Protein 8JD7 (pdb70)

B-factor: mean 16.56, std 8.35, range [5.45, 59.34]

Foldseek 3Di:
DFAADEQPPFQLVQALVQLCLQFDDDDPDPLFDFAPDKDKDQPDDDQPDAAAPVDDCVQWFRMKIWRDDDLFQTKIFTATQLRWTQFIQFNLGTWQWRQHDQQCHSFAQTKWKKWAQVVQADPDALVQFDPPDGCFQRGFIFTSQFAGDDPLRRDTPGFHWFHWHQDVVQQKIKTKGQTYRHGPLHLDDGQWIWIWMWGRGHPSKTKIKIKIFGQDATKTFKMFQIKHFTQCQSFVWKWFAAPVQDIDTFDFADDVPGQGDKDFLLRTLFKMKTFNHDPDLQTKIKIKGQARDQCCVVQVVFPFPTKMKGWHHYDDPPDSSSTIIITIMTRTIQGNQKMKMKMMMMGTGGNNSNSVVNSSCNVVIDMDTTADDPVSWHKYWHACVSLVVQWVGIFIATSYSHRPWAWKFWKAQPVVRDIAIESDLQVVWDKDQDDQRHDPPDPCRVVRPRTIGTDSTNRRMDTGHTPHTFDQDFPDDPVFGKDFRVVTGNHCSRYPDDDVRPPGGITTDD/DFAADELPPFQLVQAQVQLCLQPDDFDDPDAAFDQPFKDKDQPDDDQPDAAAPVDDVVQWFRMKMWGHDDLFQTKIFTATQLRWGQWIQGNLGTWQWRHRDQQCHSFAQIKWKKWFQPVQADPDALVQFPDPDGCFQRGFIFTSAFAGDDVQRRDTPGFHWFHWHQDSRQQKIKTKGQTYRHGPLHLDDGQWIWIKIWTRRDPNKTKIKIKIFGQDATKTFKMFQIKHFTQCQSFVWKWFAAPPQDIDTADFADDVPGQGDKDFLLRTLFKMKGFSHDPDQQTKIKIKGQANDQPCVVQVVFPFDTKMKGWHHYDDPPPSSSTIIITIITRTIQGNQKMKMWMMMMGTGGNNSNSVVNSVCNVSIDMDITADDPVSWHKHWHACVSLVVQWVGIFIAISYSHRQWAWKFWKAFPVVRDIAIESDLQVVWDKDQDDQRHDPPDPCRVVRPPTIGTPSVNRRMDTGHIPHTFHQDFPDDPPWGKDASVVTGNHCVRYPDDDVRPPGGITTDD

Nearest PDB structures (foldseek):
  8jd7-assembly1_B  TM=1.002E+00  e=0.000E+00  Wenyingzhuangia aestuarii
  9k1g-assembly2_B  TM=8.304E-01  e=1.008E-32  Spartobacteria bacterium
  1ns4-assembly1_B  TM=4.471E-01  e=8.633E-05  Lactococcus lactis
  3vd3-assembly1_D  TM=4.644E-01  e=2.177E-04  Escherichia coli
  1mmu-assembly1_A  TM=4.278E-01  e=4.417E-04  Lactococcus lactis

Structure (mmCIF, N/CA/C/O backbone):
data_8JD7
#
_entry.id   8JD7
#
_cell.length_a   71.176
_cell.length_b   70.496
_cell.length_c   103.003
_cell.angle_alpha   90.00
_cell.angle_beta   107.53
_cell.angle_gamma   90.00
#
_symmetry.space_group_name_H-M   'P 1 21 1'
#
loop_
_entity.id
_entity.type
_entity.pdbx_description
1 polymer endo-1,3-fucanase
2 water water
#
loop_
_atom_site.group_PDB
_atom_site.id
_atom_site.type_symbol
_atom_site.label_atom_id
_atom_site.label_alt_id
_atom_site.label_comp_id
_atom_site.label_asym_id
_atom_site.label_entity_id
_atom_site.label_seq_id
_atom_site.pdbx_PDB_ins_code
_atom_site.Cartn_x
_atom_site.Cartn_y
_atom_site.Cartn_z
_atom_site.occupancy
_atom_site.B_iso_or_equiv
_atom_site.auth_seq_id
_atom_site.auth_comp_id
_atom_site.auth_asym_id
_atom_site.auth_atom_id
_atom_site.pdbx_PDB_model_num
ATOM 1 N N . ASN A 1 14 ? 5.948 -26.972 30.014 1.00 32.26 12 ASN A N 1
ATOM 2 C CA . ASN A 1 14 ? 6.715 -25.919 30.657 1.00 29.80 12 ASN A CA 1
ATOM 3 C C . ASN A 1 14 ? 7.935 -25.502 29.825 1.00 22.63 12 ASN A C 1
ATOM 4 O O . ASN A 1 14 ? 8.626 -24.554 30.188 1.00 23.83 12 ASN A O 1
ATOM 9 N N . ILE A 1 15 ? 8.191 -26.179 28.703 1.00 20.11 13 ILE A N 1
ATOM 10 C CA . ILE A 1 15 ? 9.044 -25.628 27.648 1.00 16.90 13 ILE A CA 1
ATOM 11 C C . ILE A 1 15 ? 8.117 -25.065 26.576 1.00 16.20 13 ILE A C 1
ATOM 12 O O . ILE A 1 15 ? 7.631 -25.793 25.702 1.00 17.38 13 ILE A O 1
ATOM 17 N N . GLU A 1 16 ? 7.869 -23.762 26.640 1.00 15.89 14 GLU A N 1
ATOM 18 C CA . GLU A 1 16 ? 6.979 -23.121 25.690 1.00 11.18 14 GLU A CA 1
ATOM 19 C C . GLU A 1 16 ? 7.639 -23.008 24.314 1.00 13.49 14 GLU A C 1
ATOM 20 O O . GLU A 1 16 ? 8.870 -22.964 24.174 1.00 12.34 14 GLU A O 1
ATOM 26 N N . ASN A 1 17 ? 6.794 -22.924 23.294 1.00 13.06 15 ASN A N 1
ATOM 27 C CA . ASN A 1 17 ? 7.246 -22.606 21.949 1.00 10.73 15 ASN A CA 1
ATOM 28 C C . ASN A 1 17 ? 7.565 -21.124 21.854 1.00 14.13 15 ASN A C 1
ATOM 29 O O . ASN A 1 17 ? 6.860 -20.289 22.430 1.00 15.06 15 ASN A O 1
ATOM 34 N N . LEU A 1 18 ? 8.642 -20.799 21.141 1.00 10.28 16 LEU A N 1
ATOM 35 C CA . LEU A 1 18 ? 8.933 -19.421 20.765 1.00 12.53 16 LEU A CA 1
ATOM 36 C C . LEU A 1 18 ? 8.861 -19.339 19.246 1.00 11.12 16 LEU A C 1
ATOM 37 O O . LEU A 1 18 ? 9.672 -19.956 18.549 1.00 11.77 16 LEU A O 1
ATOM 42 N N . SER A 1 19 ? 7.881 -18.599 18.731 1.00 11.47 17 SER A N 1
ATOM 43 C CA . SER A 1 19 ? 7.786 -18.399 17.292 1.00 12.74 17 SER A CA 1
ATOM 44 C C . SER A 1 19 ? 8.920 -17.503 16.822 1.00 12.40 17 SER A C 1
ATOM 45 O O . SER A 1 19 ? 9.180 -16.458 17.419 1.00 14.82 17 SER A O 1
ATOM 48 N N . ILE A 1 20 ? 9.567 -17.881 15.716 1.00 12.60 18 ILE A N 1
ATOM 49 C CA . ILE A 1 20 ? 10.702 -17.072 15.273 1.00 13.57 18 ILE A CA 1
ATOM 50 C C . ILE A 1 20 ? 10.252 -15.703 14.792 1.00 13.88 18 ILE A C 1
ATOM 51 O O . ILE A 1 20 ? 11.068 -14.775 14.735 1.00 15.94 18 ILE A O 1
ATOM 56 N N . HIS A 1 21 ? 8.970 -15.537 14.467 1.00 16.11 19 HIS A N 1
ATOM 57 C CA . HIS A 1 21 ? 8.463 -14.238 14.055 1.00 16.75 19 HIS A CA 1
ATOM 58 C C . HIS A 1 21 ? 7.645 -13.550 15.141 1.00 14.41 19 HIS A C 1
ATOM 59 O O . HIS A 1 21 ? 6.865 -12.638 14.840 1.00 14.78 19 HIS A O 1
ATOM 66 N N . GLN A 1 22 ? 7.833 -13.946 16.402 1.00 13.24 20 GLN A N 1
ATOM 67 C CA . GLN A 1 22 ? 7.451 -13.090 17.524 1.00 12.47 20 GLN A CA 1
ATOM 68 C C . GLN A 1 22 ? 8.434 -11.930 17.546 1.00 12.89 20 GLN A C 1
ATOM 69 O O . GLN A 1 22 ? 9.593 -12.090 17.923 1.00 11.60 20 GLN A O 1
ATOM 75 N N . SER A 1 23 ? 7.997 -10.767 17.101 1.00 10.06 21 SER A N 1
ATOM 76 C CA . SER A 1 23 ? 8.916 -9.644 17.028 1.00 10.53 21 SER A CA 1
ATOM 77 C C . SER A 1 23 ? 9.261 -9.173 18.434 1.00 10.72 21 SER A C 1
ATOM 78 O O . SER A 1 23 ? 8.388 -9.125 19.298 1.00 10.64 21 SER A O 1
ATOM 81 N N . PRO A 1 24 ? 10.514 -8.789 18.687 1.00 10.55 22 PRO A N 1
ATOM 82 C CA . PRO A 1 24 ? 10.825 -8.171 19.986 1.00 10.27 22 PRO A CA 1
ATOM 83 C C . PRO A 1 24 ? 9.941 -6.970 20.289 1.00 11.88 22 PRO A C 1
ATOM 84 O O . PRO A 1 24 ? 9.654 -6.685 21.464 1.00 11.14 22 PRO A O 1
ATOM 88 N N . THR A 1 25 ? 9.468 -6.265 19.257 1.00 11.33 23 THR A N 1
ATOM 89 C CA . THR A 1 25 ? 8.630 -5.093 19.495 1.00 12.47 23 THR A CA 1
ATOM 90 C C . THR A 1 25 ? 7.292 -5.448 20.132 1.00 11.68 23 THR A C 1
ATOM 91 O O . THR A 1 25 ? 6.616 -4.554 20.662 1.00 14.63 23 THR A O 1
ATOM 95 N N . GLU A 1 26 ? 6.890 -6.724 20.093 1.00 9.94 24 GLU A N 1
ATOM 96 C CA . GLU A 1 26 ? 5.612 -7.121 20.680 1.00 11.51 24 GLU A CA 1
ATOM 97 C C . GLU A 1 26 ? 5.658 -7.125 22.203 1.00 14.70 24 GLU A C 1
ATOM 98 O O . GLU A 1 26 ? 4.605 -7.209 22.839 1.00 13.18 24 GLU A O 1
ATOM 104 N N . ALA A 1 27 ? 6.854 -7.020 22.790 1.00 10.28 25 ALA A N 1
ATOM 105 C CA . ALA A 1 27 ? 7.037 -6.918 24.240 1.00 11.19 25 ALA A CA 1
ATOM 106 C C . ALA A 1 27 ? 6.449 -8.125 24.969 1.00 11.57 25 ALA A C 1
ATOM 107 O O . ALA A 1 27 ? 5.859 -7.993 26.042 1.00 11.95 25 ALA A O 1
ATOM 109 N N . LEU A 1 28 ? 6.648 -9.319 24.398 1.00 12.90 26 LEU A N 1
ATOM 110 C CA . LEU A 1 28 ? 6.138 -10.566 24.960 1.00 12.62 26 LEU A CA 1
ATOM 111 C C . LEU A 1 28 ? 7.229 -11.498 25.483 1.00 12.70 26 LEU A C 1
ATOM 112 O O . LEU A 1 28 ? 6.913 -12.620 25.901 1.00 14.83 26 LEU A O 1
ATOM 117 N N . ASP A 1 29 ? 8.497 -11.074 25.498 1.00 11.85 27 ASP A N 1
ATOM 118 C CA . ASP A 1 29 ? 9.595 -12.006 25.778 1.00 12.05 27 ASP A CA 1
ATOM 119 C C . ASP A 1 29 ? 9.860 -12.135 27.281 1.00 11.88 27 ASP A C 1
ATOM 120 O O . ASP A 1 29 ? 10.961 -11.899 27.763 1.00 11.72 27 ASP A O 1
ATOM 125 N N . SER A 1 30 ? 8.840 -12.590 28.013 1.00 15.05 28 SER A N 1
ATOM 126 C CA . SER A 1 30 ? 8.908 -12.524 29.470 1.00 16.87 28 SER A CA 1
ATOM 127 C C . SER A 1 30 ? 10.071 -13.348 30.025 1.00 19.67 28 SER A C 1
ATOM 128 O O . SER A 1 30 ? 10.795 -12.889 30.922 1.00 20.39 28 SER A O 1
ATOM 131 N N . THR A 1 31 ? 10.306 -14.543 29.478 1.00 14.86 29 THR A N 1
ATOM 132 C CA . THR A 1 31 ? 11.316 -15.396 30.099 1.00 13.35 29 THR A CA 1
ATOM 133 C C . THR A 1 31 ? 12.744 -14.968 29.780 1.00 12.36 29 THR A C 1
ATOM 134 O O . THR A 1 31 ? 13.682 -15.528 30.362 1.00 14.20 29 THR A O 1
ATOM 138 N N . PHE A 1 32 ? 12.939 -13.981 28.899 1.00 11.54 30 PHE A N 1
ATOM 139 C CA . PHE A 1 32 ? 14.280 -13.513 28.581 1.00 8.39 30 PHE A CA 1
ATOM 140 C C . PHE A 1 32 ? 14.824 -12.526 29.590 1.00 10.55 30 PHE A C 1
ATOM 141 O O . PHE A 1 32 ? 15.913 -11.992 29.369 1.00 9.15 30 PHE A O 1
ATOM 149 N N . PHE A 1 33 ? 14.116 -12.269 30.695 1.00 11.27 31 PHE A N 1
ATOM 150 C CA . PHE A 1 33 ? 14.561 -11.269 31.659 1.00 11.12 31 PHE A CA 1
ATOM 151 C C . PHE A 1 33 ? 14.564 -11.802 33.083 1.00 11.53 31 PHE A C 1
ATOM 152 O O . PHE A 1 33 ? 14.672 -11.019 34.033 1.00 12.76 31 PHE A O 1
ATOM 160 N N . HIS A 1 34 ? 14.494 -13.127 33.242 1.00 12.06 32 HIS A N 1
ATOM 161 C CA . HIS A 1 34 ? 14.530 -13.722 34.573 1.00 13.07 32 HIS A CA 1
ATOM 162 C C . HIS A 1 34 ? 15.828 -13.406 35.313 1.00 16.05 32 HIS A C 1
ATOM 163 O O . HIS A 1 34 ? 15.853 -13.443 36.552 1.00 15.69 32 HIS A O 1
ATOM 170 N N . HIS A 1 35 ? 16.905 -13.098 34.590 1.00 12.67 33 HIS A N 1
ATOM 171 C CA . HIS A 1 35 ? 18.194 -12.842 35.219 1.00 11.74 33 HIS A CA 1
ATOM 172 C C . HIS A 1 35 ? 18.369 -11.398 35.678 1.00 14.27 33 HIS A C 1
ATOM 173 O O . HIS A 1 35 ? 19.396 -11.085 36.294 1.00 12.46 33 HIS A O 1
ATOM 180 N N . VAL A 1 36 ? 17.408 -10.521 35.422 1.00 11.58 34 VAL A N 1
ATOM 181 C CA . VAL A 1 36 ? 17.549 -9.131 35.859 1.00 11.37 34 VAL A CA 1
ATOM 182 C C . VAL A 1 36 ? 17.182 -9.037 37.339 1.00 9.92 34 VAL A C 1
ATOM 183 O O . VAL A 1 36 ? 16.073 -9.450 37.719 1.00 12.11 34 VAL A O 1
ATOM 187 N N . PRO A 1 37 ? 18.058 -8.495 38.195 1.00 12.53 35 PRO A N 1
ATOM 188 C CA . PRO A 1 37 ? 17.748 -8.426 39.631 1.00 12.85 35 PRO A CA 1
ATOM 189 C C . PRO A 1 37 ? 16.452 -7.680 39.879 1.00 13.55 35 PRO A C 1
ATOM 190 O O . PRO A 1 37 ? 16.153 -6.685 39.214 1.00 12.07 35 PRO A O 1
ATOM 194 N N . LEU A 1 38 ? 15.681 -8.166 40.850 1.00 12.56 36 LEU A N 1
ATOM 195 C CA . LEU A 1 38 ? 14.401 -7.564 41.213 1.00 10.90 36 LEU A CA 1
ATOM 196 C C . LEU A 1 38 ? 14.519 -7.007 42.625 1.00 13.89 36 LEU A C 1
ATOM 197 O O . LEU A 1 38 ? 14.854 -7.743 43.559 1.00 15.38 36 LEU A O 1
ATOM 202 N N . LYS A 1 39 ? 14.268 -5.711 42.778 1.00 12.89 37 LYS A N 1
ATOM 203 C CA . LYS A 1 39 ? 14.402 -5.045 44.065 1.00 11.84 37 LYS A CA 1
ATOM 204 C C . LYS A 1 39 ? 13.042 -4.955 44.761 1.00 11.86 37 LYS A C 1
ATOM 205 O O . LYS A 1 39 ? 12.078 -4.448 44.187 1.00 11.84 37 LYS A O 1
ATOM 211 N N . ASP A 1 40 ? 12.988 -5.405 46.016 1.00 11.03 38 ASP A N 1
ATOM 212 C CA . ASP A 1 40 ? 11.806 -5.299 46.863 1.00 16.38 38 ASP A CA 1
ATOM 213 C C . ASP A 1 40 ? 12.015 -4.135 47.830 1.00 15.28 38 ASP A C 1
ATOM 214 O O . ASP A 1 40 ? 13.022 -4.090 48.542 1.00 16.39 38 ASP A O 1
ATOM 219 N N . TYR A 1 41 ? 11.091 -3.177 47.826 1.00 12.98 39 TYR A N 1
ATOM 220 C CA . TYR A 1 41 ? 11.204 -1.988 48.667 1.00 13.25 39 TYR A CA 1
ATOM 221 C C . TYR A 1 41 ? 10.412 -2.090 49.961 1.00 16.58 39 TYR A C 1
ATOM 222 O O . TYR A 1 41 ? 10.423 -1.136 50.748 1.00 16.15 39 TYR A O 1
ATOM 231 N N . GLY A 1 42 ? 9.729 -3.208 50.197 1.00 21.27 40 GLY A N 1
ATOM 232 C CA . GLY A 1 42 ? 8.823 -3.281 51.337 1.00 18.28 40 GLY A CA 1
ATOM 233 C C . GLY A 1 42 ? 7.833 -2.136 51.301 1.00 23.96 40 GLY A C 1
ATOM 234 O O . GLY A 1 42 ? 7.166 -1.892 50.290 1.00 22.98 40 GLY A O 1
ATOM 235 N N . ASN A 1 43 ? 7.756 -1.388 52.399 1.00 24.10 41 ASN A N 1
ATOM 236 C CA . ASN A 1 43 ? 6.880 -0.227 52.485 1.00 25.96 41 ASN A CA 1
ATOM 237 C C . ASN A 1 43 ? 7.638 1.100 52.410 1.00 25.03 41 ASN A C 1
ATOM 238 O O . ASN A 1 43 ? 7.147 2.128 52.883 1.00 23.34 41 ASN A O 1
ATOM 243 N N . LEU A 1 44 ? 8.823 1.100 51.792 1.00 19.98 42 LEU A N 1
ATOM 244 C CA . LEU A 1 44 ? 9.581 2.341 51.656 1.00 17.57 42 LEU A CA 1
ATOM 245 C C . LEU A 1 44 ? 8.939 3.299 50.660 1.00 19.25 42 LEU A C 1
ATOM 246 O O . LEU A 1 44 ? 9.010 4.520 50.843 1.00 19.33 42 LEU A O 1
ATOM 251 N N . ILE A 1 45 ? 8.346 2.774 49.593 1.00 17.44 43 ILE A N 1
ATOM 252 C CA . ILE A 1 45 ? 7.846 3.574 48.484 1.00 21.10 43 ILE A CA 1
ATOM 253 C C . ILE A 1 45 ? 6.365 3.287 48.284 1.00 19.55 43 ILE A C 1
ATOM 254 O O . ILE A 1 45 ? 5.932 2.132 48.356 1.00 23.12 43 ILE A O 1
ATOM 259 N N . THR A 1 46 ? 5.596 4.343 48.025 1.00 19.63 44 THR A N 1
ATOM 260 C CA . THR A 1 46 ? 4.195 4.201 47.651 1.00 17.00 44 THR A CA 1
ATOM 261 C C . THR A 1 46 ? 4.102 3.906 46.158 1.00 17.44 44 THR A C 1
ATOM 262 O O . THR A 1 46 ? 4.504 4.747 45.348 1.00 16.44 44 THR A O 1
ATOM 266 N N . PRO A 1 47 ? 3.580 2.752 45.751 1.00 17.81 45 PRO A N 1
ATOM 267 C CA . PRO A 1 47 ? 3.587 2.406 44.325 1.00 16.72 45 PRO A CA 1
ATOM 268 C C . PRO A 1 47 ? 2.707 3.337 43.508 1.00 15.43 45 PRO A C 1
ATOM 269 O O . PRO A 1 47 ? 1.836 4.035 44.026 1.00 17.64 45 PRO A O 1
ATOM 273 N N . SER A 1 48 ? 2.946 3.330 42.198 1.00 15.33 46 SER A N 1
ATOM 274 C CA . SER A 1 48 ? 2.114 4.090 41.274 1.00 15.03 46 SER A CA 1
ATOM 275 C C . SER A 1 48 ? 0.709 3.506 41.176 1.00 16.53 46 SER A C 1
ATOM 276 O O . SER A 1 48 ? 0.534 2.295 41.034 1.00 20.72 46 SER A O 1
ATOM 279 N N . ASN A 1 49 ? -0.289 4.382 41.217 1.00 19.43 47 ASN A N 1
ATOM 280 C CA . ASN A 1 49 ? -1.664 3.992 40.950 1.00 22.96 47 ASN A CA 1
ATOM 281 C C . ASN A 1 49 ? -2.128 4.370 39.550 1.00 22.55 47 ASN A C 1
ATOM 282 O O . ASN A 1 49 ? -3.296 4.153 39.225 1.00 22.33 47 ASN A O 1
ATOM 287 N N . ASN A 1 50 ? -1.249 4.925 38.709 1.00 18.92 48 ASN A N 1
ATOM 288 C CA . ASN A 1 50 ? -1.661 5.304 37.359 1.00 16.19 48 ASN A CA 1
ATOM 289 C C . ASN A 1 50 ? -0.408 5.387 36.482 1.00 15.66 48 ASN A C 1
ATOM 290 O O . ASN A 1 50 ? 0.293 6.404 36.496 1.00 16.40 48 ASN A O 1
ATOM 295 N N . THR A 1 51 ? -0.161 4.325 35.720 1.00 13.17 49 THR A N 1
ATOM 296 C CA . THR A 1 51 ? 0.960 4.227 34.795 1.00 14.89 49 THR A CA 1
ATOM 297 C C . THR A 1 51 ? 0.432 3.716 33.468 1.00 15.00 49 THR A C 1
ATOM 298 O O . THR A 1 51 ? -0.282 2.712 33.432 1.00 18.49 49 THR A O 1
ATOM 302 N N . THR A 1 52 ? 0.782 4.391 32.381 1.00 14.70 50 THR A N 1
ATOM 303 C CA . THR A 1 52 ? 0.434 3.894 31.062 1.00 13.92 50 THR A CA 1
ATOM 304 C C . THR A 1 52 ? 1.688 3.450 30.323 1.00 15.80 50 THR A C 1
ATOM 305 O O . THR A 1 52 ? 2.789 3.969 30.547 1.00 12.23 50 THR A O 1
ATOM 309 N N . PHE A 1 53 ? 1.506 2.479 29.438 1.00 13.16 51 PHE A N 1
ATOM 310 C CA . PHE A 1 53 ? 2.573 1.990 28.579 1.00 12.63 51 PHE A CA 1
ATOM 311 C C . PHE A 1 53 ? 2.010 1.717 27.194 1.00 14.62 51 PHE A C 1
ATOM 312 O O . PHE A 1 53 ? 0.940 1.116 27.068 1.00 13.51 51 PHE A O 1
ATOM 320 N N . THR A 1 54 ? 2.735 2.128 26.156 1.00 12.88 52 THR A N 1
ATOM 321 C CA . THR A 1 54 ? 2.289 1.789 24.814 1.00 12.76 52 THR A CA 1
ATOM 322 C C . THR A 1 54 ? 3.469 1.714 23.861 1.00 13.72 52 THR A C 1
ATOM 323 O O . THR A 1 54 ? 4.503 2.357 24.065 1.00 12.26 52 THR A O 1
ATOM 327 N N . THR A 1 55 ? 3.301 0.899 22.822 1.00 12.91 53 THR A N 1
ATOM 328 C CA . THR A 1 55 ? 4.176 0.905 21.661 1.00 12.31 53 THR A CA 1
ATOM 329 C C . THR A 1 55 ? 3.512 1.545 20.450 1.00 11.25 53 THR A C 1
ATOM 330 O O . THR A 1 55 ? 4.132 1.607 19.387 1.00 15.03 53 THR A O 1
ATOM 334 N N . ASN A 1 56 ? 2.278 2.033 20.585 1.00 12.68 54 ASN A N 1
ATOM 335 C CA . ASN A 1 56 ? 1.698 2.874 19.544 1.00 14.48 54 ASN A CA 1
ATOM 336 C C . ASN A 1 56 ? 2.526 4.143 19.380 1.00 15.79 54 ASN A C 1
ATOM 337 O O . ASN A 1 56 ? 2.980 4.741 20.361 1.00 11.94 54 ASN A O 1
ATOM 342 N N . TYR A 1 57 ? 2.712 4.568 18.130 1.00 14.02 55 TYR A N 1
ATOM 343 C CA . TYR A 1 57 ? 3.483 5.779 17.875 1.00 12.35 55 TYR A CA 1
ATOM 344 C C . TYR A 1 57 ? 2.812 6.997 18.502 1.00 13.65 55 TYR A C 1
ATOM 345 O O . TYR A 1 57 ? 1.725 7.412 18.079 1.00 17.87 55 TYR A O 1
ATOM 354 N N . GLU A 1 58 ? 3.464 7.575 19.511 1.00 12.70 56 GLU A N 1
ATOM 355 C CA . GLU A 1 58 ? 2.946 8.732 20.237 1.00 12.44 56 GLU A CA 1
ATOM 356 C C . GLU A 1 58 ? 4.120 9.679 20.419 1.00 13.27 56 GLU A C 1
ATOM 357 O O . GLU A 1 58 ? 4.823 9.627 21.435 1.00 11.55 56 GLU A O 1
ATOM 363 N N . PRO A 1 59 ? 4.389 10.534 19.432 1.00 14.56 57 PRO A N 1
ATOM 364 C CA . PRO A 1 59 ? 5.601 11.364 19.480 1.00 14.12 57 PRO A CA 1
ATOM 365 C C . PRO A 1 59 ? 5.524 12.450 20.542 1.00 13.52 57 PRO A C 1
ATOM 366 O O . PRO A 1 59 ? 4.447 12.908 20.943 1.00 13.42 57 PRO A O 1
ATOM 370 N N . SER A 1 60 ? 6.719 12.882 20.965 1.00 13.88 58 SER A N 1
ATOM 371 C CA . SER A 1 60 ? 6.868 13.771 22.118 1.00 14.64 58 SER A CA 1
ATOM 372 C C . SER A 1 60 ? 6.306 15.167 21.877 1.00 16.85 58 SER A C 1
ATOM 373 O O . SER A 1 60 ? 5.858 15.813 22.830 1.00 18.90 58 SER A O 1
ATOM 376 N N . GLY A 1 61 ? 6.361 15.672 20.648 1.00 15.47 59 GLY A N 1
ATOM 377 C CA . GLY A 1 61 ? 6.097 17.086 20.428 1.00 18.35 59 GLY A CA 1
ATOM 378 C C . GLY A 1 61 ? 7.240 18.008 20.800 1.00 22.16 59 GLY A C 1
ATOM 379 O O . GLY A 1 61 ? 7.106 19.231 20.671 1.00 18.65 59 GLY A O 1
ATOM 380 N N . SER A 1 62 ? 8.359 17.464 21.259 1.00 13.42 60 SER A N 1
ATOM 381 C CA . SER A 1 62 ? 9.510 18.277 21.617 1.00 12.89 60 SER A CA 1
ATOM 382 C C . SER A 1 62 ? 10.217 18.798 20.370 1.00 13.17 60 SER A C 1
ATOM 383 O O . SER A 1 62 ? 9.991 18.333 19.246 1.00 14.51 60 SER A O 1
ATOM 386 N N . SER A 1 63 ? 11.116 19.761 20.584 1.00 11.59 61 SER A N 1
ATOM 387 C CA . SER A 1 63 ? 11.920 20.319 19.504 1.00 11.46 61 SER A CA 1
ATOM 388 C C . SER A 1 63 ? 13.244 19.566 19.418 1.00 12.23 61 SER A C 1
ATOM 389 O O . SER A 1 63 ? 13.902 19.345 20.439 1.00 13.11 61 SER A O 1
ATOM 392 N N . TRP A 1 64 ? 13.630 19.185 18.202 1.00 10.61 62 TRP A N 1
ATOM 393 C CA . TRP A 1 64 ? 14.817 18.368 17.948 1.00 11.39 62 TRP A CA 1
ATOM 394 C C . TRP A 1 64 ? 15.654 19.021 16.854 1.00 12.12 62 TRP A C 1
ATOM 395 O O . TRP A 1 64 ? 15.245 20.011 16.240 1.00 14.06 62 TRP A O 1
ATOM 406 N N . GLY A 1 65 ? 16.824 18.441 16.592 1.00 12.52 63 GLY A N 1
ATOM 407 C CA . GLY A 1 65 ? 17.637 18.838 15.457 1.00 14.48 63 GLY A CA 1
ATOM 408 C C . GLY A 1 65 ? 16.860 18.813 14.153 1.00 13.21 63 GLY A C 1
ATOM 409 O O . GLY A 1 65 ? 15.956 17.990 13.967 1.00 13.35 63 GLY A O 1
ATOM 410 N N . GLU A 1 66 ? 17.225 19.704 13.229 1.00 15.13 64 GLU A N 1
ATOM 411 C CA . GLU A 1 66 ? 16.320 20.036 12.132 1.00 23.06 64 GLU A CA 1
ATOM 412 C C . GLU A 1 66 ? 16.047 18.853 11.206 1.00 18.49 64 GLU A C 1
ATOM 413 O O . GLU A 1 66 ? 14.951 18.761 10.638 1.00 20.01 64 GLU A O 1
ATOM 419 N N . VAL A 1 67 ? 17.004 17.934 11.043 1.00 15.58 65 VAL A N 1
ATOM 420 C CA . VAL A 1 67 ? 16.806 16.841 10.094 1.00 15.79 65 VAL A CA 1
ATOM 421 C C . VAL A 1 67 ? 16.065 15.658 10.705 1.00 15.82 65 VAL A C 1
ATOM 422 O O . VAL A 1 67 ? 15.681 14.731 9.970 1.00 17.72 65 VAL A O 1
ATOM 426 N N . LEU A 1 68 ? 15.798 15.681 12.008 1.00 13.11 66 LEU A N 1
ATOM 427 C CA . LEU A 1 68 ? 15.308 14.501 12.703 1.00 11.62 66 LEU A CA 1
ATOM 428 C C . LEU A 1 68 ? 13.809 14.278 12.538 1.00 12.63 66 LEU A C 1
ATOM 429 O O . LEU A 1 68 ? 13.007 15.218 12.446 1.00 13.13 66 LEU A O 1
ATOM 434 N N . ASP A 1 69 ? 13.434 13.003 12.554 1.00 12.73 67 ASP A N 1
ATOM 435 C CA . ASP A 1 69 ? 12.044 12.576 12.488 1.00 13.58 67 ASP A CA 1
ATOM 436 C C . ASP A 1 69 ? 11.860 11.515 13.563 1.00 14.36 67 ASP A C 1
ATOM 437 O O . ASP A 1 69 ? 12.516 10.472 13.520 1.00 11.23 67 ASP A O 1
ATOM 442 N N . GLU A 1 70 ? 10.982 11.791 14.533 1.00 11.51 68 GLU A N 1
ATOM 443 C CA . GLU A 1 70 ? 10.809 10.909 15.681 1.00 12.34 68 GLU A CA 1
ATOM 444 C C . GLU A 1 70 ? 10.341 9.516 15.276 1.00 13.92 68 GLU A C 1
ATOM 445 O O . GLU A 1 70 ? 10.605 8.547 15.997 1.00 12.96 68 GLU A O 1
ATOM 451 N N . GLN A 1 71 ? 9.697 9.383 14.118 1.00 13.15 69 GLN A N 1
ATOM 452 C CA . GLN A 1 71 ? 9.308 8.055 13.663 1.00 14.71 69 GLN A CA 1
ATOM 453 C C . GLN A 1 71 ? 10.513 7.142 13.452 1.00 12.00 69 GLN A C 1
ATOM 454 O O . GLN A 1 71 ? 10.367 5.914 13.515 1.00 16.09 69 GLN A O 1
ATOM 460 N N . ASN A 1 72 ? 11.705 7.702 13.241 1.00 10.79 70 ASN A N 1
ATOM 461 C CA . ASN A 1 72 ? 12.885 6.875 13.028 1.00 11.17 70 ASN A CA 1
ATOM 462 C C . ASN A 1 72 ? 13.453 6.300 14.316 1.00 12.63 70 ASN A C 1
ATOM 463 O O . ASN A 1 72 ? 14.230 5.339 14.259 1.00 15.27 70 ASN A O 1
ATOM 468 N N . VAL A 1 73 ? 13.057 6.825 15.471 1.00 11.09 71 VAL A N 1
ATOM 469 C CA . VAL A 1 73 ? 13.673 6.422 16.726 1.00 9.95 71 VAL A CA 1
ATOM 470 C C . VAL A 1 73 ? 12.677 5.849 17.725 1.00 9.46 71 VAL A C 1
ATOM 471 O O . VAL A 1 73 ? 13.090 5.081 18.602 1.00 11.04 71 VAL A O 1
ATOM 475 N N . TYR A 1 74 ? 11.385 6.160 17.628 1.00 11.05 72 TYR A N 1
ATOM 476 C CA . TYR A 1 74 ? 10.462 5.821 18.702 1.00 11.75 72 TYR A CA 1
ATOM 477 C C . TYR A 1 74 ? 10.275 4.309 18.823 1.00 10.33 72 TYR A C 1
ATOM 478 O O . TYR A 1 74 ? 10.087 3.599 17.829 1.00 10.67 72 TYR A O 1
ATOM 487 N N . LEU A 1 75 ? 10.305 3.825 20.066 1.00 10.71 73 LEU A N 1
ATOM 488 C CA . LEU A 1 75 ? 9.967 2.442 20.377 1.00 8.76 73 LEU A CA 1
ATOM 489 C C . LEU A 1 75 ? 8.793 2.328 21.338 1.00 10.81 73 LEU A C 1
ATOM 490 O O . LEU A 1 75 ? 7.844 1.574 21.058 1.00 11.81 73 LEU A O 1
ATOM 495 N N . ALA A 1 76 ? 8.813 3.047 22.463 1.00 10.22 74 ALA A N 1
ATOM 496 C CA . ALA A 1 76 ? 7.745 2.904 23.448 1.00 10.26 74 ALA A CA 1
ATOM 497 C C . ALA A 1 76 ? 7.667 4.145 24.330 1.00 9.64 74 ALA A C 1
ATOM 498 O O . ALA A 1 76 ? 8.603 4.947 24.400 1.00 11.01 74 ALA A O 1
ATOM 500 N N . ARG A 1 77 ? 6.529 4.279 25.008 1.00 9.32 75 ARG A N 1
ATOM 501 C CA . ARG A 1 77 ? 6.239 5.394 25.905 1.00 9.26 75 ARG A CA 1
ATOM 502 C C . ARG A 1 77 ? 5.735 4.835 27.227 1.00 10.35 75 ARG A C 1
ATOM 503 O O . ARG A 1 77 ? 4.752 4.084 27.249 1.00 11.56 75 ARG A O 1
ATOM 511 N N . LEU A 1 78 ? 6.410 5.197 28.318 1.00 8.78 76 LEU A N 1
ATOM 512 C CA . LEU A 1 78 ? 6.013 4.839 29.677 1.00 9.11 76 LEU A CA 1
ATOM 513 C C . LEU A 1 78 ? 5.725 6.128 30.426 1.00 10.95 76 LEU A C 1
ATOM 514 O O . LEU A 1 78 ? 6.594 7.002 30.503 1.00 10.40 76 LEU A O 1
ATOM 519 N N . LYS A 1 79 ? 4.509 6.265 30.963 1.00 10.73 77 LYS A N 1
ATOM 520 C CA . LYS A 1 79 ? 4.102 7.522 31.590 1.00 9.28 77 LYS A CA 1
ATOM 521 C C . LYS A 1 79 ? 3.578 7.289 33.000 1.00 11.27 77 LYS A C 1
ATOM 522 O O . LYS A 1 79 ? 2.695 6.451 33.219 1.00 10.78 77 LYS A O 1
ATOM 528 N N . HIS A 1 80 ? 4.142 8.034 33.947 1.00 10.12 78 HIS A N 1
ATOM 529 C CA . HIS A 1 80 ? 3.687 8.078 35.334 1.00 11.16 78 HIS A CA 1
ATOM 530 C C . HIS A 1 80 ? 2.718 9.248 35.465 1.00 10.95 78 HIS A C 1
ATOM 531 O O . HIS A 1 80 ? 3.139 10.405 35.435 1.00 10.87 78 HIS A O 1
ATOM 538 N N . ILE A 1 81 ? 1.423 8.963 35.583 1.00 11.39 79 ILE A N 1
ATOM 539 C CA . ILE A 1 81 ? 0.402 10.011 35.550 1.00 12.73 79 ILE A CA 1
ATOM 540 C C . ILE A 1 81 ? 0.048 10.370 36.985 1.00 12.11 79 ILE A C 1
ATOM 541 O O . ILE A 1 81 ? -0.616 9.602 37.688 1.00 14.03 79 ILE A O 1
ATOM 546 N N . SER A 1 82 ? 0.501 11.541 37.420 1.00 11.98 80 SER A N 1
ATOM 547 C CA . SER A 1 82 ? 0.358 11.931 38.810 1.00 11.04 80 SER A CA 1
ATOM 548 C C . SER A 1 82 ? 0.003 13.403 38.886 1.00 13.32 80 SER A C 1
ATOM 549 O O . SER A 1 82 ? -0.701 13.920 38.013 1.00 13.97 80 SER A O 1
ATOM 552 N N . ASN A 1 83 ? 0.490 14.080 39.921 1.00 12.45 81 ASN A N 1
ATOM 553 C CA . ASN A 1 83 ? 0.293 15.511 40.059 1.00 9.80 81 ASN A CA 1
ATOM 554 C C . ASN A 1 83 ? 1.218 16.273 39.098 1.00 11.71 81 ASN A C 1
ATOM 555 O O . ASN A 1 83 ? 2.030 15.692 38.373 1.00 11.77 81 ASN A O 1
ATOM 560 N N . SER A 1 84 ? 1.089 17.605 39.096 1.00 9.92 82 SER A N 1
ATOM 561 C CA . SER A 1 84 ? 1.832 18.431 38.144 1.00 12.56 82 SER A CA 1
ATOM 562 C C . SER A 1 84 ? 3.343 18.342 38.350 1.00 15.21 82 SER A C 1
ATOM 563 O O . SER A 1 84 ? 4.106 18.413 37.373 1.00 14.10 82 SER A O 1
ATOM 566 N N . ASN A 1 85 ? 3.793 18.193 39.596 1.00 9.96 83 ASN A N 1
ATOM 567 C CA . ASN A 1 85 ? 5.228 18.157 39.886 1.00 11.69 83 ASN A CA 1
ATOM 568 C C . ASN A 1 85 ? 5.870 16.811 39.553 1.00 10.74 83 ASN A C 1
ATOM 569 O O . ASN A 1 85 ? 7.031 16.766 39.130 1.00 10.05 83 ASN A O 1
ATOM 574 N N . ASN A 1 86 ? 5.169 15.701 39.782 1.00 9.63 84 ASN A N 1
ATOM 575 C CA . ASN A 1 86 ? 5.819 14.395 39.772 1.00 9.18 84 ASN A CA 1
ATOM 576 C C . ASN A 1 86 ? 5.401 13.518 38.601 1.00 9.45 84 ASN A C 1
ATOM 577 O O . ASN A 1 86 ? 5.912 12.395 38.464 1.00 10.40 84 ASN A O 1
ATOM 582 N N . THR A 1 87 ? 4.473 13.984 37.767 1.00 11.46 85 THR A N 1
ATOM 583 C CA . THR A 1 87 ? 4.242 13.344 36.479 1.00 10.09 85 THR A CA 1
ATOM 584 C C . THR A 1 87 ? 5.530 13.309 35.665 1.00 10.18 85 THR A C 1
ATOM 585 O O . THR A 1 87 ? 6.300 14.274 35.642 1.00 9.31 85 THR A O 1
ATOM 589 N N . TRP A 1 88 ? 5.792 12.166 35.031 1.00 11.55 86 TRP A N 1
ATOM 590 C CA . TRP A 1 88 ? 6.890 12.085 34.081 1.00 9.52 86 TRP A CA 1
ATOM 591 C C . TRP A 1 88 ? 6.509 11.193 32.908 1.00 8.49 86 TRP A C 1
ATOM 592 O O . TRP A 1 88 ? 5.617 10.347 32.991 1.00 8.71 86 TRP A O 1
ATOM 603 N N . ASP A 1 89 ? 7.192 11.412 31.791 1.00 9.60 87 ASP A N 1
ATOM 604 C CA . ASP A 1 89 ? 6.769 10.880 30.502 1.00 8.44 87 ASP A CA 1
ATOM 605 C C . ASP A 1 89 ? 8.016 10.440 29.747 1.00 9.49 87 ASP A C 1
ATOM 606 O O . ASP A 1 89 ? 8.804 11.274 29.290 1.00 10.16 87 ASP A O 1
ATOM 611 N N . LEU A 1 90 ? 8.218 9.124 29.675 1.00 8.96 88 LEU A N 1
ATOM 612 C CA . LEU A 1 90 ? 9.488 8.518 29.283 1.00 8.73 88 LEU A CA 1
ATOM 613 C C . LEU A 1 90 ? 9.337 7.856 27.923 1.00 11.10 88 LEU A C 1
ATOM 614 O O . LEU A 1 90 ? 8.445 7.025 27.743 1.00 9.92 88 LEU A O 1
ATOM 619 N N . ARG A 1 91 ? 10.190 8.215 26.963 1.00 7.02 89 ARG A N 1
ATOM 620 C CA . ARG A 1 91 ? 10.124 7.594 25.645 1.00 6.89 89 ARG A CA 1
ATOM 621 C C . ARG A 1 91 ? 11.422 6.854 25.349 1.00 9.92 89 ARG A C 1
ATOM 622 O O . ARG A 1 91 ? 12.507 7.442 25.382 1.00 9.35 89 ARG A O 1
ATOM 630 N N . ILE A 1 92 ? 11.299 5.568 25.073 1.00 8.18 90 ILE A N 1
ATOM 631 C CA . ILE A 1 92 ? 12.422 4.691 24.767 1.00 10.62 90 ILE A CA 1
ATOM 632 C C . ILE A 1 92 ? 12.570 4.602 23.257 1.00 10.40 90 ILE A C 1
ATOM 633 O O . ILE A 1 92 ? 11.568 4.535 22.529 1.00 9.90 90 ILE A O 1
ATOM 638 N N . GLY A 1 93 ? 13.820 4.647 22.778 1.00 7.62 91 GLY A N 1
ATOM 639 C CA . GLY A 1 93 ? 14.113 4.546 21.364 1.00 8.52 91 GLY A CA 1
ATOM 640 C C . GLY A 1 93 ? 14.471 3.127 20.940 1.00 8.76 91 GLY A C 1
ATOM 641 O O . GLY A 1 93 ? 14.552 2.205 21.747 1.00 9.59 91 GLY A O 1
ATOM 642 N N . LYS A 1 94 ? 14.696 2.974 19.628 1.00 8.45 92 LYS A N 1
ATOM 643 C CA . LYS A 1 94 ? 14.930 1.651 19.056 1.00 9.25 92 LYS A CA 1
ATOM 644 C C . LYS A 1 94 ? 16.197 0.997 19.576 1.00 8.99 92 LYS A C 1
ATOM 645 O O . LYS A 1 94 ? 16.323 -0.227 19.484 1.00 9.36 92 LYS A O 1
ATOM 651 N N . GLY A 1 95 ? 17.137 1.776 20.101 1.00 7.32 93 GLY A N 1
ATOM 652 C CA . GLY A 1 95 ? 18.313 1.208 20.724 1.00 8.92 93 GLY A CA 1
ATOM 653 C C . GLY A 1 95 ? 18.136 0.896 22.193 1.00 9.02 93 GLY A C 1
ATOM 654 O O . GLY A 1 95 ? 19.105 0.510 22.858 1.00 9.66 93 GLY A O 1
ATOM 655 N N . GLY A 1 96 ? 16.916 1.026 22.714 1.00 7.49 94 GLY A N 1
ATOM 656 C CA . GLY A 1 96 ? 16.692 0.860 24.136 1.00 6.31 94 GLY A CA 1
ATOM 657 C C . GLY A 1 96 ? 17.077 2.056 24.976 1.00 9.56 94 GLY A C 1
ATOM 658 O O . GLY A 1 96 ? 17.069 1.951 26.207 1.00 10.10 94 GLY A O 1
ATOM 659 N N . GLN A 1 97 ? 17.413 3.183 24.355 1.00 7.89 95 GLN A N 1
ATOM 660 C CA . GLN A 1 97 ? 17.879 4.374 25.055 1.00 9.14 95 GLN A CA 1
ATOM 661 C C . GLN A 1 97 ? 16.699 5.259 25.439 1.00 8.81 95 GLN A C 1
ATOM 662 O O . GLN A 1 97 ? 15.615 5.130 24.881 1.00 8.52 95 GLN A O 1
ATOM 668 N N . ILE A 1 98 ? 16.915 6.154 26.406 1.00 8.49 96 ILE A N 1
ATOM 669 C CA . ILE A 1 98 ? 15.951 7.222 26.667 1.00 7.53 96 ILE A CA 1
ATOM 670 C C . ILE A 1 98 ? 16.272 8.358 25.710 1.00 6.95 96 ILE A C 1
ATOM 671 O O . ILE A 1 98 ? 17.289 9.032 25.878 1.00 8.68 96 ILE A O 1
ATOM 676 N N . TYR A 1 99 ? 15.414 8.577 24.715 1.00 7.95 97 TYR A N 1
ATOM 677 C CA . TYR A 1 99 ? 15.628 9.673 23.778 1.00 8.32 97 TYR A CA 1
ATOM 678 C C . TYR A 1 99 ? 14.740 10.879 24.069 1.00 9.24 97 TYR A C 1
ATOM 679 O O . TYR A 1 99 ? 14.999 11.963 23.529 1.00 9.98 97 TYR A O 1
ATOM 688 N N . SER A 1 100 ? 13.716 10.729 24.916 1.00 7.38 98 SER A N 1
ATOM 689 C CA . SER A 1 100 ? 12.861 11.839 25.329 1.00 8.13 98 SER A CA 1
ATOM 690 C C . SER A 1 100 ? 12.368 11.554 26.738 1.00 8.99 98 SER A C 1
ATOM 691 O O . SER A 1 100 ? 12.002 10.422 27.054 1.00 9.46 98 SER A O 1
ATOM 694 N N . PHE A 1 101 ? 12.380 12.580 27.589 1.00 7.69 99 PHE A N 1
ATOM 695 C CA . PHE A 1 101 ? 12.051 12.383 28.998 1.00 9.52 99 PHE A CA 1
ATOM 696 C C . PHE A 1 101 ? 11.501 13.718 29.492 1.00 9.84 99 PHE A C 1
ATOM 697 O O . PHE A 1 101 ? 12.262 14.659 29.727 1.00 8.99 99 PHE A O 1
ATOM 705 N N . ILE A 1 102 ? 10.178 13.797 29.601 1.00 9.69 100 ILE A N 1
ATOM 706 C CA . ILE A 1 102 ? 9.478 15.057 29.857 1.00 8.38 100 ILE A CA 1
ATOM 707 C C . ILE A 1 102 ? 9.019 15.059 31.306 1.00 8.70 100 ILE A C 1
ATOM 708 O O . ILE A 1 102 ? 8.288 14.156 31.735 1.00 11.36 100 ILE A O 1
ATOM 713 N N . GLY A 1 103 ? 9.453 16.063 32.056 1.00 9.39 101 GLY A N 1
ATOM 714 C CA . GLY A 1 103 ? 9.088 16.223 33.445 1.00 10.06 101 GLY A CA 1
ATOM 715 C C . GLY A 1 103 ? 8.503 17.604 33.676 1.00 10.21 101 GLY A C 1
ATOM 716 O O . GLY A 1 103 ? 8.045 18.264 32.737 1.00 10.78 101 GLY A O 1
ATOM 717 N N . PRO A 1 104 ? 8.482 18.063 34.929 1.00 9.34 102 PRO A N 1
ATOM 718 C CA . PRO A 1 104 ? 7.862 19.371 35.214 1.00 10.05 102 PRO A CA 1
ATOM 719 C C . PRO A 1 104 ? 8.601 20.523 34.571 1.00 12.30 102 PRO A C 1
ATOM 720 O O . PRO A 1 104 ? 8.025 21.611 34.415 1.00 13.69 102 PRO A O 1
ATOM 724 N N . TYR A 1 105 ? 9.856 20.305 34.189 1.00 11.26 103 TYR A N 1
ATOM 725 C CA . TYR A 1 105 ? 10.709 21.247 33.477 1.00 10.96 103 TYR A CA 1
ATOM 726 C C . TYR A 1 105 ? 10.536 21.162 31.963 1.00 9.85 103 TYR A C 1
ATOM 727 O O . TYR A 1 105 ? 11.208 21.897 31.236 1.00 12.59 103 TYR A O 1
ATOM 736 N N . GLY A 1 106 ? 9.663 20.279 31.470 1.00 11.18 104 GLY A N 1
ATOM 737 C CA . GLY A 1 106 ? 9.491 20.138 30.036 1.00 10.45 104 GLY A CA 1
ATOM 738 C C . GLY A 1 106 ? 10.387 19.047 29.493 1.00 10.72 104 GLY A C 1
ATOM 739 O O . GLY A 1 106 ? 10.672 18.095 30.210 1.00 11.65 104 GLY A O 1
ATOM 740 N N . GLU A 1 107 ? 10.877 19.185 28.262 1.00 11.12 105 GLU A N 1
ATOM 741 C CA . GLU A 1 107 ? 11.749 18.160 27.696 1.00 9.35 105 GLU A CA 1
ATOM 742 C C . GLU A 1 107 ? 13.142 18.237 28.305 1.00 10.60 105 GLU A C 1
ATOM 743 O O . GLU A 1 107 ? 13.801 19.284 28.246 1.00 11.34 105 GLU A O 1
ATOM 749 N N . GLY A 1 108 ? 13.606 17.110 28.854 1.00 8.88 106 GLY A N 1
ATOM 750 C CA . GLY A 1 108 ? 14.902 17.087 29.507 1.00 9.17 106 GLY A CA 1
ATOM 751 C C . GLY A 1 108 ? 16.032 16.472 28.703 1.00 7.82 106 GLY A C 1
ATOM 752 O O . GLY A 1 108 ? 17.186 16.554 29.119 1.00 9.32 106 GLY A O 1
ATOM 753 N N . VAL A 1 109 ? 15.728 15.842 27.572 1.00 10.27 107 VAL A N 1
ATOM 754 C CA . VAL A 1 109 ? 16.771 15.248 26.731 1.00 8.74 107 VAL A CA 1
ATOM 755 C C . VAL A 1 109 ? 17.179 16.295 25.698 1.00 9.64 107 VAL A C 1
ATOM 756 O O . VAL A 1 109 ? 16.311 16.986 25.150 1.00 8.45 107 VAL A O 1
ATOM 760 N N . PRO A 1 110 ? 18.473 16.479 25.448 1.00 9.11 108 PRO A N 1
ATOM 761 C CA . PRO A 1 110 ? 18.935 17.494 24.486 1.00 9.17 108 PRO A CA 1
ATOM 762 C C . PRO A 1 110 ? 18.380 17.258 23.094 1.00 8.61 108 PRO A C 1
ATOM 763 O O . PRO A 1 110 ? 17.934 16.147 22.764 1.00 11.16 108 PRO A O 1
ATOM 767 N N . PRO A 1 111 ? 18.439 18.273 22.226 1.00 10.06 109 PRO A N 1
ATOM 768 C CA . PRO A 1 111 ? 17.767 18.169 20.919 1.00 10.95 109 PRO A CA 1
ATOM 769 C C . PRO A 1 111 ? 18.450 17.270 19.898 1.00 9.48 109 PRO A C 1
ATOM 770 O O . PRO A 1 111 ? 17.817 16.973 18.872 1.00 11.06 109 PRO A O 1
ATOM 774 N N . SER A 1 112 ? 19.691 16.829 20.130 1.00 10.42 110 SER A N 1
ATOM 775 C CA . SER A 1 112 ? 20.514 16.180 19.103 1.00 9.74 110 SER A CA 1
ATOM 776 C C . SER A 1 112 ? 20.672 17.102 17.890 1.00 11.42 110 SER A C 1
ATOM 777 O O . SER A 1 112 ? 20.176 16.842 16.791 1.00 11.87 110 SER A O 1
ATOM 780 N N . SER A 1 113 ? 21.422 18.181 18.130 1.00 10.88 111 SER A N 1
ATOM 781 C CA . SER A 1 113 ? 21.548 19.273 17.167 1.00 12.72 111 SER A CA 1
ATOM 782 C C . SER A 1 113 ? 22.474 18.953 15.998 1.00 14.27 111 SER A C 1
ATOM 783 O O . SER A 1 113 ? 22.373 19.613 14.954 1.00 14.91 111 SER A O 1
ATOM 786 N N . LYS A 1 114 ? 23.377 17.983 16.147 1.00 14.21 112 LYS A N 1
ATOM 787 C CA . LYS A 1 114 ? 24.338 17.625 15.105 1.00 13.71 112 LYS A CA 1
ATOM 788 C C . LYS A 1 114 ? 23.722 16.604 14.159 1.00 14.52 112 LYS A C 1
ATOM 789 O O . LYS A 1 114 ? 23.228 15.564 14.603 1.00 13.39 112 LYS A O 1
ATOM 795 N N . SER A 1 115 ? 23.771 16.884 12.853 1.00 14.54 113 SER A N 1
ATOM 796 C CA . SER A 1 115 ? 23.112 15.981 11.910 1.00 12.85 113 SER A CA 1
ATOM 797 C C . SER A 1 115 ? 23.699 14.571 11.947 1.00 13.07 113 SER A C 1
ATOM 798 O O . SER A 1 115 ? 22.997 13.606 11.619 1.00 15.77 113 SER A O 1
ATOM 801 N N . HIS A 1 116 ? 24.966 14.418 12.334 1.00 12.59 114 HIS A N 1
ATOM 802 C CA . HIS A 1 116 ? 25.589 13.099 12.335 1.00 12.61 114 HIS A CA 1
ATOM 803 C C . HIS A 1 116 ? 25.420 12.350 13.650 1.00 10.63 114 HIS A C 1
ATOM 804 O O . HIS A 1 116 ? 25.862 11.205 13.744 1.00 11.54 114 HIS A O 1
ATOM 811 N N . SER A 1 117 ? 24.792 12.959 14.654 1.00 11.51 115 SER A N 1
ATOM 812 C CA . SER A 1 117 ? 24.550 12.335 15.962 1.00 11.89 115 SER A CA 1
ATOM 813 C C . SER A 1 117 ? 23.049 12.402 16.258 1.00 10.25 115 SER A C 1
ATOM 814 O O . SER A 1 117 ? 22.565 13.368 16.859 1.00 11.23 115 SER A O 1
ATOM 817 N N . GLN A 1 118 ? 22.312 11.358 15.864 1.00 10.00 116 GLN A N 1
ATOM 818 C CA . GLN A 1 118 ? 20.846 11.372 15.863 1.00 10.96 116 GLN A CA 1
ATOM 819 C C . GLN A 1 118 ? 20.327 10.493 16.994 1.00 7.89 116 GLN A C 1
ATOM 820 O O . GLN A 1 118 ? 20.114 9.293 16.819 1.00 9.24 116 GLN A O 1
ATOM 826 N N . TRP A 1 119 ? 20.115 11.117 18.158 1.00 7.44 117 TRP A N 1
ATOM 827 C CA . TRP A 1 119 ? 19.664 10.422 19.359 1.00 8.01 117 TRP A CA 1
ATOM 828 C C . TRP A 1 119 ? 20.562 9.238 19.697 1.00 8.94 117 TRP A C 1
ATOM 829 O O . TRP A 1 119 ? 20.082 8.181 20.117 1.00 8.88 117 TRP A O 1
ATOM 840 N N . ASN A 1 120 ? 21.883 9.407 19.516 1.00 8.45 118 ASN A N 1
ATOM 841 C CA . ASN A 1 120 ? 22.826 8.332 19.833 1.00 8.07 118 ASN A CA 1
ATOM 842 C C . ASN A 1 120 ? 23.925 8.718 20.816 1.00 11.14 118 ASN A C 1
ATOM 843 O O . ASN A 1 120 ? 24.735 7.851 21.190 1.00 10.34 118 ASN A O 1
ATOM 848 N N . ASP A 1 121 ? 23.992 9.976 21.245 1.00 9.36 119 ASP A N 1
ATOM 849 C CA . ASP A 1 121 ? 25.078 10.423 22.102 1.00 9.78 119 ASP A CA 1
ATOM 850 C C . ASP A 1 121 ? 24.459 11.108 23.315 1.00 9.55 119 ASP A C 1
ATOM 851 O O . ASP A 1 121 ? 24.403 10.521 24.400 1.00 9.71 119 ASP A O 1
ATOM 856 N N . GLU A 1 122 ? 23.949 12.325 23.132 1.00 9.45 120 GLU A N 1
ATOM 857 C CA . GLU A 1 122 ? 23.200 13.023 24.176 1.00 11.31 120 GLU A CA 1
ATOM 858 C C . GLU A 1 122 ? 21.828 12.398 24.405 1.00 9.67 120 GLU A C 1
ATOM 859 O O . GLU A 1 122 ? 20.793 13.045 24.207 1.00 8.24 120 GLU A O 1
ATOM 865 N N . VAL A 1 123 ? 21.820 11.131 24.821 1.00 7.31 121 VAL A N 1
ATOM 866 C CA . VAL A 1 123 ? 20.628 10.405 25.241 1.00 8.29 121 VAL A CA 1
ATOM 867 C C . VAL A 1 123 ? 21.071 9.530 26.407 1.00 9.15 121 VAL A C 1
ATOM 868 O O . VAL A 1 123 ? 22.261 9.250 26.571 1.00 8.68 121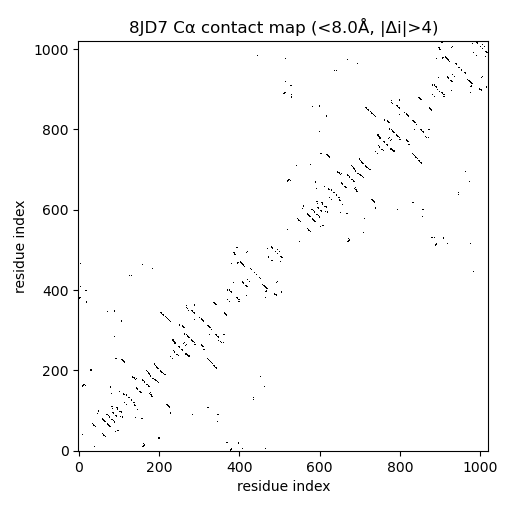 VAL A O 1
ATOM 872 N N . TRP A 1 124 ? 20.117 9.088 27.225 1.00 8.62 122 TRP A N 1
ATOM 873 C CA . TRP A 1 124 ? 20.489 8.223 28.351 1.00 8.00 122 TRP A CA 1
ATOM 874 C C . TRP A 1 124 ? 20.684 6.789 27.874 1.00 8.95 122 TRP A C 1
ATOM 875 O O . TRP A 1 124 ? 19.768 6.185 27.304 1.00 9.70 122 TRP A O 1
ATOM 886 N N . GLN A 1 125 ? 21.864 6.229 28.134 1.00 8.85 123 GLN A N 1
ATOM 887 C CA . GLN A 1 125 ? 22.227 4.941 27.557 1.00 7.36 123 GLN A CA 1
ATOM 888 C C . GLN A 1 125 ? 23.424 4.377 28.308 1.00 9.72 123 GLN A C 1
ATOM 889 O O . GLN A 1 125 ? 24.233 5.146 28.849 1.00 7.81 123 GLN A O 1
ATOM 895 N N . PRO A 1 126 ? 23.580 3.059 28.347 1.00 8.80 124 PRO A N 1
ATOM 896 C CA . PRO A 1 126 ? 24.874 2.493 28.734 1.00 8.06 124 PRO A CA 1
ATOM 897 C C . PRO A 1 126 ? 25.851 2.650 27.581 1.00 9.98 124 PRO A C 1
ATOM 898 O O . PRO A 1 126 ? 25.462 2.631 26.412 1.00 8.69 124 PRO A O 1
ATOM 902 N N . VAL A 1 127 ? 27.133 2.812 27.925 1.00 9.01 125 VAL A N 1
ATOM 903 C CA . VAL A 1 127 ? 28.237 2.821 26.966 1.00 9.01 125 VAL A CA 1
ATOM 904 C C . VAL A 1 127 ? 29.391 2.056 27.592 1.00 9.89 125 VAL A C 1
ATOM 905 O O . VAL A 1 127 ? 29.589 2.106 28.811 1.00 10.23 125 VAL A O 1
ATOM 909 N N . SER A 1 128 ? 30.142 1.326 26.766 1.00 8.74 126 SER A N 1
ATOM 910 C CA . SER A 1 128 ? 31.303 0.605 27.271 1.00 8.95 126 SER A CA 1
ATOM 911 C C . SER A 1 128 ? 32.488 0.750 26.328 1.00 10.17 126 SER A C 1
ATOM 912 O O . SER A 1 128 ? 32.332 0.867 25.109 1.00 8.92 126 SER A O 1
ATOM 915 N N . VAL A 1 129 ? 33.683 0.748 26.926 1.00 10.30 127 VAL A N 1
ATOM 916 C CA . VAL A 1 129 ? 34.946 0.968 26.228 1.00 9.20 127 VAL A CA 1
ATOM 917 C C . VAL A 1 129 ? 35.910 -0.141 26.609 1.00 9.96 127 VAL A C 1
ATOM 918 O O . VAL A 1 129 ? 35.995 -0.526 27.779 1.00 10.87 127 VAL A O 1
ATOM 922 N N . SER A 1 13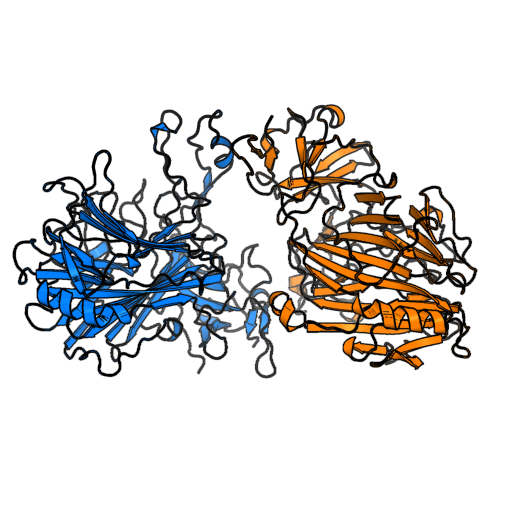0 ? 36.639 -0.647 25.623 1.00 10.85 128 SER A N 1
ATOM 923 C CA . SER A 1 130 ? 37.798 -1.495 25.867 1.00 11.81 128 SER A CA 1
ATOM 924 C C . SER A 1 130 ? 39.026 -0.599 25.799 1.00 14.07 128 SER A C 1
ATOM 925 O O . SER A 1 130 ? 39.441 -0.199 24.709 1.00 14.65 128 SER A O 1
ATOM 928 N N . GLY A 1 131 ? 39.603 -0.292 26.961 1.00 13.19 129 GLY A N 1
ATOM 929 C CA . GLY A 1 131 ? 40.726 0.632 27.001 1.00 14.74 129 GLY A CA 1
ATOM 930 C C . GLY A 1 131 ? 41.941 0.139 26.240 1.00 15.60 129 GLY A C 1
ATOM 931 O O . GLY A 1 131 ? 42.696 0.941 25.687 1.00 20.45 129 GLY A O 1
ATOM 932 N N . SER A 1 132 ? 42.135 -1.178 26.173 1.00 17.01 130 SER A N 1
ATOM 933 C CA . SER A 1 132 ? 43.299 -1.702 25.466 1.00 21.28 130 SER A CA 1
ATOM 934 C C . SER A 1 132 ? 43.200 -1.501 23.957 1.00 25.14 130 SER A C 1
ATOM 935 O O . SER A 1 132 ? 44.231 -1.498 23.277 1.00 24.62 130 SER A O 1
ATOM 938 N N . LEU A 1 133 ? 41.993 -1.296 23.428 1.00 16.93 131 LEU A N 1
ATOM 939 C CA . LEU A 1 133 ? 41.773 -1.182 21.991 1.00 16.06 131 LEU A CA 1
ATOM 940 C C . LEU A 1 133 ? 41.390 0.215 21.531 1.00 18.84 131 LEU A C 1
ATOM 941 O O . LEU A 1 133 ? 41.672 0.575 20.385 1.00 19.37 131 LEU A O 1
ATOM 946 N N . ASN A 1 134 ? 40.753 1.008 22.387 1.00 14.64 132 ASN A N 1
ATOM 947 C CA . ASN A 1 134 ? 40.324 2.346 22.000 1.00 15.01 132 ASN A CA 1
ATOM 948 C C . ASN A 1 134 ? 41.522 3.228 21.645 1.00 15.53 132 ASN A C 1
ATOM 949 O O . ASN A 1 134 ? 42.574 3.152 22.280 1.00 18.45 132 ASN A O 1
ATOM 954 N N . ASN A 1 135 ? 41.344 4.073 20.627 1.00 14.78 133 ASN A N 1
ATOM 955 C CA . ASN A 1 135 ? 42.346 5.050 20.197 1.00 13.83 133 ASN A CA 1
ATOM 956 C C . ASN A 1 135 ? 41.619 6.366 19.953 1.00 12.88 133 ASN A C 1
ATOM 957 O O . ASN A 1 135 ? 40.904 6.498 18.958 1.00 13.81 133 ASN A O 1
ATOM 962 N N . GLY A 1 136 ? 41.811 7.343 20.836 1.00 13.70 134 GLY A N 1
ATOM 963 C CA . GLY A 1 136 ? 41.099 8.601 20.710 1.00 16.03 134 GLY A CA 1
ATOM 964 C C . GLY A 1 136 ? 41.867 9.690 19.982 1.00 17.15 134 GLY A C 1
ATOM 965 O O . GLY A 1 136 ? 41.510 10.866 20.101 1.00 18.55 134 GLY A O 1
ATOM 966 N N . ASP A 1 137 ? 42.900 9.308 19.224 1.00 16.28 135 ASP A N 1
ATOM 967 C CA . ASP A 1 137 ? 43.745 10.267 18.518 1.00 18.99 135 ASP A CA 1
ATOM 968 C C . ASP A 1 137 ? 42.920 11.208 17.656 1.00 16.06 135 ASP A C 1
ATOM 969 O O . ASP A 1 137 ? 42.027 10.780 16.917 1.00 14.65 135 ASP A O 1
ATOM 974 N N . GLN A 1 138 ? 43.221 12.502 17.759 1.00 17.75 136 GLN A N 1
ATOM 975 C CA . GLN A 1 138 ? 42.647 13.457 16.827 1.00 18.94 136 GLN A CA 1
ATOM 976 C C . GLN A 1 138 ? 43.360 13.384 15.481 1.00 16.14 136 GLN A C 1
ATOM 977 O O . GLN A 1 138 ? 44.426 12.780 15.337 1.00 19.61 136 GLN A O 1
ATOM 983 N N . ASN A 1 139 ? 42.765 14.055 14.493 1.00 18.45 137 ASN A N 1
ATOM 984 C CA . ASN A 1 139 ? 43.203 13.955 13.106 1.00 17.61 137 ASN A CA 1
ATOM 985 C C . ASN A 1 139 ? 44.577 14.563 12.863 1.00 20.44 137 ASN A C 1
ATOM 986 O O . ASN A 1 139 ? 45.232 14.193 11.881 1.00 19.25 137 ASN A O 1
ATOM 991 N N . ASP A 1 140 ? 45.049 15.460 13.729 1.00 21.79 138 ASP A N 1
ATOM 992 C CA . ASP A 1 140 ? 46.392 15.997 13.527 1.00 24.92 138 ASP A CA 1
ATOM 993 C C . ASP A 1 140 ? 47.491 15.053 14.013 1.00 25.51 138 ASP A C 1
ATOM 994 O O . ASP A 1 140 ? 48.675 15.385 13.887 1.00 24.95 138 ASP A O 1
ATOM 999 N N . GLU A 1 141 ? 47.136 13.878 14.525 1.00 19.40 139 GLU A N 1
ATOM 1000 C CA . GLU A 1 141 ? 48.090 12.805 14.766 1.00 16.75 139 GLU A CA 1
ATOM 1001 C C . GLU A 1 141 ? 48.301 11.934 13.538 1.00 19.42 139 GLU A C 1
ATOM 1002 O O . GLU A 1 141 ? 49.143 11.032 13.568 1.00 21.88 139 GLU A O 1
ATOM 1008 N N . LEU A 1 142 ? 47.559 12.180 12.466 1.00 20.29 140 LEU A N 1
ATOM 1009 C CA . LEU A 1 142 ? 47.453 11.273 11.336 1.00 20.50 140 LEU A CA 1
ATOM 1010 C C . LEU A 1 142 ? 48.172 11.857 10.129 1.00 22.04 140 LEU A C 1
ATOM 1011 O O . LEU A 1 142 ? 48.561 13.028 10.118 1.00 21.17 140 LEU A O 1
ATOM 1016 N N . LYS A 1 143 ? 48.342 11.027 9.104 1.00 22.31 141 LYS A N 1
ATOM 1017 C CA . LYS A 1 143 ? 48.936 11.532 7.879 1.00 26.50 141 LYS A CA 1
ATOM 1018 C C . LYS A 1 143 ? 47.965 12.478 7.181 1.00 24.91 141 LYS A C 1
ATOM 1019 O O . LYS A 1 143 ? 46.767 12.516 7.475 1.00 24.56 141 LYS A O 1
ATOM 1025 N N . GLU A 1 144 ? 48.508 13.271 6.262 1.00 30.04 142 GLU A N 1
ATOM 1026 C CA . GLU A 1 144 ? 47.722 14.293 5.586 1.00 28.00 142 GLU A CA 1
ATOM 1027 C C . GLU A 1 144 ? 46.593 13.647 4.793 1.00 26.04 142 GLU A C 1
ATOM 1028 O O . GLU A 1 144 ? 46.805 12.664 4.079 1.00 29.92 142 GLU A O 1
ATOM 1034 N N . GLY A 1 145 ? 45.387 14.201 4.926 1.00 23.63 143 GLY A N 1
ATOM 1035 C CA . GLY A 1 145 ? 44.236 13.690 4.222 1.00 22.71 143 GLY A CA 1
ATOM 1036 C C . GLY A 1 145 ? 43.524 12.545 4.905 1.00 27.83 143 GLY A C 1
ATOM 1037 O O . GLY A 1 145 ? 42.436 12.158 4.458 1.00 31.04 143 GLY A O 1
ATOM 1038 N N . ALA A 1 146 ? 44.086 11.997 5.975 1.00 23.45 144 ALA A N 1
ATOM 1039 C CA . ALA A 1 146 ? 43.461 10.877 6.660 1.00 21.30 144 ALA A CA 1
ATOM 1040 C C . ALA A 1 146 ? 42.528 11.372 7.758 1.00 20.63 144 ALA A C 1
ATOM 1041 O O . ALA A 1 146 ? 42.581 12.529 8.177 1.00 22.29 144 ALA A O 1
ATOM 1043 N N . THR A 1 147 ? 41.643 10.478 8.210 1.00 17.59 145 THR A N 1
ATOM 1044 C CA . THR A 1 147 ? 40.745 10.772 9.321 1.00 19.99 145 THR A CA 1
ATOM 1045 C C . THR A 1 147 ? 40.807 9.640 10.339 1.00 15.77 145 THR A C 1
ATOM 1046 O O . THR A 1 147 ? 41.319 8.550 10.058 1.00 15.25 145 THR A O 1
ATOM 1050 N N . ASN A 1 148 ? 40.310 9.925 11.547 1.00 14.33 146 ASN A N 1
ATOM 1051 C CA . ASN A 1 148 ? 40.337 8.961 12.638 1.00 13.02 146 ASN A CA 1
ATOM 1052 C C . ASN A 1 148 ? 39.110 8.055 12.668 1.00 13.67 146 ASN A C 1
ATOM 1053 O O . ASN A 1 148 ? 38.850 7.429 13.701 1.00 13.52 146 ASN A O 1
ATOM 1058 N N . ALA A 1 149 ? 38.360 7.971 11.567 1.00 15.51 147 ALA A N 1
ATOM 1059 C CA . ALA A 1 149 ? 37.152 7.147 11.543 1.00 14.69 147 ALA A CA 1
ATOM 1060 C C . ALA A 1 149 ? 37.468 5.709 11.931 1.00 12.40 147 ALA A C 1
ATOM 1061 O O . ALA A 1 149 ? 38.419 5.106 11.419 1.00 14.64 147 ALA A O 1
ATOM 1063 N N . GLY A 1 150 ? 36.682 5.172 12.865 1.00 11.78 148 GLY A N 1
ATOM 1064 C CA . GLY A 1 150 ? 36.801 3.785 13.247 1.00 13.15 148 GLY A CA 1
ATOM 1065 C C . GLY A 1 150 ? 37.848 3.481 14.293 1.00 11.74 148 GLY A C 1
ATOM 1066 O O . GLY A 1 150 ? 37.901 2.341 14.767 1.00 14.10 148 GLY A O 1
ATOM 1067 N N . LEU A 1 151 ? 38.691 4.452 14.667 1.00 13.02 149 LEU A N 1
ATOM 1068 C CA . LEU A 1 151 ? 39.780 4.168 15.604 1.00 11.41 149 LEU A CA 1
ATOM 1069 C C . LEU A 1 151 ? 39.284 3.998 17.037 1.00 9.10 149 LEU A C 1
ATOM 1070 O O . LEU A 1 151 ? 39.889 3.253 17.819 1.00 13.93 149 LEU A O 1
ATOM 1075 N N . LYS A 1 152 ? 38.202 4.684 17.398 1.00 11.72 150 LYS A N 1
ATOM 1076 C CA . LYS A 1 152 ? 37.666 4.636 18.750 1.00 9.71 150 LYS A CA 1
ATOM 1077 C C . LYS A 1 152 ? 36.850 3.369 18.963 1.00 12.22 150 LYS A C 1
ATOM 1078 O O . LYS A 1 152 ? 36.214 2.861 18.042 1.00 14.16 150 LYS A O 1
ATOM 1084 N N . TYR A 1 153 ? 36.857 2.878 20.202 1.00 10.69 151 TYR A N 1
ATOM 1085 C CA . TYR A 1 153 ? 36.078 1.717 20.634 1.00 11.41 151 TYR A CA 1
ATOM 1086 C C . TYR A 1 153 ? 35.093 2.180 21.711 1.00 10.04 151 TYR A C 1
ATOM 1087 O O . TYR A 1 153 ? 35.402 2.150 22.902 1.00 11.37 151 TYR A O 1
ATOM 1096 N N . PHE A 1 154 ? 33.901 2.608 21.292 1.00 9.96 152 PHE A N 1
ATOM 1097 C CA . PHE A 1 154 ? 32.809 2.936 22.207 1.00 10.37 152 PHE A CA 1
ATOM 1098 C C . PHE A 1 154 ? 31.590 2.171 21.720 1.00 9.75 152 PHE A C 1
ATOM 1099 O O . PHE A 1 154 ? 31.095 2.435 20.620 1.00 11.14 152 PHE A O 1
ATOM 1107 N N . ILE A 1 155 ? 31.106 1.225 22.523 1.00 9.90 153 ILE A N 1
ATOM 1108 C CA . ILE A 1 155 ? 29.901 0.484 22.175 1.00 7.36 153 ILE A CA 1
ATOM 1109 C C . ILE A 1 155 ? 28.736 1.227 22.819 1.00 7.56 153 ILE A C 1
ATOM 1110 O O . ILE A 1 155 ? 28.532 1.164 24.032 1.00 8.29 153 ILE A O 1
ATOM 1115 N N . HIS A 1 156 ? 27.982 1.946 21.997 1.00 8.45 154 HIS A N 1
ATOM 1116 C CA . HIS A 1 156 ? 26.852 2.723 22.486 1.00 7.05 154 HIS A CA 1
ATOM 1117 C C . HIS A 1 156 ? 25.609 1.867 22.635 1.00 9.36 154 HIS A C 1
ATOM 1118 O O . HIS A 1 156 ? 25.242 1.110 21.730 1.00 10.74 154 HIS A O 1
ATOM 1125 N N . GLY A 1 157 ? 24.934 2.022 23.769 1.00 8.47 155 GLY A N 1
ATOM 1126 C CA . GLY A 1 157 ? 23.606 1.450 23.889 1.00 9.67 155 GLY A CA 1
ATOM 1127 C C . GLY A 1 157 ? 22.654 1.969 22.828 1.00 8.11 155 GLY A C 1
ATOM 1128 O O . GLY A 1 157 ? 21.868 1.209 22.265 1.00 8.97 155 GLY A O 1
ATOM 1129 N N . ALA A 1 158 ? 22.735 3.262 22.513 1.00 9.62 156 ALA A N 1
ATOM 1130 C CA . ALA A 1 158 ? 21.742 3.858 21.619 1.00 7.45 156 ALA A CA 1
ATOM 1131 C C . ALA A 1 158 ? 21.972 3.444 20.170 1.00 10.17 156 ALA A C 1
ATOM 1132 O O . ALA A 1 158 ? 21.050 2.960 19.503 1.00 11.30 156 ALA A O 1
ATOM 1134 N N . GLY A 1 159 ? 23.184 3.633 19.664 1.00 11.14 157 GLY A N 1
ATOM 1135 C CA . GLY A 1 159 ? 23.486 3.319 18.282 1.00 10.30 157 GLY A CA 1
ATOM 1136 C C . GLY A 1 159 ? 24.633 4.165 17.751 1.00 10.41 157 GLY A C 1
ATOM 1137 O O . GLY A 1 159 ? 25.364 4.810 18.499 1.00 9.77 157 GLY A O 1
ATOM 1138 N N . THR A 1 160 ? 24.777 4.141 16.429 1.00 9.03 158 THR A N 1
ATOM 1139 C CA . THR A 1 160 ? 25.965 4.677 15.778 1.00 7.41 158 THR A CA 1
ATOM 1140 C C . THR A 1 160 ? 25.854 6.152 15.409 1.00 9.99 158 THR A C 1
ATOM 1141 O O . THR A 1 160 ? 24.772 6.721 15.291 1.00 11.67 158 THR A O 1
ATOM 1145 N N . TYR A 1 161 ? 27.020 6.767 15.220 1.00 9.50 159 TYR A N 1
ATOM 1146 C CA . TYR A 1 161 ? 27.099 7.997 14.449 1.00 9.14 159 TYR A CA 1
ATOM 1147 C C . TYR A 1 161 ? 26.842 7.667 12.977 1.00 10.83 159 TYR A C 1
ATOM 1148 O O . TYR A 1 161 ? 26.766 6.500 12.584 1.00 11.56 159 TYR A O 1
ATOM 1157 N N . LEU A 1 162 ? 26.692 8.698 12.153 1.00 11.35 160 LEU A N 1
ATOM 1158 C CA . LEU A 1 162 ? 26.468 8.445 10.738 1.00 10.43 160 LEU A CA 1
ATOM 1159 C C . LEU A 1 162 ? 27.786 8.232 9.998 1.00 15.48 160 LEU A C 1
ATOM 1160 O O . LEU A 1 162 ? 28.879 8.426 10.535 1.00 12.89 160 LEU A O 1
ATOM 1165 N N . THR A 1 163 ? 27.661 7.800 8.744 1.00 16.19 161 THR A N 1
ATOM 1166 C CA . THR A 1 163 ? 28.798 7.646 7.844 1.00 17.28 161 THR A CA 1
ATOM 1167 C C . THR A 1 163 ? 28.241 7.672 6.428 1.00 22.03 161 THR A C 1
ATOM 1168 O O . THR A 1 163 ? 27.026 7.683 6.229 1.00 18.67 161 THR A O 1
ATOM 1172 N N . GLU A 1 164 ? 29.145 7.692 5.447 1.00 27.95 162 GLU A N 1
ATOM 1173 C CA . GLU A 1 164 ? 28.729 7.792 4.051 1.00 27.88 162 GLU A CA 1
ATOM 1174 C C . GLU A 1 164 ? 27.749 6.683 3.697 1.00 25.63 162 GLU A C 1
ATOM 1175 O O . GLU A 1 164 ? 28.007 5.503 3.953 1.00 29.39 162 GLU A O 1
ATOM 1181 N N . GLY A 1 165 ? 26.609 7.071 3.123 1.00 26.15 163 GLY A N 1
ATOM 1182 C CA . GLY A 1 165 ? 25.586 6.122 2.735 1.00 28.99 163 GLY A CA 1
ATOM 1183 C C . GLY A 1 165 ? 24.629 5.724 3.834 1.00 24.78 163 GLY A C 1
ATOM 1184 O O . GLY A 1 165 ? 23.686 4.969 3.569 1.00 25.15 163 GLY A O 1
ATOM 1185 N N . LEU A 1 166 ? 24.835 6.209 5.057 1.00 23.85 164 LEU A N 1
ATOM 1186 C CA . LEU A 1 166 ? 23.969 5.907 6.190 1.00 16.55 164 LEU A CA 1
ATOM 1187 C C . LEU A 1 166 ? 23.278 7.203 6.597 1.00 20.14 164 LEU A C 1
ATOM 1188 O O . LEU A 1 166 ? 23.915 8.114 7.146 1.00 19.55 164 LEU A O 1
ATOM 1193 N N . ASP A 1 167 ? 21.978 7.281 6.322 1.00 17.32 165 ASP A N 1
ATOM 1194 C CA . ASP A 1 167 ? 21.226 8.523 6.446 1.00 20.94 165 ASP A CA 1
ATOM 1195 C C . ASP A 1 167 ? 20.658 8.733 7.842 1.00 20.45 165 ASP A C 1
ATOM 1196 O O . ASP A 1 167 ? 20.497 9.884 8.272 1.00 16.14 165 ASP A O 1
ATOM 1201 N N . THR A 1 168 ? 20.322 7.651 8.532 1.00 15.39 166 THR A N 1
ATOM 1202 C CA . THR A 1 168 ? 19.895 7.622 9.922 1.00 13.56 166 THR A CA 1
ATOM 1203 C C . THR A 1 168 ? 20.669 6.502 10.601 1.00 14.21 166 THR A C 1
ATOM 1204 O O . THR A 1 168 ? 21.201 5.616 9.924 1.00 14.76 166 THR A O 1
ATOM 1208 N N . PRO A 1 169 ? 20.758 6.511 11.934 1.00 11.55 167 PRO A N 1
ATOM 1209 C CA . PRO A 1 169 ? 21.667 5.583 12.616 1.00 11.09 167 PRO A CA 1
ATOM 1210 C C . PRO A 1 169 ? 21.275 4.121 12.491 1.00 12.51 167 PRO A C 1
ATOM 1211 O O . PRO A 1 169 ? 20.112 3.748 12.302 1.00 12.95 167 PRO A O 1
ATOM 1215 N N . PHE A 1 170 ? 22.295 3.284 12.632 1.00 11.33 168 PHE A N 1
ATOM 1216 C CA . PHE A 1 170 ? 22.127 1.899 13.059 1.00 11.02 168 PHE A CA 1
ATOM 1217 C C . PHE A 1 170 ? 21.901 1.957 14.568 1.00 10.58 168 PHE A C 1
ATOM 1218 O O . PHE A 1 170 ? 22.849 2.102 15.350 1.00 10.54 168 PHE A O 1
ATOM 1226 N N . TYR A 1 171 ? 20.635 1.945 14.979 1.00 9.19 169 TYR A N 1
ATOM 1227 C CA . TYR A 1 171 ? 20.327 1.856 16.400 1.00 9.94 169 TYR A CA 1
ATOM 1228 C C . TYR A 1 171 ? 20.555 0.419 16.840 1.00 10.25 169 TYR A C 1
ATOM 1229 O O . TYR A 1 171 ? 20.258 -0.522 16.101 1.00 11.07 169 TYR A O 1
ATOM 1238 N N . SER A 1 172 ? 21.099 0.258 18.034 1.00 8.80 170 SER A N 1
ATOM 1239 C CA . SER A 1 172 ? 21.452 -1.053 18.571 1.00 8.76 170 SER A CA 1
ATOM 1240 C C . SER A 1 172 ? 20.254 -1.989 18.462 1.00 9.07 170 SER A C 1
ATOM 1241 O O . SER A 1 172 ? 19.232 -1.738 19.095 1.00 10.17 170 SER A O 1
ATOM 1244 N N . PRO A 1 173 ? 20.323 -3.048 17.657 1.00 10.95 171 PRO A N 1
ATOM 1245 C CA . PRO A 1 173 ? 19.101 -3.810 17.345 1.00 7.09 171 PRO A CA 1
ATOM 1246 C C . PRO A 1 173 ? 18.429 -4.367 18.589 1.00 7.42 171 PRO A C 1
ATOM 1247 O O . PRO A 1 173 ? 19.063 -5.011 19.439 1.00 8.47 171 PRO A O 1
ATOM 1251 N N . LEU A 1 174 ? 17.119 -4.130 18.672 1.00 7.98 172 LEU A N 1
ATOM 1252 C CA . LEU A 1 174 ? 16.305 -4.683 19.749 1.00 6.12 172 LEU A CA 1
ATOM 1253 C C . LEU A 1 174 ? 16.148 -6.181 19.540 1.00 10.09 172 LEU A C 1
ATOM 1254 O O . LEU A 1 174 ? 15.630 -6.617 18.511 1.00 10.76 172 LEU A O 1
ATOM 1259 N N . MET A 1 175 ? 16.588 -6.973 20.515 1.00 8.42 173 MET A N 1
ATOM 1260 C CA . MET A 1 175 ? 16.670 -8.407 20.315 1.00 9.09 173 MET A CA 1
ATOM 1261 C C . MET A 1 175 ? 15.594 -9.136 21.099 1.00 10.43 173 MET A C 1
ATOM 1262 O O . MET A 1 175 ? 15.321 -10.308 20.814 1.00 10.18 173 MET A O 1
ATOM 1267 N N . ALA A 1 176 ? 14.969 -8.467 22.064 1.00 10.12 174 ALA A N 1
ATOM 1268 C CA . ALA A 1 176 ? 13.919 -9.036 22.902 1.00 9.17 174 ALA A CA 1
ATOM 1269 C C . ALA A 1 176 ? 13.379 -7.903 23.750 1.00 9.79 174 ALA A C 1
ATOM 1270 O O . ALA A 1 176 ? 14.098 -6.945 24.025 1.00 10.57 174 ALA A O 1
ATOM 1272 N N . SER A 1 177 ? 12.112 -7.992 24.136 1.00 9.77 175 SER A N 1
ATOM 1273 C CA . SER A 1 177 ? 11.578 -6.997 25.053 1.00 7.42 175 SER A CA 1
ATOM 1274 C C . SER A 1 177 ? 10.332 -7.564 25.715 1.00 12.42 175 SER A C 1
ATOM 1275 O O . SER A 1 177 ? 9.721 -8.514 25.224 1.00 11.71 175 SER A O 1
ATOM 1278 N N . TYR A 1 178 ? 9.961 -6.955 26.838 1.00 10.32 176 TYR A N 1
ATOM 1279 C CA . TYR A 1 178 ? 8.850 -7.455 27.634 1.00 11.68 176 TYR A CA 1
ATOM 1280 C C . TYR A 1 178 ? 8.292 -6.310 28.461 1.00 12.35 176 TYR A C 1
ATOM 1281 O O . TYR A 1 178 ? 9.054 -5.630 29.156 1.00 10.05 176 TYR A O 1
ATOM 1290 N N . TYR A 1 179 ? 6.979 -6.090 28.386 1.00 9.40 177 TYR A N 1
ATOM 1291 C CA . TYR A 1 179 ? 6.302 -5.205 29.323 1.00 10.35 177 TYR A CA 1
ATOM 1292 C C . TYR A 1 179 ? 5.495 -6.050 30.294 1.00 11.19 177 TYR A C 1
ATOM 1293 O O . TYR A 1 179 ? 4.637 -6.833 29.871 1.00 12.49 177 TYR A O 1
ATOM 1302 N N . ASN A 1 180 ? 5.772 -5.884 31.589 1.00 12.70 178 ASN A N 1
ATOM 1303 C CA . ASN A 1 180 ? 5.030 -6.571 32.637 1.00 15.04 178 ASN A CA 1
ATOM 1304 C C . ASN A 1 180 ? 4.012 -5.595 33.197 1.00 13.74 178 ASN A C 1
ATOM 1305 O O . ASN A 1 180 ? 4.390 -4.673 33.935 1.00 12.89 178 ASN A O 1
ATOM 1310 N N . PRO A 1 181 ? 2.724 -5.736 32.876 1.00 11.27 179 PRO A N 1
ATOM 1311 C CA . PRO A 1 181 ? 1.746 -4.724 33.307 1.00 12.28 179 PRO A CA 1
ATOM 1312 C C . PRO A 1 181 ? 1.457 -4.766 34.794 1.00 14.04 179 PRO A C 1
ATOM 1313 O O . PRO A 1 181 ? 1.047 -3.747 35.358 1.00 17.83 179 PRO A O 1
ATOM 1317 N N . THR A 1 182 ? 1.652 -5.909 35.445 1.00 16.93 180 THR A N 1
ATOM 1318 C CA . THR A 1 182 ? 1.499 -5.963 36.894 1.00 16.14 180 THR A CA 1
ATOM 1319 C C . THR A 1 182 ? 2.634 -5.215 37.579 1.00 16.21 180 THR A C 1
ATOM 1320 O O . THR A 1 182 ? 2.409 -4.450 38.527 1.00 19.27 180 THR A O 1
ATOM 1324 N N . GLU A 1 183 ? 3.855 -5.380 37.068 1.00 14.30 181 GLU A N 1
ATOM 1325 C CA . GLU A 1 183 ? 5.026 -4.765 37.678 1.00 12.08 181 GLU A CA 1
ATOM 1326 C C . GLU A 1 183 ? 5.227 -3.311 37.259 1.00 13.47 181 GLU A C 1
ATOM 1327 O O . GLU A 1 183 ? 5.941 -2.572 37.952 1.00 15.22 181 GLU A O 1
ATOM 1333 N N . LYS A 1 184 ? 4.615 -2.884 36.157 1.00 13.32 182 LYS A N 1
ATOM 1334 C CA . LYS A 1 184 ? 4.831 -1.542 35.604 1.00 11.71 182 LYS A CA 1
ATOM 1335 C C . LYS A 1 184 ? 6.287 -1.375 35.179 1.00 12.15 182 LYS A C 1
ATOM 1336 O O . LYS A 1 184 ? 6.911 -0.347 35.443 1.00 10.73 182 LYS A O 1
ATOM 1342 N N . ALA A 1 185 ? 6.839 -2.406 34.529 1.00 12.16 183 ALA A N 1
ATOM 1343 C CA . ALA A 1 185 ? 8.236 -2.409 34.122 1.00 9.46 183 ALA A CA 1
ATOM 1344 C C . ALA A 1 185 ? 8.362 -2.851 32.672 1.00 10.16 183 ALA A C 1
ATOM 1345 O O . ALA A 1 185 ? 7.750 -3.846 32.255 1.00 9.28 183 ALA A O 1
ATOM 1347 N N . TYR A 1 186 ? 9.190 -2.123 31.927 1.00 9.16 184 TYR A N 1
ATOM 1348 C CA . TYR A 1 186 ? 9.513 -2.402 30.533 1.00 10.24 184 TYR A CA 1
ATOM 1349 C C . TYR A 1 186 ? 10.969 -2.844 30.455 1.00 8.45 184 TYR A C 1
ATOM 1350 O O . TYR A 1 186 ? 11.862 -2.123 30.907 1.00 10.15 184 TYR A O 1
ATOM 1359 N N . TYR A 1 187 ? 11.203 -4.008 29.862 1.00 9.06 185 TYR A N 1
ATOM 1360 C CA . TYR A 1 187 ? 12.529 -4.599 29.734 1.00 8.75 185 TYR A CA 1
ATOM 1361 C C . TYR A 1 187 ? 12.921 -4.615 28.264 1.00 9.80 185 TYR A C 1
ATOM 1362 O O . TYR A 1 187 ? 12.121 -5.027 27.416 1.00 9.89 185 TYR A O 1
ATOM 1371 N N . VAL A 1 188 ? 14.155 -4.211 27.957 1.00 7.46 186 VAL A N 1
ATOM 1372 C CA . VAL A 1 188 ? 14.655 -4.291 26.589 1.00 8.06 186 VAL A CA 1
ATOM 1373 C C . VAL A 1 188 ? 16.033 -4.939 26.599 1.00 8.87 186 VAL A C 1
ATOM 1374 O O . VAL A 1 188 ? 16.827 -4.720 27.521 1.00 10.69 186 VAL A O 1
ATOM 1378 N N . THR A 1 189 ? 16.305 -5.769 25.592 1.00 8.32 187 THR A N 1
ATOM 1379 C CA . THR A 1 189 ? 17.658 -6.227 25.302 1.00 8.97 187 THR A CA 1
ATOM 1380 C C . THR A 1 189 ? 18.022 -5.772 23.898 1.00 8.63 187 THR A C 1
ATOM 1381 O O . THR A 1 189 ? 17.278 -6.027 22.953 1.00 9.68 187 THR A O 1
ATOM 1385 N N . ASN A 1 190 ? 19.161 -5.090 23.771 1.00 7.91 188 ASN A N 1
ATOM 1386 C CA . ASN A 1 190 ? 19.649 -4.617 22.484 1.00 7.95 188 ASN A CA 1
ATOM 1387 C C . ASN A 1 190 ? 21.094 -5.058 22.299 1.00 8.75 188 ASN A C 1
ATOM 1388 O O . ASN A 1 190 ? 21.851 -5.158 23.263 1.00 9.55 188 ASN A O 1
ATOM 1393 N N . TRP A 1 191 ? 21.469 -5.323 21.046 1.00 8.27 189 TRP A N 1
ATOM 1394 C CA . TRP A 1 191 ? 22.859 -5.594 20.695 1.00 9.84 189 TRP A CA 1
ATOM 1395 C C . TRP A 1 191 ? 23.579 -4.267 20.485 1.00 9.98 189 TRP A C 1
ATOM 1396 O O . TRP A 1 191 ? 23.324 -3.572 19.499 1.00 8.35 189 TRP A O 1
ATOM 1407 N N . GLY A 1 192 ? 24.480 -3.921 21.407 1.00 9.19 190 GLY A N 1
ATOM 1408 C CA . GLY A 1 192 ? 25.125 -2.619 21.354 1.00 9.38 190 GLY A CA 1
ATOM 1409 C C . GLY A 1 192 ? 25.976 -2.461 20.110 1.00 11.16 190 GLY A C 1
ATOM 1410 O O . GLY A 1 192 ? 26.497 -3.432 19.556 1.00 11.60 190 GLY A O 1
ATOM 1411 N N . ALA A 1 193 ? 26.110 -1.215 19.659 1.00 10.86 191 ALA A N 1
ATOM 1412 C CA . ALA A 1 193 ? 26.758 -0.914 18.387 1.00 8.28 191 ALA A CA 1
ATOM 1413 C C . ALA A 1 193 ? 28.038 -0.139 18.629 1.00 8.38 191 ALA A C 1
ATOM 1414 O O . ALA A 1 193 ? 28.021 0.869 19.340 1.00 10.30 191 ALA A O 1
ATOM 1416 N N . GLN A 1 194 ? 29.139 -0.602 18.038 1.00 11.06 192 GLN A N 1
ATOM 1417 C CA . GLN A 1 194 ? 30.301 0.264 17.884 1.00 9.08 192 GLN A CA 1
ATOM 1418 C C . GLN A 1 194 ? 29.861 1.551 17.192 1.00 8.73 192 GLN A C 1
ATOM 1419 O O . GLN A 1 194 ? 29.355 1.522 16.063 1.00 10.11 192 GLN A O 1
ATOM 1425 N N . ALA A 1 195 ? 30.057 2.692 17.861 1.00 8.82 193 ALA A N 1
ATOM 1426 C CA . ALA A 1 195 ? 29.442 3.924 17.389 1.00 8.97 193 ALA A CA 1
ATOM 1427 C C . ALA A 1 195 ? 30.225 4.581 16.264 1.00 9.27 193 ALA A C 1
ATOM 1428 O O . ALA A 1 195 ? 29.644 5.324 15.465 1.00 9.96 193 ALA A O 1
ATOM 1430 N N . HIS A 1 196 ? 31.523 4.330 16.185 1.00 10.46 194 HIS A N 1
ATOM 1431 C CA . HIS A 1 196 ? 32.397 5.054 15.271 1.00 10.15 194 HIS A CA 1
ATOM 1432 C C . HIS A 1 196 ? 32.621 4.224 14.010 1.00 10.43 194 HIS A C 1
ATOM 1433 O O . HIS A 1 196 ? 33.357 3.232 14.023 1.00 10.68 194 HIS A O 1
ATOM 1440 N N . LEU A 1 197 ? 31.990 4.631 12.942 1.00 9.69 195 LEU A N 1
ATOM 1441 C CA . LEU A 1 197 ? 31.876 3.861 11.714 1.00 9.45 195 LEU A CA 1
ATOM 1442 C C . LEU A 1 197 ? 32.890 4.327 10.674 1.00 13.31 195 LEU A C 1
ATOM 1443 O O . LEU A 1 197 ? 33.326 5.484 10.689 1.00 13.87 195 LEU A O 1
ATOM 1448 N N . PRO A 1 198 ? 33.316 3.420 9.784 1.00 12.41 196 PRO A N 1
ATOM 1449 C CA . PRO A 1 198 ? 33.084 1.966 9.846 1.00 11.52 196 PRO A CA 1
ATOM 1450 C C . PRO A 1 198 ? 34.026 1.392 10.901 1.00 11.60 196 PRO A C 1
ATOM 1451 O O . PRO A 1 198 ? 35.212 1.757 10.979 1.00 13.32 196 PRO A O 1
ATOM 1455 N N . SER A 1 199 ? 33.520 0.539 11.784 1.00 10.85 197 SER A N 1
ATOM 1456 C CA . SER A 1 199 ? 34.309 0.138 12.934 1.00 13.89 197 SER A CA 1
ATOM 1457 C C . SER A 1 199 ? 35.323 -0.932 12.575 1.00 12.36 197 SER A C 1
ATOM 1458 O O . SER A 1 199 ? 35.042 -1.846 11.786 1.00 12.89 197 SER A O 1
ATOM 1461 N N . LEU A 1 200 ? 36.508 -0.802 13.176 1.00 11.47 198 LEU A N 1
ATOM 1462 C CA . LEU A 1 200 ? 37.537 -1.833 13.193 1.00 11.50 198 LEU A CA 1
ATOM 1463 C C . LEU A 1 200 ? 37.131 -3.051 14.005 1.00 12.57 198 LEU A C 1
ATOM 1464 O O . LEU A 1 200 ? 37.802 -4.083 13.909 1.00 12.15 198 LEU A O 1
ATOM 1469 N N . PHE A 1 201 ? 36.056 -2.957 14.788 1.00 12.07 199 PHE A N 1
ATOM 1470 C CA . PHE A 1 201 ? 35.773 -3.902 15.857 1.00 10.23 199 PHE A CA 1
ATOM 1471 C C . PHE A 1 201 ? 34.372 -4.467 15.719 1.00 10.12 199 PHE A C 1
ATOM 1472 O O . PHE A 1 201 ? 33.459 -3.810 15.207 1.00 10.02 199 PHE A O 1
ATOM 1480 N N . LYS A 1 202 ? 34.217 -5.686 16.210 1.00 10.24 200 LYS A N 1
ATOM 1481 C CA . LYS A 1 202 ? 32.917 -6.271 16.457 1.00 10.80 200 LYS A CA 1
ATOM 1482 C C . LYS A 1 202 ? 32.343 -5.733 17.766 1.00 10.31 200 LYS A C 1
ATOM 1483 O O . LYS A 1 202 ? 33.067 -5.244 18.641 1.00 10.36 200 LYS A O 1
ATOM 1489 N N . SER A 1 203 ? 31.026 -5.843 17.907 1.00 8.78 201 SER A N 1
ATOM 1490 C CA . SER A 1 203 ? 30.393 -5.719 19.216 1.00 10.45 201 SER A CA 1
ATOM 1491 C C . SER A 1 203 ? 30.037 -7.097 19.749 1.00 10.03 201 SER A C 1
ATOM 1492 O O . SER A 1 203 ? 29.336 -7.871 19.077 1.00 10.23 201 SER A O 1
ATOM 1495 N N . GLY A 1 204 ? 30.484 -7.387 20.966 1.00 11.17 202 GLY A N 1
ATOM 1496 C CA . GLY A 1 204 ? 30.057 -8.604 21.645 1.00 9.25 202 GLY A CA 1
ATOM 1497 C C . GLY A 1 204 ? 29.353 -8.289 22.947 1.00 8.99 202 GLY A C 1
ATOM 1498 O O . GLY A 1 204 ? 29.559 -8.949 23.969 1.00 9.35 202 GLY A O 1
ATOM 1499 N N . VAL A 1 205 ? 28.502 -7.268 22.911 1.00 8.45 203 VAL A N 1
ATOM 1500 C CA . VAL A 1 205 ? 27.817 -6.767 24.094 1.00 7.06 203 VAL A CA 1
ATOM 1501 C C . VAL A 1 205 ? 26.316 -6.738 23.850 1.00 8.62 203 VAL A C 1
ATOM 1502 O O . VAL A 1 205 ? 25.846 -6.129 22.880 1.00 7.51 203 VAL A O 1
ATOM 1506 N N . LEU A 1 206 ? 25.568 -7.398 24.730 1.00 9.46 204 LEU A N 1
ATOM 1507 C CA . LEU A 1 206 ? 24.128 -7.184 24.833 1.00 7.37 204 LEU A CA 1
ATOM 1508 C C . LEU A 1 206 ? 23.851 -6.273 26.015 1.00 8.53 204 LEU A C 1
ATOM 1509 O O . LEU A 1 206 ? 24.336 -6.516 27.123 1.00 10.44 204 LEU A O 1
ATOM 1514 N N . TYR A 1 207 ? 23.081 -5.226 25.779 1.00 6.82 205 TYR A N 1
ATOM 1515 C CA . TYR A 1 207 ? 22.643 -4.334 26.841 1.00 8.37 205 TYR A CA 1
ATOM 1516 C C . TYR A 1 207 ? 21.200 -4.668 27.186 1.00 8.79 205 TYR A C 1
ATOM 1517 O O . TYR A 1 207 ? 20.306 -4.545 26.338 1.00 10.30 205 TYR A O 1
ATOM 1526 N N . THR A 1 208 ? 20.965 -5.065 28.429 1.00 7.49 206 THR A N 1
ATOM 1527 C CA . THR A 1 208 ? 19.609 -5.291 28.912 1.00 8.80 206 THR A CA 1
ATOM 1528 C C . THR A 1 208 ? 19.282 -4.203 29.918 1.00 8.62 206 THR A C 1
ATOM 1529 O O . THR A 1 208 ? 20.027 -4.002 30.875 1.00 9.51 206 THR A O 1
ATOM 1533 N N . THR A 1 209 ? 18.176 -3.503 29.697 1.00 8.40 207 THR A N 1
ATOM 1534 C CA . THR A 1 209 ? 17.801 -2.387 30.552 1.00 8.06 207 THR A CA 1
ATOM 1535 C C . THR A 1 209 ? 16.354 -2.544 30.992 1.00 9.71 207 THR A C 1
ATOM 1536 O O . THR A 1 209 ? 15.474 -2.803 30.164 1.00 8.36 207 THR A O 1
ATOM 1540 N N . LYS A 1 210 ? 16.120 -2.384 32.292 1.00 8.77 208 LYS A N 1
ATOM 1541 C CA . LYS A 1 210 ? 14.797 -2.439 32.900 1.00 7.97 208 LYS A CA 1
ATOM 1542 C C . LYS A 1 210 ? 14.383 -1.040 33.346 1.00 7.62 208 LYS A C 1
ATOM 1543 O O . LYS A 1 210 ? 15.116 -0.387 34.098 1.00 7.46 208 LYS A O 1
ATOM 1549 N N . TYR A 1 211 ? 13.221 -0.592 32.875 1.00 7.68 209 TYR A N 1
ATOM 1550 C CA . TYR A 1 211 ? 12.621 0.710 33.181 1.00 7.81 209 TYR A CA 1
ATOM 1551 C C . TYR A 1 211 ? 11.344 0.469 33.981 1.00 9.33 209 TYR A C 1
ATOM 1552 O O . TYR A 1 211 ? 10.367 -0.049 33.436 1.00 9.74 209 TYR A O 1
ATOM 1561 N N . LYS A 1 212 ? 11.330 0.842 35.265 1.00 8.71 210 LYS A N 1
ATOM 1562 C CA . LYS A 1 212 ? 10.198 0.477 36.121 1.00 8.96 210 LYS A CA 1
ATOM 1563 C C . LYS A 1 212 ? 9.643 1.695 36.851 1.00 8.89 210 LYS A C 1
ATOM 1564 O O . LYS A 1 212 ? 10.389 2.423 37.513 1.00 9.03 210 LYS A O 1
ATOM 1570 N N . ASP A 1 213 ? 8.332 1.907 36.752 1.00 9.17 211 ASP A N 1
ATOM 1571 C CA . ASP A 1 213 ? 7.680 2.962 37.530 1.00 10.37 211 ASP A CA 1
ATOM 1572 C C . ASP A 1 213 ? 7.410 2.423 38.927 1.00 10.76 211 ASP A C 1
ATOM 1573 O O . ASP A 1 213 ? 6.460 1.662 39.135 1.00 11.85 211 ASP A O 1
ATOM 1578 N N . ILE A 1 214 ? 8.226 2.841 39.898 1.00 8.59 212 ILE A N 1
ATOM 1579 C CA . ILE A 1 214 ? 8.099 2.357 41.271 1.00 7.40 212 ILE A CA 1
ATOM 1580 C C . ILE A 1 214 ? 7.291 3.292 42.151 1.00 10.85 212 ILE A C 1
ATOM 1581 O O . ILE A 1 214 ? 7.049 2.965 43.323 1.00 14.48 212 ILE A O 1
ATOM 1586 N N . GLY A 1 215 ? 6.841 4.422 41.626 1.00 9.19 213 GLY A N 1
ATOM 1587 C CA . GLY A 1 215 ? 5.993 5.342 42.356 1.00 10.71 213 GLY A CA 1
ATOM 1588 C C . GLY A 1 215 ? 6.731 6.607 42.781 1.00 8.93 213 GLY A C 1
ATOM 1589 O O . GLY A 1 215 ? 7.950 6.731 42.669 1.00 11.72 213 GLY A O 1
ATOM 1590 N N . GLU A 1 216 ? 5.941 7.568 43.273 1.00 10.33 214 GLU A N 1
ATOM 1591 C CA . GLU A 1 216 ? 6.428 8.803 43.902 1.00 13.26 214 GLU A CA 1
ATOM 1592 C C . GLU A 1 216 ? 7.225 9.703 42.959 1.00 11.50 214 GLU A C 1
ATOM 1593 O O . GLU A 1 216 ? 7.935 10.599 43.422 1.00 13.26 214 GLU A O 1
ATOM 1599 N N . GLY A 1 217 ? 7.107 9.523 41.645 1.00 9.93 215 GLY A N 1
ATOM 1600 C CA . GLY A 1 217 ? 7.926 10.285 40.725 1.00 9.51 215 GLY A CA 1
ATOM 1601 C C . GLY A 1 217 ? 9.288 9.684 40.460 1.00 9.85 215 GLY A C 1
ATOM 1602 O O . GLY A 1 217 ? 10.098 10.313 39.766 1.00 10.34 215 GLY A O 1
ATOM 1603 N N . ILE A 1 218 ? 9.568 8.499 41.004 1.00 8.35 216 ILE A N 1
ATOM 1604 C CA . ILE A 1 218 ? 10.852 7.823 40.849 1.00 9.46 216 ILE A CA 1
ATOM 1605 C C . ILE A 1 218 ? 10.747 6.794 39.733 1.00 9.09 216 ILE A C 1
ATOM 1606 O O . ILE A 1 218 ? 9.791 6.007 39.690 1.00 10.01 216 ILE A O 1
ATOM 1611 N N . LEU A 1 219 ? 11.741 6.791 38.848 1.00 8.69 217 LEU A N 1
ATOM 1612 C CA . LEU A 1 219 ? 11.923 5.779 37.813 1.00 9.06 217 LEU A CA 1
ATOM 1613 C C . LEU A 1 219 ? 13.139 4.945 38.185 1.00 7.26 217 LEU A C 1
ATOM 1614 O O . LEU A 1 219 ? 14.234 5.486 38.363 1.00 9.04 217 LEU A O 1
ATOM 1619 N N . GLU A 1 220 ? 12.944 3.637 38.307 1.00 7.69 218 GLU A N 1
ATOM 1620 C CA . GLU A 1 220 ? 14.015 2.695 38.623 1.00 7.96 218 GLU A CA 1
ATOM 1621 C C . GLU A 1 220 ? 14.562 2.113 37.322 1.00 8.37 218 GLU A C 1
ATOM 1622 O O . GLU A 1 220 ? 13.813 1.495 36.558 1.00 8.30 218 GLU A O 1
ATOM 1628 N N . VAL A 1 221 ? 15.857 2.299 37.072 1.00 8.38 219 VAL A N 1
ATOM 1629 C CA . VAL A 1 221 ? 16.477 1.811 35.841 1.00 8.31 219 VAL A CA 1
ATOM 1630 C C . VAL A 1 221 ? 17.639 0.893 36.193 1.00 10.35 219 VAL A C 1
ATOM 1631 O O . VAL A 1 221 ? 18.606 1.313 36.849 1.00 9.75 219 VAL A O 1
ATOM 1635 N N . THR A 1 222 ? 17.577 -0.336 35.707 1.00 9.00 220 THR A N 1
ATOM 1636 C CA . THR A 1 222 ? 18.656 -1.292 35.917 1.00 8.55 220 THR A CA 1
ATOM 1637 C C . THR A 1 222 ? 19.366 -1.507 34.594 1.00 8.06 220 THR A C 1
ATOM 1638 O O . THR A 1 222 ? 18.756 -1.991 33.631 1.00 9.24 220 THR A O 1
ATOM 1642 N N . TYR A 1 223 ? 20.641 -1.138 34.547 1.00 7.08 221 TYR A N 1
ATOM 1643 C CA . TYR A 1 223 ? 21.482 -1.312 33.368 1.00 7.44 221 TYR A CA 1
ATOM 1644 C C . TYR A 1 223 ? 22.275 -2.602 33.515 1.00 9.05 221 TYR A C 1
ATOM 1645 O O . TYR A 1 223 ? 23.040 -2.761 34.472 1.00 10.62 221 TYR A O 1
ATOM 1654 N N . VAL A 1 224 ? 22.089 -3.522 32.577 1.00 7.78 222 VAL A N 1
ATOM 1655 C CA . VAL A 1 224 ? 22.831 -4.778 32.557 1.00 8.23 222 VAL A CA 1
ATOM 1656 C C . VAL A 1 224 ? 23.729 -4.785 31.325 1.00 9.12 222 VAL A C 1
ATOM 1657 O O . VAL A 1 224 ? 23.285 -4.439 30.220 1.00 10.20 222 VAL A O 1
ATOM 1661 N N . ILE A 1 225 ? 24.993 -5.158 31.517 1.00 8.14 223 ILE A N 1
ATOM 1662 C CA . ILE A 1 225 ? 25.965 -5.245 30.433 1.00 8.16 223 ILE A CA 1
ATOM 1663 C C . ILE A 1 225 ? 26.429 -6.691 30.348 1.00 8.53 223 ILE A C 1
ATOM 1664 O O . ILE A 1 225 ? 27.138 -7.179 31.240 1.00 10.44 223 ILE A O 1
ATOM 1669 N N . GLU A 1 226 ? 26.035 -7.378 29.274 1.00 10.19 224 GLU A N 1
ATOM 1670 C CA . GLU A 1 226 ? 26.325 -8.795 29.083 1.00 9.73 224 GLU A CA 1
ATOM 1671 C C . GLU A 1 226 ? 27.411 -8.960 28.018 1.00 9.80 224 GLU A C 1
ATOM 1672 O O . GLU A 1 226 ? 27.192 -8.663 26.839 1.00 9.07 224 GLU A O 1
ATOM 1678 N N . ASN A 1 227 ? 28.585 -9.434 28.422 1.00 9.66 225 ASN A N 1
ATOM 1679 C CA . ASN A 1 227 ? 29.724 -9.537 27.513 1.00 9.21 225 ASN A CA 1
ATOM 1680 C C . ASN A 1 227 ? 29.791 -10.973 26.990 1.00 12.04 225 ASN A C 1
ATOM 1681 O O . ASN A 1 227 ? 30.300 -11.873 27.666 1.00 13.82 225 ASN A O 1
ATOM 1686 N N . PHE A 1 228 ? 29.293 -11.185 25.777 1.00 11.12 226 PHE A N 1
ATOM 1687 C CA . PHE A 1 228 ? 29.395 -12.480 25.120 1.00 10.85 226 PHE A CA 1
ATOM 1688 C C . PHE A 1 228 ? 30.508 -12.513 24.084 1.00 11.90 226 PHE A C 1
ATOM 1689 O O . PHE A 1 228 ? 30.637 -13.508 23.359 1.00 13.50 226 PHE A O 1
ATOM 1697 N N . GLY A 1 229 ? 31.329 -11.465 24.026 1.00 12.37 227 GLY A N 1
ATOM 1698 C CA . GLY A 1 229 ? 32.397 -11.343 23.060 1.00 12.14 227 GLY A CA 1
ATOM 1699 C C . GLY A 1 229 ? 33.722 -11.788 23.635 1.00 12.15 227 GLY A C 1
ATOM 1700 O O . GLY A 1 229 ? 33.785 -12.513 24.633 1.00 14.71 227 GLY A O 1
ATOM 1701 N N . THR A 1 230 ? 34.805 -11.325 23.012 1.00 12.45 228 THR A N 1
ATOM 1702 C CA . THR A 1 230 ? 36.139 -11.750 23.422 1.00 13.45 228 THR A CA 1
ATOM 1703 C C . THR A 1 230 ? 37.018 -10.610 23.924 1.00 14.08 228 THR A C 1
ATOM 1704 O O . THR A 1 230 ? 38.199 -10.837 24.195 1.00 14.52 228 THR A O 1
ATOM 1708 N N . ASP A 1 231 ? 36.483 -9.405 24.067 1.00 9.94 229 ASP A N 1
ATOM 1709 C CA . ASP A 1 231 ? 37.237 -8.273 24.582 1.00 10.52 229 ASP A CA 1
ATOM 1710 C C . ASP A 1 231 ? 36.926 -8.090 26.060 1.00 13.36 229 ASP A C 1
ATOM 1711 O O . ASP A 1 231 ? 35.958 -8.641 26.578 1.00 13.39 229 ASP A O 1
ATOM 1716 N N . THR A 1 232 ? 37.758 -7.318 26.742 1.00 11.70 230 THR A N 1
ATOM 1717 C CA . THR A 1 232 ? 37.476 -6.910 28.112 1.00 12.12 230 THR A CA 1
ATOM 1718 C C . THR A 1 232 ? 37.082 -5.442 28.115 1.00 12.45 230 THR A C 1
ATOM 1719 O O . THR A 1 232 ? 37.824 -4.596 27.600 1.00 12.95 230 THR A O 1
ATOM 1723 N N . LEU A 1 233 ? 35.912 -5.149 28.671 1.00 11.00 231 LEU A N 1
ATOM 1724 C CA . LEU A 1 233 ? 35.463 -3.780 28.847 1.00 10.53 231 LEU A CA 1
ATOM 1725 C C . LEU A 1 233 ? 35.969 -3.308 30.198 1.00 13.52 231 LEU A C 1
ATOM 1726 O O . LEU A 1 233 ? 35.833 -4.014 31.197 1.00 15.35 231 LEU A O 1
ATOM 1731 N N . ASP A 1 234 ? 36.573 -2.132 30.234 1.00 10.53 232 ASP A N 1
ATOM 1732 C CA . ASP A 1 234 ? 37.075 -1.675 31.519 1.00 12.71 232 ASP A CA 1
ATOM 1733 C C . ASP A 1 234 ? 36.742 -0.218 31.781 1.00 11.18 232 ASP A C 1
ATOM 1734 O O . ASP A 1 234 ? 37.287 0.367 32.724 1.00 13.59 232 ASP A O 1
ATOM 1739 N N . HIS A 1 235 ? 35.824 0.364 31.016 1.00 10.81 233 HIS A N 1
ATOM 1740 C CA . HIS A 1 235 ? 35.333 1.714 31.264 1.00 11.16 233 HIS A CA 1
ATOM 1741 C C . HIS A 1 235 ? 33.849 1.675 30.945 1.00 10.14 233 HIS A C 1
ATOM 1742 O O . HIS A 1 235 ? 33.482 1.447 29.790 1.00 10.32 233 HIS A O 1
ATOM 1749 N N . LEU A 1 236 ? 33.002 1.853 31.958 1.00 9.25 234 LEU A N 1
ATOM 1750 C CA . LEU A 1 236 ? 31.559 1.751 31.783 1.00 7.71 234 LEU A CA 1
ATOM 1751 C C . LEU A 1 236 ? 30.907 3.086 32.107 1.00 9.34 234 LEU A C 1
ATOM 1752 O O . LEU A 1 236 ? 31.045 3.592 33.227 1.00 11.65 234 LEU A O 1
ATOM 1757 N N . ASN A 1 237 ? 30.180 3.638 31.141 1.00 9.48 235 ASN A N 1
ATOM 1758 C CA . ASN A 1 237 ? 29.251 4.729 31.417 1.00 8.07 235 ASN A CA 1
ATOM 1759 C C . ASN A 1 237 ? 27.903 4.091 31.728 1.00 8.92 235 ASN A C 1
ATOM 1760 O O . ASN A 1 237 ? 27.281 3.486 30.853 1.00 8.86 235 ASN A O 1
ATOM 1765 N N . ILE A 1 238 ? 27.453 4.227 32.969 1.00 7.90 236 ILE A N 1
ATOM 1766 C CA . ILE A 1 238 ? 26.294 3.457 33.417 1.00 9.11 236 ILE A CA 1
ATOM 1767 C C . ILE A 1 238 ? 25.446 4.321 34.351 1.00 10.38 236 ILE A C 1
ATOM 1768 O O . ILE A 1 238 ? 25.354 4.061 35.560 1.00 10.92 236 ILE A O 1
ATOM 1773 N N . PRO A 1 239 ? 24.773 5.353 33.818 1.00 10.13 237 PRO A N 1
ATOM 1774 C CA . PRO A 1 239 ? 24.641 5.707 32.401 1.00 8.19 237 PRO A CA 1
ATOM 1775 C C . PRO A 1 239 ? 25.572 6.781 31.871 1.00 8.56 237 PRO A C 1
ATOM 1776 O O . PRO A 1 239 ? 26.226 7.508 32.611 1.00 9.51 237 PRO A O 1
ATOM 1780 N N . TRP A 1 240 ? 25.595 6.899 30.546 1.00 7.50 238 TRP A N 1
ATOM 1781 C CA . TRP A 1 240 ? 25.938 8.149 29.881 1.00 8.47 238 TRP A CA 1
ATOM 1782 C C . TRP A 1 240 ? 24.637 8.889 29.587 1.00 9.87 238 TRP A C 1
ATOM 1783 O O . TRP A 1 240 ? 23.616 8.269 29.280 1.00 9.27 238 TRP A O 1
ATOM 1794 N N . GLY A 1 241 ? 24.667 10.209 29.694 1.00 9.79 239 GLY A N 1
ATOM 1795 C CA . GLY A 1 241 ? 23.513 10.974 29.264 1.00 7.89 239 GLY A CA 1
ATOM 1796 C C . GLY A 1 241 ? 23.640 12.442 29.578 1.00 9.40 239 GLY A C 1
ATOM 1797 O O . GLY A 1 241 ? 24.649 13.064 29.236 1.00 9.88 239 GLY A O 1
ATOM 1798 N N . GLY A 1 242 ? 22.631 13.009 30.232 1.00 8.79 240 GLY A N 1
ATOM 1799 C CA . GLY A 1 242 ? 22.636 14.415 30.570 1.00 7.74 240 GLY A CA 1
ATOM 1800 C C . GLY A 1 242 ? 21.340 15.068 30.154 1.00 9.37 240 GLY A C 1
ATOM 1801 O O . GLY A 1 242 ? 20.384 14.406 29.736 1.00 9.99 240 GLY A O 1
ATOM 1802 N N . VAL A 1 243 ? 21.303 16.397 30.261 1.00 7.86 241 VAL A N 1
ATOM 1803 C CA . VAL A 1 243 ? 20.039 17.118 30.188 1.00 7.21 241 VAL A CA 1
ATOM 1804 C C . VAL A 1 243 ? 20.115 18.243 29.162 1.00 9.52 241 VAL A C 1
ATOM 1805 O O . VAL A 1 243 ? 21.188 18.741 28.808 1.00 9.75 241 VAL A O 1
ATOM 1809 N N . ARG A 1 244 ? 18.936 18.652 28.697 1.00 9.72 242 ARG A N 1
ATOM 1810 C CA . ARG A 1 244 ? 18.797 19.829 27.843 1.00 7.78 242 ARG A CA 1
ATOM 1811 C C . ARG A 1 244 ? 19.058 21.081 28.681 1.00 9.14 242 ARG A C 1
ATOM 1812 O O . ARG A 1 244 ? 18.261 21.415 29.563 1.00 10.72 242 ARG A O 1
ATOM 1820 N N . SER A 1 245 ? 20.168 21.775 28.402 1.00 9.73 243 SER A N 1
ATOM 1821 C CA . SER A 1 245 ? 20.617 22.856 29.277 1.00 9.99 243 SER A CA 1
ATOM 1822 C C . SER A 1 245 ? 19.582 23.964 29.395 1.00 9.47 243 SER A C 1
ATOM 1823 O O . SER A 1 245 ? 19.425 24.562 30.466 1.00 10.43 243 SER A O 1
ATOM 1826 N N . SER A 1 246 ? 18.874 24.259 28.312 1.00 11.35 244 SER A N 1
ATOM 1827 C CA . SER A 1 246 ? 17.887 25.336 28.355 1.00 11.39 244 SER A CA 1
ATOM 1828 C C . SER A 1 246 ? 16.635 24.977 29.162 1.00 11.82 244 SER A C 1
ATOM 1829 O O . SER A 1 246 ? 15.905 25.885 29.585 1.00 14.24 244 SER A O 1
ATOM 1832 N N . SER A 1 247 ? 16.346 23.688 29.366 1.00 9.26 245 SER A N 1
ATOM 1833 C CA . SER A 1 247 ? 15.290 23.292 30.293 1.00 10.57 245 SER A CA 1
ATOM 1834 C C . SER A 1 247 ? 15.778 23.190 31.727 1.00 12.72 245 SER A C 1
ATOM 1835 O O . SER A 1 247 ? 14.998 23.421 32.662 1.00 12.57 245 SER A O 1
ATOM 1838 N N . LEU A 1 248 ? 17.054 22.831 31.920 1.00 11.14 246 LEU A N 1
ATOM 1839 C CA . LEU A 1 248 ? 17.603 22.503 33.234 1.00 10.87 246 LEU A CA 1
ATOM 1840 C C . LEU A 1 248 ? 18.991 23.147 33.341 1.00 11.21 246 LEU A C 1
ATOM 1841 O O . LEU A 1 248 ? 20.020 22.472 33.259 1.00 11.46 246 LEU A O 1
ATOM 1846 N N . ARG A 1 249 ? 19.001 24.465 33.522 1.00 9.32 247 ARG A N 1
ATOM 1847 C CA . ARG A 1 249 ? 20.225 25.258 33.518 1.00 11.42 247 ARG A CA 1
ATOM 1848 C C . ARG A 1 249 ? 20.981 25.178 34.838 1.00 10.72 247 ARG A C 1
ATOM 1849 O O . ARG A 1 249 ? 22.198 25.412 34.859 1.00 13.51 247 ARG A O 1
ATOM 1857 N N . GLY A 1 250 ? 20.293 24.865 35.933 1.00 11.66 248 GLY A N 1
ATOM 1858 C CA . GLY A 1 250 ? 20.924 24.807 37.241 1.00 10.40 248 GLY A CA 1
ATOM 1859 C C . GLY A 1 250 ? 21.418 23.400 37.542 1.00 9.38 248 GLY A C 1
ATOM 1860 O O . GLY A 1 250 ? 20.736 22.415 37.256 1.00 9.82 248 GLY A O 1
ATOM 1861 N N . LYS A 1 251 ? 22.621 23.323 38.121 1.00 8.22 249 LYS A N 1
ATOM 1862 C CA . LYS A 1 251 ? 23.337 22.063 38.331 1.00 9.18 249 LYS A CA 1
ATOM 1863 C C . LYS A 1 251 ? 23.708 21.952 39.802 1.00 9.56 249 LYS A C 1
ATOM 1864 O O . LYS A 1 251 ? 24.312 22.877 40.361 1.00 10.03 249 LYS A O 1
ATOM 1870 N N . PHE A 1 252 ? 23.347 20.828 40.428 1.00 8.85 250 PHE A N 1
ATOM 1871 C CA . PHE A 1 252 ? 23.601 20.620 41.850 1.00 9.91 250 PHE A CA 1
ATOM 1872 C C . PHE A 1 252 ? 24.212 19.248 42.073 1.00 10.77 250 PHE A C 1
ATOM 1873 O O . PHE A 1 252 ? 23.808 18.273 41.429 1.00 10.04 250 PHE A O 1
ATOM 1881 N N . VAL A 1 253 ? 25.137 19.162 43.039 1.00 9.37 251 VAL A N 1
ATOM 1882 C CA . VAL A 1 253 ? 25.626 17.872 43.516 1.00 10.06 251 VAL A CA 1
ATOM 1883 C C . VAL A 1 253 ? 25.246 17.716 44.981 1.00 11.96 251 VAL A C 1
ATOM 1884 O O . VAL A 1 253 ? 25.199 18.684 45.745 1.00 12.32 251 VAL A O 1
ATOM 1888 N N . SER A 1 254 ? 24.948 16.482 45.362 1.00 8.72 252 SER A N 1
ATOM 1889 C CA . SER A 1 254 ? 24.685 16.182 46.758 1.00 10.06 252 SER A CA 1
ATOM 1890 C C . SER A 1 254 ? 26.001 15.978 47.491 1.00 12.42 252 SER A C 1
ATOM 1891 O O . SER A 1 254 ? 27.042 15.686 46.892 1.00 10.07 252 SER A O 1
ATOM 1894 N N . ARG A 1 255 ? 25.946 16.123 48.807 1.00 13.19 253 ARG A N 1
ATOM 1895 C CA . ARG A 1 255 ? 27.093 15.895 49.667 1.00 12.08 253 ARG A CA 1
ATOM 1896 C C . ARG A 1 255 ? 26.699 14.909 50.751 1.00 11.97 253 ARG A C 1
ATOM 1897 O O . ARG A 1 255 ? 25.510 14.733 51.034 1.00 11.92 253 ARG A O 1
ATOM 1905 N N . PRO A 1 256 ? 27.668 14.214 51.344 1.00 14.02 254 PRO A N 1
ATOM 1906 C CA . PRO A 1 256 ? 27.358 13.320 52.465 1.00 11.54 254 PRO A CA 1
ATOM 1907 C C . PRO A 1 256 ? 26.554 14.037 53.539 1.00 14.49 254 PRO A C 1
ATOM 1908 O O . PRO A 1 256 ? 26.882 15.153 53.946 1.00 15.07 254 PRO A O 1
ATOM 1912 N N . GLY A 1 257 ? 25.472 13.397 53.973 1.00 14.56 255 GLY A N 1
ATOM 1913 C CA . GLY A 1 257 ? 24.542 14.018 54.888 1.00 15.10 255 GLY A CA 1
ATOM 1914 C C . GLY A 1 257 ? 23.282 14.532 54.233 1.00 15.26 255 GLY A C 1
ATOM 1915 O O . GLY A 1 257 ? 22.317 14.840 54.941 1.00 18.38 255 GLY A O 1
ATOM 1916 N N . GLY A 1 258 ? 23.261 14.633 52.907 1.00 12.48 256 GLY A N 1
ATOM 1917 C CA . GLY A 1 258 ? 22.031 14.885 52.184 1.00 12.44 256 GLY A CA 1
ATOM 1918 C C . GLY A 1 258 ? 21.764 16.313 51.765 1.00 12.40 256 GLY A C 1
ATOM 1919 O O . GLY A 1 258 ? 20.684 16.572 51.227 1.00 12.52 256 GLY A O 1
ATOM 1920 N N . ASP A 1 259 ? 22.685 17.252 52.013 1.00 11.05 257 ASP A N 1
ATOM 1921 C CA . ASP A 1 259 ? 22.537 18.588 51.444 1.00 12.91 257 ASP A CA 1
ATOM 1922 C C . ASP A 1 259 ? 22.987 18.596 49.987 1.00 13.78 257 ASP A C 1
ATOM 1923 O O . ASP A 1 259 ? 23.609 17.651 49.492 1.00 12.59 257 ASP A O 1
ATOM 1928 N N . ILE A 1 260 ? 22.672 19.692 49.299 1.00 12.27 258 ILE A N 1
ATOM 1929 C CA . ILE A 1 260 ? 23.090 19.889 47.916 1.00 11.70 258 ILE A CA 1
ATOM 1930 C C . ILE A 1 260 ? 23.810 21.227 47.781 1.00 13.99 258 ILE A C 1
ATOM 1931 O O . ILE A 1 260 ? 23.625 22.151 48.581 1.00 13.88 258 ILE A O 1
ATOM 1936 N N . GLU A 1 261 ? 24.651 21.303 46.748 1.00 10.83 259 GLU A N 1
ATOM 1937 C CA . GLU A 1 261 ? 25.551 22.413 46.470 1.00 12.82 259 GLU A CA 1
ATOM 1938 C C . GLU A 1 261 ? 25.486 22.705 44.975 1.00 13.01 259 GLU A C 1
ATOM 1939 O O . GLU A 1 261 ? 25.473 21.770 44.169 1.00 12.32 259 GLU A O 1
ATOM 1945 N N . ILE A 1 262 ? 25.474 23.983 44.598 1.00 12.63 260 ILE A N 1
ATOM 1946 C CA . ILE A 1 262 ? 25.567 24.331 43.180 1.00 11.15 260 ILE A CA 1
ATOM 1947 C C . ILE A 1 262 ? 26.934 23.932 42.630 1.00 12.11 260 ILE A C 1
ATOM 1948 O O . ILE A 1 262 ? 27.971 24.164 43.266 1.00 14.21 260 ILE A O 1
ATOM 1953 N N . ILE A 1 263 ? 26.945 23.326 41.436 1.00 11.26 261 ILE A N 1
ATOM 1954 C CA . ILE A 1 263 ? 28.187 23.048 40.717 1.00 10.76 261 ILE A CA 1
ATOM 1955 C C . ILE A 1 263 ? 28.174 23.836 39.410 1.00 10.92 261 ILE A C 1
ATOM 1956 O O . ILE A 1 263 ? 27.123 24.244 38.908 1.00 11.99 261 ILE A O 1
ATOM 1961 N N . TYR A 1 264 ? 29.378 24.085 38.879 1.00 10.79 262 TYR A N 1
ATOM 1962 C CA . TYR A 1 264 ? 29.564 25.079 37.830 1.00 13.54 262 TYR A CA 1
ATOM 1963 C C . TYR A 1 264 ? 30.264 24.546 36.591 1.00 14.16 262 TYR A C 1
ATOM 1964 O O . TYR A 1 264 ? 30.433 25.300 35.623 1.00 10.68 262 TYR A O 1
ATOM 1973 N N . GLY A 1 265 ? 30.658 23.273 36.585 1.00 12.03 263 GLY A N 1
ATOM 1974 C CA . GLY A 1 265 ? 31.419 22.698 35.495 1.00 11.26 263 GLY A CA 1
ATOM 1975 C C . GLY A 1 265 ? 30.838 22.948 34.118 1.00 11.97 263 GLY A C 1
ATOM 1976 O O . GLY A 1 265 ? 29.645 22.719 33.877 1.00 10.56 263 GLY A O 1
ATOM 1977 N N . GLN A 1 266 ? 31.676 23.447 33.215 1.00 10.67 264 GLN A N 1
ATOM 1978 C CA . GLN A 1 266 ? 31.307 23.736 31.837 1.00 10.63 264 GLN A CA 1
ATOM 1979 C C . GLN A 1 266 ? 32.505 23.415 30.963 1.00 12.18 264 GLN A C 1
ATOM 1980 O O . GLN A 1 266 ? 33.621 23.817 31.298 1.00 13.43 264 GLN A O 1
ATOM 1986 N N . THR A 1 267 ? 32.292 22.687 29.864 1.00 10.63 265 THR A N 1
ATOM 1987 C CA . THR A 1 267 ? 33.411 22.322 28.997 1.00 11.60 265 THR A CA 1
ATOM 1988 C C . THR A 1 267 ? 33.910 23.534 28.228 1.00 12.45 265 THR A C 1
ATOM 1989 O O . THR A 1 267 ? 33.137 24.410 27.842 1.00 13.14 265 THR A O 1
ATOM 1993 N N . GLY A 1 268 ? 35.218 23.577 28.018 1.00 12.36 266 GLY A N 1
ATOM 1994 C CA . GLY A 1 268 ? 35.828 24.665 27.279 1.00 12.12 266 GLY A CA 1
ATOM 1995 C C . GLY A 1 268 ? 37.323 24.484 27.332 1.00 11.47 266 GLY A C 1
ATOM 1996 O O . GLY A 1 268 ? 37.808 23.423 27.720 1.00 12.48 266 GLY A O 1
ATOM 1997 N N . THR A 1 269 ? 38.058 25.530 26.954 1.00 11.06 267 THR A N 1
ATOM 1998 C CA . THR A 1 269 ? 39.510 25.460 27.082 1.00 11.30 267 THR A CA 1
ATOM 1999 C C . THR A 1 269 ? 39.894 25.080 28.508 1.00 8.88 267 THR A C 1
ATOM 2000 O O . THR A 1 269 ? 39.443 25.707 29.470 1.00 12.02 267 THR A O 1
ATOM 2004 N N . ASP A 1 270 ? 40.729 24.046 28.637 1.00 10.23 268 ASP A N 1
ATOM 2005 C CA . ASP A 1 270 ? 41.289 23.653 29.932 1.00 10.81 268 ASP A CA 1
ATOM 2006 C C . ASP A 1 270 ? 40.210 23.366 30.973 1.00 12.80 268 ASP A C 1
ATOM 2007 O O . ASP A 1 270 ? 40.371 23.692 32.150 1.00 13.89 268 ASP A O 1
ATOM 2012 N N . ASN A 1 271 ? 39.092 22.775 30.549 1.00 10.02 269 ASN A N 1
ATOM 2013 C CA . ASN A 1 271 ? 37.995 22.527 31.481 1.00 11.13 269 ASN A CA 1
ATOM 2014 C C . ASN A 1 271 ? 37.120 21.414 30.927 1.00 11.12 269 ASN A C 1
ATOM 2015 O O . ASN A 1 271 ? 36.506 21.574 29.867 1.00 13.11 269 ASN A O 1
ATOM 2020 N N . ALA A 1 272 ? 37.050 20.301 31.647 1.00 10.45 270 ALA A N 1
ATOM 2021 C CA . ALA A 1 272 ? 36.166 19.204 31.283 1.00 12.45 270 ALA A CA 1
ATOM 2022 C C . ALA A 1 272 ? 34.962 19.112 32.208 1.00 13.26 270 ALA A C 1
ATOM 2023 O O . ALA A 1 272 ? 34.182 18.155 32.100 1.00 10.84 270 ALA A O 1
ATOM 2025 N N . GLY A 1 273 ? 34.784 20.094 33.097 1.00 10.66 271 GLY A N 1
ATOM 2026 C CA . GLY A 1 273 ? 33.673 20.105 34.033 1.00 10.90 271 GLY A CA 1
ATOM 2027 C C . GLY A 1 273 ? 34.011 19.448 35.357 1.00 9.79 271 GLY A C 1
ATOM 2028 O O . GLY A 1 273 ? 35.174 19.230 35.723 1.00 12.95 271 GLY A O 1
ATOM 2029 N N . ASP A 1 274 ? 32.943 19.126 36.090 1.00 11.38 272 ASP A N 1
ATOM 2030 C CA . ASP A 1 274 ? 33.063 18.526 37.411 1.00 9.81 272 ASP A CA 1
ATOM 2031 C C . ASP A 1 274 ? 33.335 17.033 37.282 1.00 9.49 272 ASP A C 1
ATOM 2032 O O . ASP A 1 274 ? 32.793 16.364 36.404 1.00 10.85 272 ASP A O 1
ATOM 2037 N N . LEU A 1 275 ? 34.160 16.511 38.180 1.00 9.99 273 LEU A N 1
ATOM 2038 C CA . LEU A 1 275 ? 34.462 15.083 38.205 1.00 8.86 273 LEU A CA 1
ATOM 2039 C C . LEU A 1 275 ? 34.781 14.709 39.640 1.00 12.04 273 LEU A C 1
ATOM 2040 O O . LEU A 1 275 ? 35.766 15.208 40.190 1.00 13.79 273 LEU A O 1
ATOM 2045 N N . GLU A 1 276 ? 33.963 13.848 40.256 1.00 11.20 274 GLU A N 1
ATOM 2046 C CA . GLU A 1 276 ? 34.278 13.398 41.609 1.00 12.45 274 GLU A CA 1
ATOM 2047 C C . GLU A 1 276 ? 33.852 11.957 41.837 1.00 10.97 274 GLU A C 1
ATOM 2048 O O . GLU A 1 276 ? 32.848 11.484 41.290 1.00 10.39 274 GLU A O 1
ATOM 2054 N N . ASP A 1 277 ? 34.625 11.276 42.687 1.00 10.91 275 ASP A N 1
ATOM 2055 C CA . ASP A 1 277 ? 34.234 9.951 43.154 1.00 11.07 275 ASP A CA 1
ATOM 2056 C C . ASP A 1 277 ? 32.882 10.014 43.867 1.00 11.25 275 ASP A C 1
ATOM 2057 O O . ASP A 1 277 ? 32.564 10.979 44.574 1.00 10.27 275 ASP A O 1
ATOM 2062 N N . ILE A 1 278 ? 32.082 8.956 43.702 1.00 9.59 276 ILE A N 1
ATOM 2063 C CA . ILE A 1 278 ? 30.713 9.043 44.193 1.00 10.78 276 ILE A CA 1
ATOM 2064 C C . ILE A 1 278 ? 30.649 9.061 45.712 1.00 11.59 276 ILE A C 1
ATOM 2065 O O . ILE A 1 278 ? 29.650 9.523 46.273 1.00 11.37 276 ILE A O 1
ATOM 2070 N N . ASP A 1 279 ? 31.687 8.592 46.402 1.00 9.22 277 ASP A N 1
ATOM 2071 C CA . ASP A 1 279 ? 31.645 8.649 47.860 1.00 9.85 277 ASP A CA 1
ATOM 2072 C C . ASP A 1 279 ? 31.974 10.041 48.397 1.00 12.72 277 ASP A C 1
ATOM 2073 O O . ASP A 1 279 ? 31.918 10.261 49.616 1.00 17.02 277 ASP A O 1
ATOM 2078 N N . ALA A 1 280 ? 32.285 10.989 47.521 1.00 10.50 278 ALA A N 1
ATOM 2079 C CA . ALA A 1 280 ? 32.367 12.391 47.894 1.00 11.83 278 ALA A CA 1
ATOM 2080 C C . ALA A 1 280 ? 31.023 13.088 47.788 1.00 13.50 278 ALA A C 1
ATOM 2081 O O . ALA A 1 280 ? 30.925 14.269 48.141 1.00 12.76 278 ALA A O 1
ATOM 2083 N N . THR A 1 281 ? 29.995 12.378 47.318 1.00 11.63 279 THR A N 1
ATOM 2084 C CA . THR A 1 281 ? 28.656 12.914 47.142 1.00 10.60 279 THR A CA 1
ATOM 2085 C C . THR A 1 281 ? 27.698 12.303 48.164 1.00 10.30 279 THR A C 1
ATOM 2086 O O . THR A 1 281 ? 28.059 11.444 48.969 1.00 12.15 279 THR A O 1
ATOM 2090 N N . GLY A 1 282 ? 26.449 12.758 48.108 1.00 8.84 280 GLY A N 1
ATOM 2091 C CA . GLY A 1 282 ? 25.349 12.138 48.811 1.00 10.97 280 GLY A CA 1
ATOM 2092 C C . GLY A 1 282 ? 24.643 11.064 48.020 1.00 10.69 280 GLY A C 1
ATOM 2093 O O . GLY A 1 282 ? 23.579 10.592 48.442 1.00 12.18 280 GLY A O 1
ATOM 2094 N N . GLY A 1 283 ? 25.181 10.680 46.862 1.00 8.46 281 GLY A N 1
ATOM 2095 C CA . GLY A 1 283 ? 24.582 9.625 46.069 1.00 9.05 281 GLY A CA 1
ATOM 2096 C C . GLY A 1 283 ? 23.839 10.088 44.835 1.00 8.42 281 GLY A C 1
ATOM 2097 O O . GLY A 1 283 ? 23.315 9.234 44.107 1.00 10.00 281 GLY A O 1
ATOM 2098 N N . TYR A 1 284 ? 23.777 11.396 44.568 1.00 8.21 282 TYR A N 1
ATOM 2099 C CA . TYR A 1 284 ? 22.975 11.880 43.450 1.00 9.16 282 TYR A CA 1
ATOM 2100 C C . TYR A 1 284 ? 23.420 13.270 43.017 1.00 8.84 282 TYR A C 1
ATOM 2101 O O . TYR A 1 284 ? 24.149 13.974 43.731 1.00 8.99 282 TYR A O 1
ATOM 2110 N N . VAL A 1 285 ? 22.979 13.641 41.811 1.00 9.40 283 VAL A N 1
ATOM 2111 C CA . VAL A 1 285 ? 22.991 15.017 41.324 1.00 8.11 283 VAL A CA 1
ATOM 2112 C C . VAL A 1 285 ? 21.553 15.428 41.033 1.00 10.62 283 VAL A C 1
ATOM 2113 O O . VAL A 1 285 ? 20.667 14.586 40.845 1.00 9.57 283 VAL A O 1
ATOM 2117 N N . ILE A 1 286 ? 21.320 16.740 41.020 1.00 9.48 284 ILE A N 1
ATOM 2118 C CA . ILE A 1 286 ? 20.033 17.306 40.617 1.00 9.27 284 ILE A CA 1
ATOM 2119 C C . ILE A 1 286 ? 20.283 18.382 39.577 1.00 9.70 284 ILE A C 1
ATOM 2120 O O . ILE A 1 286 ? 21.119 19.278 39.787 1.00 9.13 284 ILE A O 1
ATOM 2125 N N . TYR A 1 287 ? 19.554 18.300 38.466 1.00 7.72 285 TYR A N 1
ATOM 2126 C CA . TYR A 1 287 ? 19.475 19.384 37.497 1.00 9.32 285 TYR A CA 1
ATOM 2127 C C . TYR A 1 287 ? 18.122 20.067 37.666 1.00 10.53 285 TYR A C 1
ATOM 2128 O O . TYR A 1 287 ? 17.097 19.395 37.790 1.00 11.18 285 TYR A O 1
ATOM 2137 N N . ALA A 1 288 ? 18.120 21.399 37.723 1.00 8.56 286 ALA A N 1
ATOM 2138 C CA . ALA A 1 288 ? 16.889 22.145 37.952 1.00 10.44 286 ALA A CA 1
ATOM 2139 C C . ALA A 1 288 ? 16.788 23.270 36.936 1.00 8.89 286 ALA A C 1
ATOM 2140 O O . ALA A 1 288 ? 17.771 23.652 36.300 1.00 12.59 286 ALA A O 1
ATOM 2142 N N . GLN A 1 289 ? 15.581 23.811 36.788 1.00 9.14 287 GLN A N 1
ATOM 2143 C CA . GLN A 1 289 ? 15.376 24.860 35.797 1.00 11.43 287 GLN A CA 1
ATOM 2144 C C . GLN A 1 289 ? 16.302 26.040 36.064 1.00 12.13 287 GLN A C 1
ATOM 2145 O O . GLN A 1 289 ? 16.812 26.671 35.132 1.00 16.95 287 GLN A O 1
ATOM 2151 N N . ASP A 1 290 ? 16.514 26.357 37.335 1.00 11.12 288 ASP A N 1
ATOM 2152 C CA . ASP A 1 290 ? 17.499 27.352 37.736 1.00 16.10 288 ASP A CA 1
ATOM 2153 C C . ASP A 1 290 ? 17.992 26.985 39.126 1.00 17.01 288 ASP A C 1
ATOM 2154 O O . ASP A 1 290 ? 17.569 25.979 39.703 1.00 14.44 288 ASP A O 1
ATOM 2159 N N . THR A 1 291 ? 18.899 27.804 39.659 1.00 15.04 289 THR A N 1
ATOM 2160 C CA . THR A 1 291 ? 19.456 27.584 40.989 1.00 16.01 289 THR A CA 1
ATOM 2161 C C . THR A 1 291 ? 18.844 28.488 42.048 1.00 16.60 289 THR A C 1
ATOM 2162 O O . THR A 1 291 ? 19.358 28.538 43.167 1.00 20.29 289 THR A O 1
ATOM 2166 N N . LEU A 1 292 ? 17.748 29.179 41.734 1.00 14.89 290 LEU A N 1
ATOM 2167 C CA . LEU A 1 292 ? 17.247 30.243 42.599 1.00 19.96 290 LEU A CA 1
ATOM 2168 C C . LEU A 1 292 ? 16.167 29.798 43.576 1.00 21.35 290 LEU A C 1
ATOM 2169 O O . LEU A 1 292 ? 15.883 30.529 44.530 1.00 26.58 290 LEU A O 1
ATOM 2174 N N . SER A 1 293 ? 15.556 28.638 43.373 1.00 13.31 291 SER A N 1
ATOM 2175 C CA . SER A 1 293 ? 14.393 28.266 44.164 1.00 17.52 291 SER A CA 1
ATOM 2176 C C . SER A 1 293 ? 14.347 26.766 44.398 1.00 15.76 291 SER A C 1
ATOM 2177 O O . SER A 1 293 ? 14.530 25.983 43.468 1.00 12.50 291 SER A O 1
ATOM 2180 N N . ALA A 1 294 ? 14.058 26.377 45.641 1.00 16.14 292 ALA A N 1
ATOM 2181 C CA . ALA A 1 294 ? 13.776 24.983 45.955 1.00 13.13 292 ALA A CA 1
ATOM 2182 C C . ALA A 1 294 ? 12.519 24.465 45.266 1.00 12.03 292 ALA A C 1
ATOM 2183 O O . ALA A 1 294 ? 12.297 23.246 45.255 1.00 13.51 292 ALA A O 1
ATOM 2185 N N . SER A 1 295 ? 11.678 25.350 44.716 1.00 12.47 293 SER A N 1
ATOM 2186 C CA . SER A 1 295 ? 10.500 24.921 43.979 1.00 11.87 293 SER A CA 1
ATOM 2187 C C . SER A 1 295 ? 10.766 24.757 42.492 1.00 12.75 293 SER A C 1
ATOM 2188 O O . SER A 1 295 ? 9.849 24.392 41.757 1.00 13.61 293 SER A O 1
ATOM 2191 N N . SER A 1 296 ? 11.978 25.057 42.038 1.00 12.61 294 SER A N 1
ATOM 2192 C CA . SER A 1 296 ? 12.308 24.939 40.622 1.00 11.92 294 SER A CA 1
ATOM 2193 C C . SER A 1 296 ? 12.100 23.499 40.154 1.00 11.42 294 SER A C 1
ATOM 2194 O O . SER A 1 296 ? 12.503 22.563 40.857 1.00 11.29 294 SER A O 1
ATOM 2197 N N . PRO A 1 297 ? 11.479 23.276 38.992 1.00 9.98 295 PRO A N 1
ATOM 2198 C CA . PRO A 1 297 ? 11.291 21.898 38.525 1.00 12.12 295 PRO A CA 1
ATOM 2199 C C . PRO A 1 297 ? 12.636 21.247 38.236 1.00 11.39 295 PRO A C 1
ATOM 2200 O O . PRO A 1 297 ? 13.569 21.902 37.774 1.00 10.89 295 PRO A O 1
ATOM 2204 N N . ALA A 1 298 ? 12.729 19.944 38.507 1.00 8.78 296 ALA A N 1
ATOM 2205 C CA . ALA A 1 298 ? 14.048 19.317 38.576 1.00 8.71 296 ALA A CA 1
ATOM 2206 C C . ALA A 1 298 ? 14.017 17.851 38.162 1.00 9.34 296 ALA A C 1
ATOM 2207 O O . ALA A 1 298 ? 12.982 17.173 38.217 1.00 10.43 296 ALA A O 1
ATOM 2209 N N . LEU A 1 299 ? 15.200 17.365 37.779 1.00 10.23 297 LEU A N 1
ATOM 2210 C CA . LEU A 1 299 ? 15.473 15.950 37.529 1.00 9.43 297 LEU A CA 1
ATOM 2211 C C . LEU A 1 299 ? 16.636 15.523 38.405 1.00 10.33 297 LEU A C 1
ATOM 2212 O O . LEU A 1 299 ? 17.717 16.118 38.335 1.00 9.93 297 LEU A O 1
ATOM 2217 N N . GLY A 1 300 ? 16.437 14.487 39.210 1.00 9.02 298 GLY A N 1
ATOM 2218 C CA . GLY A 1 300 ? 17.524 13.913 39.991 1.00 9.40 298 GLY A CA 1
ATOM 2219 C C . GLY A 1 300 ? 17.979 12.607 39.367 1.00 7.94 298 GLY A C 1
ATOM 2220 O O . GLY A 1 300 ? 17.166 11.853 38.825 1.00 10.06 298 GLY A O 1
ATOM 2221 N N . ILE A 1 301 ? 19.288 12.355 39.429 1.00 8.51 299 ILE A N 1
ATOM 2222 C CA . ILE A 1 301 ? 19.870 11.091 38.984 1.00 9.84 299 ILE A CA 1
ATOM 2223 C C . ILE A 1 301 ? 20.664 10.516 40.145 1.00 9.21 299 ILE A C 1
ATOM 2224 O O . ILE A 1 301 ? 21.604 11.160 40.641 1.00 9.74 299 ILE A O 1
ATOM 2229 N N . VAL A 1 302 ? 20.294 9.312 40.571 1.00 8.59 300 VAL A N 1
ATOM 2230 C CA . VAL A 1 302 ? 20.784 8.731 41.815 1.00 8.24 300 VAL A CA 1
ATOM 2231 C C . VAL A 1 302 ? 21.646 7.523 41.480 1.00 9.38 300 VAL A C 1
ATOM 2232 O O . VAL A 1 302 ? 21.144 6.524 40.951 1.00 9.55 300 VAL A O 1
ATOM 2236 N N . PHE A 1 303 ? 22.936 7.610 41.816 1.00 7.48 301 PHE A N 1
ATOM 2237 C CA . PHE A 1 303 ? 23.933 6.582 41.531 1.00 8.04 301 PHE A CA 1
ATOM 2238 C C . PHE A 1 303 ? 24.573 6.012 42.793 1.00 9.54 301 PHE A C 1
ATOM 2239 O O . PHE A 1 303 ? 25.464 5.154 42.689 1.00 10.84 301 PHE A O 1
ATOM 2247 N N . GLY A 1 304 ? 24.144 6.445 43.984 1.00 8.04 302 GLY A N 1
ATOM 2248 C CA . GLY A 1 304 ? 24.639 5.858 45.222 1.00 10.21 302 GLY A CA 1
ATOM 2249 C C . GLY A 1 304 ? 25.992 6.430 45.633 1.00 8.93 302 GLY A C 1
ATOM 2250 O O . GLY A 1 304 ? 26.594 7.229 44.932 1.00 10.03 302 GLY A O 1
ATOM 2251 N N . ASP A 1 305 ? 26.490 6.002 46.802 1.00 10.46 303 ASP A N 1
ATOM 2252 C CA . ASP A 1 305 ? 27.714 6.609 47.317 1.00 11.41 303 ASP A CA 1
ATOM 2253 C C . ASP A 1 305 ? 28.740 5.589 47.813 1.00 13.08 303 ASP A C 1
ATOM 2254 O O . ASP A 1 305 ? 29.689 5.977 48.510 1.00 13.56 303 ASP A O 1
ATOM 2259 N N . LYS A 1 306 ? 28.612 4.320 47.424 1.00 10.00 304 LYS A N 1
ATOM 2260 C CA . LYS A 1 306 ? 29.494 3.250 47.893 1.00 13.01 304 LYS A CA 1
ATOM 2261 C C . LYS A 1 306 ? 30.350 2.724 46.750 1.00 11.60 304 LYS A C 1
ATOM 2262 O O . LYS A 1 306 ? 29.824 2.395 45.679 1.00 12.78 304 LYS A O 1
ATOM 2268 N N . ILE A 1 307 ? 31.666 2.621 46.991 1.00 9.26 305 ILE A N 1
ATOM 2269 C CA . ILE A 1 307 ? 32.622 2.027 46.049 1.00 10.93 305 ILE A CA 1
ATOM 2270 C C . ILE A 1 307 ? 33.197 0.788 46.724 1.00 12.57 305 ILE A C 1
ATOM 2271 O O . ILE A 1 307 ? 34.112 0.882 47.556 1.00 11.75 305 ILE A O 1
ATOM 2276 N N . LEU A 1 308 ? 32.679 -0.384 46.353 1.00 11.30 306 LEU A N 1
ATOM 2277 C CA . LEU A 1 308 ? 32.944 -1.624 47.087 1.00 10.98 306 LEU A CA 1
ATOM 2278 C C . LEU A 1 308 ? 34.174 -2.334 46.504 1.00 12.89 306 LEU A C 1
ATOM 2279 O O . LEU A 1 308 ? 34.098 -3.413 45.918 1.00 11.61 306 LEU A O 1
ATOM 2284 N N . THR A 1 309 ? 35.342 -1.705 46.702 1.00 11.77 307 THR A N 1
ATOM 2285 C CA . THR A 1 309 ? 36.563 -2.212 46.079 1.00 11.90 307 THR A CA 1
ATOM 2286 C C . THR A 1 309 ? 36.977 -3.574 46.628 1.00 12.45 307 THR A C 1
ATOM 2287 O O . THR A 1 309 ? 37.511 -4.393 45.873 1.00 15.24 307 THR A O 1
ATOM 2291 N N . GLU A 1 310 ? 36.734 -3.850 47.915 1.00 11.98 308 GLU A N 1
ATOM 2292 C CA . GLU A 1 310 ? 37.122 -5.155 48.455 1.00 10.99 308 GLU A CA 1
ATOM 2293 C C . GLU A 1 310 ? 36.310 -6.270 47.809 1.00 11.30 308 GLU A C 1
ATOM 2294 O O . GLU A 1 310 ? 36.865 -7.292 47.377 1.00 11.72 308 GLU A O 1
ATOM 2300 N N . GLU A 1 311 ? 34.992 -6.076 47.721 1.00 11.76 309 GLU A N 1
ATOM 2301 C CA . GLU A 1 311 ? 34.101 -7.114 47.232 1.00 11.09 309 GLU A CA 1
ATOM 2302 C C . GLU A 1 311 ? 34.321 -7.407 45.758 1.00 11.98 309 GLU A C 1
ATOM 2303 O O . GLU A 1 311 ? 34.076 -8.531 45.310 1.00 12.71 309 GLU A O 1
ATOM 2309 N N . PHE A 1 312 ? 34.764 -6.423 44.990 1.00 11.20 310 PHE A N 1
ATOM 2310 C CA . PHE A 1 312 ? 34.940 -6.596 43.551 1.00 10.72 310 PHE A CA 1
ATOM 2311 C C . PHE A 1 312 ? 36.410 -6.578 43.147 1.00 10.68 310 PHE A C 1
ATOM 2312 O O . PHE A 1 312 ? 36.744 -6.250 42.008 1.00 13.58 310 PHE A O 1
ATOM 2320 N N . SER A 1 313 ? 37.296 -6.973 44.067 1.00 12.55 311 SER A N 1
ATOM 2321 C CA . SER A 1 313 ? 38.727 -6.889 43.789 1.00 16.36 311 SER A CA 1
ATOM 2322 C C . SER A 1 313 ? 39.151 -7.867 42.700 1.00 16.17 311 SER A C 1
ATOM 2323 O O . SER A 1 313 ? 40.139 -7.612 41.997 1.00 17.27 311 SER A O 1
ATOM 2326 N N . ASP A 1 314 ? 38.410 -8.968 42.530 1.00 16.74 312 ASP A N 1
ATOM 2327 C CA . ASP A 1 314 ? 38.697 -9.903 41.449 1.00 17.66 312 ASP A CA 1
ATOM 2328 C C . ASP A 1 314 ? 38.376 -9.307 40.093 1.00 15.91 312 ASP A C 1
ATOM 2329 O O . ASP A 1 314 ? 38.782 -9.866 39.067 1.00 19.50 312 ASP A O 1
ATOM 2334 N N . HIS A 1 315 ? 37.633 -8.204 40.057 1.00 14.86 313 HIS A N 1
ATOM 2335 C CA . HIS A 1 315 ? 37.354 -7.518 38.805 1.00 14.53 313 HIS A CA 1
ATOM 2336 C C . HIS A 1 315 ? 38.055 -6.178 38.710 1.00 16.81 313 HIS A C 1
ATOM 2337 O O . HIS A 1 315 ? 37.751 -5.402 37.800 1.00 12.77 313 HIS A O 1
ATOM 2344 N N . ASP A 1 316 ? 38.994 -5.901 39.617 1.00 13.83 314 ASP A N 1
ATOM 2345 C CA . ASP A 1 316 ? 39.737 -4.646 39.657 1.00 12.59 314 ASP A CA 1
ATOM 2346 C C . ASP A 1 316 ? 38.811 -3.435 39.531 1.00 13.55 314 ASP A C 1
ATOM 2347 O O . ASP A 1 316 ? 38.959 -2.592 38.650 1.00 14.01 314 ASP A O 1
ATOM 2352 N N . LEU A 1 317 ? 37.848 -3.354 40.444 1.00 11.66 315 LEU A N 1
ATOM 2353 C CA . LEU A 1 317 ? 37.076 -2.120 40.600 1.00 12.27 315 LEU A CA 1
ATOM 2354 C C . LEU A 1 317 ? 37.966 -1.091 41.280 1.00 13.07 315 LEU A C 1
ATOM 2355 O O . LEU A 1 317 ? 38.334 -1.266 42.445 1.00 14.67 315 LEU A O 1
ATOM 2360 N N . THR A 1 318 ? 38.332 -0.031 40.559 1.00 12.29 316 THR A N 1
ATOM 2361 C CA . THR A 1 318 ? 39.211 0.984 41.127 1.00 11.44 316 THR A CA 1
ATOM 2362 C C . THR A 1 318 ? 38.469 2.216 41.613 1.00 12.35 316 THR A C 1
ATOM 2363 O O . THR A 1 318 ? 38.927 2.864 42.560 1.00 14.88 316 THR A O 1
ATOM 2367 N N . ARG A 1 319 ? 37.344 2.556 40.991 1.00 11.41 317 ARG A N 1
ATOM 2368 C CA . ARG A 1 319 ? 36.608 3.745 41.390 1.00 12.36 317 ARG A CA 1
ATOM 2369 C C . ARG A 1 319 ? 35.285 3.784 40.638 1.00 10.86 317 ARG A C 1
ATOM 2370 O O . ARG A 1 319 ? 35.109 3.124 39.607 1.00 11.06 317 ARG A O 1
ATOM 2378 N N . ILE A 1 320 ? 34.349 4.554 41.187 1.00 11.37 318 ILE A N 1
ATOM 2379 C CA . ILE A 1 320 ? 33.124 4.950 40.505 1.00 8.38 318 ILE A CA 1
ATOM 2380 C C . ILE A 1 320 ? 33.015 6.446 40.697 1.00 7.67 318 ILE A C 1
ATOM 2381 O O . ILE A 1 320 ? 33.117 6.925 41.828 1.00 8.25 318 ILE A O 1
ATOM 2386 N N . TYR A 1 321 ? 32.831 7.184 39.604 1.00 9.62 319 TYR A N 1
ATOM 2387 C CA . TYR A 1 321 ? 32.789 8.633 39.708 1.00 10.34 319 TYR A CA 1
ATOM 2388 C C . TYR A 1 321 ? 31.727 9.197 38.776 1.00 10.81 319 TYR A C 1
ATOM 2389 O O . TYR A 1 321 ? 31.234 8.516 37.877 1.00 11.01 319 TYR A O 1
ATOM 2398 N N . TYR A 1 322 ? 31.361 10.453 39.015 1.00 10.02 320 TYR A N 1
ATOM 2399 C CA . TYR A 1 322 ? 30.434 11.162 38.145 1.00 10.78 320 TYR A CA 1
ATOM 2400 C C . TYR A 1 322 ? 31.171 12.270 37.402 1.00 9.71 320 TYR A C 1
ATOM 2401 O O . TYR A 1 322 ? 32.195 12.780 37.866 1.00 10.37 320 TYR A O 1
ATOM 2410 N N . ARG A 1 323 ? 30.660 12.607 36.220 1.00 11.42 321 ARG A N 1
ATOM 2411 C CA . ARG A 1 323 ? 31.013 13.827 35.515 1.00 10.83 321 ARG A CA 1
ATOM 2412 C C . ARG A 1 323 ? 29.758 14.652 35.314 1.00 8.04 321 ARG A C 1
ATOM 2413 O O . ARG A 1 323 ? 28.676 14.105 35.093 1.00 10.92 321 ARG A O 1
ATOM 2421 N N . SER A 1 324 ? 29.921 15.972 35.365 1.00 8.26 322 SER A N 1
ATOM 2422 C CA . SER A 1 324 ? 28.873 16.910 34.963 1.00 7.15 322 SER A CA 1
ATOM 2423 C C . SER A 1 324 ? 29.527 18.090 34.259 1.00 8.91 322 SER A C 1
ATOM 2424 O O . SER A 1 324 ? 30.539 18.614 34.738 1.00 10.07 322 SER A O 1
ATOM 2427 N N . ALA A 1 325 ? 28.951 18.519 33.138 1.00 9.88 323 ALA A N 1
ATOM 2428 C CA . ALA A 1 325 ? 29.464 19.711 32.456 1.00 11.86 323 ALA A CA 1
ATOM 2429 C C . ALA A 1 325 ? 28.429 20.242 31.481 1.00 9.27 323 ALA A C 1
ATOM 2430 O O . ALA A 1 325 ? 28.015 19.514 30.567 1.00 10.75 323 ALA A O 1
ATOM 2432 N N . GLN A 1 326 ? 28.042 21.517 31.630 1.00 8.27 324 GLN A N 1
ATOM 2433 C CA . GLN A 1 326 ? 27.397 22.175 30.502 1.00 8.59 324 GLN A CA 1
ATOM 2434 C C . GLN A 1 326 ? 28.371 22.208 29.333 1.00 10.29 324 GLN A C 1
ATOM 2435 O O . GLN A 1 326 ? 29.537 22.574 29.492 1.00 10.99 324 GLN A O 1
ATOM 2441 N N . VAL A 1 327 ? 27.909 21.786 28.161 1.00 9.32 325 VAL A N 1
ATOM 2442 C CA . VAL A 1 327 ? 28.774 21.731 26.986 1.00 8.83 325 VAL A CA 1
ATOM 2443 C C . VAL A 1 327 ? 28.795 23.116 26.347 1.00 12.64 325 VAL A C 1
ATOM 2444 O O . VAL A 1 327 ? 27.821 23.530 25.718 1.00 11.55 325 VAL A O 1
ATOM 2448 N N . GLY A 1 328 ? 29.908 23.838 26.512 1.00 10.86 326 GLY A N 1
ATOM 2449 C CA . GLY A 1 328 ? 30.003 25.172 25.946 1.00 13.27 326 GLY A CA 1
ATOM 2450 C C . GLY A 1 328 ? 29.096 26.176 26.651 1.00 13.47 326 GLY A C 1
ATOM 2451 O O . GLY A 1 328 ? 28.547 25.935 27.724 1.00 12.70 326 GLY A O 1
ATOM 2452 N N . GLY A 1 329 ? 28.933 27.323 25.993 1.00 15.27 327 GLY A N 1
ATOM 2453 C CA . GLY A 1 329 ? 28.217 28.439 26.574 1.00 13.46 327 GLY A CA 1
ATOM 2454 C C . GLY A 1 329 ? 26.705 28.296 26.509 1.00 14.56 327 GLY A C 1
ATOM 2455 O O . GLY A 1 329 ? 26.151 27.347 25.960 1.00 12.55 327 GLY A O 1
ATOM 2456 N N . ASP A 1 330 ? 26.028 29.298 27.076 1.00 12.56 328 ASP A N 1
ATOM 2457 C CA . ASP A 1 330 ? 24.580 29.233 27.235 1.00 13.72 328 ASP A CA 1
ATOM 2458 C C . ASP A 1 330 ? 23.819 29.244 25.918 1.00 14.92 328 ASP A C 1
ATOM 2459 O O . ASP A 1 330 ? 22.646 28.861 25.905 1.00 17.15 328 ASP A O 1
ATOM 2464 N N . THR A 1 331 ? 24.429 29.692 24.819 1.00 14.40 329 THR A N 1
ATOM 2465 C CA . THR A 1 331 ? 23.749 29.688 23.531 1.00 13.62 329 THR A CA 1
ATOM 2466 C C . THR A 1 331 ? 24.226 28.581 22.608 1.00 12.52 329 THR A C 1
ATOM 2467 O O . THR A 1 331 ? 23.910 28.615 21.413 1.00 15.19 329 THR A O 1
ATOM 2471 N N . ASN A 1 332 ? 24.964 27.601 23.117 1.00 13.30 330 ASN A N 1
ATOM 2472 C CA . ASN A 1 332 ? 25.415 26.526 22.253 1.00 12.55 330 ASN A CA 1
ATOM 2473 C C . ASN A 1 332 ? 24.202 25.776 21.715 1.00 12.80 330 ASN A C 1
ATOM 2474 O O . ASN A 1 332 ? 23.389 25.287 22.511 1.00 13.13 330 ASN A O 1
ATOM 2479 N N . PRO A 1 333 ? 24.029 25.672 20.396 1.00 13.05 331 PRO A N 1
ATOM 2480 C CA . PRO A 1 333 ? 22.856 24.952 19.873 1.00 15.44 331 PRO A CA 1
ATOM 2481 C C . PRO A 1 333 ? 22.803 23.502 20.303 1.00 12.05 331 PRO A C 1
ATOM 2482 O O . PRO A 1 333 ? 21.719 22.906 20.261 1.00 13.43 331 PRO A O 1
ATOM 2486 N N . ARG A 1 334 ? 23.935 22.915 20.694 1.00 12.19 332 ARG A N 1
ATOM 2487 C CA . ARG A 1 334 ? 23.922 21.561 21.243 1.00 12.44 332 ARG A CA 1
ATOM 2488 C C . ARG A 1 334 ? 22.961 21.459 22.415 1.00 11.32 332 ARG A C 1
ATOM 2489 O O . ARG A 1 334 ? 22.323 20.417 22.610 1.00 10.45 332 ARG A O 1
ATOM 2497 N N . ASP A 1 335 ? 22.863 22.528 23.216 1.00 11.62 333 ASP A N 1
ATOM 2498 C CA . ASP A 1 335 ? 21.877 22.629 24.305 1.00 10.59 333 ASP A CA 1
ATOM 2499 C C . ASP A 1 335 ? 21.909 21.384 25.191 1.00 10.47 333 ASP A C 1
ATOM 2500 O O . ASP A 1 335 ? 20.889 20.723 25.429 1.00 9.49 333 ASP A O 1
ATOM 2505 N N . TYR A 1 336 ? 23.106 21.075 25.680 1.00 10.95 334 TYR A N 1
ATOM 2506 C CA . TYR A 1 336 ? 23.426 19.806 26.319 1.00 9.49 334 TYR A CA 1
ATOM 2507 C C . TYR A 1 336 ? 24.299 20.066 27.530 1.00 9.61 334 TYR A C 1
ATOM 2508 O O . TYR A 1 336 ? 25.297 20.790 27.434 1.00 10.32 334 TYR A O 1
ATOM 2517 N N . THR A 1 337 ? 23.911 19.480 28.665 1.00 10.07 335 THR A N 1
ATOM 2518 C CA . THR A 1 337 ? 24.767 19.346 29.838 1.00 7.48 335 THR A CA 1
ATOM 2519 C C . THR A 1 337 ? 25.015 17.859 30.025 1.00 7.63 335 THR A C 1
ATOM 2520 O O . THR A 1 337 ? 24.087 17.109 30.341 1.00 10.15 335 THR A O 1
ATOM 2524 N N . LEU A 1 338 ? 26.246 17.429 29.797 1.00 8.47 336 LEU A N 1
ATOM 2525 C CA . LEU A 1 338 ? 26.550 16.011 29.947 1.00 7.34 336 LEU A CA 1
ATOM 2526 C C . LEU A 1 338 ? 26.550 15.608 31.420 1.00 8.78 336 LEU A C 1
ATOM 2527 O O . LEU A 1 338 ? 26.930 16.379 32.308 1.00 10.10 336 LEU A O 1
ATOM 2532 N N . PHE A 1 339 ? 26.088 14.392 31.668 1.00 7.82 337 PHE A N 1
ATOM 2533 C CA . PHE A 1 339 ? 26.206 13.737 32.959 1.00 8.76 337 PHE A CA 1
ATOM 2534 C C . PHE A 1 339 ? 26.540 12.275 32.712 1.00 10.23 337 PHE A C 1
ATOM 2535 O O . PHE A 1 339 ? 26.002 11.663 31.788 1.00 11.65 337 PHE A O 1
ATOM 2543 N N . THR A 1 340 ? 27.400 11.705 33.548 1.00 8.55 338 THR A N 1
ATOM 2544 C CA . THR A 1 340 ? 27.632 10.271 33.460 1.00 10.05 338 THR A CA 1
ATOM 2545 C C . THR A 1 340 ? 28.105 9.743 34.804 1.00 9.12 338 THR A C 1
ATOM 2546 O O . THR A 1 340 ? 28.780 10.439 35.562 1.00 10.35 338 THR A O 1
ATOM 2550 N N . THR A 1 341 ? 27.688 8.519 35.106 1.00 8.00 339 THR A N 1
ATOM 2551 C CA . THR A 1 341 ? 28.269 7.708 36.166 1.00 9.44 339 THR A CA 1
ATOM 2552 C C . THR A 1 341 ? 29.195 6.712 35.492 1.00 9.08 339 THR A C 1
ATOM 2553 O O . THR A 1 341 ? 28.786 6.010 34.560 1.00 9.29 339 THR A O 1
ATOM 2557 N N . ILE A 1 342 ? 30.435 6.652 35.953 1.00 9.34 340 ILE A N 1
ATOM 2558 C CA . ILE A 1 342 ? 31.467 5.832 35.331 1.00 10.41 340 ILE A CA 1
ATOM 2559 C C . ILE A 1 342 ? 31.987 4.816 36.337 1.00 10.08 340 ILE A C 1
ATOM 2560 O O . ILE A 1 342 ? 32.370 5.174 37.456 1.00 9.11 340 ILE A O 1
ATOM 2565 N N . ALA A 1 343 ? 31.979 3.551 35.944 1.00 9.83 341 ALA A N 1
ATOM 2566 C CA . ALA A 1 343 ? 32.556 2.472 36.732 1.00 9.15 341 ALA A CA 1
ATOM 2567 C C . ALA A 1 343 ? 33.847 2.037 36.058 1.00 9.83 341 ALA A C 1
ATOM 2568 O O . ALA A 1 343 ? 33.846 1.674 34.877 1.00 9.79 341 ALA A O 1
ATOM 2570 N N . LYS A 1 344 ? 34.954 2.112 36.794 1.00 11.03 342 LYS A N 1
ATOM 2571 C CA . LYS A 1 344 ? 36.241 1.617 36.314 1.00 8.26 342 LYS A CA 1
ATOM 2572 C C . LYS A 1 344 ? 36.385 0.220 36.901 1.00 10.70 342 LYS A C 1
ATOM 2573 O O . LYS A 1 344 ? 36.769 0.057 38.057 1.00 11.53 342 LYS A O 1
ATOM 2579 N N . ILE A 1 345 ? 36.044 -0.784 36.094 1.00 10.47 343 ILE A N 1
ATOM 2580 C CA . ILE A 1 345 ? 35.944 -2.174 36.531 1.00 10.48 343 ILE A CA 1
ATOM 2581 C C . ILE A 1 345 ? 36.073 -3.016 35.277 1.00 11.82 343 ILE A C 1
ATOM 2582 O O . ILE A 1 345 ? 35.730 -2.569 34.187 1.00 11.35 343 ILE A O 1
ATOM 2587 N N . ASP A 1 346 ? 36.590 -4.236 35.427 1.00 10.39 344 ASP A N 1
ATOM 2588 C CA . ASP A 1 346 ? 36.712 -5.156 34.304 1.00 12.85 344 ASP A CA 1
ATOM 2589 C C . ASP A 1 346 ? 35.425 -5.957 34.130 1.00 10.64 344 ASP A C 1
ATOM 2590 O O . ASP A 1 346 ? 34.958 -6.599 35.075 1.00 13.86 344 ASP A O 1
ATOM 2595 N N . VAL A 1 347 ? 34.856 -5.912 32.927 1.00 10.36 345 VAL A N 1
ATOM 2596 C CA . VAL A 1 347 ? 33.788 -6.820 32.505 1.00 9.54 345 VAL A CA 1
ATOM 2597 C C . VAL A 1 347 ? 34.418 -7.694 31.429 1.00 9.27 345 VAL A C 1
ATOM 2598 O O . VAL A 1 347 ? 34.560 -7.284 30.270 1.00 10.17 345 VAL A O 1
ATOM 2602 N N . LYS A 1 348 ? 34.861 -8.874 31.834 1.00 9.99 346 LYS A N 1
ATOM 2603 C CA . LYS A 1 348 ? 35.612 -9.785 30.983 1.00 9.62 346 LYS A CA 1
ATOM 2604 C C . LYS A 1 348 ? 34.644 -10.589 30.126 1.00 9.55 346 LYS A C 1
ATOM 2605 O O . LYS A 1 348 ? 33.434 -10.579 30.367 1.00 10.52 346 LYS A O 1
ATOM 2611 N N . PRO A 1 349 ? 35.142 -11.278 29.094 1.00 9.44 347 PRO A N 1
ATOM 2612 C CA . PRO A 1 349 ? 34.281 -12.209 28.360 1.00 10.06 347 PRO A CA 1
ATOM 2613 C C . PRO A 1 349 ? 33.550 -13.143 29.309 1.00 10.95 347 PRO A C 1
ATOM 2614 O O . PRO A 1 349 ? 34.143 -13.698 30.241 1.00 12.64 347 PRO A O 1
ATOM 2618 N N . LYS A 1 350 ? 32.249 -13.305 29.066 1.00 12.05 348 LYS A N 1
ATOM 2619 C CA . LYS A 1 350 ? 31.270 -14.118 29.783 1.00 12.57 348 LYS A CA 1
ATOM 2620 C C . LYS A 1 350 ? 30.748 -13.432 31.054 1.00 13.05 348 LYS A C 1
ATOM 2621 O O . LYS A 1 350 ? 29.824 -13.962 31.678 1.00 14.93 348 LYS A O 1
ATOM 2627 N N . ASP A 1 351 ? 31.289 -12.280 31.450 1.00 9.38 349 ASP A N 1
ATOM 2628 C CA . ASP A 1 351 ? 30.783 -11.547 32.607 1.00 9.82 349 ASP A CA 1
ATOM 2629 C C . ASP A 1 351 ? 29.494 -10.820 32.259 1.00 10.40 349 ASP A C 1
ATOM 2630 O O . ASP A 1 351 ? 29.290 -10.391 31.122 1.00 10.93 349 ASP A O 1
ATOM 2635 N N . ILE A 1 352 ? 28.642 -10.658 33.266 1.00 9.86 350 ILE A N 1
ATOM 2636 C CA . ILE A 1 352 ? 27.433 -9.850 33.164 1.00 8.71 350 ILE A CA 1
ATOM 2637 C C . ILE A 1 352 ? 27.405 -8.908 34.358 1.00 9.75 350 ILE A C 1
ATOM 2638 O O . ILE A 1 352 ? 27.274 -9.358 35.501 1.00 9.90 350 ILE A O 1
ATOM 2643 N N . PHE A 1 353 ? 27.496 -7.608 34.096 1.00 9.26 351 PHE A N 1
ATOM 2644 C CA . PHE A 1 353 ? 27.535 -6.602 35.148 1.00 8.28 351 PHE A CA 1
ATOM 2645 C C . PHE A 1 353 ? 26.208 -5.848 35.154 1.00 9.27 351 PHE A C 1
ATOM 2646 O O . PHE A 1 353 ? 25.628 -5.613 34.095 1.00 12.44 351 PHE A O 1
ATOM 2654 N N . TYR A 1 354 ? 25.715 -5.474 36.338 1.00 7.80 352 TYR A N 1
ATOM 2655 C CA . TYR A 1 354 ? 24.541 -4.597 36.403 1.00 7.71 352 TYR A CA 1
ATOM 2656 C C . TYR A 1 354 ? 24.750 -3.442 37.379 1.00 10.54 352 TYR A C 1
ATOM 2657 O O . TYR A 1 354 ? 25.573 -3.493 38.296 1.00 9.05 352 TYR A O 1
ATOM 2666 N N . TYR A 1 355 ? 23.955 -2.391 37.179 1.00 8.95 353 TYR A N 1
ATOM 2667 C CA . TYR A 1 355 ? 23.964 -1.224 38.057 1.00 8.92 353 TYR A CA 1
ATOM 2668 C C . TYR A 1 355 ? 22.558 -0.645 38.032 1.00 8.88 353 TYR A C 1
ATOM 2669 O O . TYR A 1 355 ? 22.057 -0.318 36.955 1.00 8.64 353 TYR A O 1
ATOM 2678 N N . ARG A 1 356 ? 21.924 -0.545 39.207 1.00 8.42 354 ARG A N 1
ATOM 2679 C CA . ARG A 1 356 ? 20.585 0.025 39.351 1.00 9.33 354 ARG A CA 1
ATOM 2680 C C . ARG A 1 356 ? 20.693 1.473 39.814 1.00 10.20 354 ARG A C 1
ATOM 2681 O O . ARG A 1 356 ? 21.288 1.752 40.862 1.00 11.02 354 ARG A O 1
ATOM 2689 N N . ILE A 1 357 ? 20.102 2.388 39.044 1.00 9.62 355 ILE A N 1
ATOM 2690 C CA . ILE A 1 357 ? 20.067 3.799 39.392 1.00 9.29 355 ILE A CA 1
ATOM 2691 C C . ILE A 1 357 ? 18.626 4.302 39.322 1.00 8.07 355 ILE A C 1
ATOM 2692 O O . ILE A 1 357 ? 17.702 3.570 38.963 1.00 10.15 355 ILE A O 1
ATOM 2697 N N . TYR A 1 358 ? 18.442 5.573 39.681 1.00 7.23 356 TYR A N 1
ATOM 2698 C CA . TYR A 1 358 ? 17.104 6.137 39.766 1.00 5.96 356 TYR A CA 1
ATOM 2699 C C . TYR A 1 358 ? 17.084 7.508 39.124 1.00 9.20 356 TYR A C 1
ATOM 2700 O O . TYR A 1 358 ? 18.024 8.295 39.283 1.00 10.72 356 TYR A O 1
ATOM 2709 N N . TYR A 1 359 ? 16.010 7.781 38.396 1.00 8.16 357 TYR A N 1
ATOM 2710 C CA . TYR A 1 359 ? 15.714 9.110 37.881 1.00 9.56 357 TYR A CA 1
ATOM 2711 C C . TYR A 1 359 ? 14.479 9.620 38.608 1.00 8.63 357 TYR A C 1
ATOM 2712 O O . TYR A 1 359 ? 13.495 8.887 38.747 1.00 10.31 357 TYR A O 1
ATOM 2721 N N . ILE A 1 360 ? 14.515 10.864 39.078 1.00 8.64 358 ILE A N 1
ATOM 2722 C CA . ILE A 1 360 ? 13.442 11.380 39.925 1.00 7.31 358 ILE A CA 1
ATOM 2723 C C . ILE A 1 360 ? 12.940 12.708 39.368 1.00 8.52 358 ILE A C 1
ATOM 2724 O O . ILE A 1 360 ? 13.740 13.600 39.059 1.00 9.43 358 ILE A O 1
ATOM 2729 N N . ASN A 1 361 ? 11.618 12.851 39.260 1.00 9.24 359 ASN A N 1
ATOM 2730 C CA . ASN A 1 361 ? 11.007 14.075 38.746 1.00 9.06 359 ASN A CA 1
ATOM 2731 C C . ASN A 1 361 ? 10.170 14.773 39.810 1.00 10.76 359 ASN A C 1
ATOM 2732 O O . ASN A 1 361 ? 9.324 14.140 40.451 1.00 9.65 359 ASN A O 1
ATOM 2737 N N . GLY A 1 362 ? 10.396 16.073 39.970 1.00 9.20 360 GLY A N 1
ATOM 2738 C CA . GLY A 1 362 ? 9.674 16.857 40.958 1.00 8.75 360 GLY A CA 1
ATOM 2739 C C . GLY A 1 362 ? 10.288 18.238 41.094 1.00 9.64 360 GLY A C 1
ATOM 2740 O O . GLY A 1 362 ? 11.117 18.640 40.288 1.00 11.30 360 GLY A O 1
ATOM 2741 N N . THR A 1 363 ? 9.837 18.980 42.108 1.00 10.33 361 THR A N 1
ATOM 2742 C CA . THR A 1 363 ? 10.569 20.195 42.445 1.00 10.67 361 THR A CA 1
ATOM 2743 C C . THR A 1 363 ? 11.933 19.808 42.994 1.00 9.57 361 THR A C 1
ATOM 2744 O O . THR A 1 363 ? 12.154 18.671 43.408 1.00 9.73 361 THR A O 1
ATOM 2748 N N . ARG A 1 364 ? 12.866 20.764 42.986 1.00 9.47 362 ARG A N 1
ATOM 2749 C CA . ARG A 1 364 ? 14.186 20.465 43.534 1.00 10.99 362 ARG A CA 1
ATOM 2750 C C . ARG A 1 364 ? 14.093 19.925 44.959 1.00 11.93 362 ARG A C 1
ATOM 2751 O O . ARG A 1 364 ? 14.784 18.962 45.315 1.00 10.63 362 ARG A O 1
ATOM 2759 N N . GLU A 1 365 ? 13.225 20.523 45.782 1.00 11.28 363 GLU A N 1
ATOM 2760 C CA . GLU A 1 365 ? 13.059 20.058 47.160 1.00 11.57 363 GLU A CA 1
ATOM 2761 C C . GLU A 1 365 ? 12.489 18.647 47.209 1.00 10.70 363 GLU A C 1
ATOM 2762 O O . GLU A 1 365 ? 12.949 17.806 47.995 1.00 11.42 363 GLU A O 1
ATOM 2768 N N . GLU A 1 366 ? 11.488 18.371 46.380 1.00 12.13 364 GLU A N 1
ATOM 2769 C CA . GLU A 1 366 ? 10.924 17.026 46.327 1.00 11.95 364 GLU A CA 1
ATOM 2770 C C . GLU A 1 366 ? 11.966 16.010 45.880 1.00 13.03 364 GLU A C 1
ATOM 2771 O O . GLU A 1 366 ? 12.065 14.911 46.446 1.00 13.99 364 GLU A O 1
ATOM 2777 N N . VAL A 1 367 ? 12.741 16.360 44.848 1.00 11.60 365 VAL A N 1
ATOM 2778 C CA . VAL A 1 367 ? 13.746 15.449 44.316 1.00 9.67 365 VAL A CA 1
ATOM 2779 C C . VAL A 1 367 ? 14.812 15.171 45.363 1.00 12.03 365 VAL A C 1
ATOM 2780 O O . VAL A 1 367 ? 15.233 14.023 45.550 1.00 11.37 365 VAL A O 1
ATOM 2784 N N . GLN A 1 368 ? 15.258 16.215 46.071 1.00 9.39 366 GLN A N 1
ATOM 2785 C CA . GLN A 1 368 ? 16.289 16.025 47.090 1.00 9.56 366 GLN A CA 1
ATOM 2786 C C . GLN A 1 368 ? 15.810 15.084 48.189 1.00 11.95 366 GLN A C 1
ATOM 2787 O O . GLN A 1 368 ? 16.563 14.211 48.639 1.00 10.98 366 GLN A O 1
ATOM 2793 N N . GLU A 1 369 ? 14.555 15.233 48.623 1.00 12.52 367 GLU A N 1
ATOM 2794 C CA . GLU A 1 369 ? 14.040 14.358 49.675 1.00 12.17 367 GLU A CA 1
ATOM 2795 C C . GLU A 1 369 ? 13.914 12.920 49.177 1.00 13.41 367 GLU A C 1
ATOM 2796 O O . GLU A 1 369 ? 14.282 11.970 49.884 1.00 12.81 367 GLU A O 1
ATOM 2802 N N . LYS A 1 370 ? 13.415 12.734 47.954 1.00 12.10 368 LYS A N 1
ATOM 2803 C CA . LYS A 1 370 ? 13.281 11.382 47.423 1.00 12.32 368 LYS A CA 1
ATOM 2804 C C . LYS A 1 370 ? 14.646 10.754 47.166 1.00 10.71 368 LYS A C 1
ATOM 2805 O O . LYS A 1 370 ? 14.828 9.549 47.382 1.00 9.97 368 LYS A O 1
ATOM 2811 N N . ALA A 1 371 ? 15.618 11.555 46.713 1.00 11.31 369 ALA A N 1
ATOM 2812 C CA . ALA A 1 371 ? 16.946 11.012 46.456 1.00 10.11 369 ALA A CA 1
ATOM 2813 C C . ALA A 1 371 ? 17.648 10.642 47.758 1.00 11.94 369 ALA A C 1
ATOM 2814 O O . ALA A 1 371 ? 18.322 9.608 47.835 1.00 9.51 369 ALA A O 1
ATOM 2816 N N . ASN A 1 372 ? 17.489 11.459 48.799 1.00 10.52 370 ASN A N 1
ATOM 2817 C CA . ASN A 1 372 ? 18.043 11.093 50.097 1.00 10.53 370 ASN A CA 1
ATOM 2818 C C . ASN A 1 372 ? 17.459 9.785 50.605 1.00 11.58 370 ASN A C 1
ATOM 2819 O O . ASN A 1 372 ? 18.162 9.007 51.262 1.00 13.15 370 ASN A O 1
ATOM 2824 N N . LYS A 1 373 ? 16.187 9.521 50.304 1.00 10.90 371 LYS A N 1
ATOM 2825 C CA . LYS A 1 373 ? 15.537 8.302 50.766 1.00 12.80 371 LYS A CA 1
ATOM 2826 C C . LYS A 1 373 ? 15.953 7.081 49.952 1.00 13.06 371 LYS A C 1
ATOM 2827 O O . LYS A 1 373 ? 16.169 6.011 50.527 1.00 14.38 371 LYS A O 1
ATOM 2833 N N . ILE A 1 374 ? 16.099 7.220 48.627 1.00 10.74 372 ILE A N 1
ATOM 2834 C CA . ILE A 1 374 ? 16.311 6.060 47.761 1.00 10.33 372 ILE A CA 1
ATOM 2835 C C . ILE A 1 374 ? 17.777 5.718 47.495 1.00 11.23 372 ILE A C 1
ATOM 2836 O O . ILE A 1 374 ? 18.064 4.601 47.040 1.00 11.01 372 ILE A O 1
ATOM 2841 N N . LYS A 1 375 ? 18.716 6.625 47.777 1.00 10.83 373 LYS A N 1
ATOM 2842 C CA . LYS A 1 375 ? 20.091 6.378 47.341 1.00 9.08 373 LYS A CA 1
ATOM 2843 C C . LYS A 1 375 ? 20.694 5.126 47.983 1.00 12.36 373 LYS A C 1
ATOM 2844 O O . LYS A 1 375 ? 21.591 4.504 47.400 1.00 11.52 373 LYS A O 1
ATOM 2850 N N . SER A 1 376 ? 20.198 4.715 49.152 1.00 12.55 374 SER A N 1
ATOM 2851 C CA . SER A 1 376 ? 20.695 3.499 49.788 1.00 11.68 374 SER A CA 1
ATOM 2852 C C . SER A 1 376 ? 20.272 2.234 49.055 1.00 13.67 374 SER A C 1
ATOM 2853 O O . SER A 1 376 ? 20.779 1.147 49.373 1.00 14.64 374 SER A O 1
ATOM 2856 N N . GLU A 1 377 ? 19.352 2.350 48.099 1.00 11.38 375 GLU A N 1
ATOM 2857 C CA . GLU A 1 377 ? 18.784 1.215 47.395 1.00 12.19 375 GLU A CA 1
ATOM 2858 C C . GLU A 1 377 ? 19.487 0.935 46.077 1.00 11.55 375 GLU A C 1
ATOM 2859 O O . GLU A 1 377 ? 19.193 -0.075 45.429 1.00 11.00 375 GLU A O 1
ATOM 2865 N N . VAL A 1 378 ? 20.408 1.812 45.671 1.00 10.19 376 VAL A N 1
ATOM 2866 C CA . VAL A 1 378 ? 21.274 1.517 44.542 1.00 8.58 376 VAL A CA 1
ATOM 2867 C C . VAL A 1 378 ? 22.077 0.248 44.831 1.00 10.94 376 VAL A C 1
ATOM 2868 O O . VAL A 1 378 ? 22.475 -0.021 45.974 1.00 11.96 376 VAL A O 1
ATOM 2872 N N . ALA A 1 379 ? 22.321 -0.537 43.785 1.00 11.04 377 ALA A N 1
ATOM 2873 C CA . ALA A 1 379 ? 23.188 -1.699 43.901 1.00 9.61 377 ALA A CA 1
ATOM 2874 C C . ALA A 1 379 ? 23.846 -1.964 42.555 1.00 9.82 377 ALA A C 1
ATOM 2875 O O . ALA A 1 379 ? 23.368 -1.513 41.510 1.00 9.27 377 ALA A O 1
ATOM 2877 N N . TYR A 1 380 ? 24.946 -2.716 42.593 1.00 10.42 378 TYR A N 1
ATOM 2878 C CA . TYR A 1 380 ? 25.633 -3.148 41.380 1.00 9.91 378 TYR A CA 1
ATOM 2879 C C . TYR A 1 380 ? 26.368 -4.446 41.672 1.00 11.38 378 TYR A C 1
ATOM 2880 O O . TYR A 1 380 ? 26.580 -4.817 42.830 1.00 12.47 378 TYR A O 1
ATOM 2889 N N . GLY A 1 381 ? 26.760 -5.137 40.616 1.00 11.42 379 GLY A N 1
ATOM 2890 C CA . GLY A 1 381 ? 27.423 -6.412 40.801 1.00 11.83 379 GLY A CA 1
ATOM 2891 C C . GLY A 1 381 ? 27.368 -7.243 39.537 1.00 12.60 379 GLY A C 1
ATOM 2892 O O . GLY A 1 381 ? 27.064 -6.749 38.454 1.00 11.51 379 GLY A O 1
ATOM 2893 N N . PHE A 1 382 ? 27.691 -8.520 39.705 1.00 11.90 380 PHE A N 1
ATOM 2894 C CA . PHE A 1 382 ? 27.728 -9.461 38.600 1.00 11.16 380 PHE A CA 1
ATOM 2895 C C . PHE A 1 382 ? 26.607 -10.480 38.735 1.00 12.47 380 PHE A C 1
ATOM 2896 O O . PHE A 1 382 ? 26.204 -10.854 39.843 1.00 15.12 380 PHE A O 1
ATOM 2904 N N . ILE A 1 383 ? 26.099 -10.902 37.585 1.00 10.62 381 ILE A N 1
ATOM 2905 C CA . ILE A 1 383 ? 24.956 -11.802 37.490 1.00 11.31 381 ILE A CA 1
ATOM 2906 C C . ILE A 1 383 ? 25.463 -13.132 36.947 1.00 16.21 381 ILE A C 1
ATOM 2907 O O . ILE A 1 383 ? 26.194 -13.165 35.949 1.00 14.90 381 ILE A O 1
ATOM 2912 N N . THR A 1 384 ? 25.071 -14.224 37.599 1.00 15.67 382 THR A N 1
ATOM 2913 C CA . THR A 1 384 ? 25.460 -15.575 37.190 1.00 16.66 382 THR A CA 1
ATOM 2914 C C . THR A 1 384 ? 24.236 -16.475 37.300 1.00 14.94 382 THR A C 1
ATOM 2915 O O . THR A 1 384 ? 24.046 -17.181 38.299 1.00 14.04 382 THR A O 1
ATOM 2919 N N . PRO A 1 385 ? 23.378 -16.471 36.282 1.00 13.02 383 PRO A N 1
ATOM 2920 C CA . PRO A 1 385 ? 22.150 -17.277 36.344 1.00 12.45 383 PRO A CA 1
ATOM 2921 C C . PRO A 1 385 ? 22.477 -18.761 36.383 1.00 16.91 383 PRO A C 1
ATOM 2922 O O . PRO A 1 385 ? 23.438 -19.212 35.759 1.00 15.77 383 PRO A O 1
ATOM 2926 N N . THR A 1 386 ? 21.663 -19.523 37.118 1.00 15.42 384 THR A N 1
ATOM 2927 C CA . THR A 1 386 ? 21.852 -20.962 37.197 1.00 18.76 384 THR A CA 1
ATOM 2928 C C . THR A 1 386 ? 20.926 -21.672 36.215 1.00 18.83 384 THR A C 1
ATOM 2929 O O . THR A 1 386 ? 19.859 -21.162 35.858 1.00 19.37 384 THR A O 1
ATOM 2933 N N . ILE A 1 387 ? 21.363 -22.855 35.767 1.00 18.77 385 ILE A N 1
ATOM 2934 C CA . ILE A 1 387 ? 20.560 -23.655 34.842 1.00 18.43 385 ILE A CA 1
ATOM 2935 C C . ILE A 1 387 ? 19.212 -23.988 35.461 1.00 22.36 385 ILE A C 1
ATOM 2936 O O . ILE A 1 387 ? 18.168 -23.924 34.797 1.00 21.47 385 ILE A O 1
ATOM 2941 N N . GLU A 1 388 ? 19.209 -24.322 36.753 1.00 25.40 386 GLU A N 1
ATOM 2942 C CA . GLU A 1 388 ? 17.979 -24.735 37.416 1.00 25.81 386 GLU A CA 1
ATOM 2943 C C . GLU A 1 388 ? 16.937 -23.624 37.407 1.00 27.20 386 GLU A C 1
ATOM 2944 O O . GLU A 1 388 ? 15.732 -23.901 37.395 1.00 30.79 386 GLU A O 1
ATOM 2950 N N . ASN A 1 389 ? 17.374 -22.367 37.388 1.00 23.72 387 ASN A N 1
ATOM 2951 C CA . ASN A 1 389 ? 16.478 -21.220 37.408 1.00 19.99 387 ASN A CA 1
ATOM 2952 C C . ASN A 1 389 ? 16.266 -20.608 36.034 1.00 21.75 387 ASN A C 1
ATOM 2953 O O . ASN A 1 389 ? 15.787 -19.471 35.940 1.00 25.62 387 ASN A O 1
ATOM 2958 N N . THR A 1 390 ? 16.618 -21.316 34.970 1.00 17.98 388 THR A N 1
ATOM 2959 C CA . THR A 1 390 ? 16.551 -20.753 33.632 1.00 16.26 388 THR A CA 1
ATOM 2960 C C . THR A 1 390 ? 15.533 -21.514 32.802 1.00 17.19 388 THR A C 1
ATOM 2961 O O . THR A 1 390 ? 15.560 -22.750 32.755 1.00 18.48 388 THR A O 1
ATOM 2965 N N . SER A 1 391 ? 14.636 -20.766 32.163 1.00 14.61 389 SER A N 1
ATOM 2966 C CA . SER A 1 391 ? 13.624 -21.348 31.300 1.00 14.15 389 SER A CA 1
ATOM 2967 C C . SER A 1 391 ? 14.222 -21.781 29.970 1.00 12.34 389 SER A C 1
ATOM 2968 O O . SER A 1 391 ? 15.299 -21.338 29.566 1.00 14.53 389 SER A O 1
ATOM 2971 N N . MET A 1 392 ? 13.487 -22.644 29.275 1.00 13.67 390 MET A N 1
ATOM 2972 C CA . MET A 1 392 ? 13.817 -23.043 27.918 1.00 11.86 390 MET A CA 1
ATOM 2973 C C . MET A 1 392 ? 12.635 -22.766 26.992 1.00 15.70 390 MET A C 1
ATOM 2974 O O . MET A 1 392 ? 11.476 -22.701 27.420 1.00 15.88 390 MET A O 1
ATOM 2979 N N . VAL A 1 393 ? 12.940 -22.588 25.706 1.00 11.15 391 VAL A N 1
ATOM 2980 C CA . VAL A 1 393 ? 11.922 -22.454 24.676 1.00 14.38 391 VAL A CA 1
ATOM 2981 C C . VAL A 1 393 ? 12.248 -23.406 23.539 1.00 11.45 391 VAL A C 1
ATOM 2982 O O . VAL A 1 393 ? 13.405 -23.785 23.331 1.00 11.90 391 VAL A O 1
ATOM 2986 N N . THR A 1 394 ? 11.214 -23.790 22.799 1.00 9.97 392 THR A N 1
ATOM 2987 C CA . THR A 1 394 ? 11.382 -24.608 21.609 1.00 12.36 392 THR A CA 1
ATOM 2988 C C . THR A 1 394 ? 11.311 -23.749 20.353 1.00 9.84 392 THR A C 1
ATOM 2989 O O . THR A 1 394 ? 10.406 -22.922 20.203 1.00 10.29 392 THR A O 1
ATOM 2993 N N . ILE A 1 395 ? 12.277 -23.955 19.464 1.00 10.21 393 ILE A N 1
ATOM 2994 C CA . ILE A 1 395 ? 12.275 -23.415 18.112 1.00 10.54 393 ILE A CA 1
ATOM 2995 C C . ILE A 1 395 ? 11.829 -24.537 17.184 1.00 10.47 393 ILE A C 1
ATOM 2996 O O . ILE A 1 395 ? 12.473 -25.594 17.127 1.00 11.38 393 ILE A O 1
ATOM 3001 N N . LYS A 1 396 ? 10.755 -24.303 16.443 1.00 10.54 394 LYS A N 1
ATOM 3002 C CA . LYS A 1 396 ? 10.164 -25.350 15.615 1.00 12.57 394 LYS A CA 1
ATOM 3003 C C . LYS A 1 396 ? 10.957 -25.532 14.323 1.00 13.94 394 LYS A C 1
ATOM 3004 O O . LYS A 1 396 ? 11.214 -24.566 13.595 1.00 14.39 394 LYS A O 1
ATOM 3010 N N . ASN A 1 397 ? 11.342 -26.780 14.045 1.00 13.67 395 ASN A N 1
ATOM 3011 C CA . ASN A 1 397 ? 12.016 -27.121 12.794 1.00 12.70 395 ASN A CA 1
ATOM 3012 C C . ASN A 1 397 ? 11.225 -26.659 11.572 1.00 13.70 395 ASN A C 1
ATOM 3013 O O . ASN A 1 397 ? 11.809 -26.233 10.565 1.00 11.90 395 ASN A O 1
ATOM 3018 N N . GLU A 1 398 ? 9.889 -26.732 11.643 1.00 12.41 396 GLU A N 1
ATOM 3019 C CA . GLU A 1 398 ? 9.073 -26.357 10.493 1.00 15.16 396 GLU A CA 1
ATOM 3020 C C . GLU A 1 398 ? 9.262 -24.893 10.128 1.00 17.38 396 GLU A C 1
ATOM 3021 O O . GLU A 1 398 ? 9.199 -24.529 8.948 1.00 17.90 396 GLU A O 1
ATOM 3027 N N . GLU A 1 399 ? 9.489 -24.040 11.124 1.00 14.42 397 GLU A N 1
ATOM 3028 C CA . GLU A 1 399 ? 9.691 -22.624 10.868 1.00 13.46 397 GLU A CA 1
ATOM 3029 C C . GLU A 1 399 ? 11.061 -22.345 10.276 1.00 18.36 397 GLU A C 1
ATOM 3030 O O . GLU A 1 399 ? 11.257 -21.277 9.684 1.00 17.63 397 GLU A O 1
ATOM 3036 N N . LEU A 1 400 ? 11.999 -23.286 10.422 1.00 16.52 398 LEU A N 1
ATOM 3037 C CA . LEU A 1 400 ? 13.321 -23.212 9.821 1.00 15.60 398 LEU A CA 1
ATOM 3038 C C . LEU A 1 400 ? 13.393 -23.992 8.510 1.00 16.92 398 LEU A C 1
ATOM 3039 O O . LEU A 1 400 ? 14.472 -24.472 8.141 1.00 17.60 398 LEU A O 1
ATOM 3044 N N . ASP A 1 401 ? 12.253 -24.167 7.835 1.00 17.56 399 ASP A N 1
ATOM 3045 C CA . ASP A 1 401 ? 12.185 -24.882 6.558 1.00 19.28 399 ASP A CA 1
ATOM 3046 C C . ASP A 1 401 ? 12.772 -26.289 6.689 1.00 15.63 399 ASP A C 1
ATOM 3047 O O . ASP A 1 401 ? 13.440 -26.796 5.784 1.00 19.65 399 ASP A O 1
ATOM 3052 N N . ASP A 1 402 ? 12.541 -26.917 7.844 1.00 15.68 400 ASP A N 1
ATOM 3053 C CA . ASP A 1 402 ? 13.018 -28.281 8.120 1.00 17.14 400 ASP A CA 1
ATOM 3054 C C . ASP A 1 402 ? 14.529 -28.409 7.951 1.00 15.68 400 ASP A C 1
ATOM 3055 O O . ASP A 1 402 ? 15.034 -29.420 7.459 1.00 16.48 400 ASP A O 1
ATOM 3060 N N . ALA A 1 403 ? 15.264 -27.391 8.392 1.00 17.99 401 ALA A N 1
ATOM 3061 C CA . ALA A 1 403 ? 16.717 -27.397 8.271 1.00 16.64 401 ALA A CA 1
ATOM 3062 C C . ALA A 1 403 ? 17.408 -28.279 9.300 1.00 17.14 401 ALA A C 1
ATOM 3063 O O . ALA A 1 403 ? 18.624 -28.457 9.209 1.00 15.68 401 ALA A O 1
ATOM 3065 N N . LEU A 1 404 ? 16.676 -28.797 10.277 1.00 15.75 402 LEU A N 1
ATOM 3066 C CA . LEU A 1 404 ? 17.197 -29.675 11.306 1.00 16.19 402 LEU A CA 1
ATOM 3067 C C . LEU A 1 404 ? 16.498 -31.017 11.183 1.00 15.63 402 LEU A C 1
ATOM 3068 O O . LEU A 1 404 ? 15.568 -31.176 10.391 1.00 18.90 402 LEU A O 1
ATOM 3073 N N . ASN A 1 405 ? 16.921 -31.985 11.989 1.00 16.47 403 ASN A N 1
ATOM 3074 C CA . ASN A 1 405 ? 16.197 -33.247 12.054 1.00 17.13 403 ASN A CA 1
ATOM 3075 C C . ASN A 1 405 ? 15.339 -33.362 13.309 1.00 19.90 403 ASN A C 1
ATOM 3076 O O . ASN A 1 405 ? 14.815 -34.441 13.589 1.00 18.64 403 ASN A O 1
ATOM 3081 N N . GLN A 1 406 ? 15.163 -32.260 14.046 1.00 14.45 404 GLN A N 1
ATOM 3082 C CA . GLN A 1 406 ? 14.264 -32.176 15.192 1.00 13.99 404 GLN A CA 1
ATOM 3083 C C . GLN A 1 406 ? 14.014 -30.704 15.479 1.00 12.97 404 GLN A C 1
ATOM 3084 O O . GLN A 1 406 ? 14.771 -29.845 15.031 1.00 12.98 404 GLN A O 1
ATOM 3090 N N . ASP A 1 407 ? 12.950 -30.421 16.234 1.00 14.26 405 ASP A N 1
ATOM 3091 C CA . ASP A 1 407 ? 12.854 -29.139 16.927 1.00 13.84 405 ASP A CA 1
ATOM 3092 C C . ASP A 1 407 ? 14.016 -29.013 17.910 1.00 13.82 405 ASP A C 1
ATOM 3093 O O . ASP A 1 407 ? 14.543 -30.012 18.402 1.00 14.38 405 ASP A O 1
ATOM 3098 N N . ILE A 1 408 ? 14.410 -27.780 18.233 1.00 11.76 406 ILE A N 1
ATOM 3099 C CA . ILE A 1 408 ? 15.486 -27.599 19.198 1.00 11.61 406 ILE A CA 1
ATOM 3100 C C . ILE A 1 408 ? 15.005 -26.732 20.351 1.00 13.21 406 ILE A C 1
ATOM 3101 O O . ILE A 1 408 ? 14.044 -25.972 20.233 1.00 13.93 406 ILE A O 1
ATOM 3106 N N . GLN A 1 409 ? 15.663 -26.901 21.495 1.00 11.23 407 GLN A N 1
ATOM 3107 C CA . GLN A 1 409 ? 15.385 -26.124 22.695 1.00 11.59 407 GLN A CA 1
ATOM 3108 C C . GLN A 1 409 ? 16.588 -25.261 23.038 1.00 11.25 407 GLN A C 1
ATOM 3109 O O . GLN A 1 409 ? 17.733 -25.714 22.950 1.00 12.05 407 GLN A O 1
ATOM 3115 N N . LEU A 1 410 ? 16.317 -24.026 23.454 1.00 9.20 408 LEU A N 1
ATOM 3116 C CA . LEU A 1 410 ? 17.350 -23.075 23.848 1.00 9.75 408 LEU A CA 1
ATOM 3117 C C . LEU A 1 410 ? 17.005 -22.514 25.222 1.00 11.30 408 LEU A C 1
ATOM 3118 O O . LEU A 1 410 ? 15.830 -22.408 25.574 1.00 10.82 408 LEU A O 1
ATOM 3123 N N . PHE A 1 411 ? 18.032 -22.146 25.989 1.00 11.57 409 PHE A N 1
ATOM 3124 C CA . PHE A 1 411 ? 17.838 -21.452 27.263 1.00 10.57 409 PHE A CA 1
ATOM 3125 C C . PHE A 1 411 ? 17.559 -19.973 27.023 1.00 10.74 409 PHE A C 1
ATOM 3126 O O . PHE A 1 411 ? 17.985 -19.404 26.018 1.00 10.56 409 PHE A O 1
ATOM 3134 N N . THR A 1 412 ? 16.827 -19.346 27.951 1.00 11.01 410 THR A N 1
ATOM 3135 C CA . THR A 1 412 ? 16.441 -17.948 27.780 1.00 9.97 410 THR A CA 1
ATOM 3136 C C . THR A 1 412 ? 17.098 -17.026 28.808 1.00 11.10 410 THR A C 1
ATOM 3137 O O . THR A 1 412 ? 16.676 -15.880 28.953 1.00 12.29 410 THR A O 1
ATOM 3141 N N . SER A 1 413 ? 18.127 -17.495 29.511 1.00 12.34 411 SER A N 1
ATOM 3142 C CA . SER A 1 413 ? 18.983 -16.639 30.323 1.00 10.71 411 SER A CA 1
ATOM 3143 C C . SER A 1 413 ? 20.430 -16.907 29.958 1.00 9.83 411 SER A C 1
ATOM 3144 O O . SER A 1 413 ? 20.785 -18.041 29.633 1.00 11.10 411 SER A O 1
ATOM 3147 N N . PRO A 1 414 ? 21.301 -15.885 30.042 1.00 11.52 412 PRO A N 1
ATOM 3148 C CA . PRO A 1 414 ? 22.737 -16.072 29.735 1.00 11.06 412 PRO A CA 1
ATOM 3149 C C . PRO A 1 414 ? 23.510 -16.752 30.859 1.00 13.79 412 PRO A C 1
ATOM 3150 O O . PRO A 1 414 ? 24.337 -16.146 31.550 1.00 12.16 412 PRO A O 1
ATOM 3154 N N . VAL A 1 415 ? 23.238 -18.045 31.046 1.00 10.19 413 VAL A N 1
ATOM 3155 C CA . VAL A 1 415 ? 24.054 -18.846 31.946 1.00 11.14 413 VAL A CA 1
ATOM 3156 C C . VAL A 1 415 ? 25.506 -18.792 31.475 1.00 13.77 413 VAL A C 1
ATOM 3157 O O . VAL A 1 415 ? 25.787 -18.772 30.267 1.00 12.56 413 VAL A O 1
ATOM 3161 N N . LYS A 1 416 ? 26.436 -18.739 32.435 1.00 14.10 414 LYS A N 1
ATOM 3162 C CA . LYS A 1 416 ? 27.844 -18.464 32.140 1.00 17.48 414 LYS A CA 1
ATOM 3163 C C . LYS A 1 416 ? 28.371 -19.387 31.051 1.00 17.34 414 LYS A C 1
ATOM 3164 O O . LYS A 1 416 ? 28.321 -20.613 31.182 1.00 17.06 414 LYS A O 1
ATOM 3170 N N . GLY A 1 417 ? 28.843 -18.784 29.958 1.00 14.55 415 GLY A N 1
ATOM 3171 C CA . GLY A 1 417 ? 29.434 -19.512 28.862 1.00 15.69 415 GLY A CA 1
ATOM 3172 C C . GLY A 1 417 ? 28.482 -19.951 27.764 1.00 14.45 415 GLY A C 1
ATOM 3173 O O . GLY A 1 417 ? 28.956 -20.314 26.679 1.00 15.40 415 GLY A O 1
ATOM 3174 N N . MET A 1 418 ? 27.162 -19.918 27.976 1.00 14.48 416 MET A N 1
ATOM 3175 C CA . MET A 1 418 ? 26.322 -20.300 26.852 1.00 11.92 416 MET A CA 1
ATOM 3176 C C . MET A 1 418 ? 26.278 -19.214 25.787 1.00 11.00 416 MET A C 1
ATOM 3177 O O . MET A 1 418 ? 26.561 -18.043 26.030 1.00 13.44 416 MET A O 1
ATOM 3182 N N . VAL A 1 419 ? 25.944 -19.644 24.580 1.00 12.07 417 VAL A N 1
ATOM 3183 C CA . VAL A 1 419 ? 26.203 -18.875 23.367 1.00 10.53 417 VAL A CA 1
ATOM 3184 C C . VAL A 1 419 ? 24.869 -18.413 22.790 1.00 10.86 417 VAL A C 1
ATOM 3185 O O . VAL A 1 419 ? 24.021 -19.249 22.448 1.00 9.10 417 VAL A O 1
ATOM 3189 N N . PRO A 1 420 ? 24.645 -17.112 22.648 1.00 10.14 418 PRO A N 1
ATOM 3190 C CA . PRO A 1 420 ? 23.371 -16.646 22.089 1.00 10.04 418 PRO A CA 1
ATOM 3191 C C . PRO A 1 420 ? 23.218 -17.009 20.619 1.00 9.98 418 PRO A C 1
ATOM 3192 O O . PRO A 1 420 ? 24.182 -17.021 19.848 1.00 10.65 418 PRO A O 1
ATOM 3196 N N . ILE A 1 421 ? 21.981 -17.322 20.253 1.00 10.26 419 ILE A N 1
ATOM 3197 C CA . ILE A 1 421 ? 21.585 -17.667 18.894 1.00 9.76 419 ILE A CA 1
ATOM 3198 C C . ILE A 1 421 ? 20.618 -16.607 18.399 1.00 8.67 419 ILE A C 1
ATOM 3199 O O . ILE A 1 421 ? 19.611 -16.329 19.056 1.00 9.27 419 ILE A O 1
ATOM 3204 N N . PHE A 1 422 ? 20.903 -16.044 17.227 1.00 10.92 420 PHE A N 1
ATOM 3205 C CA . PHE A 1 422 ? 20.151 -14.920 16.690 1.00 9.46 420 PHE A CA 1
ATOM 3206 C C . PHE A 1 422 ? 19.462 -15.299 15.387 1.00 9.27 420 PHE A C 1
ATOM 3207 O O . PHE A 1 422 ? 19.982 -16.096 14.603 1.00 12.32 420 PHE A O 1
ATOM 3215 N N . LEU A 1 423 ? 18.278 -14.718 15.173 1.00 10.99 421 LEU A N 1
ATOM 3216 C CA . LEU A 1 423 ? 17.591 -14.778 13.890 1.00 11.80 421 LEU A CA 1
ATOM 3217 C C . LEU A 1 423 ? 17.985 -13.566 13.062 1.00 9.31 421 LEU A C 1
ATOM 3218 O O . LEU A 1 423 ? 17.863 -12.432 13.532 1.00 8.80 421 LEU A O 1
ATOM 3223 N N . MET A 1 424 ? 18.453 -13.816 11.837 1.00 10.70 422 MET A N 1
ATOM 3224 C CA . MET A 1 424 ? 18.875 -12.778 10.902 1.00 13.46 422 MET A CA 1
ATOM 3225 C C . MET A 1 424 ? 18.256 -13.015 9.533 1.00 13.11 422 MET A C 1
ATOM 3226 O O . MET A 1 424 ? 17.832 -14.124 9.205 1.00 13.18 422 MET A O 1
ATOM 3231 N N . ARG A 1 425 ? 18.221 -11.948 8.735 1.00 13.62 423 ARG A N 1
ATOM 3232 C CA . ARG A 1 425 ? 17.586 -11.965 7.423 1.00 13.07 423 ARG A CA 1
ATOM 3233 C C . ARG A 1 425 ? 18.471 -11.206 6.451 1.00 14.61 423 ARG A C 1
ATOM 3234 O O . ARG A 1 425 ? 18.876 -10.075 6.731 1.00 14.09 423 ARG A O 1
ATOM 3242 N N . ASN A 1 426 ? 18.769 -11.821 5.313 1.00 11.89 424 ASN A N 1
ATOM 3243 C CA . ASN A 1 426 ? 19.432 -11.112 4.224 1.00 13.56 424 ASN A CA 1
ATOM 3244 C C . ASN A 1 426 ? 18.349 -10.359 3.461 1.00 14.13 424 ASN A C 1
ATOM 3245 O O . ASN A 1 426 ? 17.459 -10.976 2.870 1.00 16.57 424 ASN A O 1
ATOM 3250 N N . THR A 1 427 ? 18.390 -9.022 3.504 1.00 13.20 425 THR A N 1
ATOM 3251 C CA . THR A 1 427 ? 17.299 -8.225 2.955 1.00 16.64 425 THR A CA 1
ATOM 3252 C C . THR A 1 427 ? 17.296 -8.201 1.435 1.00 17.26 425 THR A C 1
ATOM 3253 O O . THR A 1 427 ? 16.289 -7.788 0.843 1.00 17.17 425 THR A O 1
ATOM 3257 N N . THR A 1 428 ? 18.394 -8.605 0.799 1.00 14.92 426 THR A N 1
ATOM 3258 C CA . THR A 1 428 ? 18.447 -8.599 -0.659 1.00 15.65 426 THR A CA 1
ATOM 3259 C C . THR A 1 428 ? 17.948 -9.908 -1.250 1.00 17.97 426 THR A C 1
ATOM 3260 O O . THR A 1 428 ? 17.320 -9.901 -2.313 1.00 17.64 426 THR A O 1
ATOM 3264 N N . THR A 1 429 ? 18.193 -11.033 -0.571 1.00 16.82 427 THR A N 1
ATOM 3265 C CA . THR A 1 429 ? 17.738 -12.331 -1.051 1.00 15.94 427 THR A CA 1
ATOM 3266 C C . THR A 1 429 ? 16.463 -12.817 -0.372 1.00 16.96 427 THR A C 1
ATOM 3267 O O . THR A 1 429 ? 15.809 -13.727 -0.899 1.00 20.34 427 THR A O 1
ATOM 3271 N N . GLY A 1 430 ? 16.093 -12.238 0.771 1.00 18.08 428 GLY A N 1
ATOM 3272 C CA . GLY A 1 430 ? 14.975 -12.704 1.561 1.00 19.89 428 GLY A CA 1
ATOM 3273 C C . GLY A 1 430 ? 15.274 -13.885 2.464 1.00 15.97 428 GLY A C 1
ATOM 3274 O O . GLY A 1 430 ? 14.402 -14.278 3.248 1.00 22.58 428 GLY A O 1
ATOM 3275 N N . LYS A 1 431 ? 16.474 -14.444 2.401 1.00 15.72 429 LYS A N 1
ATOM 3276 C CA . LYS A 1 431 ? 16.781 -15.632 3.184 1.00 13.59 429 LYS A CA 1
ATOM 3277 C C . LYS A 1 431 ? 16.891 -15.296 4.665 1.00 14.11 429 LYS A C 1
ATOM 3278 O O . LYS A 1 431 ? 17.642 -14.393 5.059 1.00 15.25 429 LYS A O 1
ATOM 3284 N N . GLU A 1 432 ? 16.152 -16.039 5.479 1.00 13.85 430 GLU A N 1
ATOM 3285 C CA . GLU A 1 432 ? 16.209 -15.963 6.931 1.00 13.30 430 GLU A CA 1
ATOM 3286 C C . GLU A 1 432 ? 16.954 -17.182 7.459 1.00 13.73 430 GLU A C 1
ATOM 3287 O O . GLU A 1 432 ? 16.856 -18.277 6.898 1.00 15.24 430 GLU A O 1
ATOM 3293 N N . TYR A 1 433 ? 17.691 -16.992 8.549 1.00 12.09 431 TYR A N 1
ATOM 3294 C CA . TYR A 1 433 ? 18.507 -18.079 9.085 1.00 10.34 431 TYR A CA 1
ATOM 3295 C C . TYR A 1 433 ? 18.836 -17.771 10.535 1.00 12.53 431 TYR A C 1
ATOM 3296 O O . TYR A 1 433 ? 18.678 -16.639 10.995 1.00 12.51 431 TYR A O 1
ATOM 3305 N N . ILE A 1 434 ? 19.293 -18.789 11.257 1.00 11.68 432 ILE A N 1
ATOM 3306 C CA . ILE A 1 434 ? 19.700 -18.601 12.646 1.00 11.96 432 ILE A CA 1
ATOM 3307 C C . ILE A 1 434 ? 21.183 -18.906 12.784 1.00 11.50 432 ILE A C 1
ATOM 3308 O O . ILE A 1 434 ? 21.712 -19.799 12.110 1.00 11.15 432 ILE A O 1
ATOM 3313 N N . SER A 1 435 ? 21.864 -18.145 13.647 1.00 10.00 433 SER A N 1
ATOM 3314 C CA . SER A 1 435 ? 23.301 -18.333 13.821 1.00 10.87 433 SER A CA 1
ATOM 3315 C C . SER A 1 435 ? 23.757 -17.670 15.108 1.00 10.44 433 SER A C 1
ATOM 3316 O O . SER A 1 435 ? 23.216 -16.630 15.488 1.00 11.14 433 SER A O 1
ATOM 3319 N N . PRO A 1 436 ? 24.778 -18.213 15.774 1.00 8.49 434 PRO A N 1
ATOM 3320 C CA . PRO A 1 436 ? 25.472 -17.431 16.809 1.00 9.30 434 PRO A CA 1
ATOM 3321 C C . PRO A 1 436 ? 26.366 -16.358 16.226 1.00 10.04 434 PRO A C 1
ATOM 3322 O O . PRO A 1 436 ? 26.842 -15.487 16.964 1.00 11.44 434 PRO A O 1
ATOM 3326 N N . ASP A 1 437 ? 26.637 -16.406 14.930 1.00 9.17 435 ASP A N 1
ATOM 3327 C CA . ASP A 1 437 ? 27.659 -15.552 14.325 1.00 12.52 435 ASP A CA 1
ATOM 3328 C C . ASP A 1 437 ? 26.973 -14.311 13.775 1.00 11.95 435 ASP A C 1
ATOM 3329 O O . ASP A 1 437 ? 26.452 -14.315 12.662 1.00 10.69 435 ASP A O 1
ATOM 3334 N N . LEU A 1 438 ? 26.983 -13.233 14.557 1.00 10.05 436 LEU A N 1
ATOM 3335 C CA . LEU A 1 438 ? 26.382 -11.984 14.113 1.00 9.86 436 LEU A CA 1
ATOM 3336 C C . LEU A 1 438 ? 27.080 -11.391 12.898 1.00 11.11 436 LEU A C 1
ATOM 3337 O O . LEU A 1 438 ? 26.505 -10.513 12.244 1.00 11.78 436 LEU A O 1
ATOM 3342 N N . TYR A 1 439 ? 28.287 -11.851 12.564 1.00 11.18 437 TYR A N 1
ATOM 3343 C CA . TYR A 1 439 ? 29.028 -11.292 11.440 1.00 10.65 437 TYR A CA 1
ATOM 3344 C C . TYR A 1 439 ? 29.114 -12.261 10.272 1.00 12.53 437 TYR A C 1
ATOM 3345 O O . TYR A 1 439 ? 29.894 -12.030 9.339 1.00 11.14 437 TYR A O 1
ATOM 3354 N N . TYR A 1 440 ? 28.310 -13.325 10.291 1.00 10.85 438 TYR A N 1
ATOM 3355 C CA . TYR A 1 440 ? 28.204 -14.196 9.125 1.00 14.22 438 TYR A CA 1
ATOM 3356 C C . TYR A 1 440 ? 27.685 -13.404 7.933 1.00 12.95 438 TYR A C 1
ATOM 3357 O O . TYR A 1 440 ? 26.652 -12.734 8.019 1.00 12.38 438 TYR A O 1
ATOM 3366 N N . ASP A 1 441 ? 28.411 -13.487 6.819 1.00 12.03 439 ASP A N 1
ATOM 3367 C CA . ASP A 1 441 ? 28.028 -12.847 5.565 1.00 13.52 439 ASP A CA 1
ATOM 3368 C C . ASP A 1 441 ? 27.982 -11.329 5.678 1.00 15.35 439 ASP A C 1
ATOM 3369 O O . ASP A 1 441 ? 27.360 -10.669 4.849 1.00 15.18 439 ASP A O 1
ATOM 3374 N N . ILE A 1 442 ? 28.628 -10.750 6.683 1.00 12.65 440 ILE A N 1
ATOM 3375 C CA . ILE A 1 442 ? 28.663 -9.297 6.820 1.00 12.19 440 ILE A CA 1
ATOM 3376 C C . ILE A 1 442 ? 29.811 -8.749 5.978 1.00 11.48 440 ILE A C 1
ATOM 3377 O O . ILE A 1 442 ? 30.933 -9.269 6.031 1.00 13.65 440 ILE A O 1
ATOM 3382 N N . ASP A 1 443 ? 29.519 -7.706 5.196 1.00 13.64 441 ASP A N 1
ATOM 3383 C CA . ASP A 1 443 ? 30.523 -7.028 4.383 1.00 13.46 441 ASP A CA 1
ATOM 3384 C C . ASP A 1 443 ? 31.671 -6.512 5.237 1.00 14.32 441 ASP A C 1
ATOM 3385 O O . ASP A 1 443 ? 31.449 -5.879 6.271 1.00 13.48 441 ASP A O 1
ATOM 3390 N N . THR A 1 444 ? 32.907 -6.778 4.796 1.00 12.35 442 THR A N 1
ATOM 3391 C CA . THR A 1 444 ? 34.107 -6.207 5.386 1.00 13.23 442 THR A CA 1
ATOM 3392 C C . THR A 1 444 ? 34.966 -5.632 4.272 1.00 17.36 442 THR A C 1
ATOM 3393 O O . THR A 1 444 ? 34.842 -6.020 3.106 1.00 20.54 442 THR A O 1
ATOM 3397 N N . PHE A 1 445 ? 35.857 -4.714 4.644 1.00 14.79 443 PHE A N 1
ATOM 3398 C CA . PHE A 1 445 ? 36.691 -4.031 3.672 1.00 18.24 443 PHE A CA 1
ATOM 3399 C C . PHE A 1 445 ? 38.023 -3.688 4.308 1.00 20.90 443 PHE A C 1
ATOM 3400 O O . PHE A 1 445 ? 38.090 -3.460 5.521 1.00 16.12 443 PHE A O 1
ATOM 3408 N N . PRO A 1 446 ? 39.103 -3.675 3.526 1.00 18.61 444 PRO A N 1
ATOM 3409 C CA . PRO A 1 446 ? 40.399 -3.260 4.064 1.00 18.22 444 PRO A CA 1
ATOM 3410 C C . PRO A 1 446 ? 40.315 -1.885 4.708 1.00 17.01 444 PRO A C 1
ATOM 3411 O O . PRO A 1 446 ? 39.653 -0.978 4.201 1.00 18.77 444 PRO A O 1
ATOM 3415 N N . PHE A 1 447 ? 40.984 -1.750 5.846 1.00 17.22 445 PHE A N 1
ATOM 3416 C CA . PHE A 1 447 ? 41.075 -0.476 6.543 1.00 15.61 445 PHE A CA 1
ATOM 3417 C C . PHE A 1 447 ? 42.210 0.363 5.962 1.00 15.95 445 PHE A C 1
ATOM 3418 O O . PHE A 1 447 ? 43.332 -0.122 5.802 1.00 20.98 445 PHE A O 1
ATOM 3426 N N . SER A 1 448 ? 41.914 1.622 5.642 1.00 17.37 446 SER A N 1
ATOM 3427 C CA . SER A 1 448 ? 42.945 2.551 5.188 1.00 19.48 446 SER A CA 1
ATOM 3428 C C . SER A 1 448 ? 43.711 3.068 6.407 1.00 20.89 446 SER A C 1
ATOM 3429 O O . SER A 1 448 ? 43.177 3.862 7.189 1.00 20.90 446 SER A O 1
ATOM 3432 N N . ASN A 1 449 ? 44.959 2.597 6.588 1.00 21.43 447 ASN A N 1
ATOM 3433 C CA . ASN A 1 449 ? 45.814 2.978 7.713 1.00 19.15 447 ASN A CA 1
ATOM 3434 C C . ASN A 1 449 ? 46.049 4.484 7.695 1.00 23.28 447 ASN A C 1
ATOM 3435 O O . ASN A 1 449 ? 46.692 5.004 6.774 1.00 21.33 447 ASN A O 1
ATOM 3440 N N . PRO A 1 450 ? 45.555 5.221 8.693 1.00 19.72 448 PRO A N 1
ATOM 3441 C CA . PRO A 1 450 ? 45.684 6.683 8.671 1.00 18.72 448 PRO A CA 1
ATOM 3442 C C . PRO A 1 450 ? 47.009 7.222 9.196 1.00 20.26 448 PRO A C 1
ATOM 3443 O O . PRO A 1 450 ? 47.177 8.446 9.247 1.00 22.47 448 PRO A O 1
ATOM 3447 N N . TYR A 1 451 ? 47.963 6.372 9.563 1.00 19.38 449 TYR A N 1
ATOM 3448 C CA . TYR A 1 451 ? 49.180 6.818 10.227 1.00 21.39 449 TYR A CA 1
ATOM 3449 C C . TYR A 1 451 ? 50.353 6.883 9.257 1.00 23.51 449 TYR A C 1
ATOM 3450 O O . TYR A 1 451 ? 50.412 6.147 8.269 1.00 27.53 449 TYR A O 1
ATOM 3459 N N . GLU A 1 452 ? 51.276 7.796 9.543 1.00 26.11 450 GLU A N 1
ATOM 3460 C CA . GLU A 1 452 ? 52.565 7.805 8.869 1.00 34.08 450 GLU A CA 1
ATOM 3461 C C . GLU A 1 452 ? 53.376 6.589 9.299 1.00 34.67 450 GLU A C 1
ATOM 3462 O O . GLU A 1 452 ? 53.200 6.058 10.399 1.00 32.69 450 GLU A O 1
ATOM 3468 N N . GLU A 1 453 ? 54.287 6.159 8.423 1.00 38.06 451 GLU A N 1
ATOM 3469 C CA . GLU A 1 453 ? 55.106 4.989 8.727 1.00 36.76 451 GLU A CA 1
ATOM 3470 C C . GLU A 1 453 ? 55.934 5.194 9.992 1.00 36.23 451 GLU A C 1
ATOM 3471 O O . GLU A 1 453 ? 56.145 4.247 10.758 1.00 35.07 451 GLU A O 1
ATOM 3473 N N . ASP A 1 454 ? 56.384 6.421 10.246 1.00 40.10 452 ASP A N 1
ATOM 3474 C CA . ASP A 1 454 ? 57.200 6.709 11.419 1.00 38.36 452 ASP A CA 1
ATOM 3475 C C . ASP A 1 454 ? 56.392 6.814 12.704 1.00 38.47 452 ASP A C 1
ATOM 3476 O O . ASP A 1 454 ? 56.984 7.024 13.770 1.00 43.10 452 ASP A O 1
ATOM 3478 N N . SER A 1 455 ? 55.062 6.675 12.644 1.00 37.61 453 SER A N 1
ATOM 3479 C CA . SER A 1 455 ? 54.301 6.761 13.884 1.00 36.02 453 SER A CA 1
ATOM 3480 C C . SER A 1 455 ? 54.449 5.473 14.696 1.00 32.32 453 SER A C 1
ATOM 3481 O O . SER A 1 455 ? 54.508 4.381 14.125 1.00 33.71 453 SER A O 1
ATOM 3484 N N . PRO A 1 456 ? 54.528 5.579 16.023 1.00 30.55 454 PRO A N 1
ATOM 3485 C CA . PRO A 1 456 ? 54.538 4.364 16.851 1.00 34.89 454 PRO A CA 1
ATOM 3486 C C . PRO A 1 456 ? 53.310 3.503 16.639 1.00 35.00 454 PRO A C 1
ATOM 3487 O O . PRO A 1 456 ? 53.381 2.274 16.765 1.00 36.18 454 PRO A O 1
ATOM 3491 N N . LYS A 1 457 ? 52.183 4.124 16.307 1.00 31.45 455 LYS A N 1
ATOM 3492 C CA . LYS A 1 457 ? 50.909 3.442 16.135 1.00 29.15 455 LYS A CA 1
ATOM 3493 C C . LYS A 1 457 ? 50.750 2.832 14.749 1.00 28.63 455 LYS A C 1
ATOM 3494 O O . LYS A 1 457 ? 49.748 2.157 14.495 1.00 25.57 455 LYS A O 1
ATOM 3500 N N . TYR A 1 458 ? 51.719 3.036 13.854 1.00 27.88 456 TYR A N 1
ATOM 3501 C CA . TYR A 1 458 ? 51.548 2.624 12.463 1.00 27.03 456 TYR A CA 1
ATOM 3502 C C . TYR A 1 458 ? 51.289 1.124 12.340 1.00 27.62 456 TYR A C 1
ATOM 3503 O O . TYR A 1 458 ? 50.388 0.703 11.605 1.00 26.05 456 TYR A O 1
ATOM 3512 N N . GLU A 1 459 ? 52.069 0.299 13.052 1.00 28.20 457 GLU A N 1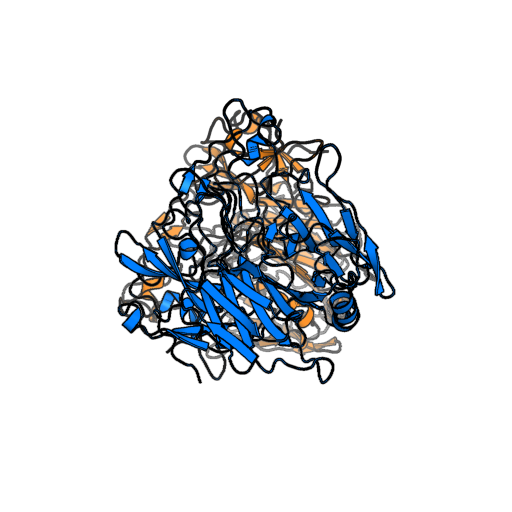
ATOM 3513 C CA . GLU A 1 459 ? 51.960 -1.148 12.874 1.00 26.70 457 GLU A CA 1
ATOM 3514 C C . GLU A 1 459 ? 50.635 -1.687 13.387 1.00 25.76 457 GLU A C 1
ATOM 3515 O O . GLU A 1 459 ? 50.177 -2.738 12.920 1.00 27.35 457 GLU A O 1
ATOM 3521 N N . THR A 1 460 ? 50.021 -0.998 14.353 1.00 22.30 458 THR A N 1
ATOM 3522 C CA . THR A 1 460 ? 48.732 -1.433 14.879 1.00 23.22 458 THR A CA 1
ATOM 3523 C C . THR A 1 460 ? 47.679 -1.528 13.782 1.00 22.07 458 THR A C 1
ATOM 3524 O O . THR A 1 460 ? 46.815 -2.413 13.824 1.00 20.64 458 THR A O 1
ATOM 3528 N N . TYR A 1 461 ? 47.752 -0.655 12.777 1.00 19.25 459 TYR A N 1
ATOM 3529 C CA . TYR A 1 461 ? 46.672 -0.498 11.813 1.00 21.32 459 TYR A CA 1
ATOM 3530 C C . TYR A 1 461 ? 47.030 -1.002 10.419 1.00 21.98 459 TYR A C 1
ATOM 3531 O O . TYR A 1 461 ? 46.305 -0.721 9.461 1.00 20.63 459 TYR A O 1
ATOM 3540 N N . GLN A 1 462 ? 48.106 -1.782 10.298 1.00 21.20 460 GLN A N 1
ATOM 3541 C CA . GLN A 1 462 ? 48.404 -2.495 9.064 1.00 22.96 460 GLN A CA 1
ATOM 3542 C C . GLN A 1 462 ? 47.546 -3.750 8.958 1.00 21.24 460 GLN A C 1
ATOM 3543 O O . GLN A 1 462 ? 47.325 -4.448 9.952 1.00 25.55 460 GLN A O 1
ATOM 3549 N N . ASN A 1 463 ? 47.064 -4.034 7.746 1.00 20.71 461 ASN A N 1
ATOM 3550 C CA . ASN A 1 463 ? 46.348 -5.278 7.452 1.00 24.20 461 ASN A CA 1
ATOM 3551 C C . ASN A 1 463 ? 45.111 -5.456 8.330 1.00 24.85 461 ASN A C 1
ATOM 3552 O O . ASN A 1 463 ? 44.849 -6.544 8.846 1.00 23.06 461 ASN A O 1
ATOM 3557 N N . ARG A 1 464 ? 44.343 -4.384 8.501 1.00 19.69 462 ARG A N 1
ATOM 3558 C CA . ARG A 1 464 ? 43.099 -4.422 9.257 1.00 17.24 462 ARG A CA 1
ATOM 3559 C C . ARG A 1 464 ? 41.904 -4.362 8.310 1.00 17.54 462 ARG A C 1
ATOM 3560 O O . ARG A 1 464 ? 42.026 -3.985 7.138 1.00 17.63 462 ARG A O 1
ATOM 3568 N N . ILE A 1 465 ? 40.736 -4.749 8.830 1.00 16.54 463 ILE A N 1
ATOM 3569 C CA . ILE A 1 465 ? 39.470 -4.624 8.116 1.00 14.80 463 ILE A CA 1
ATOM 3570 C C . ILE A 1 465 ? 38.484 -3.852 8.982 1.00 13.28 463 ILE A C 1
ATOM 3571 O O . ILE A 1 465 ? 38.652 -3.733 10.199 1.00 14.44 463 ILE A O 1
ATOM 3576 N N . THR A 1 466 ? 37.454 -3.311 8.337 1.00 14.06 464 THR A N 1
ATOM 3577 C CA . THR A 1 466 ? 36.294 -2.780 9.045 1.00 13.41 464 THR A CA 1
ATOM 3578 C C . THR A 1 466 ? 35.050 -3.615 8.754 1.00 13.65 464 THR A C 1
ATOM 3579 O O . THR A 1 466 ? 34.955 -4.292 7.728 1.00 14.91 464 THR A O 1
ATOM 3583 N N . TYR A 1 467 ? 34.091 -3.574 9.687 1.00 12.67 465 TYR A N 1
ATOM 3584 C CA . TYR A 1 467 ? 32.850 -4.340 9.597 1.00 12.23 465 TYR A CA 1
ATOM 3585 C C . TYR A 1 467 ? 31.703 -3.417 9.205 1.00 11.66 465 TYR A C 1
ATOM 3586 O O . TYR A 1 467 ? 31.527 -2.349 9.805 1.00 13.20 465 TYR A O 1
ATOM 3595 N N . ARG A 1 468 ? 30.933 -3.808 8.194 1.00 10.71 466 ARG A N 1
ATOM 3596 C CA . ARG A 1 468 ? 29.843 -2.964 7.703 1.00 11.19 466 ARG A CA 1
ATOM 3597 C C . ARG A 1 468 ? 28.475 -3.538 8.063 1.00 11.28 466 ARG A C 1
ATOM 3598 O O . ARG A 1 468 ? 27.541 -3.522 7.258 1.00 12.83 466 ARG A O 1
ATOM 3606 N N . GLN A 1 469 ? 28.316 -3.995 9.309 1.00 11.43 467 GLN A N 1
ATOM 3607 C CA . GLN A 1 469 ? 27.079 -4.671 9.665 1.00 11.51 467 GLN A CA 1
ATOM 3608 C C . GLN A 1 469 ? 25.878 -3.736 9.684 1.00 12.23 467 GLN A C 1
ATOM 3609 O O . GLN A 1 469 ? 24.746 -4.227 9.646 1.00 10.97 467 GLN A O 1
ATOM 3615 N N . TYR A 1 470 ? 26.107 -2.417 9.726 1.00 11.76 468 TYR A N 1
ATOM 3616 C CA . TYR A 1 470 ? 25.074 -1.384 9.781 1.00 11.63 468 TYR A CA 1
ATOM 3617 C C . TYR A 1 470 ? 24.456 -1.076 8.428 1.00 12.22 468 TYR A C 1
ATOM 3618 O O . TYR A 1 470 ? 23.492 -0.300 8.373 1.00 12.47 468 TYR A O 1
ATOM 3627 N N . ASN A 1 471 ? 24.981 -1.638 7.338 1.00 12.18 469 ASN A N 1
ATOM 3628 C CA . ASN A 1 471 ? 24.658 -1.097 6.022 1.00 11.11 469 ASN A CA 1
ATOM 3629 C C . ASN A 1 471 ? 23.352 -1.641 5.441 1.00 16.02 469 ASN A C 1
ATOM 3630 O O . ASN A 1 471 ? 23.016 -1.321 4.295 1.00 16.47 469 ASN A O 1
ATOM 3635 N N . GLY A 1 472 ? 22.599 -2.423 6.204 1.00 13.73 470 GLY A N 1
ATOM 3636 C CA . GLY A 1 472 ? 21.275 -2.832 5.783 1.00 12.12 470 GLY A CA 1
ATOM 3637 C C . GLY A 1 472 ? 21.196 -4.097 4.953 1.00 14.17 470 GLY A C 1
ATOM 3638 O O . GLY A 1 472 ? 20.080 -4.549 4.662 1.00 15.54 470 GLY A O 1
ATOM 3639 N N . LYS A 1 473 ? 22.326 -4.689 4.567 1.00 12.74 471 LYS A N 1
ATOM 3640 C CA . LYS A 1 473 ? 22.257 -5.934 3.804 1.00 12.93 471 LYS A CA 1
ATOM 3641 C C . LYS A 1 473 ? 21.695 -7.059 4.661 1.00 11.87 471 LYS A C 1
ATOM 3642 O O . LYS A 1 473 ? 20.896 -7.875 4.186 1.00 15.67 471 LYS A O 1
ATOM 3648 N N . ILE A 1 474 ? 22.099 -7.101 5.930 1.00 12.78 472 ILE A N 1
ATOM 3649 C CA . ILE A 1 474 ? 21.627 -8.075 6.904 1.00 13.51 472 ILE A CA 1
ATOM 3650 C C . ILE A 1 474 ? 20.796 -7.325 7.927 1.00 12.10 472 ILE A C 1
ATOM 3651 O O . ILE A 1 474 ? 21.230 -6.292 8.448 1.00 15.79 472 ILE A O 1
ATOM 3656 N N . GLU A 1 475 ? 19.601 -7.834 8.205 1.00 11.36 473 GLU A N 1
ATOM 3657 C CA . GLU A 1 475 ? 18.761 -7.294 9.254 1.00 12.36 473 GLU A CA 1
ATOM 3658 C C . GLU A 1 475 ? 18.817 -8.252 10.440 1.00 13.18 473 GLU A C 1
ATOM 3659 O O . GLU A 1 475 ? 18.751 -9.477 10.273 1.00 13.47 473 GLU A O 1
ATOM 3665 N N . TYR A 1 476 ? 18.958 -7.692 11.633 1.00 8.46 474 TYR A N 1
ATOM 3666 C CA . TYR A 1 476 ? 19.040 -8.454 12.873 1.00 9.34 474 TYR A CA 1
ATOM 3667 C C . TYR A 1 476 ? 17.641 -8.508 13.482 1.00 11.03 474 TYR A C 1
ATOM 3668 O O . TYR A 1 476 ? 17.087 -7.477 13.866 1.00 11.57 474 TYR A O 1
ATOM 3677 N N . ILE A 1 477 ? 17.046 -9.701 13.535 1.00 9.87 475 ILE A N 1
ATOM 3678 C CA . ILE A 1 477 ? 15.633 -9.788 13.894 1.00 9.62 475 ILE A CA 1
ATOM 3679 C C . ILE A 1 477 ? 15.443 -9.949 15.397 1.00 9.34 475 ILE A C 1
ATOM 3680 O O . ILE A 1 477 ? 14.744 -9.147 16.026 1.00 11.51 475 ILE A O 1
ATOM 3685 N N . ARG A 1 478 ? 16.022 -10.999 15.977 1.00 10.48 476 ARG A N 1
ATOM 3686 C CA . ARG A 1 478 ? 15.818 -11.215 17.407 1.00 8.93 476 ARG A CA 1
ATOM 3687 C C . ARG A 1 478 ? 16.828 -12.211 17.953 1.00 9.25 476 ARG A C 1
ATOM 3688 O O . ARG A 1 478 ? 17.519 -12.912 17.205 1.00 10.06 476 ARG A O 1
ATOM 3696 N N . LEU A 1 479 ? 16.914 -12.227 19.286 1.00 8.80 477 LEU A N 1
ATOM 3697 C CA . LEU A 1 479 ? 17.589 -13.262 20.059 1.00 9.55 477 LEU A CA 1
ATOM 3698 C C . LEU A 1 479 ? 16.624 -14.418 20.294 1.00 8.51 477 LEU A C 1
ATOM 3699 O O . LEU A 1 479 ? 15.520 -14.210 20.804 1.00 10.62 477 LEU A O 1
ATOM 3704 N N . LEU A 1 480 ? 17.040 -15.632 19.933 1.00 9.50 478 LEU A N 1
ATOM 3705 C CA . LEU A 1 480 ? 16.153 -16.786 20.091 1.00 9.64 478 LEU A CA 1
ATOM 3706 C C . LEU A 1 480 ? 16.398 -17.543 21.385 1.00 10.37 478 LEU A C 1
ATOM 3707 O O . LEU A 1 480 ? 15.532 -18.317 21.807 1.00 11.24 478 LEU A O 1
ATOM 3712 N N . GLY A 1 481 ? 17.539 -17.325 22.026 1.00 10.43 479 GLY A N 1
ATOM 3713 C CA . GLY A 1 481 ? 17.936 -18.054 23.213 1.00 11.50 479 GLY A CA 1
ATOM 3714 C C . GLY A 1 481 ? 19.415 -18.378 23.171 1.00 10.78 479 GLY A C 1
ATOM 3715 O O . GLY A 1 481 ? 20.159 -17.876 22.332 1.00 12.32 479 GLY A O 1
ATOM 3716 N N . TYR A 1 482 ? 19.841 -19.236 24.096 1.00 8.64 480 TYR A N 1
ATOM 3717 C CA . TYR A 1 482 ? 21.244 -19.590 24.283 1.00 11.47 480 TYR A CA 1
ATOM 3718 C C . TYR A 1 482 ? 21.427 -21.098 24.187 1.00 11.14 480 TYR A C 1
ATOM 3719 O O . TYR A 1 482 ? 20.632 -21.864 24.738 1.00 11.07 480 TYR A O 1
ATOM 3728 N N . ALA A 1 483 ? 22.475 -21.527 23.488 1.00 9.78 481 ALA A N 1
ATOM 3729 C CA . ALA A 1 483 ? 22.870 -22.929 23.477 1.00 10.65 481 ALA A CA 1
ATOM 3730 C C . ALA A 1 483 ? 23.992 -23.164 24.477 1.00 11.06 481 ALA A C 1
ATOM 3731 O O . ALA A 1 483 ? 24.931 -22.367 24.579 1.00 13.89 481 ALA A O 1
ATOM 3733 N N . SER A 1 484 ? 23.904 -24.278 25.205 1.00 12.78 482 SER A N 1
ATOM 3734 C CA . SER A 1 484 ? 24.955 -24.616 26.154 1.00 13.71 482 SER A CA 1
ATOM 3735 C C . SER A 1 484 ? 26.287 -24.830 25.446 1.00 14.89 482 SER A C 1
ATOM 3736 O O . SER A 1 484 ? 26.347 -25.381 24.343 1.00 14.11 482 SER A O 1
ATOM 3739 N N . ASN A 1 485 ? 27.357 -24.377 26.090 1.00 16.64 483 ASN A N 1
ATOM 3740 C CA . ASN A 1 485 ? 28.722 -24.609 25.643 1.00 12.23 483 ASN A CA 1
ATOM 3741 C C . ASN A 1 485 ? 29.286 -25.925 26.154 1.00 14.67 483 ASN A C 1
ATOM 3742 O O . ASN A 1 485 ? 30.462 -26.215 25.922 1.00 17.87 483 ASN A O 1
ATOM 3747 N N . GLU A 1 486 ? 28.491 -26.711 26.870 1.00 15.77 484 GLU A N 1
ATOM 3748 C CA . GLU A 1 486 ? 28.981 -27.972 27.401 1.00 18.45 484 GLU A CA 1
ATOM 3749 C C . GLU A 1 486 ? 27.859 -28.994 27.368 1.00 17.54 484 GLU A C 1
ATOM 3750 O O . GLU A 1 486 ? 26.674 -28.652 27.330 1.00 15.68 484 GLU A O 1
ATOM 3756 N N . ASP A 1 487 ? 28.261 -30.261 27.386 1.00 15.94 485 ASP A N 1
ATOM 3757 C CA . ASP A 1 487 ? 27.328 -31.382 27.361 1.00 13.57 485 ASP A CA 1
ATOM 3758 C C . ASP A 1 487 ? 26.624 -31.473 28.706 1.00 15.76 485 ASP A C 1
ATOM 3759 O O . ASP A 1 487 ? 27.237 -31.827 29.715 1.00 18.31 485 ASP A O 1
ATOM 3764 N N . LEU A 1 488 ? 25.329 -31.166 28.721 1.00 14.32 486 LEU A N 1
ATOM 3765 C CA . LEU A 1 488 ? 24.547 -31.147 29.945 1.00 17.01 486 LEU A CA 1
ATOM 3766 C C . LEU A 1 488 ? 23.782 -32.447 30.164 1.00 17.91 486 LEU A C 1
ATOM 3767 O O . LEU A 1 488 ? 22.828 -32.469 30.949 1.00 18.20 486 LEU A O 1
ATOM 3772 N N . SER A 1 489 ? 24.184 -33.529 29.492 1.00 17.51 487 SER A N 1
ATOM 3773 C CA . SER A 1 489 ? 23.479 -34.796 29.628 1.00 17.17 487 SER A CA 1
ATOM 3774 C C . SER A 1 489 ? 23.399 -35.219 31.087 1.00 19.09 487 SER A C 1
ATOM 3775 O O . SER A 1 489 ? 24.378 -35.147 31.831 1.00 23.17 487 SER A O 1
ATOM 3778 N N . ASN A 1 490 ? 22.211 -35.658 31.485 1.00 18.47 488 ASN A N 1
ATOM 3779 C CA . ASN A 1 490 ? 21.943 -36.105 32.842 1.00 19.72 488 ASN A CA 1
ATOM 3780 C C . ASN A 1 490 ? 20.906 -37.226 32.793 1.00 22.07 488 ASN A C 1
ATOM 3781 O O . ASN A 1 490 ? 20.501 -37.679 31.719 1.00 22.08 488 ASN A O 1
ATOM 3786 N N . GLU A 1 491 ? 20.475 -37.681 33.971 1.00 28.51 489 GLU A N 1
ATOM 3787 C CA . GLU A 1 491 ? 19.549 -38.810 34.006 1.00 27.38 489 GLU A CA 1
ATOM 3788 C C . GLU A 1 491 ? 18.183 -38.471 33.424 1.00 32.57 489 GLU A C 1
ATOM 3789 O O . GLU A 1 491 ? 17.419 -39.385 33.100 1.00 36.06 489 GLU A O 1
ATOM 3795 N N . GLU A 1 492 ? 17.866 -37.188 33.271 1.00 25.44 490 GLU A N 1
ATOM 3796 C CA . GLU A 1 492 ? 16.591 -36.767 32.702 1.00 29.65 490 GLU A CA 1
ATOM 3797 C C . GLU A 1 492 ? 16.673 -36.511 31.200 1.00 27.78 490 GLU A C 1
ATOM 3798 O O . GLU A 1 492 ? 15.776 -36.917 30.453 1.00 30.32 490 GLU A O 1
ATOM 3804 N N . THR A 1 493 ? 17.742 -35.860 30.740 1.00 22.49 491 THR A N 1
ATOM 3805 C CA . THR A 1 493 ? 17.816 -35.325 29.384 1.00 21.84 491 THR A CA 1
ATOM 3806 C C . THR A 1 493 ? 19.187 -35.586 28.776 1.00 17.81 491 THR A C 1
ATOM 3807 O O . THR A 1 493 ? 20.202 -35.257 29.392 1.00 17.62 491 THR A O 1
ATOM 3811 N N . GLN A 1 494 ? 19.215 -36.141 27.559 1.00 19.97 492 GLN A N 1
ATOM 3812 C CA . GLN A 1 494 ? 20.444 -36.261 26.778 1.00 18.92 492 GLN A CA 1
ATOM 3813 C C . GLN A 1 494 ? 20.697 -34.980 25.984 1.00 15.20 492 GLN A C 1
ATOM 3814 O O . GLN A 1 494 ? 19.762 -34.381 25.439 1.00 17.00 492 GLN A O 1
ATOM 3820 N N . TYR A 1 495 ? 21.968 -34.589 25.883 1.00 13.87 493 TYR A N 1
ATOM 3821 C CA . TYR A 1 495 ? 22.386 -33.490 25.018 1.00 16.32 493 TYR A CA 1
ATOM 3822 C C . TYR A 1 495 ? 23.283 -34.001 23.898 1.00 16.02 493 TYR A C 1
ATOM 3823 O O . TYR A 1 495 ? 23.972 -35.015 24.040 1.00 15.24 493 TYR A O 1
ATOM 3832 N N . THR A 1 496 ? 23.267 -33.285 22.774 1.00 13.38 494 THR A N 1
ATOM 3833 C CA . THR A 1 496 ? 24.121 -33.599 21.634 1.00 13.87 494 THR A CA 1
ATOM 3834 C C . THR A 1 496 ? 24.609 -32.301 21.003 1.00 13.41 494 THR A C 1
ATOM 3835 O O . THR A 1 496 ? 24.031 -31.236 21.215 1.00 14.77 494 THR A O 1
ATOM 3839 N N . LEU A 1 497 ? 25.670 -32.390 20.205 1.00 13.23 495 LEU A N 1
ATOM 3840 C CA . LEU A 1 497 ? 26.142 -31.199 19.499 1.00 14.14 495 LEU A CA 1
ATOM 3841 C C . LEU A 1 497 ? 25.107 -30.768 18.466 1.00 16.66 495 LEU A C 1
ATOM 3842 O O . LEU A 1 497 ? 24.580 -31.596 17.717 1.00 15.26 495 LEU A O 1
ATOM 3847 N N . LEU A 1 498 ? 24.813 -29.462 18.431 1.00 13.26 496 LEU A N 1
ATOM 3848 C CA . LEU A 1 498 ? 23.887 -28.934 17.434 1.00 14.38 496 LEU A CA 1
ATOM 3849 C C . LEU A 1 498 ? 24.298 -29.321 16.018 1.00 15.33 496 LEU A C 1
ATOM 3850 O O . LEU A 1 498 ? 23.434 -29.520 15.156 1.00 14.18 496 LEU A O 1
ATOM 3855 N N . ASP A 1 499 ? 25.607 -29.442 15.773 1.00 15.39 497 ASP A N 1
ATOM 3856 C CA . ASP A 1 499 ? 26.128 -29.840 14.467 1.00 16.26 497 ASP A CA 1
ATOM 3857 C C . ASP A 1 499 ? 25.498 -31.130 13.962 1.00 13.25 497 ASP A C 1
ATOM 3858 O O . ASP A 1 499 ? 25.292 -31.292 12.755 1.00 15.72 497 ASP A O 1
ATOM 3863 N N . ASN A 1 500 ? 25.236 -32.076 14.867 1.00 15.20 498 ASN A N 1
ATOM 3864 C CA . ASN A 1 500 ? 24.689 -33.380 14.510 1.00 15.79 498 ASN A CA 1
ATOM 3865 C C . ASN A 1 500 ? 23.259 -33.297 14.010 1.00 15.31 498 ASN A C 1
ATOM 3866 O O . ASN A 1 500 ? 22.761 -34.267 13.419 1.00 17.00 498 ASN A O 1
ATOM 3871 N N . LEU A 1 501 ? 22.584 -32.175 14.241 1.00 13.77 499 LEU A N 1
ATOM 3872 C CA . LEU A 1 501 ? 21.179 -32.036 13.906 1.00 14.60 499 LEU A CA 1
ATOM 3873 C C . LEU A 1 501 ? 20.933 -31.279 12.614 1.00 16.40 499 LEU A C 1
ATOM 3874 O O . LEU A 1 501 ? 19.784 -31.205 12.181 1.00 15.20 499 LEU A O 1
ATOM 3879 N N . ILE A 1 502 ? 21.961 -30.699 12.005 1.00 15.08 500 ILE A N 1
ATOM 3880 C CA . ILE A 1 502 ? 21.767 -29.760 10.905 1.00 15.70 500 ILE A CA 1
ATOM 3881 C C . ILE A 1 502 ? 21.665 -30.522 9.590 1.00 16.94 500 ILE A C 1
ATOM 3882 O O . ILE A 1 502 ? 22.579 -31.271 9.223 1.00 19.71 500 ILE A O 1
ATOM 3887 N N . VAL A 1 503 ? 20.558 -30.316 8.880 1.00 18.02 501 VAL A N 1
ATOM 3888 C CA . VAL A 1 503 ? 20.372 -30.842 7.534 1.00 17.24 501 VAL A CA 1
ATOM 3889 C C . VAL A 1 503 ? 20.669 -29.789 6.469 1.00 20.61 501 VAL A C 1
ATOM 3890 O O . VAL A 1 503 ? 21.219 -30.108 5.413 1.00 24.41 501 VAL A O 1
ATOM 3894 N N . ASP A 1 504 ? 20.329 -28.528 6.736 1.00 18.19 502 ASP A N 1
ATOM 3895 C CA . ASP A 1 504 ? 20.499 -27.426 5.785 1.00 17.88 502 ASP A CA 1
ATOM 3896 C C . ASP A 1 504 ? 21.351 -26.352 6.457 1.00 17.72 502 ASP A C 1
ATOM 3897 O O . ASP A 1 504 ? 20.841 -25.538 7.238 1.00 18.44 502 ASP A O 1
ATOM 3902 N N . ASN A 1 505 ? 22.652 -26.341 6.154 1.00 16.47 503 ASN A N 1
ATOM 3903 C CA . ASN A 1 505 ? 23.558 -25.410 6.811 1.00 17.13 503 ASN A CA 1
ATOM 3904 C C . ASN A 1 505 ? 23.466 -23.990 6.258 1.00 14.90 503 ASN A C 1
ATOM 3905 O O . ASN A 1 505 ? 24.262 -23.137 6.669 1.00 17.53 503 ASN A O 1
ATOM 3910 N N . THR A 1 506 ? 22.541 -23.718 5.338 1.00 16.03 504 THR A N 1
ATOM 3911 C CA . THR A 1 506 ? 22.249 -22.342 4.951 1.00 15.91 504 THR A CA 1
ATOM 3912 C C . THR A 1 506 ? 21.185 -21.701 5.829 1.00 15.55 504 THR A C 1
ATOM 3913 O O . THR A 1 506 ? 21.036 -20.474 5.791 1.00 16.58 504 THR A O 1
ATOM 3917 N N . LYS A 1 507 ? 20.447 -22.495 6.611 1.00 15.81 505 LYS A N 1
ATOM 3918 C CA . LYS A 1 507 ? 19.385 -22.000 7.481 1.00 13.75 505 LYS A CA 1
ATOM 3919 C C . LYS A 1 507 ? 19.781 -22.005 8.948 1.00 14.34 505 LYS A C 1
ATOM 3920 O O . LYS A 1 507 ? 19.255 -21.203 9.729 1.00 12.61 505 LYS A O 1
ATOM 3926 N N . VAL A 1 508 ? 20.657 -22.929 9.334 1.00 14.73 506 VAL A N 1
ATOM 3927 C CA . VAL A 1 508 ? 21.248 -23.004 10.661 1.00 13.28 506 VAL A CA 1
ATOM 3928 C C . VAL A 1 508 ? 22.745 -22.958 10.433 1.00 13.19 506 VAL A C 1
ATOM 3929 O O . VAL A 1 508 ? 23.342 -23.939 9.961 1.00 13.49 506 VAL A O 1
ATOM 3933 N N . VAL A 1 509 ? 23.360 -21.826 10.754 1.00 12.39 507 VAL A N 1
ATOM 3934 C CA . VAL A 1 509 ? 24.678 -21.486 10.241 1.00 14.30 507 VAL A CA 1
ATOM 3935 C C . VAL A 1 509 ? 25.680 -21.506 11.385 1.00 14.82 507 VAL A C 1
ATOM 3936 O O . VAL A 1 509 ? 25.636 -20.652 12.279 1.00 13.05 507 VAL A O 1
ATOM 3940 N N . LEU A 1 510 ? 26.594 -22.476 11.352 1.00 15.11 508 LEU A N 1
ATOM 3941 C CA . LEU A 1 510 ? 27.718 -22.553 12.281 1.00 14.58 508 LEU A CA 1
ATOM 3942 C C . LEU A 1 510 ? 29.002 -22.332 11.488 1.00 14.78 508 LEU A C 1
ATOM 3943 O O . LEU A 1 510 ? 29.427 -23.203 10.719 1.00 17.29 508 LEU A O 1
ATOM 3948 N N . THR A 1 511 ? 29.615 -21.165 11.665 1.00 15.38 509 THR A N 1
ATOM 3949 C CA . THR A 1 511 ? 30.880 -20.871 11.015 1.00 15.84 509 THR A CA 1
ATOM 3950 C C . THR A 1 511 ? 32.022 -21.472 11.834 1.00 19.21 509 THR A C 1
ATOM 3951 O O . THR A 1 511 ? 31.811 -22.052 12.907 1.00 16.80 509 THR A O 1
ATOM 3955 N N . THR A 1 512 ? 33.251 -21.328 11.315 1.00 18.75 510 THR A N 1
ATOM 3956 C CA . THR A 1 512 ? 34.396 -22.090 11.812 1.00 19.29 510 THR A CA 1
ATOM 3957 C C . THR A 1 512 ? 34.546 -22.027 13.329 1.00 19.77 510 THR A C 1
ATOM 3958 O O . THR A 1 512 ? 34.783 -23.052 13.975 1.00 19.48 510 THR A O 1
ATOM 3962 N N . GLU A 1 513 ? 34.418 -20.837 13.918 1.00 16.04 511 GLU A N 1
ATOM 3963 C CA . GLU A 1 513 ? 34.664 -20.695 15.349 1.00 19.18 511 GLU A CA 1
ATOM 3964 C C . GLU A 1 513 ? 33.585 -21.328 16.215 1.00 20.94 511 GLU A C 1
ATOM 3965 O O . GLU A 1 513 ? 33.782 -21.436 17.430 1.00 23.38 511 GLU A O 1
ATOM 3971 N N . TYR A 1 514 ? 32.466 -21.755 15.633 1.00 15.95 512 TYR A N 1
ATOM 3972 C CA . TYR A 1 514 ? 31.367 -22.324 16.397 1.00 13.04 512 TYR A CA 1
ATOM 3973 C C . TYR A 1 514 ? 31.134 -23.797 16.091 1.00 15.66 512 TYR A C 1
ATOM 3974 O O . TYR A 1 514 ? 30.167 -24.377 16.601 1.00 14.82 512 TYR A O 1
ATOM 3983 N N . LEU A 1 515 ? 31.976 -24.404 15.257 1.00 15.11 513 LEU A N 1
ATOM 3984 C CA . LEU A 1 515 ? 31.842 -25.814 14.933 1.00 14.80 513 LEU A CA 1
ATOM 3985 C C . LEU A 1 515 ? 32.113 -26.667 16.163 1.00 18.38 513 LEU A C 1
ATOM 3986 O O . LEU A 1 515 ? 33.095 -26.445 16.881 1.00 16.78 513 LEU A O 1
ATOM 3991 N N . ASN A 1 516 ? 31.243 -27.652 16.392 1.00 17.79 514 ASN A N 1
ATOM 3992 C CA . ASN A 1 516 ? 31.434 -28.654 17.441 1.00 17.19 514 ASN A CA 1
ATOM 3993 C C . ASN A 1 516 ? 31.618 -28.016 18.818 1.00 18.36 514 ASN A C 1
ATOM 3994 O O . ASN A 1 516 ? 32.434 -28.464 19.630 1.00 21.41 514 ASN A O 1
ATOM 3999 N N . LYS A 1 517 ? 30.840 -26.964 19.094 1.00 14.80 515 LYS A N 1
ATOM 4000 C CA . LYS A 1 517 ? 30.929 -26.261 20.366 1.00 16.77 515 LYS A CA 1
ATOM 4001 C C . LYS A 1 517 ? 29.617 -26.167 21.130 1.00 14.76 515 LYS A C 1
ATOM 4002 O O . LYS A 1 517 ? 29.652 -26.018 22.357 1.00 14.00 515 LYS A O 1
ATOM 4008 N N . LEU A 1 518 ? 28.476 -26.232 20.448 1.00 15.44 516 LEU A N 1
ATOM 4009 C CA . LEU A 1 518 ? 27.173 -25.885 21.004 1.00 14.19 516 LEU A CA 1
ATOM 4010 C C . LEU A 1 518 ? 26.339 -27.144 21.190 1.00 13.08 516 LEU A C 1
ATOM 4011 O O . LEU A 1 518 ? 26.248 -27.968 20.271 1.00 14.00 516 LEU A O 1
ATOM 4016 N N . TRP A 1 519 ? 25.705 -27.269 22.357 1.00 12.82 517 TRP A N 1
ATOM 4017 C CA . TRP A 1 519 ? 24.948 -28.454 22.745 1.00 11.40 517 TRP A CA 1
ATOM 4018 C C . TRP A 1 519 ? 23.482 -28.109 22.979 1.00 13.04 517 TRP A C 1
ATOM 4019 O O . TRP A 1 519 ? 23.171 -27.088 23.603 1.00 14.70 517 TRP A O 1
ATOM 4030 N N . VAL A 1 520 ? 22.587 -28.987 22.525 1.00 10.57 518 VAL A N 1
ATOM 4031 C CA . VAL A 1 520 ? 21.148 -28.853 22.763 1.00 13.64 518 VAL A CA 1
ATOM 4032 C C . VAL A 1 520 ? 20.569 -30.226 23.079 1.00 10.76 518 VAL A C 1
ATOM 4033 O O . VAL A 1 520 ? 21.184 -31.260 22.781 1.00 14.63 518 VAL A O 1
ATOM 4037 N N . PRO A 1 521 ? 19.387 -30.269 23.691 1.00 11.93 519 PRO A N 1
ATOM 4038 C CA . PRO A 1 521 ? 18.770 -31.574 23.988 1.00 13.41 519 PRO A CA 1
ATOM 4039 C C . PRO A 1 521 ? 18.565 -32.410 22.737 1.00 12.94 519 PRO A C 1
ATOM 4040 O O . PRO A 1 521 ? 18.214 -31.898 21.671 1.00 12.54 519 PRO A O 1
ATOM 4044 N N . LEU A 1 522 ? 18.796 -33.716 22.884 1.00 15.69 520 LEU A N 1
ATOM 4045 C CA . LEU A 1 522 ? 18.627 -34.676 21.802 1.00 13.51 520 LEU A CA 1
ATOM 4046 C C . LEU A 1 522 ? 17.230 -35.273 21.845 1.00 19.80 520 LEU A C 1
ATOM 4047 O O . LEU A 1 522 ? 16.793 -35.758 22.893 1.00 22.25 520 LEU A O 1
ATOM 4052 N N . TYR A 1 523 ? 16.553 -35.268 20.702 1.00 19.75 521 TYR A N 1
ATOM 4053 C CA . TYR A 1 523 ? 15.239 -35.883 20.597 1.00 24.28 521 TYR A CA 1
ATOM 4054 C C . TYR A 1 523 ? 15.406 -37.347 20.216 1.00 25.32 521 TYR A C 1
ATOM 4055 O O . TYR A 1 523 ? 16.133 -37.660 19.275 1.00 27.40 521 TYR A O 1
ATOM 4057 N N . ASN B 1 14 ? 70.568 -9.980 29.468 1.00 29.19 12 ASN B N 1
ATOM 4058 C CA . ASN B 1 14 ? 70.876 -9.811 28.053 1.00 26.14 12 ASN B CA 1
ATOM 4059 C C . ASN B 1 14 ? 70.072 -10.791 27.202 1.00 23.06 12 ASN B C 1
ATOM 4060 O O . ASN B 1 14 ? 69.529 -11.782 27.704 1.00 22.38 12 ASN B O 1
ATOM 4065 N N . ILE B 1 15 ? 69.993 -10.500 25.913 1.00 19.78 13 ILE B N 1
ATOM 4066 C CA . ILE B 1 15 ? 69.333 -11.363 24.945 1.00 16.23 13 ILE B CA 1
ATOM 4067 C C . ILE B 1 15 ? 70.441 -12.126 24.234 1.00 17.94 13 ILE B C 1
ATOM 4068 O O . ILE B 1 15 ? 71.149 -11.571 23.382 1.00 16.90 13 ILE B O 1
ATOM 4073 N N . GLU B 1 16 ? 70.615 -13.394 24.606 1.00 16.23 14 GLU B N 1
ATOM 4074 C CA . GLU B 1 16 ? 71.688 -14.192 24.046 1.00 14.91 14 GLU B CA 1
ATOM 4075 C C . GLU B 1 16 ? 71.337 -14.614 22.627 1.00 15.90 14 GLU B C 1
ATOM 4076 O O . GLU B 1 16 ? 70.168 -14.642 22.229 1.00 13.40 14 GLU B O 1
ATOM 4082 N N . ASN B 1 17 ? 72.366 -14.962 21.866 1.00 12.38 15 ASN B N 1
ATOM 4083 C CA . ASN B 1 17 ? 72.141 -15.547 20.558 1.00 12.96 15 ASN B CA 1
ATOM 4084 C C . ASN B 1 17 ? 71.785 -17.019 20.708 1.00 13.47 15 ASN B C 1
ATOM 4085 O O . ASN B 1 17 ? 72.241 -17.697 21.629 1.00 16.19 15 ASN B O 1
ATOM 4090 N N . LEU B 1 18 ? 70.951 -17.505 19.801 1.00 13.25 16 LEU B N 1
ATOM 4091 C CA . LEU B 1 18 ? 70.674 -18.934 19.667 1.00 10.70 16 LEU B CA 1
ATOM 4092 C C . LEU B 1 18 ? 71.020 -19.319 18.236 1.00 11.17 16 LEU B C 1
ATOM 4093 O O . LEU B 1 18 ? 70.336 -18.901 17.300 1.00 13.31 16 LEU B O 1
ATOM 4098 N N . SER B 1 19 ? 72.097 -20.081 18.067 1.00 9.82 17 SER B N 1
ATOM 4099 C CA . SER B 1 19 ? 72.458 -20.581 16.751 1.00 9.95 17 SER B CA 1
ATOM 4100 C C . SER B 1 19 ? 71.400 -21.557 16.248 1.00 11.31 17 SER B C 1
ATOM 4101 O O . SER B 1 19 ? 70.920 -22.412 16.993 1.00 12.76 17 SER B O 1
ATOM 4104 N N . ILE B 1 20 ? 71.026 -21.436 14.971 1.00 12.31 18 ILE B N 1
ATOM 4105 C CA . ILE B 1 20 ? 70.049 -22.383 14.439 1.00 17.00 18 ILE B CA 1
ATOM 4106 C C . ILE B 1 20 ? 70.651 -23.765 14.262 1.00 17.10 18 ILE B C 1
ATOM 4107 O O . ILE B 1 20 ? 69.900 -24.732 14.073 1.00 18.68 18 ILE B O 1
ATOM 4112 N N . HIS B 1 21 ? 71.985 -23.881 14.331 1.00 14.96 19 HIS B N 1
ATOM 4113 C CA . HIS B 1 21 ? 72.686 -25.158 14.318 1.00 17.84 19 HIS B CA 1
ATOM 4114 C C . HIS B 1 21 ? 73.018 -25.666 15.717 1.00 13.35 19 HIS B C 1
ATOM 4115 O O . HIS B 1 21 ? 73.773 -26.641 15.850 1.00 13.55 19 HIS B O 1
ATOM 4122 N N . GLN B 1 22 ? 72.486 -25.039 16.765 1.00 11.48 20 GLN B N 1
ATOM 4123 C CA . GLN B 1 22 ? 72.569 -25.637 18.096 1.00 11.95 20 GLN B CA 1
ATOM 4124 C C . GLN B 1 22 ? 71.551 -26.769 18.126 1.00 11.67 20 GLN B C 1
ATOM 4125 O O . GLN B 1 22 ? 70.343 -26.530 18.215 1.00 10.90 20 GLN B O 1
ATOM 4131 N N . SER B 1 23 ? 72.023 -28.006 17.995 1.00 12.93 21 SER B N 1
ATOM 4132 C CA . SER B 1 23 ? 71.094 -29.125 17.977 1.00 9.68 21 SER B CA 1
ATOM 4133 C C . SER B 1 23 ? 70.472 -29.303 19.360 1.00 12.24 21 SER B C 1
ATOM 4134 O O . SER B 1 23 ? 71.168 -29.186 20.371 1.00 10.72 21 SER B O 1
ATOM 4137 N N . PRO B 1 24 ? 69.172 -29.602 19.444 1.00 10.75 22 PRO B N 1
ATOM 4138 C CA . PRO B 1 24 ? 68.604 -29.947 20.759 1.00 10.80 22 PRO B CA 1
ATOM 4139 C C . PRO B 1 24 ? 69.330 -31.090 21.428 1.00 12.73 22 PRO B C 1
ATOM 4140 O O . PRO B 1 24 ? 69.351 -31.169 22.663 1.00 14.30 22 PRO B O 1
ATOM 4144 N N . THR B 1 25 ? 69.945 -31.980 20.652 1.00 11.50 23 THR B N 1
ATOM 4145 C CA . THR B 1 25 ? 70.646 -33.104 21.258 1.00 12.57 23 THR B CA 1
ATOM 4146 C C . THR B 1 25 ? 71.858 -32.669 22.072 1.00 12.77 23 THR B C 1
ATOM 4147 O O . THR B 1 25 ? 72.363 -33.468 22.869 1.00 16.15 23 THR B O 1
ATOM 4151 N N . GLU B 1 26 ? 72.343 -31.433 21.895 1.00 10.65 24 GLU B N 1
ATOM 4152 C CA . GLU B 1 26 ? 73.498 -30.975 22.662 1.00 12.22 24 GLU B CA 1
ATOM 4153 C C . GLU B 1 26 ? 73.183 -30.734 24.134 1.00 13.22 24 GLU B C 1
ATOM 4154 O O . GLU B 1 26 ? 74.116 -30.583 24.935 1.00 13.84 24 GLU B O 1
ATOM 4160 N N . ALA B 1 27 ? 71.906 -30.687 24.500 1.00 10.40 25 ALA B N 1
ATOM 4161 C CA . ALA B 1 27 ? 71.478 -30.501 25.895 1.00 10.18 25 ALA B CA 1
ATOM 4162 C C . ALA B 1 27 ? 71.971 -29.173 26.470 1.00 10.94 25 ALA B C 1
ATOM 4163 O O . ALA B 1 27 ? 72.332 -29.081 27.646 1.00 12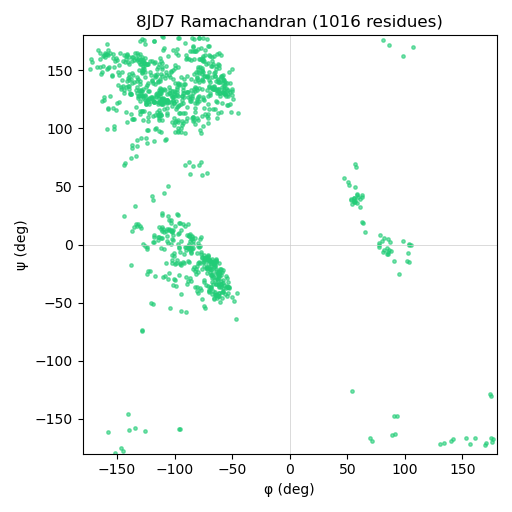.42 25 ALA B O 1
ATOM 4165 N N . LEU B 1 28 ? 71.939 -28.118 25.648 1.00 11.48 26 LEU B N 1
ATOM 4166 C CA . LEU B 1 28 ? 72.442 -26.807 26.045 1.00 13.06 26 LEU B CA 1
ATOM 4167 C C . LEU B 1 28 ? 71.347 -25.745 26.123 1.00 12.64 26 LEU B C 1
ATOM 4168 O O . LEU B 1 28 ? 71.660 -24.568 26.347 1.00 14.21 26 LEU B O 1
ATOM 4173 N N . ASP B 1 29 ? 70.072 -26.114 25.965 1.00 10.94 27 ASP B N 1
ATOM 4174 C CA . ASP B 1 29 ? 69.003 -25.116 25.807 1.00 10.70 27 ASP B CA 1
ATOM 4175 C C . ASP B 1 29 ? 68.520 -24.618 27.173 1.00 12.99 27 ASP B C 1
ATOM 4176 O O . ASP B 1 29 ? 67.365 -24.784 27.562 1.00 13.62 27 ASP B O 1
ATOM 4181 N N . SER B 1 30 ? 69.410 -23.892 27.854 1.00 13.19 28 SER B N 1
ATOM 4182 C CA . SER B 1 30 ? 69.263 -23.611 29.278 1.00 13.48 28 SER B CA 1
ATOM 4183 C C . SER B 1 30 ? 68.136 -22.640 29.616 1.00 16.71 28 SER B C 1
ATOM 4184 O O . SER B 1 30 ? 67.766 -22.552 30.792 1.00 18.53 28 SER B O 1
ATOM 4187 N N . THR B 1 31 ? 67.617 -21.875 28.655 1.00 14.35 29 THR B N 1
ATOM 4188 C CA . THR B 1 31 ? 66.539 -20.937 28.953 1.00 13.98 29 THR B CA 1
ATOM 4189 C C . THR B 1 31 ? 65.191 -21.394 28.427 1.00 12.93 29 THR B C 1
ATOM 4190 O O . THR B 1 31 ? 64.212 -20.657 28.563 1.00 14.06 29 THR B O 1
ATOM 4194 N N . PHE B 1 32 ? 65.107 -22.577 27.831 1.00 10.69 30 PHE B N 1
ATOM 4195 C CA . PHE B 1 32 ? 63.830 -23.065 27.328 1.00 11.61 30 PHE B CA 1
ATOM 4196 C C . PHE B 1 32 ? 63.015 -23.809 28.376 1.00 10.82 30 PHE B C 1
ATOM 4197 O O . PHE B 1 32 ? 61.981 -24.389 28.032 1.00 11.29 30 PHE B O 1
ATOM 4205 N N . PHE B 1 33 ? 63.429 -23.785 29.643 1.00 10.47 31 PHE B N 1
ATOM 4206 C CA . PHE B 1 33 ? 62.755 -24.565 30.675 1.00 11.03 31 PHE B CA 1
ATOM 4207 C C . PHE B 1 33 ? 62.460 -23.732 31.917 1.00 12.29 31 PHE B C 1
ATOM 4208 O O . PHE B 1 33 ? 62.171 -24.289 32.981 1.00 13.57 31 PHE B O 1
ATOM 4216 N N . HIS B 1 34 ? 62.494 -22.400 31.785 1.00 12.50 32 HIS B N 1
ATOM 4217 C CA . HIS B 1 34 ? 62.184 -21.528 32.913 1.00 14.88 32 HIS B CA 1
ATOM 4218 C C . HIS B 1 34 ? 60.762 -21.729 33.425 1.00 13.48 32 HIS B C 1
ATOM 4219 O O . HIS B 1 34 ? 60.483 -21.445 34.596 1.00 16.22 32 HIS B O 1
ATOM 4226 N N . HIS B 1 35 ? 59.850 -22.211 32.579 1.00 12.42 33 HIS B N 1
ATOM 4227 C CA . HIS B 1 35 ? 58.452 -22.354 32.971 1.00 13.97 33 HIS B CA 1
ATOM 4228 C C . HIS B 1 35 ? 58.154 -23.664 33.691 1.00 11.91 33 HIS B C 1
ATOM 4229 O O . HIS B 1 35 ? 57.031 -23.847 34.170 1.00 13.48 33 HIS B O 1
ATOM 4236 N N . VAL B 1 36 ? 59.107 -24.580 33.764 1.00 12.68 34 VAL B N 1
ATOM 4237 C CA . VAL B 1 36 ? 58.874 -25.845 34.464 1.00 11.79 34 VAL B CA 1
ATOM 4238 C C . VAL B 1 36 ? 58.922 -25.589 35.969 1.00 13.47 34 VAL B C 1
ATOM 4239 O O . VAL B 1 36 ? 59.915 -25.026 36.454 1.00 13.70 34 VAL B O 1
ATOM 4243 N N . PRO B 1 37 ? 57.902 -25.990 36.728 1.00 12.74 35 PRO B N 1
ATOM 4244 C CA . PRO B 1 37 ? 57.927 -25.763 38.179 1.00 12.86 35 PRO B CA 1
ATOM 4245 C C . PRO B 1 37 ? 59.161 -26.388 38.813 1.00 11.49 35 PRO B C 1
ATOM 4246 O O . PRO B 1 37 ? 59.503 -27.544 38.549 1.00 12.97 35 PRO B O 1
ATOM 4250 N N . LEU B 1 38 ? 59.856 -25.586 39.627 1.00 11.47 36 LEU B N 1
ATOM 4251 C CA . LEU B 1 38 ? 61.013 -26.037 40.384 1.00 11.87 36 LEU B CA 1
ATOM 4252 C C . LEU B 1 38 ? 60.533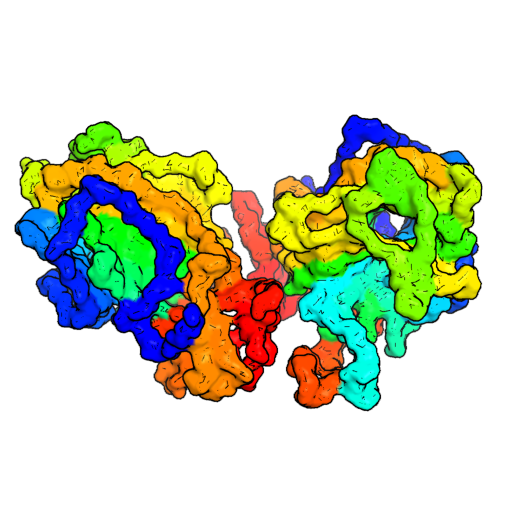 -26.395 41.785 1.00 13.00 36 LEU B C 1
ATOM 4253 O O . LEU B 1 38 ? 60.088 -25.524 42.540 1.00 14.02 36 LEU B O 1
ATOM 4258 N N . LYS B 1 39 ? 60.600 -27.678 42.119 1.00 10.85 37 LYS B N 1
ATOM 4259 C CA . LYS B 1 39 ? 60.120 -28.146 43.411 1.00 10.35 37 LYS B CA 1
ATOM 4260 C C . LYS B 1 39 ? 61.159 -27.879 44.494 1.00 12.49 37 LYS B C 1
ATOM 4261 O O . LYS B 1 39 ? 62.301 -28.347 44.414 1.00 11.73 37 LYS B O 1
ATOM 4267 N N . ASP B 1 40 ? 60.739 -27.128 45.510 1.00 13.17 38 ASP B N 1
ATOM 4268 C CA . ASP B 1 40 ? 61.528 -26.795 46.683 1.00 13.31 38 ASP B CA 1
ATOM 4269 C C . ASP B 1 40 ? 61.053 -27.705 47.813 1.00 13.58 38 ASP B C 1
ATOM 4270 O O . ASP B 1 40 ? 59.848 -27.812 48.044 1.00 14.87 38 ASP B O 1
ATOM 4275 N N . TYR B 1 41 ? 61.974 -28.414 48.465 1.00 13.55 39 TYR B N 1
ATOM 4276 C CA . TYR B 1 41 ? 61.590 -29.410 49.464 1.00 16.39 39 TYR B CA 1
ATOM 4277 C C . TYR B 1 41 ? 61.695 -28.831 50.869 1.00 17.78 39 TYR B C 1
ATOM 4278 O O . TYR B 1 41 ? 62.696 -28.196 51.215 1.00 18.99 39 TYR B O 1
ATOM 4287 N N . GLY B 1 42 ? 60.673 -29.099 51.690 1.00 16.96 40 GLY B N 1
ATOM 4288 C CA . GLY B 1 42 ? 60.677 -28.624 53.083 1.00 18.84 40 GLY B CA 1
ATOM 4289 C C . GLY B 1 42 ? 61.492 -29.526 53.996 1.00 21.11 40 GLY B C 1
ATOM 4290 O O . GLY B 1 42 ? 61.945 -29.037 55.018 1.00 20.46 40 GLY B O 1
ATOM 4291 N N . ASN B 1 43 ? 61.722 -30.772 53.597 1.00 21.11 41 ASN B N 1
ATOM 4292 C CA . ASN B 1 43 ? 62.409 -31.726 54.510 1.00 25.61 41 ASN B CA 1
ATOM 4293 C C . ASN B 1 43 ? 63.445 -32.580 53.776 1.00 30.36 41 ASN B C 1
ATOM 4294 O O . ASN B 1 43 ? 64.339 -33.092 54.440 1.00 34.55 41 ASN B O 1
ATOM 4296 N N . LEU B 1 44 ? 63.367 -32.655 52.463 1.00 28.05 42 LEU B N 1
ATOM 4297 C CA . LEU B 1 44 ? 64.270 -33.565 51.707 1.00 20.82 42 LEU B CA 1
ATOM 4298 C C . LEU B 1 44 ? 65.651 -32.951 51.461 1.00 26.22 42 LEU B C 1
ATOM 4299 O O . LEU B 1 44 ? 65.713 -31.811 51.040 1.00 26.43 42 LEU B O 1
ATOM 4304 N N . ILE B 1 45 ? 66.695 -33.748 51.674 1.00 23.84 43 ILE B N 1
ATOM 4305 C CA . ILE B 1 45 ? 68.068 -33.308 51.447 1.00 23.17 43 ILE B CA 1
ATOM 4306 C C . ILE B 1 45 ? 68.614 -34.080 50.254 1.00 24.22 43 ILE B C 1
ATOM 4307 O O . ILE B 1 45 ? 68.637 -35.319 50.265 1.00 22.44 43 ILE B O 1
ATOM 4312 N N . THR B 1 46 ? 69.045 -33.349 49.220 1.00 22.67 44 THR B N 1
ATOM 4313 C CA . THR B 1 46 ? 69.565 -34.015 48.027 1.00 23.70 44 THR B CA 1
ATOM 4314 C C . THR B 1 46 ? 71.089 -34.035 48.020 1.00 18.26 44 THR B C 1
ATOM 4315 O O . THR B 1 46 ? 71.723 -33.028 48.364 1.00 19.27 44 THR B O 1
ATOM 4319 N N . PRO B 1 47 ? 71.686 -35.158 47.613 1.00 15.43 45 PRO B N 1
ATOM 4320 C CA . PRO B 1 47 ? 73.127 -35.184 47.364 1.00 16.65 45 PRO B CA 1
ATOM 4321 C C . PRO B 1 47 ? 73.493 -34.459 46.081 1.00 21.04 45 PRO B C 1
ATOM 4322 O O . PRO B 1 47 ? 72.655 -34.193 45.218 1.00 20.39 45 PRO B O 1
ATOM 4326 N N . SER B 1 48 ? 74.786 -34.137 45.961 1.00 17.42 46 SER B N 1
ATOM 4327 C CA . SER B 1 48 ? 75.268 -33.367 44.821 1.00 19.43 46 SER B CA 1
ATOM 4328 C C . SER B 1 48 ? 76.470 -34.005 44.125 1.00 18.59 46 SER B C 1
ATOM 4329 O O . SER B 1 48 ? 77.123 -33.340 43.308 1.00 18.41 46 SER B O 1
ATOM 4332 N N . ASN B 1 49 ? 76.774 -35.276 44.406 1.00 15.33 47 ASN B N 1
ATOM 4333 C CA . ASN B 1 49 ? 77.974 -35.918 43.880 1.00 17.22 47 ASN B CA 1
ATOM 4334 C C . ASN B 1 49 ? 77.670 -37.304 43.325 1.00 16.87 47 ASN B C 1
ATOM 4335 O O . ASN B 1 49 ? 78.509 -38.207 43.392 1.00 18.05 47 ASN B O 1
ATOM 4340 N N . ASN B 1 50 ? 76.477 -37.494 42.760 1.00 14.55 48 ASN B N 1
ATOM 4341 C CA . ASN B 1 50 ? 76.002 -38.851 42.520 1.00 13.24 48 ASN B CA 1
ATOM 4342 C C . ASN B 1 50 ? 75.204 -38.985 41.228 1.00 14.36 48 ASN B C 1
ATOM 4343 O O . ASN B 1 50 ? 74.380 -39.897 41.110 1.00 12.17 48 ASN B O 1
ATOM 4348 N N . THR B 1 51 ? 75.417 -38.102 40.254 1.00 11.89 49 THR B N 1
ATOM 4349 C CA . THR B 1 51 ? 74.678 -38.153 38.994 1.00 13.29 49 THR B CA 1
ATOM 4350 C C . THR B 1 51 ? 75.618 -37.998 37.813 1.00 12.39 49 THR B C 1
ATOM 4351 O O . THR B 1 51 ? 76.444 -37.080 37.792 1.00 12.89 49 THR B O 1
ATOM 4355 N N . THR B 1 52 ? 75.467 -38.868 36.818 1.00 13.18 50 THR B N 1
ATOM 4356 C CA . THR B 1 52 ? 76.116 -38.683 35.530 1.00 14.72 50 THR B CA 1
ATOM 4357 C C . THR B 1 52 ? 75.077 -38.469 34.436 1.00 14.36 50 THR B C 1
ATOM 4358 O O . THR B 1 52 ? 73.937 -38.950 34.521 1.00 11.70 50 THR B O 1
ATOM 4362 N N . PHE B 1 53 ? 75.482 -37.719 33.410 1.00 12.32 51 PHE B N 1
ATOM 4363 C CA . PHE B 1 53 ? 74.670 -37.479 32.230 1.00 12.40 51 PHE B CA 1
ATOM 4364 C C . PHE B 1 53 ? 75.537 -37.566 30.984 1.00 12.92 51 PHE B C 1
ATOM 4365 O O . PHE B 1 53 ? 76.674 -37.083 30.980 1.00 13.69 51 PHE B O 1
ATOM 4373 N N . THR B 1 54 ? 74.985 -38.130 29.912 1.00 12.00 52 THR B N 1
ATOM 4374 C CA . THR B 1 54 ? 75.705 -38.104 28.646 1.00 11.47 52 THR B CA 1
ATOM 4375 C C . THR B 1 54 ? 74.726 -38.274 27.494 1.00 13.56 52 THR B C 1
ATOM 4376 O O . THR B 1 54 ? 73.669 -38.901 27.646 1.00 12.57 52 THR B O 1
ATOM 4380 N N . THR B 1 55 ? 75.089 -37.709 26.337 1.00 13.29 53 THR B N 1
ATOM 4381 C CA . THR B 1 55 ? 74.441 -38.053 25.074 1.00 13.34 53 THR B CA 1
ATOM 4382 C C . THR B 1 55 ? 75.294 -38.976 24.209 1.00 14.85 53 THR B C 1
ATOM 4383 O O . THR B 1 55 ? 74.877 -39.326 23.100 1.00 16.63 53 THR B O 1
ATOM 4387 N N . ASN B 1 56 ? 76.475 -39.361 24.683 1.00 14.56 54 ASN B N 1
ATOM 4388 C CA . ASN B 1 56 ? 77.268 -40.399 24.040 1.00 14.00 54 ASN B CA 1
ATOM 4389 C C . ASN B 1 56 ? 76.457 -41.684 23.933 1.00 13.53 54 ASN B C 1
ATOM 4390 O O . ASN B 1 56 ? 75.822 -42.105 24.903 1.00 14.31 54 ASN B O 1
ATOM 4395 N N . TYR B 1 57 ? 76.488 -42.322 22.762 1.00 14.66 55 TYR B N 1
ATOM 4396 C CA . TYR B 1 57 ? 75.744 -43.570 22.594 1.00 14.03 55 TYR B CA 1
ATOM 4397 C C . TYR B 1 57 ? 76.273 -44.657 23.523 1.00 16.43 55 TYR B C 1
ATOM 4398 O O . TYR B 1 57 ? 77.375 -45.181 23.317 1.00 15.65 55 TYR B O 1
ATOM 4407 N N . GLU B 1 58 ? 75.493 -45.004 24.550 1.00 13.61 56 GLU B N 1
ATOM 4408 C CA . GLU B 1 58 ? 75.864 -46.012 25.542 1.00 13.17 56 GLU B CA 1
ATOM 4409 C C . GLU B 1 58 ? 74.675 -46.949 25.713 1.00 12.86 56 GLU B C 1
ATOM 4410 O O . GLU B 1 58 ? 73.797 -46.705 26.552 1.00 13.75 56 GLU B O 1
ATOM 4416 N N . PRO B 1 59 ? 74.603 -48.020 24.929 1.00 13.61 57 PRO B N 1
ATOM 4417 C CA . PRO B 1 59 ? 73.400 -48.862 24.917 1.00 12.48 57 PRO B CA 1
ATOM 4418 C C . PRO B 1 59 ? 73.259 -49.759 26.142 1.00 12.38 57 PRO B C 1
ATOM 4419 O O . PRO B 1 59 ? 74.225 -50.082 26.841 1.00 16.35 57 PRO B O 1
ATOM 4423 N N . SER B 1 60 ? 72.004 -50.173 26.379 1.00 11.97 58 SER B N 1
ATOM 4424 C CA . SER B 1 60 ? 71.643 -50.839 27.629 1.00 12.42 58 SER B CA 1
ATOM 4425 C C . SER B 1 60 ? 72.170 -52.263 27.717 1.00 14.88 58 SER B C 1
ATOM 4426 O O . SER B 1 60 ? 72.459 -52.745 28.820 1.00 16.46 58 SER B O 1
ATOM 4429 N N . GLY B 1 61 ? 72.223 -52.978 26.598 1.00 15.62 59 GLY B N 1
ATOM 4430 C CA . GLY B 1 61 ? 72.486 -54.400 26.636 1.00 14.47 59 GLY B CA 1
ATOM 4431 C C . GLY B 1 61 ? 71.295 -55.261 26.989 1.00 14.06 59 GLY B C 1
ATOM 4432 O O . GLY B 1 61 ? 71.448 -56.481 27.111 1.00 15.66 59 GLY B O 1
ATOM 4433 N N . SER B 1 62 ? 70.120 -54.665 27.161 1.00 12.61 60 SER B N 1
ATOM 4434 C CA . SER B 1 62 ? 68.912 -55.392 27.516 1.00 12.35 60 SER B CA 1
ATOM 4435 C C . SER B 1 62 ? 68.358 -56.123 26.301 1.00 9.81 60 SER B C 1
ATOM 4436 O O . SER B 1 62 ? 68.686 -55.811 25.151 1.00 13.15 60 SER B O 1
ATOM 4439 N N . SER B 1 63 ? 67.527 -57.127 26.564 1.00 9.60 61 SER B N 1
ATOM 4440 C CA . SER B 1 63 ? 66.879 -57.837 25.468 1.00 9.65 61 SER B CA 1
ATOM 4441 C C . SER B 1 63 ? 65.648 -57.065 25.000 1.00 10.90 61 SER B C 1
ATOM 4442 O O . SER B 1 63 ? 64.819 -56.646 25.815 1.00 12.49 61 SER B O 1
ATOM 4445 N N . TRP B 1 64 ? 65.529 -56.894 23.683 1.00 9.55 62 TRP B N 1
ATOM 4446 C CA . TRP B 1 64 ? 64.434 -56.163 23.053 1.00 10.82 62 TRP B CA 1
ATOM 4447 C C . TRP B 1 64 ? 63.749 -57.035 22.005 1.00 11.40 62 TRP B C 1
ATOM 4448 O O . TRP B 1 64 ? 64.228 -58.121 21.652 1.00 12.41 62 TRP B O 1
ATOM 4459 N N . GLY B 1 65 ? 62.639 -56.522 21.472 1.00 13.00 63 GLY B N 1
ATOM 4460 C CA . GLY B 1 65 ? 61.963 -57.154 20.345 1.00 13.58 63 GLY B CA 1
ATOM 4461 C C . GLY B 1 65 ? 62.914 -57.474 19.208 1.00 12.34 63 GLY B C 1
ATOM 4462 O O . GLY B 1 65 ? 63.902 -56.777 19.007 1.00 11.00 63 GLY B O 1
ATOM 4463 N N . GLU B 1 66 ? 62.628 -58.510 18.427 1.00 14.69 64 GLU B N 1
ATOM 4464 C CA . GLU B 1 66 ? 63.695 -59.064 17.602 1.00 18.26 64 GLU B CA 1
ATOM 4465 C C . GLU B 1 66 ? 64.133 -58.146 16.459 1.00 19.82 64 GLU B C 1
ATOM 4466 O O . GLU B 1 66 ? 65.282 -58.258 16.015 1.00 21.58 64 GLU B O 1
ATOM 4472 N N . VAL B 1 67 ? 63.281 -57.220 16.001 1.00 18.61 65 VAL B N 1
ATOM 4473 C CA . VAL B 1 67 ? 63.663 -56.326 14.906 1.00 17.49 65 VAL B CA 1
ATOM 4474 C C . VAL B 1 67 ? 64.316 -55.035 15.381 1.00 14.68 65 VAL B C 1
ATOM 4475 O O . VAL B 1 67 ? 64.790 -54.253 14.548 1.00 16.55 65 VAL B O 1
ATOM 4479 N N . LEU B 1 68 ? 64.392 -54.801 16.689 1.00 13.84 66 LEU B N 1
ATOM 4480 C CA . LEU B 1 68 ? 64.778 -53.489 17.194 1.00 11.82 66 LEU B CA 1
ATOM 4481 C C . LEU B 1 68 ? 66.288 -53.295 17.228 1.00 12.84 66 LEU B C 1
ATOM 4482 O O . LEU B 1 68 ? 67.060 -54.228 17.480 1.00 13.85 66 LEU B O 1
ATOM 4487 N N . ASP B 1 69 ? 66.697 -52.049 17.002 1.00 13.43 67 ASP B N 1
ATOM 4488 C CA . ASP B 1 69 ? 68.089 -51.625 17.091 1.00 15.96 67 ASP B CA 1
ATOM 4489 C C . ASP B 1 69 ? 68.109 -50.406 18.005 1.00 14.39 67 ASP B C 1
ATOM 4490 O O . ASP B 1 69 ? 67.523 -49.365 17.680 1.00 12.71 67 ASP B O 1
ATOM 4495 N N . GLU B 1 70 ? 68.754 -50.548 19.162 1.00 13.70 68 GLU B N 1
ATOM 4496 C CA . GLU B 1 70 ? 68.752 -49.480 20.158 1.00 13.54 68 GLU B CA 1
ATOM 4497 C C . GLU B 1 70 ? 69.357 -48.179 19.631 1.00 14.16 68 GLU B C 1
ATOM 4498 O O . GLU B 1 70 ? 69.063 -47.108 20.175 1.00 14.38 68 GLU B O 1
ATOM 4504 N N . GLN B 1 71 ? 70.179 -48.233 18.577 1.00 13.51 69 GLN B N 1
ATOM 4505 C CA . GLN B 1 71 ? 70.693 -46.998 17.989 1.00 16.06 69 GLN B CA 1
ATOM 4506 C C . GLN B 1 71 ? 69.583 -46.136 17.399 1.00 13.94 69 GLN B C 1
ATOM 4507 O O . GLN B 1 71 ? 69.755 -44.917 17.269 1.00 14.69 69 GLN B O 1
ATOM 4513 N N . ASN B 1 72 ? 68.441 -46.736 17.065 1.00 11.49 70 ASN B N 1
ATOM 4514 C CA . ASN B 1 72 ? 67.341 -45.975 16.490 1.00 10.52 70 ASN B CA 1
ATOM 4515 C C . ASN B 1 72 ? 66.554 -45.191 17.526 1.00 11.72 70 ASN B C 1
ATOM 4516 O O . ASN B 1 72 ? 65.786 -44.293 17.146 1.00 13.04 70 ASN B O 1
ATOM 4521 N N . VAL B 1 73 ? 66.712 -45.504 18.814 1.00 9.20 71 VAL B N 1
ATOM 4522 C CA . VAL B 1 73 ? 65.896 -44.854 19.837 1.00 9.53 71 VAL B CA 1
ATOM 4523 C C . VAL B 1 73 ? 66.720 -44.029 20.826 1.00 8.94 71 VAL B C 1
ATOM 4524 O O . VAL B 1 73 ? 66.210 -43.072 21.411 1.00 8.97 71 VAL B O 1
ATOM 4528 N N . TYR B 1 74 ? 67.987 -44.372 21.039 1.00 11.04 72 TYR B N 1
ATOM 4529 C CA . TYR B 1 74 ? 68.730 -43.751 22.138 1.00 9.25 72 TYR B CA 1
ATOM 4530 C C . TYR B 1 74 ? 68.916 -42.245 21.951 1.00 11.39 72 TYR B C 1
ATOM 4531 O O . TYR B 1 74 ? 69.310 -41.779 20.876 1.00 11.16 72 TYR B O 1
ATOM 4540 N N . LEU B 1 75 ? 68.660 -41.486 23.023 1.00 10.15 73 LEU B N 1
ATOM 4541 C CA . LEU B 1 75 ? 68.950 -40.058 23.068 1.00 9.59 73 LEU B CA 1
ATOM 4542 C C . LEU B 1 75 ? 69.956 -39.694 24.149 1.00 12.26 73 LEU B C 1
ATOM 4543 O O . LEU B 1 75 ? 70.962 -39.023 23.858 1.00 11.91 73 LEU B O 1
ATOM 4548 N N . ALA B 1 76 ? 69.743 -40.128 25.388 1.00 9.76 74 ALA B N 1
ATOM 4549 C CA . ALA B 1 76 ? 70.635 -39.717 26.464 1.00 10.69 74 ALA B CA 1
ATOM 4550 C C . ALA B 1 76 ? 70.491 -40.668 27.639 1.00 12.37 74 ALA B C 1
ATOM 4551 O O . ALA B 1 76 ? 69.531 -41.438 27.731 1.00 9.37 74 ALA B O 1
ATOM 4553 N N . ARG B 1 77 ? 71.481 -40.617 28.525 1.00 9.11 75 ARG B N 1
ATOM 4554 C CA . ARG B 1 77 ? 71.578 -41.509 29.672 1.00 9.63 75 ARG B CA 1
ATOM 4555 C C . ARG B 1 77 ? 71.857 -40.719 30.941 1.00 8.69 75 ARG B C 1
ATOM 4556 O O . ARG B 1 77 ? 72.819 -39.942 31.006 1.00 10.00 75 ARG B O 1
ATOM 4564 N N . LEU B 1 78 ? 71.014 -40.926 31.949 1.00 8.80 76 LEU B N 1
ATOM 4565 C CA . LEU B 1 78 ? 71.134 -40.303 33.261 1.00 9.67 76 LEU B CA 1
ATOM 4566 C C . LEU B 1 78 ? 71.272 -41.421 34.280 1.00 10.15 76 LEU B C 1
ATOM 4567 O O . LEU B 1 78 ? 70.416 -42.311 34.336 1.00 10.36 76 LEU B O 1
ATOM 4572 N N . LYS B 1 79 ? 72.355 -41.404 35.064 1.00 8.39 77 LYS B N 1
ATOM 4573 C CA . LYS B 1 79 ? 72.613 -42.492 36.001 1.00 9.39 77 LYS B CA 1
ATOM 4574 C C . LYS B 1 79 ? 72.847 -41.955 37.403 1.00 10.47 77 LYS B C 1
ATOM 4575 O O . LYS B 1 79 ? 73.598 -40.987 37.591 1.00 11.13 77 LYS B O 1
ATOM 4581 N N . HIS B 1 80 ? 72.204 -42.590 38.382 1.00 8.65 78 HIS B N 1
ATOM 4582 C CA . HIS B 1 80 ? 72.375 -42.259 39.792 1.00 9.69 78 HIS B CA 1
ATOM 4583 C C . HIS B 1 80 ? 73.374 -43.230 40.405 1.00 11.63 78 HIS B C 1
ATOM 4584 O O . HIS B 1 80 ? 73.118 -44.434 40.437 1.00 10.42 78 HIS B O 1
ATOM 4591 N N . ILE B 1 81 ? 74.494 -42.695 40.901 1.00 12.14 79 ILE B N 1
ATOM 4592 C CA . ILE B 1 81 ? 75.605 -43.482 41.431 1.00 12.83 79 ILE B CA 1
ATOM 4593 C C . ILE B 1 81 ? 75.370 -43.734 42.917 1.00 13.15 79 ILE B C 1
ATOM 4594 O O . ILE B 1 81 ? 75.319 -42.788 43.713 1.00 14.59 79 ILE B O 1
ATOM 4599 N N . SER B 1 82 ? 75.243 -45.001 43.305 1.00 9.56 80 SER B N 1
ATOM 4600 C CA . SER B 1 82 ? 74.917 -45.288 44.703 1.00 9.49 80 SER B CA 1
ATOM 4601 C C . SER B 1 82 ? 75.347 -46.710 45.057 1.00 8.82 80 SER B C 1
ATOM 4602 O O . SER B 1 82 ? 76.197 -47.307 44.387 1.00 12.85 80 SER B O 1
ATOM 4605 N N . ASN B 1 83 ? 74.772 -47.229 46.136 1.00 10.77 81 ASN B N 1
ATOM 4606 C CA . ASN B 1 83 ? 74.933 -48.627 46.505 1.00 10.00 81 ASN B CA 1
ATOM 4607 C C . ASN B 1 83 ? 74.144 -49.511 45.541 1.00 11.30 81 ASN B C 1
ATOM 4608 O O . ASN B 1 83 ? 73.441 -49.032 44.643 1.00 12.61 81 ASN B O 1
ATOM 4613 N N . SER B 1 84 ? 74.259 -50.829 45.737 1.00 10.88 82 SER B N 1
ATOM 4614 C CA . SER B 1 84 ? 73.673 -51.775 44.797 1.00 11.15 82 SER B CA 1
ATOM 4615 C C . SER B 1 84 ? 72.150 -51.718 44.800 1.00 12.36 82 SER B C 1
ATOM 4616 O O . SER B 1 84 ? 71.527 -52.066 43.795 1.00 11.77 82 SER B O 1
ATOM 4619 N N . ASN B 1 85 ? 71.532 -51.291 45.905 1.00 9.80 83 ASN B N 1
ATOM 4620 C CA . ASN B 1 85 ? 70.069 -51.235 45.960 1.00 10.55 83 ASN B CA 1
ATOM 4621 C C . ASN B 1 85 ? 69.505 -49.991 45.282 1.00 9.76 83 ASN B C 1
ATOM 4622 O O . ASN B 1 85 ? 68.425 -50.044 44.686 1.00 11.29 83 ASN B O 1
ATOM 4627 N N . ASN B 1 86 ? 70.186 -48.851 45.393 1.00 9.04 84 ASN B N 1
ATOM 4628 C CA . ASN B 1 86 ? 69.588 -47.580 45.012 1.00 8.93 84 ASN B CA 1
ATOM 4629 C C . ASN B 1 86 ? 70.184 -46.992 43.741 1.00 10.24 84 ASN B C 1
ATOM 4630 O O . ASN B 1 86 ? 69.693 -45.962 43.271 1.00 10.54 84 ASN B O 1
ATOM 4635 N N . THR B 1 87 ? 71.207 -47.626 43.164 1.00 8.61 85 THR B N 1
ATOM 4636 C CA . THR B 1 87 ? 71.698 -47.234 41.844 1.00 8.18 85 THR B CA 1
ATOM 4637 C C . THR B 1 87 ? 70.625 -47.467 40.789 1.00 9.84 85 THR B C 1
ATOM 4638 O O . THR B 1 87 ? 69.989 -48.520 40.749 1.00 9.89 85 THR B O 1
ATOM 4642 N N . TRP B 1 88 ? 70.409 -46.468 39.935 1.00 9.63 86 TRP B N 1
ATOM 4643 C CA . TRP B 1 88 ? 69.513 -46.640 38.807 1.00 7.87 86 TRP B CA 1
ATOM 4644 C C . TRP B 1 88 ? 70.097 -45.970 37.575 1.00 8.65 86 TRP B C 1
ATOM 4645 O O . TRP B 1 88 ? 70.899 -45.038 37.662 1.00 9.71 86 TRP B O 1
ATOM 4656 N N . ASP B 1 89 ? 69.674 -46.471 36.420 1.00 7.64 87 ASP B N 1
ATOM 4657 C CA . ASP B 1 89 ? 70.286 -46.164 35.134 1.00 9.06 87 ASP B CA 1
ATOM 4658 C C . ASP B 1 89 ? 69.154 -45.903 34.149 1.00 10.56 87 ASP B C 1
ATOM 4659 O O . ASP B 1 89 ? 68.417 -46.830 33.788 1.00 10.43 87 ASP B O 1
ATOM 4664 N N . LEU B 1 90 ? 68.982 -44.638 33.764 1.00 8.62 88 LEU B N 1
ATOM 4665 C CA . LEU B 1 90 ? 67.811 -44.155 33.040 1.00 9.05 88 LEU B CA 1
ATOM 4666 C C . LEU B 1 90 ? 68.225 -43.787 31.625 1.00 10.94 88 LEU B C 1
ATOM 4667 O O . LEU B 1 90 ? 69.081 -42.916 31.440 1.00 10.48 88 LEU B O 1
ATOM 4672 N N . ARG B 1 91 ? 67.623 -44.429 30.634 1.00 8.11 89 ARG B N 1
ATOM 4673 C CA . ARG B 1 91 ? 67.912 -44.097 29.243 1.00 5.81 89 ARG B CA 1
ATOM 4674 C C . ARG B 1 91 ? 66.678 -43.484 28.593 1.00 7.79 89 ARG B C 1
ATOM 4675 O O . ARG B 1 91 ? 65.607 -44.104 28.564 1.00 9.27 89 ARG B O 1
ATOM 4683 N N . ILE B 1 92 ? 66.842 -42.272 28.071 1.00 9.11 90 ILE B N 1
ATOM 4684 C CA . ILE B 1 92 ? 65.785 -41.507 27.428 1.00 9.35 90 ILE B CA 1
ATOM 4685 C C . ILE B 1 92 ? 65.889 -41.713 25.925 1.00 9.88 90 ILE B C 1
ATOM 4686 O O . ILE B 1 92 ? 66.993 -41.768 25.369 1.00 8.29 90 ILE B O 1
ATOM 4691 N N . GLY B 1 93 ? 64.734 -41.872 25.272 1.00 7.03 91 GLY B N 1
ATOM 4692 C CA . GLY B 1 93 ? 64.670 -42.094 23.845 1.00 8.71 91 GLY B CA 1
ATOM 4693 C C . GLY B 1 93 ? 64.409 -40.804 23.071 1.00 8.36 91 GLY B C 1
ATOM 4694 O O . GLY B 1 93 ? 64.239 -39.722 23.626 1.00 9.16 91 GLY B O 1
ATOM 4695 N N . LYS B 1 94 ? 64.389 -40.950 21.745 1.00 8.14 92 LYS B N 1
ATOM 4696 C CA . LYS B 1 94 ? 64.310 -39.782 20.873 1.00 8.30 92 LYS B CA 1
ATOM 4697 C C . LYS B 1 94 ? 63.015 -39.001 21.062 1.00 9.78 92 LYS B C 1
ATOM 4698 O O . LYS B 1 94 ? 62.981 -37.801 20.762 1.00 10.10 92 LYS B O 1
ATOM 4704 N N . GLY B 1 95 ? 61.953 -39.652 21.545 1.00 8.14 93 GLY B N 1
ATOM 4705 C CA . GLY B 1 95 ? 60.706 -38.978 21.853 1.00 8.14 93 GLY B CA 1
ATOM 4706 C C . GLY B 1 95 ? 60.629 -38.410 23.256 1.00 10.24 93 GLY B C 1
ATOM 4707 O O . GLY B 1 95 ? 59.567 -37.923 23.664 1.00 10.07 93 GLY B O 1
ATOM 4708 N N . GLY B 1 96 ? 61.730 -38.438 24.003 1.00 8.74 94 GLY B N 1
ATOM 4709 C CA . GLY B 1 96 ? 61.719 -37.998 25.380 1.00 7.26 94 GLY B CA 1
ATOM 4710 C C . GLY B 1 96 ? 61.229 -39.031 26.365 1.00 8.25 94 GLY B C 1
ATOM 4711 O O . GLY B 1 96 ? 61.087 -38.713 27.552 1.00 10.05 94 GLY B O 1
ATOM 4712 N N . GLN B 1 97 ? 60.965 -40.251 25.912 1.00 8.97 95 GLN B N 1
ATOM 4713 C CA . GLN B 1 97 ? 60.355 -41.283 26.738 1.00 8.70 95 GLN B CA 1
ATOM 4714 C C . GLN B 1 97 ? 61.434 -42.045 27.496 1.00 6.74 95 GLN B C 1
ATOM 4715 O O . GLN B 1 97 ? 62.609 -42.006 27.135 1.00 7.87 95 GLN B O 1
ATOM 4721 N N . ILE B 1 98 ? 61.035 -42.716 28.578 1.00 7.44 96 ILE B N 1
ATOM 4722 C CA . ILE B 1 98 ? 61.941 -43.676 29.216 1.00 7.59 96 ILE B CA 1
ATOM 4723 C C . ILE B 1 98 ? 61.794 -44.989 28.471 1.00 7.86 96 ILE B C 1
ATOM 4724 O O . ILE B 1 98 ? 60.770 -45.656 28.597 1.00 7.87 96 ILE B O 1
ATOM 4729 N N . TYR B 1 99 ? 62.822 -45.381 27.714 1.00 8.11 97 TYR B N 1
ATOM 4730 C CA . TYR B 1 99 ? 62.741 -46.655 27.020 1.00 9.21 97 TYR B CA 1
ATOM 4731 C C . TYR B 1 99 ? 63.544 -47.754 27.700 1.00 9.88 97 TYR B C 1
ATOM 4732 O O . TYR B 1 99 ? 63.322 -48.923 27.393 1.00 8.32 97 TYR B O 1
ATOM 4741 N N . SER B 1 100 ? 64.464 -47.404 28.603 1.00 8.71 98 SER B N 1
ATOM 4742 C CA . SER B 1 100 ? 65.233 -48.364 29.388 1.00 7.52 98 SER B CA 1
ATOM 4743 C C . SER B 1 100 ? 65.456 -47.769 30.769 1.00 8.59 98 SER B C 1
ATOM 4744 O O . SER B 1 100 ? 65.768 -46.577 30.898 1.00 9.06 98 SER B O 1
ATOM 4747 N N . PHE B 1 101 ? 65.285 -48.595 31.805 1.00 6.91 99 PHE B N 1
ATOM 4748 C CA . PHE B 1 101 ? 65.306 -48.097 33.176 1.00 8.02 99 PHE B CA 1
ATOM 4749 C C . PHE B 1 101 ? 65.764 -49.276 34.025 1.00 8.85 99 PHE B C 1
ATOM 4750 O O . PHE B 1 101 ? 64.988 -50.195 34.291 1.00 8.88 99 PHE B O 1
ATOM 4758 N N . ILE B 1 102 ? 67.050 -49.272 34.361 1.00 8.93 100 ILE B N 1
ATOM 4759 C CA . ILE B 1 102 ? 67.703 -50.400 35.023 1.00 8.45 100 ILE B CA 1
ATOM 4760 C C . ILE B 1 102 ? 67.883 -50.066 36.500 1.00 9.61 100 ILE B C 1
ATOM 4761 O O . ILE B 1 102 ? 68.385 -48.991 36.848 1.00 9.92 100 ILE B O 1
ATOM 4766 N N . GLY B 1 103 ? 67.436 -50.971 37.369 1.00 9.02 101 GLY B N 1
ATOM 4767 C CA . GLY B 1 103 ? 67.550 -50.806 38.799 1.00 8.41 101 GLY B CA 1
ATOM 4768 C C . GLY B 1 103 ? 68.047 -52.080 39.457 1.00 8.68 101 GLY B C 1
ATOM 4769 O O . GLY B 1 103 ? 68.693 -52.923 38.826 1.00 9.58 101 GLY B O 1
ATOM 4770 N N . PRO B 1 104 ? 67.779 -52.240 40.754 1.00 7.17 102 PRO B N 1
ATOM 4771 C CA . PRO B 1 104 ? 68.298 -53.425 41.454 1.00 9.07 102 PRO B CA 1
ATOM 4772 C C . PRO B 1 104 ? 67.678 -54.729 40.964 1.00 8.89 102 PRO B C 1
ATOM 4773 O O . PRO B 1 104 ? 68.255 -55.802 41.222 1.00 10.40 102 PRO B O 1
ATOM 4777 N N . TYR B 1 105 ? 66.570 -54.648 40.223 1.00 9.13 103 TYR B N 1
ATOM 4778 C CA . TYR B 1 105 ? 65.841 -55.754 39.602 1.00 10.34 103 TYR B CA 1
ATOM 4779 C C . TYR B 1 105 ? 66.258 -56.002 38.155 1.00 10.40 103 TYR B C 1
ATOM 4780 O O . TYR B 1 105 ? 65.647 -56.840 37.482 1.00 13.23 103 TYR B O 1
ATOM 4789 N N . GLY B 1 106 ? 67.239 -55.265 37.647 1.00 10.94 104 GLY B N 1
ATOM 4790 C CA . GLY B 1 106 ? 67.649 -55.397 36.260 1.00 9.61 104 GLY B CA 1
ATOM 4791 C C . GLY B 1 106 ? 66.881 -54.446 35.372 1.00 11.43 104 GLY B C 1
ATOM 4792 O O . GLY B 1 106 ? 66.507 -53.357 35.812 1.00 10.22 104 GLY B O 1
ATOM 4793 N N . GLU B 1 107 ? 66.624 -54.849 34.129 1.00 9.34 105 GLU B N 1
ATOM 4794 C CA . GLU B 1 107 ? 65.880 -53.998 33.205 1.00 8.12 105 GLU B CA 1
ATOM 4795 C C . GLU B 1 107 ? 64.408 -53.992 33.580 1.00 9.42 105 GLU B C 1
ATOM 4796 O O . GLU B 1 107 ? 63.762 -55.046 33.621 1.00 9.58 105 GLU B O 1
ATOM 4802 N N . GLY B 1 108 ? 63.867 -52.797 33.802 1.00 6.84 106 GLY B N 1
ATOM 4803 C CA . GLY B 1 108 ? 62.463 -52.637 34.141 1.00 8.95 106 GLY B CA 1
ATOM 4804 C C . GLY B 1 108 ? 61.502 -52.272 33.027 1.00 9.05 106 GLY B C 1
ATOM 4805 O O . GLY B 1 108 ? 60.290 -52.345 33.233 1.00 9.26 106 GLY B O 1
ATOM 4806 N N . VAL B 1 109 ? 61.991 -51.861 31.860 1.00 7.60 107 VAL B N 1
ATOM 4807 C CA . VAL B 1 109 ? 61.078 -51.527 30.762 1.00 9.07 107 VAL B CA 1
ATOM 4808 C C . VAL B 1 109 ? 60.837 -52.767 29.906 1.00 8.90 107 VAL B C 1
ATOM 4809 O O . VAL B 1 109 ? 61.786 -53.517 29.638 1.00 9.48 107 VAL B O 1
ATOM 4813 N N . PRO B 1 110 ? 59.607 -53.029 29.462 1.00 9.02 108 PRO B N 1
ATOM 4814 C CA . PRO B 1 110 ? 59.325 -54.234 28.657 1.00 10.16 108 PRO B CA 1
ATOM 4815 C C . PRO B 1 110 ? 60.109 -54.240 27.357 1.00 9.21 108 PRO B C 1
ATOM 4816 O O . PRO B 1 110 ? 60.666 -53.210 26.949 1.00 10.63 108 PRO B O 1
ATOM 4820 N N . PRO B 1 111 ? 60.197 -55.392 26.681 1.00 10.67 109 PRO B N 1
ATOM 4821 C CA . PRO B 1 111 ? 61.081 -55.500 25.505 1.00 10.03 109 PRO B CA 1
ATOM 4822 C C . PRO B 1 111 ? 60.562 -54.859 24.227 1.00 9.99 109 PRO B C 1
ATOM 4823 O O . PRO B 1 111 ? 61.354 -54.698 23.290 1.00 10.10 109 PRO B O 1
ATOM 4827 N N . SER B 1 112 ? 59.291 -54.443 24.161 1.00 10.06 110 SER B N 1
ATOM 4828 C CA . SER B 1 112 ? 58.644 -54.026 22.908 1.00 11.42 110 SER B CA 1
ATOM 4829 C C . SER B 1 112 ? 58.694 -55.166 21.882 1.00 11.22 110 SER B C 1
ATOM 4830 O O . SER B 1 112 ? 59.334 -55.092 20.835 1.00 11.86 110 SER B O 1
ATOM 4833 N N . SER B 1 113 ? 57.960 -56.228 22.225 1.00 10.41 111 SER B N 1
ATOM 4834 C CA . SER B 1 113 ? 57.986 -57.480 21.470 1.00 11.88 111 SER B CA 1
ATOM 4835 C C . SER B 1 113 ? 57.278 -57.393 20.121 1.00 16.80 111 SER B C 1
ATOM 4836 O O . SER B 1 113 ? 57.525 -58.246 19.256 1.00 15.52 111 SER B O 1
ATOM 4839 N N . LYS B 1 114 ? 56.387 -56.419 19.929 1.00 14.84 112 LYS B N 1
ATOM 4840 C CA . LYS B 1 114 ? 55.541 -56.358 18.743 1.00 13.25 112 LYS B CA 1
ATOM 4841 C C . LYS B 1 114 ? 56.208 -55.474 17.695 1.00 13.12 112 LYS B C 1
ATOM 4842 O O . LYS B 1 114 ? 56.558 -54.329 17.983 1.00 13.78 112 LYS B O 1
ATOM 4848 N N . SER B 1 115 ? 56.357 -55.996 16.472 1.00 14.44 113 SER B N 1
ATOM 4849 C CA . SER B 1 115 ? 57.127 -55.277 15.463 1.00 14.86 113 SER B CA 1
ATOM 4850 C C . SER B 1 115 ? 56.530 -53.912 15.134 1.00 12.16 113 SER B C 1
ATOM 4851 O O . SER B 1 115 ? 57.268 -53.009 14.737 1.00 14.84 113 SER B O 1
ATOM 4854 N N . HIS B 1 116 ? 55.218 -53.732 15.274 1.00 11.85 114 HIS B N 1
ATOM 4855 C CA . HIS B 1 116 ? 54.627 -52.439 14.930 1.00 11.88 114 HIS B CA 1
ATOM 4856 C C . HIS B 1 116 ? 54.649 -51.432 16.076 1.00 11.67 114 HIS B C 1
ATOM 4857 O O . HIS B 1 116 ? 54.227 -50.291 15.879 1.00 11.82 114 HIS B O 1
ATOM 4864 N N . SER B 1 117 ? 55.137 -51.814 17.254 1.00 12.01 115 SER B N 1
ATOM 4865 C CA . SER B 1 117 ? 55.151 -50.946 18.434 1.00 11.16 115 SER B CA 1
ATOM 4866 C C . SER B 1 117 ? 56.573 -50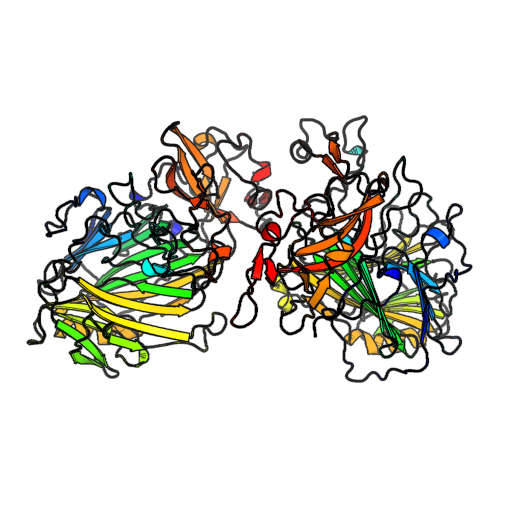.951 18.996 1.00 8.58 115 SER B C 1
ATOM 4867 O O . SER B 1 117 ? 56.918 -51.796 19.824 1.00 10.32 115 SER B O 1
ATOM 4870 N N . GLN B 1 118 ? 57.388 -49.993 18.553 1.00 9.65 116 GLN B N 1
ATOM 4871 C CA . GLN B 1 118 ? 58.841 -49.982 18.774 1.00 11.23 116 GLN B CA 1
ATOM 4872 C C . GLN B 1 118 ? 59.192 -48.888 19.784 1.00 8.11 116 GLN B C 1
ATOM 4873 O O . GLN B 1 118 ? 59.435 -47.737 19.416 1.00 8.96 116 GLN B O 1
ATOM 4879 N N . TRP B 1 119 ? 59.201 -49.256 21.070 1.00 8.01 117 TRP B N 1
ATOM 4880 C CA . TRP B 1 119 ? 59.438 -48.292 22.152 1.00 8.65 117 TRP B CA 1
ATOM 4881 C C . TRP B 1 119 ? 58.494 -47.089 22.076 1.00 9.53 117 TRP B C 1
ATOM 4882 O O . TRP B 1 119 ? 58.872 -45.947 22.367 1.00 10.30 117 TRP B O 1
ATOM 4893 N N . ASN B 1 120 ? 57.239 -47.336 21.709 1.00 8.79 118 ASN B N 1
ATOM 4894 C CA . ASN B 1 120 ? 56.267 -46.252 21.629 1.00 9.01 118 ASN B CA 1
ATOM 4895 C C . ASN B 1 120 ? 55.014 -46.474 22.464 1.00 11.21 118 ASN B C 1
ATOM 4896 O O . ASN B 1 120 ? 54.154 -45.588 22.491 1.00 9.86 118 ASN B O 1
ATOM 4901 N N . ASP B 1 121 ? 54.882 -47.613 23.145 1.00 8.15 119 ASP B N 1
ATOM 4902 C CA . ASP B 1 121 ? 53.686 -47.920 23.911 1.00 9.79 119 ASP B CA 1
ATOM 4903 C C . ASP B 1 121 ? 54.134 -48.307 25.318 1.00 10.69 119 ASP B C 1
ATOM 4904 O O . ASP B 1 121 ? 54.024 -47.492 26.245 1.00 8.26 119 ASP B O 1
ATOM 4909 N N . GLU B 1 122 ? 54.717 -49.508 25.461 1.00 9.41 120 GLU B N 1
ATOM 4910 C CA . GLU B 1 122 ? 55.241 -50.003 26.735 1.00 8.66 120 GLU B CA 1
ATOM 4911 C C . GLU B 1 122 ? 56.576 -49.331 27.067 1.00 8.76 120 GLU B C 1
ATOM 4912 O O . GLU B 1 122 ? 57.620 -49.977 27.210 1.00 9.23 120 GLU B O 1
ATOM 4918 N N . VAL B 1 123 ? 56.512 -48.000 27.168 1.00 8.60 121 VAL B N 1
ATOM 4919 C CA . VAL B 1 123 ? 57.600 -47.150 27.638 1.00 7.60 121 VAL B CA 1
ATOM 4920 C C . VAL B 1 123 ? 56.941 -46.074 28.492 1.00 7.52 121 VAL B C 1
ATOM 4921 O O . VAL B 1 123 ? 55.742 -45.804 28.364 1.00 9.31 121 VAL B O 1
ATOM 4925 N N . TRP B 1 124 ? 57.714 -45.468 29.395 1.00 5.97 122 TRP B N 1
ATOM 4926 C CA . TRP B 1 124 ? 57.157 -44.425 30.253 1.00 8.25 122 TRP B CA 1
ATOM 4927 C C . TRP B 1 124 ? 57.062 -43.113 29.484 1.00 8.17 122 TRP B C 1
ATOM 4928 O O . TRP B 1 124 ? 58.082 -42.576 29.025 1.00 8.23 122 TRP B O 1
ATOM 4939 N N . GLN B 1 125 ? 55.856 -42.554 29.413 1.00 6.25 123 GLN B N 1
ATOM 4940 C CA . GLN B 1 125 ? 55.605 -41.413 28.547 1.00 7.35 123 GLN B CA 1
ATOM 4941 C C . GLN B 1 125 ? 54.322 -40.727 28.973 1.00 7.11 123 GLN B C 1
ATOM 4942 O O . GLN B 1 125 ? 53.431 -41.375 29.529 1.00 8.62 123 GLN B O 1
ATOM 4948 N N . PRO B 1 126 ? 54.184 -39.440 28.710 1.00 7.16 124 PRO B N 1
ATOM 4949 C CA . PRO B 1 126 ? 52.852 -38.842 28.704 1.00 6.50 124 PRO B CA 1
ATOM 4950 C C . PRO B 1 126 ? 52.088 -39.208 27.441 1.00 8.11 124 PRO B C 1
ATOM 4951 O O . PRO B 1 126 ? 52.666 -39.428 26.371 1.00 9.50 124 PRO B O 1
ATOM 4955 N N . VAL B 1 127 ? 50.768 -39.294 27.585 1.00 8.00 125 VAL B N 1
ATOM 4956 C CA . VAL B 1 127 ? 49.856 -39.509 26.468 1.00 8.54 125 VAL B CA 1
ATOM 4957 C C . VAL B 1 127 ? 48.639 -38.631 26.711 1.00 8.71 125 VAL B C 1
ATOM 4958 O O . VAL B 1 127 ? 48.216 -38.450 27.859 1.00 9.55 125 VAL B O 1
ATOM 4962 N N . SER B 1 128 ? 48.076 -38.072 25.645 1.00 9.73 126 SER B N 1
ATOM 4963 C CA . SER B 1 128 ? 46.875 -37.262 25.801 1.00 9.73 126 SER B CA 1
ATOM 4964 C C . SER B 1 128 ? 45.865 -37.595 24.711 1.00 9.96 126 SER B C 1
ATOM 4965 O O . SER B 1 128 ? 46.228 -37.900 23.573 1.00 9.80 126 SER B O 1
ATOM 4968 N N . VAL B 1 129 ? 44.585 -37.518 25.085 1.00 10.67 127 VAL B N 1
ATOM 4969 C CA . VAL B 1 129 ? 43.458 -37.881 24.235 1.00 10.46 127 VAL B CA 1
ATOM 4970 C C . VAL B 1 129 ? 42.463 -36.733 24.244 1.00 10.54 127 VAL B C 1
ATOM 4971 O O . VAL B 1 129 ? 42.114 -36.228 25.316 1.00 9.58 127 VAL B O 1
ATOM 4975 N N . SER B 1 130 ? 41.986 -36.337 23.063 1.00 9.24 128 SER B N 1
ATOM 4976 C CA . SER B 1 130 ? 40.799 -35.482 22.954 1.00 10.10 128 SER B CA 1
ATOM 4977 C C . SER B 1 130 ? 39.573 -36.381 22.853 1.00 11.35 128 SER B C 1
ATOM 4978 O O . SER B 1 130 ? 39.324 -36.980 21.803 1.00 13.07 128 SER B O 1
ATOM 4981 N N . GLY B 1 131 ? 38.791 -36.452 23.932 1.00 12.06 129 GLY B N 1
ATOM 4982 C CA . GLY B 1 131 ? 37.569 -37.244 23.897 1.00 12.78 129 GLY B CA 1
ATOM 4983 C C . GLY B 1 131 ? 36.548 -36.750 22.888 1.00 15.00 129 GLY B C 1
ATOM 4984 O O . GLY B 1 131 ? 35.705 -37.526 22.418 1.00 16.59 129 GLY B O 1
ATOM 4985 N N . SER B 1 132 ? 36.592 -35.461 22.548 1.00 16.34 130 SER B N 1
ATOM 4986 C CA . SER B 1 132 ? 35.674 -34.945 21.535 1.00 15.30 130 SER B CA 1
ATOM 4987 C C . SER B 1 132 ? 35.922 -35.586 20.182 1.00 17.59 130 SER B C 1
ATOM 4988 O O . SER B 1 132 ? 34.977 -35.829 19.422 1.00 20.98 130 SER B O 1
ATOM 4991 N N . LEU B 1 133 ? 37.178 -35.903 19.881 1.00 13.87 131 LEU B N 1
ATOM 4992 C CA . LEU B 1 133 ? 37.567 -36.328 18.544 1.00 12.37 131 LEU B CA 1
ATOM 4993 C C . LEU B 1 133 ? 37.910 -37.806 18.450 1.00 12.70 131 LEU B C 1
ATOM 4994 O O . LEU B 1 133 ? 37.763 -38.397 17.378 1.00 13.48 131 LEU B O 1
ATOM 4999 N N . ASN B 1 134 ? 38.359 -38.416 19.540 1.00 12.30 132 ASN B N 1
ATOM 5000 C CA . ASN B 1 134 ? 38.769 -39.813 19.511 1.00 10.35 132 ASN B CA 1
ATOM 5001 C C . ASN B 1 134 ? 37.615 -40.731 19.120 1.00 10.92 132 ASN B C 1
ATOM 5002 O O . ASN B 1 134 ? 36.479 -40.547 19.564 1.00 14.47 132 ASN B O 1
ATOM 5007 N N . ASN B 1 135 ? 37.926 -41.737 18.299 1.00 9.76 133 ASN B N 1
ATOM 5008 C CA . ASN B 1 135 ? 36.965 -42.749 17.864 1.00 10.46 133 ASN B CA 1
ATOM 5009 C C . ASN B 1 135 ? 37.672 -44.098 17.933 1.00 11.60 133 ASN B C 1
ATOM 5010 O O . ASN B 1 135 ? 38.558 -44.373 17.124 1.00 12.85 133 ASN B O 1
ATOM 5015 N N . GLY B 1 136 ? 37.301 -44.937 18.898 1.00 12.54 134 GLY B N 1
ATOM 5016 C CA . GLY B 1 136 ? 37.965 -46.223 19.037 1.00 15.00 134 GLY B CA 1
ATOM 5017 C C . GLY B 1 136 ? 37.312 -47.391 18.319 1.00 17.37 134 GLY B C 1
ATOM 5018 O O . GLY B 1 136 ? 37.616 -48.548 18.637 1.00 17.18 134 GLY B O 1
ATOM 5019 N N . ASP B 1 137 ? 36.428 -47.118 17.356 1.00 13.17 135 ASP B N 1
ATOM 5020 C CA . ASP B 1 137 ? 35.739 -48.196 16.638 1.00 14.72 135 ASP B CA 1
ATOM 5021 C C . ASP B 1 137 ? 36.716 -49.176 15.992 1.00 18.72 135 ASP B C 1
ATOM 5022 O O . ASP B 1 137 ? 37.738 -48.788 15.420 1.00 15.85 135 ASP B O 1
ATOM 5027 N N . GLN B 1 138 ? 36.386 -50.462 16.062 1.00 18.41 136 GLN B N 1
ATOM 5028 C CA . GLN B 1 138 ? 37.151 -51.447 15.317 1.00 19.21 136 GLN B CA 1
ATOM 5029 C C . GLN B 1 138 ? 36.531 -51.647 13.940 1.00 19.55 136 GLN B C 1
ATOM 5030 O O . GLN B 1 138 ? 35.466 -51.112 13.630 1.00 19.61 136 GLN B O 1
ATOM 5036 N N . ASN B 1 139 ? 37.218 -52.426 13.100 1.00 18.24 137 ASN B N 1
ATOM 5037 C CA . ASN B 1 139 ? 36.781 -52.581 11.715 1.00 19.46 137 ASN B CA 1
ATOM 5038 C C . ASN B 1 139 ? 35.393 -53.192 11.618 1.00 20.65 137 ASN B C 1
ATOM 5039 O O . ASN B 1 139 ? 34.707 -52.983 10.613 1.00 16.82 137 ASN B O 1
ATOM 5044 N N . ASP B 1 140 ? 34.965 -53.936 12.642 1.00 22.73 138 ASP B N 1
ATOM 5045 C CA . ASP B 1 140 ? 33.635 -54.533 12.636 1.00 22.18 138 ASP B CA 1
ATOM 5046 C C . ASP B 1 140 ? 32.521 -53.498 12.515 1.00 22.20 138 ASP B C 1
ATOM 5047 O O . ASP B 1 140 ? 31.420 -53.845 12.073 1.00 23.73 138 ASP B O 1
ATOM 5052 N N . GLU B 1 141 ? 32.773 -52.244 12.895 1.00 18.39 139 GLU B N 1
ATOM 5053 C CA . GLU B 1 141 ? 31.772 -51.182 12.850 1.00 18.50 139 GLU B CA 1
ATOM 5054 C C . GLU B 1 141 ? 31.733 -50.465 11.514 1.00 21.45 139 GLU B C 1
ATOM 5055 O O . GLU B 1 141 ? 30.905 -49.561 11.329 1.00 23.51 139 GLU B O 1
ATOM 5061 N N . LEU B 1 142 ? 32.616 -50.823 10.596 1.00 17.81 140 LEU B N 1
ATOM 5062 C CA . LEU B 1 142 ? 32.842 -50.059 9.384 1.00 19.35 140 LEU B CA 1
ATOM 5063 C C . LEU B 1 142 ? 32.309 -50.825 8.182 1.00 22.44 140 LEU B C 1
ATOM 5064 O O . LEU B 1 142 ? 31.992 -52.014 8.261 1.00 22.26 140 LEU B O 1
ATOM 5069 N N . LYS B 1 143 ? 32.225 -50.127 7.053 1.00 24.51 141 LYS B N 1
ATOM 5070 C CA . LYS B 1 143 ? 31.805 -50.763 5.816 1.00 24.87 141 LYS B CA 1
ATOM 5071 C C . LYS B 1 143 ? 32.804 -51.848 5.407 1.00 29.35 141 LYS B C 1
ATOM 5072 O O . LYS B 1 143 ? 33.941 -51.896 5.884 1.00 26.34 141 LYS B O 1
ATOM 5078 N N . GLU B 1 144 ? 32.360 -52.716 4.491 1.00 28.52 142 GLU B N 1
ATOM 5079 C CA . GLU B 1 144 ? 33.022 -53.995 4.234 1.00 36.59 142 GLU B CA 1
ATOM 5080 C C . GLU B 1 144 ? 34.536 -53.868 4.095 1.00 36.59 142 GLU B C 1
ATOM 5081 O O . GLU B 1 144 ? 35.295 -54.427 4.895 1.00 44.98 142 GLU B O 1
ATOM 5087 N N . GLY B 1 145 ? 34.998 -53.152 3.081 1.00 32.50 143 GLY B N 1
ATOM 5088 C CA . GLY B 1 145 ? 36.429 -53.153 2.869 1.00 33.59 143 GLY B CA 1
ATOM 5089 C C . GLY B 1 145 ? 37.223 -52.158 3.682 1.00 29.24 143 GLY B C 1
ATOM 5090 O O . GLY B 1 145 ? 38.429 -52.031 3.464 1.00 28.16 143 GLY B O 1
ATOM 5091 N N . ALA B 1 146 ? 36.592 -51.467 4.630 1.00 29.90 144 ALA B N 1
ATOM 5092 C CA . ALA B 1 146 ? 37.198 -50.304 5.261 1.00 23.18 144 ALA B CA 1
ATOM 5093 C C . ALA B 1 146 ? 38.108 -50.701 6.421 1.00 24.86 144 ALA B C 1
ATOM 5094 O O . ALA B 1 146 ? 38.083 -51.828 6.919 1.00 22.11 144 ALA B O 1
ATOM 5096 N N . THR B 1 147 ? 38.913 -49.730 6.856 1.00 20.44 145 THR B N 1
ATOM 5097 C CA . THR B 1 147 ? 39.844 -49.876 7.963 1.00 21.42 145 THR B CA 1
ATOM 5098 C C . THR B 1 147 ? 39.641 -48.722 8.939 1.00 15.18 145 THR B C 1
ATOM 5099 O O . THR B 1 147 ? 39.170 -47.646 8.555 1.00 16.12 145 THR B O 1
ATOM 5103 N N . ASN B 1 148 ? 40.005 -48.942 10.211 1.00 14.58 146 ASN B N 1
ATOM 5104 C CA . ASN B 1 148 ? 39.885 -47.889 11.222 1.00 13.80 146 ASN B CA 1
ATOM 5105 C C . ASN B 1 148 ? 41.151 -47.046 11.351 1.00 13.83 146 ASN B C 1
ATOM 5106 O O . ASN B 1 148 ? 41.294 -46.309 12.337 1.00 14.13 146 ASN B O 1
ATOM 5111 N N . ALA B 1 149 ? 42.057 -47.118 10.378 1.00 14.00 147 ALA B N 1
ATOM 5112 C CA . ALA B 1 149 ? 43.307 -46.369 10.481 1.00 14.04 147 ALA B CA 1
ATOM 5113 C C . ALA B 1 149 ? 43.023 -44.885 10.634 1.00 12.36 147 ALA B C 1
ATOM 5114 O O . ALA B 1 149 ? 42.220 -44.321 9.888 1.00 11.72 147 ALA B O 1
ATOM 5116 N N . GLY B 1 150 ? 43.680 -44.259 11.615 1.00 10.74 148 GLY B N 1
ATOM 5117 C CA . GLY B 1 150 ? 43.584 -42.823 11.795 1.00 10.52 148 GLY B CA 1
ATOM 5118 C C . GLY B 1 150 ? 42.407 -42.325 12.606 1.00 10.59 148 GLY B C 1
ATOM 5119 O O . GLY B 1 150 ? 42.360 -41.128 12.912 1.00 10.89 148 GLY B O 1
ATOM 5120 N N . LEU B 1 151 ? 41.470 -43.199 12.986 1.00 11.10 149 LEU B N 1
ATOM 5121 C CA . LEU B 1 151 ? 40.269 -42.757 13.695 1.00 11.21 149 LEU B CA 1
ATOM 5122 C C . LEU B 1 151 ? 40.568 -42.387 15.145 1.00 10.52 149 LEU B C 1
ATOM 5123 O O . LEU B 1 151 ? 39.921 -41.497 15.703 1.00 9.69 149 LEU B O 1
ATOM 5128 N N . LYS B 1 152 ? 41.536 -43.050 15.767 1.00 9.21 150 LYS B N 1
ATOM 5129 C CA . LYS B 1 152 ? 41.876 -42.784 17.156 1.00 9.71 150 LYS B CA 1
ATOM 5130 C C . LYS B 1 152 ? 42.675 -41.492 17.278 1.00 9.81 150 LYS B C 1
ATOM 5131 O O . LYS B 1 152 ? 43.407 -41.110 16.366 1.00 12.50 150 LYS B O 1
ATOM 5137 N N . TYR B 1 153 ? 42.551 -40.837 18.431 1.00 8.13 151 TYR B N 1
ATOM 5138 C CA . TYR B 1 153 ? 43.268 -39.594 18.733 1.00 9.19 151 TYR B CA 1
ATOM 5139 C C . TYR B 1 153 ? 44.047 -39.841 20.019 1.00 8.59 151 TYR B C 1
ATOM 5140 O O . TYR B 1 153 ? 43.535 -39.603 21.114 1.00 8.89 151 TYR B O 1
ATOM 5149 N N . PHE B 1 154 ? 45.264 -40.369 19.893 1.00 9.85 152 PHE B N 1
ATOM 5150 C CA . PHE B 1 154 ? 46.173 -40.529 21.026 1.00 8.70 152 PHE B CA 1
ATOM 5151 C C . PHE B 1 154 ? 47.484 -39.870 20.637 1.00 9.51 152 PHE B C 1
ATOM 5152 O O . PHE B 1 154 ? 48.157 -40.345 19.716 1.00 9.31 152 PHE B O 1
ATOM 5160 N N . ILE B 1 155 ? 47.850 -38.791 21.331 1.00 8.85 153 ILE B N 1
ATOM 5161 C CA . ILE B 1 155 ? 49.125 -38.116 21.095 1.00 8.55 153 ILE B CA 1
ATOM 5162 C C . ILE B 1 155 ? 50.126 -38.712 22.082 1.00 9.62 153 ILE B C 1
ATOM 5163 O O . ILE B 1 155 ? 50.090 -38.423 23.283 1.00 9.54 153 ILE B O 1
ATOM 5168 N N . HIS B 1 156 ? 50.987 -39.597 21.577 1.00 9.85 154 HIS B N 1
ATOM 5169 C CA . HIS B 1 156 ? 51.988 -40.261 22.406 1.00 8.48 154 HIS B CA 1
ATOM 5170 C C . HIS B 1 156 ? 53.200 -39.366 22.611 1.00 8.13 154 HIS B C 1
ATOM 5171 O O . HIS B 1 156 ? 53.716 -38.780 21.653 1.00 7.87 154 HIS B O 1
ATOM 5178 N N . GLY B 1 157 ? 53.677 -39.295 23.855 1.00 6.87 155 GLY B N 1
ATOM 5179 C CA . GLY B 1 157 ? 55.001 -38.731 24.085 1.00 8.72 155 GLY B CA 1
ATOM 5180 C C . GLY B 1 157 ? 56.082 -39.444 23.293 1.00 9.06 155 GLY B C 1
ATOM 5181 O O . GLY B 1 157 ? 56.964 -38.806 22.718 1.00 9.12 155 GLY B O 1
ATOM 5182 N N . ALA B 1 158 ? 56.032 -40.779 23.249 1.00 7.54 156 ALA B N 1
ATOM 5183 C CA . ALA B 1 158 ? 57.149 -41.521 22.670 1.00 7.76 156 ALA B CA 1
ATOM 5184 C C . ALA B 1 158 ? 57.186 -41.400 21.147 1.00 8.47 156 ALA B C 1
ATOM 5185 O O . ALA B 1 158 ? 58.223 -41.043 20.578 1.00 9.68 156 ALA B O 1
ATOM 5187 N N . GLY B 1 159 ? 56.084 -41.727 20.472 1.00 10.82 157 GLY B N 1
ATOM 5188 C CA . GLY B 1 159 ? 56.066 -41.723 19.022 1.00 11.47 157 GLY B CA 1
ATOM 5189 C C . GLY B 1 159 ? 54.975 -42.625 18.471 1.00 10.59 157 GLY B C 1
ATOM 5190 O O . GLY B 1 159 ? 54.120 -43.121 19.202 1.00 9.86 157 GLY B O 1
ATOM 5191 N N . THR B 1 160 ? 55.020 -42.806 17.149 1.00 8.98 158 THR B N 1
ATOM 5192 C CA . THR B 1 160 ? 53.927 -43.446 16.428 1.00 10.55 158 THR B CA 1
ATOM 5193 C C . THR B 1 160 ? 54.038 -44.963 16.420 1.00 9.88 158 THR B C 1
ATOM 5194 O O . THR B 1 160 ? 55.104 -45.544 16.595 1.00 9.70 158 THR B O 1
ATOM 5198 N N . TYR B 1 161 ? 52.901 -45.604 16.190 1.00 9.13 159 TYR B N 1
ATOM 5199 C CA . TYR B 1 161 ? 52.934 -46.977 15.732 1.00 11.14 159 TYR B CA 1
ATOM 5200 C C . TYR B 1 161 ? 53.428 -47.000 14.287 1.00 11.39 159 TYR B C 1
ATOM 5201 O O . TYR B 1 161 ? 53.592 -45.958 13.643 1.00 13.07 159 TYR B O 1
ATOM 5210 N N . LEU B 1 162 ? 53.698 -48.196 13.781 1.00 11.34 160 LEU B N 1
ATOM 5211 C CA . LEU B 1 162 ? 54.071 -48.282 12.381 1.00 12.00 160 LEU B CA 1
ATOM 5212 C C . LEU B 1 162 ? 52.831 -48.273 11.497 1.00 15.15 160 LEU B C 1
ATOM 5213 O O . LEU B 1 162 ? 51.696 -48.404 11.956 1.00 13.50 160 LEU B O 1
ATOM 5218 N N . THR B 1 163 ? 53.068 -48.068 10.205 1.00 15.10 161 THR B N 1
ATOM 5219 C CA . THR B 1 163 ? 52.052 -48.225 9.181 1.00 14.73 161 THR B CA 1
ATOM 5220 C C . THR B 1 163 ? 52.781 -48.722 7.944 1.00 13.82 161 THR B C 1
ATOM 5221 O O . THR B 1 163 ? 54.011 -48.657 7.867 1.00 14.17 161 THR B O 1
ATOM 5225 N N . GLU B 1 164 ? 52.016 -49.236 6.987 1.00 17.50 162 GLU B N 1
ATOM 5226 C CA . GLU B 1 164 ? 52.609 -49.740 5.756 1.00 19.61 162 GLU B CA 1
ATOM 5227 C C . GLU B 1 164 ? 53.378 -48.621 5.065 1.00 17.86 162 GLU B C 1
ATOM 5228 O O . GLU B 1 164 ? 52.819 -47.561 4.768 1.00 19.48 162 GLU B O 1
ATOM 5234 N N . GLY B 1 165 ? 54.669 -48.845 4.848 1.00 17.55 163 GLY B N 1
ATOM 5235 C CA . GLY B 1 165 ? 55.560 -47.841 4.311 1.00 16.81 163 GLY B CA 1
ATOM 5236 C C . GLY B 1 165 ? 56.464 -47.181 5.329 1.00 23.40 163 GLY B C 1
ATOM 5237 O O . GLY B 1 165 ? 57.354 -46.417 4.939 1.00 23.33 163 GLY B O 1
ATOM 5238 N N . LEU B 1 166 ? 56.270 -47.453 6.618 1.00 18.04 164 LEU B N 1
ATOM 5239 C CA . LEU B 1 166 ? 57.052 -46.832 7.682 1.00 14.69 164 LEU B CA 1
ATOM 5240 C C . LEU B 1 166 ? 57.719 -47.946 8.476 1.00 15.37 164 LEU B C 1
ATOM 5241 O O . LEU B 1 166 ? 57.032 -48.723 9.143 1.00 17.07 164 LEU B O 1
ATOM 5246 N N . ASP B 1 167 ? 59.052 -48.029 8.405 1.00 19.50 165 ASP B N 1
ATOM 5247 C CA . ASP B 1 167 ? 59.767 -49.170 8.975 1.00 21.62 165 ASP B CA 1
ATOM 5248 C C . ASP B 1 167 ? 60.178 -48.986 10.429 1.00 15.62 165 ASP B C 1
ATOM 5249 O O . ASP B 1 167 ? 60.344 -49.982 11.138 1.00 17.40 165 ASP B O 1
ATOM 5254 N N . THR B 1 168 ? 60.393 -47.756 10.875 1.00 14.71 166 THR B N 1
ATOM 5255 C CA . THR B 1 168 ? 60.658 -47.432 12.269 1.00 12.40 166 THR B CA 1
ATOM 5256 C C . THR B 1 168 ? 59.839 -46.195 12.601 1.00 12.55 166 THR B C 1
ATOM 5257 O O . THR B 1 168 ? 59.456 -45.443 11.697 1.00 12.79 166 THR B O 1
ATOM 5261 N N . PRO B 1 169 ? 59.541 -45.960 13.877 1.00 12.00 167 PRO B N 1
ATOM 5262 C CA . PRO B 1 169 ? 58.545 -44.935 14.209 1.00 10.72 167 PRO B CA 1
ATOM 5263 C C . PRO B 1 169 ? 58.994 -43.521 13.878 1.00 11.45 167 PRO B C 1
ATOM 5264 O O . PRO B 1 169 ? 60.178 -43.194 13.773 1.00 11.08 167 PRO B O 1
ATOM 5268 N N . PHE B 1 170 ? 57.991 -42.672 13.728 1.00 10.38 168 PHE B N 1
ATOM 5269 C CA . PHE B 1 170 ? 58.159 -41.237 13.908 1.00 10.72 168 PHE B CA 1
ATOM 5270 C C . PHE B 1 170 ? 58.173 -40.993 15.412 1.00 10.99 168 PHE B C 1
ATOM 5271 O O . PHE B 1 170 ? 57.122 -40.990 16.053 1.00 10.74 168 PHE B O 1
ATOM 5279 N N . TYR B 1 171 ? 59.364 -40.855 15.994 1.00 9.11 169 TYR B N 1
ATOM 5280 C CA . TYR B 1 171 ? 59.465 -40.493 17.406 1.00 8.11 169 TYR B CA 1
ATOM 5281 C C . TYR B 1 171 ? 59.228 -38.996 17.540 1.00 9.12 169 TYR B C 1
ATOM 5282 O O . TYR B 1 171 ? 59.731 -38.213 16.731 1.00 10.98 169 TYR B O 1
ATOM 5291 N N . SER B 1 172 ? 58.412 -38.610 18.523 1.00 10.03 170 SER B N 1
ATOM 5292 C CA . SER B 1 172 ? 58.050 -37.224 18.782 1.00 10.14 170 SER B CA 1
ATOM 5293 C C . SER B 1 172 ? 59.294 -36.342 18.720 1.00 10.51 170 SER B C 1
ATOM 5294 O O . SER B 1 172 ? 60.192 -36.499 19.554 1.00 10.68 170 SER B O 1
ATOM 5297 N N . PRO B 1 173 ? 59.402 -35.442 17.736 1.00 8.88 171 PRO B N 1
ATOM 5298 C CA . PRO B 1 173 ? 60.685 -34.762 17.493 1.00 10.09 171 PRO B CA 1
ATOM 5299 C C . PRO B 1 173 ? 61.156 -33.961 18.692 1.00 9.06 171 PRO B C 1
ATOM 5300 O O . PRO B 1 173 ? 60.410 -33.160 19.255 1.00 8.65 171 PRO B O 1
ATOM 5304 N N . LEU B 1 174 ? 62.425 -34.174 19.061 1.00 8.99 172 LEU B N 1
ATOM 5305 C CA . LEU B 1 174 ? 63.054 -33.401 20.128 1.00 7.84 172 LEU B CA 1
ATOM 5306 C C . LEU B 1 174 ? 63.277 -31.967 19.657 1.00 12.03 172 LEU B C 1
ATOM 5307 O O . LEU B 1 174 ? 64.018 -31.740 18.693 1.00 12.43 172 LEU B O 1
ATOM 5312 N N . MET B 1 175 ? 62.621 -31.012 20.327 1.00 8.85 173 MET B N 1
ATOM 5313 C CA . MET B 1 175 ? 62.653 -29.586 20.000 1.00 8.03 173 MET B CA 1
ATOM 5314 C C . MET B 1 175 ? 63.655 -28.770 20.805 1.00 9.93 173 MET B C 1
ATOM 5315 O O . MET B 1 175 ? 64.089 -27.716 20.331 1.00 8.81 173 MET B O 1
ATOM 5320 N N . ALA B 1 176 ? 63.998 -29.209 22.011 1.00 10.39 174 ALA B N 1
ATOM 5321 C CA . ALA B 1 176 ? 64.949 -28.540 22.892 1.00 10.21 174 ALA B CA 1
ATOM 5322 C C . ALA B 1 176 ? 65.297 -29.494 24.025 1.00 10.03 174 ALA B C 1
ATOM 5323 O O . ALA B 1 176 ? 64.495 -30.365 24.370 1.00 9.08 174 ALA B O 1
ATOM 5325 N N . SER B 1 177 ? 66.489 -29.340 24.598 1.00 10.92 175 SER B N 1
ATOM 5326 C CA . SER B 1 177 ? 66.812 -30.121 25.785 1.00 8.74 175 SER B CA 1
ATOM 5327 C C . SER B 1 177 ? 67.937 -29.439 26.542 1.00 9.83 175 SER B C 1
ATOM 5328 O O . SER B 1 177 ? 68.638 -28.574 26.015 1.00 10.15 175 SER B O 1
ATOM 5331 N N . TYR B 1 178 ? 68.100 -29.845 27.796 1.00 10.57 176 TYR B N 1
ATOM 5332 C CA . TYR B 1 178 ? 69.038 -29.148 28.663 1.00 10.43 176 TYR B CA 1
ATOM 5333 C C . TYR B 1 178 ? 69.373 -30.048 29.832 1.00 10.54 176 TYR B C 1
ATOM 5334 O O . TYR B 1 178 ? 68.458 -30.549 30.492 1.00 9.98 176 TYR B O 1
ATOM 5343 N N . TYR B 1 179 ? 70.668 -30.275 30.076 1.00 11.38 177 TYR B N 1
ATOM 5344 C CA . TYR B 1 179 ? 71.098 -30.900 31.318 1.00 10.17 177 TYR B CA 1
ATOM 5345 C C . TYR B 1 179 ? 71.739 -29.833 32.186 1.00 11.73 177 TYR B C 1
ATOM 5346 O O . TYR B 1 179 ? 72.682 -29.169 31.758 1.00 11.32 177 TYR B O 1
ATOM 5355 N N . ASN B 1 180 ? 71.228 -29.678 33.398 1.00 11.57 178 ASN B N 1
ATOM 5356 C CA . ASN B 1 180 ? 71.812 -28.741 34.346 1.00 12.45 178 ASN B CA 1
ATOM 5357 C C . ASN B 1 180 ? 72.666 -29.531 35.323 1.00 12.29 178 ASN B C 1
ATOM 5358 O O . ASN B 1 180 ? 72.112 -30.278 36.147 1.00 12.49 178 ASN B O 1
ATOM 5363 N N . PRO B 1 181 ? 74.002 -29.426 35.267 1.00 13.87 179 PRO B N 1
ATOM 5364 C CA . PRO B 1 181 ? 74.842 -30.292 36.108 1.00 13.36 179 PRO B CA 1
ATOM 5365 C C . PRO B 1 181 ? 74.872 -29.891 37.569 1.00 14.52 179 PRO B C 1
ATOM 5366 O O . PRO B 1 181 ? 75.306 -30.693 38.406 1.00 16.13 179 PRO B O 1
ATOM 5370 N N . THR B 1 182 ? 74.437 -28.684 37.907 1.00 14.30 180 THR B N 1
ATOM 5371 C CA . THR B 1 182 ? 74.319 -28.334 39.315 1.00 14.93 180 THR B CA 1
ATOM 5372 C C . THR B 1 182 ? 73.031 -28.893 39.898 1.00 15.89 180 THR B C 1
ATOM 5373 O O . THR B 1 182 ? 73.031 -29.444 41.008 1.00 15.18 180 THR B O 1
ATOM 5377 N N . GLU B 1 183 ? 71.946 -28.822 39.126 1.00 13.11 181 GLU B N 1
ATOM 5378 C CA . GLU B 1 183 ? 70.650 -29.312 39.577 1.00 12.10 181 GLU B CA 1
ATOM 5379 C C . GLU B 1 183 ? 70.496 -30.827 39.446 1.00 13.95 181 GLU B C 1
ATOM 5380 O O . GLU B 1 183 ? 69.614 -31.394 40.102 1.00 12.65 181 GLU B O 1
ATOM 5386 N N . LYS B 1 184 ? 71.326 -31.488 38.631 1.00 10.94 182 LYS B N 1
ATOM 5387 C CA . LYS B 1 184 ? 71.209 -32.930 38.361 1.00 10.69 182 LYS B CA 1
ATOM 5388 C C . LYS B 1 184 ? 69.882 -33.244 37.670 1.00 12.51 182 LYS B C 1
ATOM 5389 O O . LYS B 1 184 ? 69.223 -34.242 37.977 1.00 11.96 182 LYS B O 1
ATOM 5395 N N . ALA B 1 185 ? 69.486 -32.384 36.727 1.00 12.08 183 ALA B N 1
ATOM 5396 C CA . ALA B 1 185 ? 68.192 -32.492 36.069 1.00 10.73 183 ALA B CA 1
ATOM 5397 C C . ALA B 1 185 ? 68.354 -32.395 34.560 1.00 12.86 183 ALA B C 1
ATOM 5398 O O . ALA B 1 185 ? 69.040 -31.497 34.051 1.00 10.74 183 ALA B O 1
ATOM 5400 N N . TYR B 1 186 ? 67.707 -33.315 33.859 1.00 10.10 184 TYR B N 1
ATOM 5401 C CA . TYR B 1 186 ? 67.671 -33.364 32.402 1.00 10.55 184 TYR B CA 1
ATOM 5402 C C . TYR B 1 186 ? 66.263 -33.016 31.938 1.00 9.60 184 TYR B C 1
ATOM 5403 O O . TYR B 1 186 ? 65.289 -33.676 32.334 1.00 11.17 184 TYR B O 1
ATOM 5412 N N . TYR B 1 187 ? 66.162 -31.992 31.096 1.00 8.26 185 TYR B N 1
ATOM 5413 C CA . TYR B 1 187 ? 64.901 -31.473 30.582 1.00 8.01 185 TYR B CA 1
ATOM 5414 C C . TYR B 1 187 ? 64.822 -31.759 29.094 1.00 8.03 185 TYR B C 1
ATOM 5415 O O . TYR B 1 187 ? 65.776 -31.468 28.373 1.00 10.17 185 TYR B O 1
ATOM 5424 N N . VAL B 1 188 ? 63.690 -32.298 28.631 1.00 8.48 186 VAL B N 1
ATOM 5425 C CA . VAL B 1 188 ? 63.431 -32.465 27.201 1.00 8.48 186 VAL B CA 1
ATOM 5426 C C . VAL B 1 188 ? 62.106 -31.804 26.837 1.00 8.34 186 VAL B C 1
ATOM 5427 O O . VAL B 1 188 ? 61.145 -31.834 27.612 1.00 9.80 186 VAL B O 1
ATOM 5431 N N . THR B 1 189 ? 62.050 -31.216 25.642 1.00 8.80 187 THR B N 1
ATOM 5432 C CA . THR B 1 189 ? 60.784 -30.829 25.031 1.00 10.54 187 THR B CA 1
ATOM 5433 C C . THR B 1 189 ? 60.665 -31.520 23.686 1.00 8.99 187 THR B C 1
ATOM 5434 O O . THR B 1 189 ? 61.571 -31.427 22.852 1.00 9.38 187 THR B O 1
ATOM 5438 N N . ASN B 1 190 ? 59.556 -32.234 23.490 1.00 8.81 188 ASN B N 1
ATOM 5439 C CA . ASN B 1 190 ? 59.302 -32.942 22.248 1.00 8.80 188 ASN B CA 1
ATOM 5440 C C . ASN B 1 190 ? 57.938 -32.549 21.711 1.00 9.15 188 ASN B C 1
ATOM 5441 O O . ASN B 1 190 ? 57.032 -32.204 22.473 1.00 10.59 188 ASN B O 1
ATOM 5446 N N . TRP B 1 191 ? 57.797 -32.614 20.385 1.00 7.88 189 TRP B N 1
ATOM 5447 C CA . TRP B 1 191 ? 56.510 -32.383 19.736 1.00 9.63 189 TRP B CA 1
ATOM 5448 C C . TRP B 1 191 ? 55.766 -33.716 19.640 1.00 9.27 189 TRP B C 1
ATOM 5449 O O . TRP B 1 191 ? 56.147 -34.587 18.852 1.00 10.68 189 TRP B O 1
ATOM 5460 N N . GLY B 1 192 ? 54.705 -33.878 20.442 1.00 9.52 190 GLY B N 1
ATOM 5461 C CA . GLY B 1 192 ? 54.038 -35.172 20.527 1.00 10.29 190 GLY B CA 1
ATOM 5462 C C . GLY B 1 192 ? 53.455 -35.609 19.195 1.00 10.35 190 GLY B C 1
ATOM 5463 O O . GLY B 1 192 ? 53.072 -34.797 18.360 1.00 10.74 190 GLY B O 1
ATOM 5464 N N . ALA B 1 193 ? 53.365 -36.919 19.014 1.00 8.46 191 ALA B N 1
ATOM 5465 C CA . ALA B 1 193 ? 52.947 -37.523 17.754 1.00 9.50 191 ALA B CA 1
ATOM 5466 C C . ALA B 1 193 ? 51.607 -38.220 17.915 1.00 11.28 191 ALA B C 1
ATOM 5467 O O . ALA B 1 193 ? 51.447 -39.064 18.800 1.00 10.62 191 ALA B O 1
ATOM 5469 N N . GLN B 1 194 ? 50.659 -37.890 17.043 1.00 9.73 192 GLN B N 1
ATOM 5470 C CA . GLN B 1 194 ? 49.499 -38.752 16.846 1.00 8.10 192 GLN B CA 1
ATOM 5471 C C . GLN B 1 194 ? 49.977 -40.155 16.504 1.00 9.23 192 GLN B C 1
ATOM 5472 O O . GLN B 1 194 ? 50.680 -40.354 15.512 1.00 10.70 192 GLN B O 1
ATOM 5478 N N . ALA B 1 195 ? 49.606 -41.143 17.325 1.00 10.54 193 ALA B N 1
ATOM 5479 C CA . ALA B 1 195 ? 50.246 -42.450 17.206 1.00 8.71 193 ALA B CA 1
ATOM 5480 C C . ALA B 1 195 ? 49.613 -43.337 16.141 1.00 10.09 193 ALA B C 1
ATOM 5481 O O . ALA B 1 195 ? 50.268 -44.262 15.651 1.00 10.95 193 ALA B O 1
ATOM 5483 N N . HIS B 1 196 ? 48.370 -43.068 15.756 1.00 8.98 194 HIS B N 1
ATOM 5484 C CA . HIS B 1 196 ? 47.622 -43.951 14.871 1.00 11.07 194 HIS B CA 1
ATOM 5485 C C . HIS B 1 196 ? 47.615 -43.366 13.466 1.00 10.71 194 HIS B C 1
ATOM 5486 O O . HIS B 1 196 ? 46.907 -42.396 13.193 1.00 9.53 194 HIS B O 1
ATOM 5493 N N . LEU B 1 197 ? 48.407 -43.966 12.585 1.00 10.64 195 LEU B N 1
ATOM 5494 C CA . LEU B 1 197 ? 48.710 -43.437 11.270 1.00 10.44 195 LEU B CA 1
ATOM 5495 C C . LEU B 1 197 ? 47.870 -44.100 10.191 1.00 10.14 195 LEU B C 1
ATOM 5496 O O . LEU B 1 197 ? 47.405 -45.228 10.352 1.00 11.92 195 LEU B O 1
ATOM 5501 N N . PRO B 1 198 ? 47.641 -43.414 9.074 1.00 10.56 196 PRO B N 1
ATOM 5502 C CA . PRO B 1 198 ? 47.866 -41.989 8.815 1.00 12.56 196 PRO B CA 1
ATOM 5503 C C . PRO B 1 198 ? 46.861 -41.182 9.626 1.00 10.75 196 PRO B C 1
ATOM 5504 O O . PRO B 1 198 ? 45.680 -41.507 9.598 1.00 11.52 196 PRO B O 1
ATOM 5508 N N . SER B 1 199 ? 47.258 -40.158 10.374 1.00 9.80 197 SER B N 1
ATOM 5509 C CA . SER B 1 199 ? 46.311 -39.535 11.293 1.00 10.20 197 SER B CA 1
ATOM 5510 C C . SER B 1 199 ? 45.404 -38.530 10.597 1.00 11.64 197 SER B C 1
ATOM 5511 O O . SER B 1 199 ? 45.838 -37.756 9.738 1.00 12.01 197 SER B O 1
ATOM 5514 N N . LEU B 1 200 ? 44.130 -38.533 10.995 1.00 9.08 198 LEU B N 1
ATOM 5515 C CA . LEU B 1 200 ? 43.197 -37.466 10.656 1.00 11.04 198 LEU B CA 1
ATOM 5516 C C . LEU B 1 200 ? 43.573 -36.122 11.261 1.00 10.02 198 LEU B C 1
ATOM 5517 O O . LEU B 1 200 ? 42.979 -35.104 10.881 1.00 11.82 198 LEU B O 1
ATOM 5522 N N . PHE B 1 201 ? 44.508 -36.094 12.203 1.00 10.29 199 PHE B N 1
ATOM 5523 C CA . PHE B 1 201 ? 44.665 -34.964 13.104 1.00 9.30 199 PHE B CA 1
ATOM 5524 C C . PHE B 1 201 ? 46.081 -34.422 13.090 1.00 10.73 199 PHE B C 1
ATOM 5525 O O . PHE B 1 201 ? 47.054 -35.169 12.944 1.00 11.49 199 PHE B O 1
ATOM 5533 N N . LYS B 1 202 ? 46.177 -33.118 13.313 1.00 10.53 200 LYS B N 1
ATOM 5534 C CA . LYS B 1 202 ? 47.439 -32.507 13.693 1.00 9.35 200 LYS B CA 1
ATOM 5535 C C . LYS B 1 202 ? 47.737 -32.795 15.160 1.00 9.87 200 LYS B C 1
ATOM 5536 O O . LYS B 1 202 ? 46.842 -33.083 15.961 1.00 11.73 200 LYS B O 1
ATOM 5542 N N . SER B 1 203 ? 49.014 -32.698 15.524 1.00 8.69 201 SER B N 1
ATOM 5543 C CA . SER B 1 203 ? 49.379 -32.583 16.929 1.00 8.00 201 SER B CA 1
ATOM 5544 C C . SER B 1 203 ? 49.654 -31.124 17.261 1.00 10.13 201 SER B C 1
ATOM 5545 O O . SER B 1 203 ? 50.486 -30.480 16.610 1.00 10.73 201 SER B O 1
ATOM 5548 N N . GLY B 1 204 ? 48.998 -30.633 18.303 1.00 9.30 202 GLY B N 1
ATOM 5549 C CA . GLY B 1 204 ? 49.259 -29.304 18.823 1.00 9.84 202 GLY B CA 1
ATOM 5550 C C . GLY B 1 204 ? 49.751 -29.352 20.254 1.00 10.45 202 GLY B C 1
ATOM 5551 O O . GLY B 1 204 ? 49.396 -28.496 21.069 1.00 10.38 202 GLY B O 1
ATOM 5552 N N . VAL B 1 205 ? 50.590 -30.342 20.571 1.00 8.71 203 VAL B N 1
ATOM 5553 C CA . VAL B 1 205 ? 51.049 -30.560 21.938 1.00 9.74 203 VAL B CA 1
ATOM 5554 C C . VAL B 1 205 ? 52.574 -30.615 21.949 1.00 9.93 203 VAL B C 1
ATOM 5555 O O . VAL B 1 205 ? 53.175 -31.408 21.216 1.00 9.03 203 VAL B O 1
ATOM 5559 N N . LEU B 1 206 ? 53.203 -29.793 22.792 1.00 10.36 204 LEU B N 1
ATOM 5560 C CA . LEU B 1 206 ? 54.585 -30.032 23.187 1.00 6.94 204 LEU B CA 1
ATOM 5561 C C . LEU B 1 206 ? 54.585 -30.688 24.554 1.00 8.08 204 LEU B C 1
ATOM 5562 O O . LEU B 1 206 ? 53.902 -30.226 25.471 1.00 9.88 204 LEU B O 1
ATOM 5567 N N . TYR B 1 207 ? 55.334 -31.770 24.682 1.00 8.25 205 TYR B N 1
ATOM 5568 C CA . TYR B 1 207 ? 55.537 -32.427 25.962 1.00 9.38 205 TYR B CA 1
ATOM 5569 C C . TYR B 1 207 ? 56.895 -32.012 26.492 1.00 8.61 205 TYR B C 1
ATOM 5570 O O . TYR B 1 207 ? 57.915 -32.224 25.828 1.00 8.77 205 TYR B O 1
ATOM 5579 N N . THR B 1 208 ? 56.913 -31.425 27.675 1.00 8.61 206 THR B N 1
ATOM 5580 C CA . THR B 1 208 ? 58.165 -31.095 28.336 1.00 7.85 206 THR B CA 1
ATOM 5581 C C . THR B 1 208 ? 58.265 -31.956 29.582 1.00 8.97 206 THR B C 1
ATOM 5582 O O . THR B 1 208 ? 57.367 -31.937 30.422 1.00 9.33 206 THR B O 1
ATOM 5586 N N . THR B 1 209 ? 59.332 -32.735 29.680 1.00 8.53 207 THR B N 1
ATOM 5587 C CA . THR B 1 209 ? 59.532 -33.623 30.815 1.00 7.67 207 THR B CA 1
ATOM 5588 C C . THR B 1 209 ? 60.861 -33.313 31.481 1.00 8.16 207 THR B C 1
ATOM 5589 O O . THR B 1 209 ? 61.881 -33.188 30.805 1.00 8.07 207 THR B O 1
ATOM 5593 N N . LYS B 1 210 ? 60.836 -33.189 32.802 1.00 7.74 208 LYS B N 1
ATOM 5594 C CA . LYS B 1 210 ? 62.020 -32.953 33.611 1.00 10.10 208 LYS B CA 1
ATOM 5595 C C . LYS B 1 210 ? 62.345 -34.216 34.398 1.00 9.38 208 LYS B C 1
ATOM 5596 O O . LYS B 1 210 ? 61.507 -34.698 35.175 1.00 7.91 208 LYS B O 1
ATOM 5602 N N . TYR B 1 211 ? 63.567 -34.722 34.223 1.00 7.30 209 TYR B N 1
ATOM 5603 C CA . TYR B 1 211 ? 64.074 -35.906 34.919 1.00 8.18 209 TYR B CA 1
ATOM 5604 C C . TYR B 1 211 ? 65.160 -35.464 35.897 1.00 9.90 209 TYR B C 1
ATOM 5605 O O . TYR B 1 211 ? 66.269 -35.112 35.476 1.00 10.67 209 TYR B O 1
ATOM 5614 N N . LYS B 1 212 ? 64.862 -35.481 37.200 1.00 9.21 210 LYS B N 1
ATOM 5615 C CA . LYS B 1 212 ? 65.785 -34.918 38.191 1.00 8.83 210 LYS B CA 1
ATOM 5616 C C . LYS B 1 212 ? 66.164 -35.953 39.243 1.00 9.36 210 LYS B C 1
ATOM 5617 O O . LYS B 1 212 ? 65.290 -36.530 39.902 1.00 8.89 210 LYS B O 1
ATOM 5623 N N . ASP B 1 213 ? 67.466 -36.171 39.411 1.00 8.58 211 ASP B N 1
ATOM 5624 C CA . ASP B 1 213 ? 67.984 -37.068 40.438 1.00 8.44 211 ASP B CA 1
ATOM 5625 C C . ASP B 1 213 ? 67.991 -36.330 41.771 1.00 10.70 211 ASP B C 1
ATOM 5626 O O . ASP B 1 213 ? 68.807 -35.421 41.983 1.00 11.57 211 ASP B O 1
ATOM 5631 N N . ILE B 1 214 ? 67.092 -36.703 42.680 1.00 10.42 212 ILE B N 1
ATOM 5632 C CA . ILE B 1 214 ? 67.035 -36.068 43.995 1.00 9.63 212 ILE B CA 1
ATOM 5633 C C . ILE B 1 214 ? 67.568 -36.982 45.084 1.00 9.11 212 ILE B C 1
ATOM 5634 O O . ILE B 1 214 ? 67.342 -36.717 46.273 1.00 12.12 212 ILE B O 1
ATOM 5639 N N . GLY B 1 215 ? 68.243 -38.063 44.715 1.00 11.05 213 GLY B N 1
ATOM 5640 C CA . GLY B 1 215 ? 69.071 -38.798 45.650 1.00 9.94 213 GLY B CA 1
ATOM 5641 C C . GLY B 1 215 ? 68.393 -40.030 46.234 1.00 9.77 213 GLY B C 1
ATOM 5642 O O . GLY B 1 215 ? 67.173 -40.185 46.206 1.00 9.19 213 GLY B O 1
ATOM 5643 N N . GLU B 1 216 ? 69.229 -40.919 46.784 1.00 11.28 214 GLU B N 1
ATOM 5644 C CA . GLU B 1 216 ? 68.795 -42.079 47.580 1.00 10.36 214 GLU B CA 1
ATOM 5645 C C . GLU B 1 216 ? 67.786 -42.948 46.835 1.00 9.50 214 GLU B C 1
ATOM 5646 O O . GLU B 1 216 ? 66.913 -43.569 47.436 1.00 11.81 214 GLU B O 1
ATOM 5652 N N . GLY B 1 217 ? 67.967 -43.049 45.518 1.00 8.33 215 GLY B N 1
ATOM 5653 C CA . GLY B 1 217 ? 67.156 -43.894 44.673 1.00 8.54 215 GLY B CA 1
ATOM 5654 C C . GLY B 1 217 ? 65.892 -43.250 44.155 1.00 9.39 215 GLY B C 1
ATOM 5655 O O . GLY B 1 217 ? 65.117 -43.924 43.452 1.00 9.97 215 GLY B O 1
ATOM 5656 N N . ILE B 1 218 ? 65.650 -41.972 44.468 1.00 8.10 216 ILE B N 1
ATOM 5657 C CA . ILE B 1 218 ? 64.434 -41.284 44.039 1.00 8.45 216 ILE B CA 1
ATOM 5658 C C . ILE B 1 218 ? 64.728 -40.464 42.790 1.00 9.40 216 ILE B C 1
ATOM 5659 O O . ILE B 1 218 ? 65.709 -39.709 42.736 1.00 9.94 216 ILE B O 1
ATOM 5664 N N . LEU B 1 219 ? 63.868 -40.615 41.795 1.00 6.82 217 LEU B N 1
ATOM 5665 C CA . LEU B 1 219 ? 63.882 -39.838 40.567 1.00 6.76 217 LEU B CA 1
ATOM 5666 C C . LEU B 1 219 ? 62.604 -39.013 40.539 1.00 6.46 217 LEU B C 1
ATOM 5667 O O . LEU B 1 219 ? 61.505 -39.574 40.611 1.00 7.84 217 LEU B O 1
ATOM 5672 N N . GLU B 1 220 ? 62.759 -37.691 40.475 1.00 8.62 218 GLU B N 1
ATOM 5673 C CA . GLU B 1 220 ? 61.646 -36.747 40.404 1.00 8.04 218 GLU B CA 1
ATOM 5674 C C . GLU B 1 220 ? 61.342 -36.444 38.940 1.00 9.91 218 GLU B C 1
ATOM 5675 O O . GLU B 1 220 ? 62.212 -35.951 38.223 1.00 9.07 218 GLU B O 1
ATOM 5681 N N . VAL B 1 221 ? 60.112 -36.712 38.495 1.00 7.43 219 VAL B N 1
ATOM 5682 C CA . VAL B 1 221 ? 59.764 -36.521 37.088 1.00 6.47 219 VAL B CA 1
ATOM 5683 C C . VAL B 1 221 ? 58.561 -35.597 36.986 1.00 7.73 219 VAL B C 1
ATOM 5684 O O . VAL B 1 221 ? 57.472 -35.917 37.485 1.00 9.16 219 VAL B O 1
ATOM 5688 N N . THR B 1 222 ? 58.739 -34.482 36.293 1.00 7.85 220 THR B N 1
ATOM 5689 C CA . THR B 1 222 ? 57.652 -33.541 36.051 1.00 7.18 220 THR B CA 1
ATOM 5690 C C . THR B 1 222 ? 57.223 -33.649 34.602 1.00 10.83 220 THR B C 1
ATOM 5691 O O . THR B 1 222 ? 58.020 -33.371 33.700 1.00 8.72 220 THR B O 1
ATOM 5695 N N . TYR B 1 223 ? 55.970 -34.045 34.384 1.00 8.56 221 TYR B N 1
ATOM 5696 C CA . TYR B 1 223 ? 55.388 -34.123 33.050 1.00 8.66 221 TYR B CA 1
ATOM 5697 C C . TYR B 1 223 ? 54.600 -32.846 32.791 1.00 8.27 221 TYR B C 1
ATOM 5698 O O . TYR B 1 223 ? 53.631 -32.554 33.501 1.00 9.12 221 TYR B O 1
ATOM 5707 N N . VAL B 1 224 ? 55.005 -32.104 31.768 1.00 7.92 222 VAL B N 1
ATOM 5708 C CA . VAL B 1 224 ? 54.355 -30.863 31.368 1.00 8.34 222 VAL B CA 1
ATOM 5709 C C . VAL B 1 224 ? 53.713 -31.080 30.008 1.00 9.25 222 VAL B C 1
ATOM 5710 O O . VAL B 1 224 ? 54.369 -31.577 29.085 1.00 8.93 222 VAL B O 1
ATOM 5714 N N . ILE B 1 225 ? 52.435 -30.701 29.885 1.00 9.05 223 ILE B N 1
ATOM 5715 C CA . ILE B 1 225 ? 51.682 -30.832 28.647 1.00 9.05 223 ILE B CA 1
ATOM 5716 C C . ILE B 1 225 ? 51.296 -29.434 28.196 1.00 9.68 223 ILE B C 1
ATOM 5717 O O . ILE B 1 225 ? 50.470 -28.770 28.837 1.00 10.81 223 ILE B O 1
ATOM 5722 N N . GLU B 1 226 ? 51.881 -28.991 27.092 1.00 9.23 224 GLU B N 1
ATOM 5723 C CA . GLU B 1 226 ? 51.689 -27.638 26.576 1.00 9.85 224 GLU B CA 1
ATOM 5724 C C . GLU B 1 226 ? 50.804 -27.708 25.336 1.00 10.55 224 GLU B C 1
ATOM 5725 O O . GLU B 1 226 ? 51.214 -28.232 24.300 1.00 9.69 224 GLU B O 1
ATOM 5731 N N . ASN B 1 227 ? 49.582 -27.195 25.451 1.00 10.54 225 ASN B N 1
ATOM 5732 C CA . ASN B 1 227 ? 48.609 -27.242 24.360 1.00 11.55 225 ASN B CA 1
ATOM 5733 C C . ASN B 1 227 ? 48.686 -25.940 23.569 1.00 11.41 225 ASN B C 1
ATOM 5734 O O . ASN B 1 227 ? 48.107 -24.927 23.965 1.00 15.07 225 ASN B O 1
ATOM 5739 N N . PHE B 1 228 ? 49.380 -25.975 22.433 1.00 9.21 226 PHE B N 1
ATOM 5740 C CA . PHE B 1 228 ? 49.446 -24.830 21.532 1.00 12.29 226 PHE B CA 1
ATOM 5741 C C . PHE B 1 228 ? 48.532 -24.986 20.328 1.00 12.65 226 PHE B C 1
ATOM 5742 O O . PHE B 1 228 ? 48.529 -24.115 19.451 1.00 15.04 226 PHE B O 1
ATOM 5750 N N . GLY B 1 229 ? 47.732 -26.044 20.283 1.00 12.39 227 GLY B N 1
ATOM 5751 C CA . GLY B 1 229 ? 46.791 -26.276 19.216 1.00 13.95 227 GLY B CA 1
ATOM 5752 C C . GLY B 1 229 ? 45.401 -25.778 19.550 1.00 12.93 227 GLY B C 1
ATOM 5753 O O . GLY B 1 229 ? 45.202 -24.921 20.424 1.00 13.98 227 GLY B O 1
ATOM 5754 N N . THR B 1 230 ? 44.415 -26.335 18.852 1.00 12.88 228 THR B N 1
ATOM 5755 C CA . THR B 1 230 ? 43.041 -25.872 18.992 1.00 13.13 228 THR B CA 1
ATOM 5756 C C . THR B 1 230 ? 42.089 -26.938 19.519 1.00 13.98 228 THR B C 1
ATOM 5757 O O . THR B 1 230 ? 40.882 -26.688 19.578 1.00 14.03 228 THR B O 1
ATOM 5761 N N . ASP B 1 231 ? 42.593 -28.087 19.948 1.00 11.55 229 ASP B N 1
ATOM 5762 C CA . ASP B 1 231 ? 41.752 -29.124 20.527 1.00 14.27 229 ASP B CA 1
ATOM 5763 C C . ASP B 1 231 ? 41.793 -29.028 22.043 1.00 14.47 229 ASP B C 1
ATOM 5764 O O . ASP B 1 231 ? 42.655 -28.359 22.616 1.00 13.47 229 ASP B O 1
ATOM 5769 N N . THR B 1 232 ? 40.823 -29.672 22.690 1.00 11.45 230 THR B N 1
ATOM 5770 C CA . THR B 1 232 ? 40.800 -29.792 24.144 1.00 9.30 230 THR B CA 1
ATOM 5771 C C . THR B 1 232 ? 41.149 -31.226 24.506 1.00 11.22 230 THR B C 1
ATOM 5772 O O . THR B 1 232 ? 40.498 -32.164 24.037 1.00 11.37 230 THR B O 1
ATOM 5776 N N . LEU B 1 233 ? 42.191 -31.390 25.313 1.00 11.80 231 LEU B N 1
ATOM 5777 C CA . LEU B 1 233 ? 42.592 -32.697 25.805 1.00 12.36 231 LEU B CA 1
ATOM 5778 C C . LEU B 1 233 ? 41.899 -32.953 27.134 1.00 12.04 231 LEU B C 1
ATOM 5779 O O . LEU B 1 233 ? 41.928 -32.100 28.024 1.00 14.93 231 LEU B O 1
ATOM 5784 N N . ASP B 1 234 ? 41.262 -34.118 27.277 1.00 10.21 232 ASP B N 1
ATOM 5785 C CA . ASP B 1 234 ? 40.547 -34.342 28.523 1.00 9.28 232 ASP B CA 1
ATOM 5786 C C . ASP B 1 234 ? 40.759 -35.739 29.085 1.00 10.37 232 ASP B C 1
ATOM 5787 O O . ASP B 1 234 ? 40.073 -36.120 30.045 1.00 12.55 232 ASP B O 1
ATOM 5792 N N . HIS B 1 235 ? 41.718 -36.489 28.555 1.00 10.11 233 HIS B N 1
ATOM 5793 C CA . HIS B 1 235 ? 42.120 -37.771 29.126 1.00 10.00 233 HIS B CA 1
ATOM 5794 C C . HIS B 1 235 ? 43.638 -37.793 29.062 1.00 9.74 233 HIS B C 1
ATOM 5795 O O . HIS B 1 235 ? 44.205 -37.811 27.969 1.00 10.81 233 HIS B O 1
ATOM 5802 N N . LEU B 1 236 ? 44.293 -37.759 30.219 1.00 8.34 234 LEU B N 1
ATOM 5803 C CA . LEU B 1 236 ? 45.743 -37.652 30.289 1.00 8.23 234 LEU B CA 1
ATOM 5804 C C . LEU B 1 236 ? 46.316 -38.881 30.976 1.00 9.40 234 LEU B C 1
ATOM 5805 O O . LEU B 1 236 ? 45.961 -39.173 32.122 1.00 10.81 234 LEU B O 1
ATOM 5810 N N . ASN B 1 237 ? 47.228 -39.571 30.296 1.00 8.64 235 ASN B N 1
ATOM 5811 C CA . ASN B 1 237 ? 48.073 -40.583 30.929 1.00 7.84 235 ASN B CA 1
ATOM 5812 C C . ASN B 1 237 ? 49.352 -39.884 31.355 1.00 7.61 235 ASN B C 1
ATOM 5813 O O . ASN B 1 237 ? 50.124 -39.437 30.501 1.00 9.47 235 ASN B O 1
ATOM 5818 N N . ILE B 1 238 ? 49.573 -39.783 32.662 1.00 8.22 236 ILE B N 1
ATOM 5819 C CA . ILE B 1 238 ? 50.633 -38.909 33.156 1.00 9.32 236 ILE B CA 1
ATOM 5820 C C . ILE B 1 238 ? 51.260 -39.577 34.382 1.00 9.31 236 ILE B C 1
ATOM 5821 O O . ILE B 1 238 ? 51.144 -39.084 35.519 1.00 12.25 236 ILE B O 1
ATOM 5826 N N . PRO B 1 239 ? 51.973 -40.714 34.193 1.00 7.92 237 PRO B N 1
ATOM 5827 C CA . PRO B 1 239 ? 52.383 -41.298 32.911 1.00 6.64 237 PRO B CA 1
ATOM 5828 C C . PRO B 1 239 ? 51.533 -42.467 32.449 1.00 8.85 237 PRO B C 1
ATOM 5829 O O . PRO B 1 239 ? 50.729 -43.028 33.208 1.00 9.08 237 PRO B O 1
ATOM 5833 N N . TRP B 1 240 ? 51.723 -42.825 31.180 1.00 7.73 238 TRP B N 1
ATOM 5834 C CA . TRP B 1 240 ? 51.515 -44.188 30.709 1.00 8.53 238 TRP B CA 1
ATOM 5835 C C . TRP B 1 240 ? 52.843 -44.926 30.805 1.00 7.78 238 TRP B C 1
ATOM 5836 O O . TRP B 1 240 ? 53.895 -44.352 30.533 1.00 7.77 238 TRP B O 1
ATOM 5847 N N . GLY B 1 241 ? 52.789 -46.198 31.183 1.00 6.76 239 GLY B N 1
ATOM 5848 C CA . GLY B 1 241 ? 53.988 -47.015 31.121 1.00 6.96 239 GLY B CA 1
ATOM 5849 C C . GLY B 1 241 ? 53.786 -48.386 31.703 1.00 8.78 239 GLY B C 1
ATOM 5850 O O . GLY B 1 241 ? 52.824 -49.084 31.359 1.00 8.15 239 GLY B O 1
ATOM 5851 N N . GLY B 1 242 ? 54.688 -48.788 32.579 1.00 8.14 240 GLY B N 1
ATOM 5852 C CA . GLY B 1 242 ? 54.595 -50.083 33.199 1.00 8.50 240 GLY B CA 1
ATOM 5853 C C . GLY B 1 242 ? 55.932 -50.783 33.173 1.00 8.51 240 GLY B C 1
ATOM 5854 O O . GLY B 1 242 ? 56.975 -50.197 32.842 1.00 8.89 240 GLY B O 1
ATOM 5855 N N . VAL B 1 243 ? 55.918 -52.057 33.552 1.00 7.59 241 VAL B N 1
ATOM 5856 C CA . VAL B 1 243 ? 57.176 -52.731 33.854 1.00 7.09 241 VAL B CA 1
ATOM 5857 C C . VAL B 1 243 ? 57.299 -54.037 33.087 1.00 7.72 241 VAL B C 1
ATOM 5858 O O . VAL B 1 243 ? 56.319 -54.613 32.605 1.00 9.43 241 VAL B O 1
ATOM 5862 N N . ARG B 1 244 ? 58.547 -54.508 32.996 1.00 7.59 242 ARG B N 1
ATOM 5863 C CA . ARG B 1 244 ? 58.862 -55.802 32.397 1.00 7.36 242 ARG B CA 1
ATOM 5864 C C . ARG B 1 244 ? 58.493 -56.875 33.406 1.00 11.04 242 ARG B C 1
ATOM 5865 O O . ARG B 1 244 ? 59.137 -56.995 34.456 1.00 10.32 242 ARG B O 1
ATOM 5873 N N . SER B 1 245 ? 57.444 -57.649 33.094 1.00 8.90 243 SER B N 1
ATOM 5874 C CA . SER B 1 245 ? 56.847 -58.519 34.105 1.00 9.48 243 SER B CA 1
ATOM 5875 C C . SER B 1 245 ? 57.834 -59.550 34.625 1.00 9.09 243 SER B C 1
ATOM 5876 O O . SER B 1 245 ? 57.793 -59.907 35.810 1.00 10.19 243 SER B O 1
ATOM 5879 N N . SER B 1 246 ? 58.714 -60.052 33.754 1.00 10.02 244 SER B N 1
ATOM 5880 C CA . SER B 1 246 ? 59.691 -61.059 34.174 1.00 10.68 244 SER B CA 1
ATOM 5881 C C . SER B 1 246 ? 60.741 -60.499 35.132 1.00 11.44 244 SER B C 1
ATOM 5882 O O . SER B 1 246 ? 61.305 -61.260 35.929 1.00 13.75 244 SER B O 1
ATOM 5885 N N . SER B 1 247 ? 61.026 -59.192 35.074 1.00 9.86 245 SER B N 1
ATOM 5886 C CA . SER B 1 247 ? 61.899 -58.579 36.072 1.00 10.78 245 SER B CA 1
ATOM 5887 C C . SER B 1 247 ? 61.144 -58.235 37.347 1.00 9.67 245 SER B C 1
ATOM 5888 O O . SER B 1 247 ? 61.700 -58.340 38.445 1.00 11.47 245 SER B O 1
ATOM 5891 N N . LEU B 1 248 ? 59.882 -57.801 37.218 1.00 10.02 246 LEU B N 1
ATOM 5892 C CA . LEU B 1 248 ? 59.102 -57.245 38.330 1.00 9.77 246 LEU B CA 1
ATOM 5893 C C . LEU B 1 248 ? 57.726 -57.901 38.299 1.00 10.34 246 LEU B C 1
ATOM 5894 O O . LEU B 1 248 ? 56.740 -57.285 37.893 1.00 13.17 246 LEU B O 1
ATOM 5899 N N . ARG B 1 249 ? 57.663 -59.155 38.755 1.00 8.01 247 ARG B N 1
ATOM 5900 C CA . ARG B 1 249 ? 56.448 -59.961 38.681 1.00 12.30 247 ARG B CA 1
ATOM 5901 C C . ARG B 1 249 ? 55.468 -59.669 39.818 1.00 12.42 247 ARG B C 1
ATOM 5902 O O . ARG B 1 249 ? 54.263 -59.924 39.668 1.00 12.87 247 ARG B O 1
ATOM 5910 N N . GLY B 1 250 ? 55.945 -59.136 40.943 1.00 11.22 248 GLY B N 1
ATOM 5911 C CA . GLY B 1 250 ? 55.082 -58.853 42.083 1.00 9.86 248 GLY B CA 1
ATOM 5912 C C . GLY B 1 250 ? 54.471 -57.467 41.995 1.00 9.96 248 GLY B C 1
ATOM 5913 O O . GLY B 1 250 ? 55.178 -56.483 41.761 1.00 11.75 248 GLY B O 1
ATOM 5914 N N . LYS B 1 251 ? 53.158 -57.388 42.202 1.00 8.78 249 LYS B N 1
ATOM 5915 C CA . LYS B 1 251 ? 52.417 -56.140 42.050 1.00 8.83 249 LYS B CA 1
ATOM 5916 C C . LYS B 1 251 ? 51.770 -55.775 43.378 1.00 9.28 249 LYS B C 1
ATOM 5917 O O . LYS B 1 251 ? 51.052 -56.592 43.961 1.00 9.48 249 LYS B O 1
ATOM 5923 N N . PHE B 1 252 ? 52.023 -54.553 43.855 1.00 9.73 250 PHE B N 1
ATOM 5924 C CA . PHE B 1 252 ? 51.493 -54.048 45.121 1.00 9.10 250 PHE B CA 1
ATOM 5925 C C . PHE B 1 252 ? 50.852 -52.677 44.940 1.00 9.31 250 PHE B C 1
ATOM 5926 O O . PHE B 1 252 ? 51.401 -51.812 44.241 1.00 10.82 250 PHE B O 1
ATOM 5934 N N . VAL B 1 253 ? 49.725 -52.455 45.620 1.00 10.03 251 VAL B N 1
ATOM 5935 C CA . VAL B 1 253 ? 49.155 -51.117 45.757 1.00 7.37 251 VAL B CA 1
ATOM 5936 C C . VAL B 1 253 ? 49.265 -50.691 47.215 1.00 9.64 251 VAL B C 1
ATOM 5937 O O . VAL B 1 253 ? 49.126 -51.511 48.134 1.00 10.15 251 VAL B O 1
ATOM 5941 N N . SER B 1 254 ? 49.555 -49.413 47.424 1.00 9.64 252 SER B N 1
ATOM 5942 C CA . SER B 1 254 ? 49.518 -48.845 48.761 1.00 9.58 252 SER B CA 1
ATOM 5943 C C . SER B 1 254 ? 48.082 -48.559 49.174 1.00 8.17 252 SER B C 1
ATOM 5944 O O . SER B 1 254 ? 47.177 -48.451 48.345 1.00 10.44 252 SER B O 1
ATOM 5947 N N . ARG B 1 255 ? 47.876 -48.436 50.478 1.00 8.85 253 ARG B N 1
ATOM 5948 C CA . ARG B 1 255 ? 46.585 -48.074 51.039 1.00 12.25 253 ARG B CA 1
ATOM 5949 C C . ARG B 1 255 ? 46.748 -46.898 51.988 1.00 11.32 253 ARG B C 1
ATOM 5950 O O . ARG B 1 255 ? 47.858 -46.617 52.451 1.00 11.02 253 ARG B O 1
ATOM 5958 N N . PRO B 1 256 ? 45.672 -46.157 52.258 1.00 12.65 254 PRO B N 1
ATOM 5959 C CA . PRO B 1 256 ? 45.761 -45.059 53.225 1.00 12.03 254 PRO B CA 1
ATOM 5960 C C . PRO B 1 256 ? 46.309 -45.573 54.547 1.00 13.03 254 PRO B C 1
ATOM 5961 O O . PRO B 1 256 ? 45.889 -46.611 55.052 1.00 17.26 254 PRO B O 1
ATOM 5965 N N . GLY B 1 257 ? 47.280 -44.855 55.091 1.00 15.99 255 GLY B N 1
ATOM 5966 C CA . GLY B 1 257 ? 47.954 -45.284 56.291 1.00 16.56 255 GLY B CA 1
ATOM 5967 C C . GLY B 1 257 ? 49.333 -45.863 56.053 1.00 20.47 255 GLY B C 1
ATOM 5968 O O . GLY B 1 257 ? 50.095 -46.009 57.009 1.00 19.91 255 GLY B O 1
ATOM 5969 N N . GLY B 1 258 ? 49.666 -46.209 54.808 1.00 13.50 256 GLY B N 1
ATOM 5970 C CA . GLY B 1 258 ? 51.028 -46.547 54.438 1.00 14.26 256 GLY B CA 1
ATOM 5971 C C . GLY B 1 258 ? 51.329 -48.018 54.255 1.00 13.18 256 GLY B C 1
ATOM 5972 O O . GLY B 1 258 ? 52.480 -48.358 53.970 1.00 12.96 256 GLY B O 1
ATOM 5973 N N . ASP B 1 259 ? 50.363 -48.908 54.430 1.00 12.76 257 ASP B N 1
ATOM 5974 C CA . ASP B 1 259 ? 50.648 -50.308 54.183 1.00 11.68 257 ASP B CA 1
ATOM 5975 C C . ASP B 1 259 ? 50.492 -50.613 52.690 1.00 12.10 257 ASP B C 1
ATOM 5976 O O . ASP B 1 259 ? 49.996 -49.791 51.919 1.00 12.57 257 ASP B O 1
ATOM 5981 N N . ILE B 1 260 ? 50.929 -51.813 52.286 1.00 11.15 258 ILE B N 1
ATOM 5982 C CA . ILE B 1 260 ? 50.820 -52.254 50.899 1.00 9.65 258 ILE B CA 1
ATOM 5983 C C . ILE B 1 260 ? 50.114 -53.602 50.858 1.00 13.38 258 ILE B C 1
ATOM 5984 O O . ILE B 1 260 ? 50.111 -54.365 51.829 1.00 13.68 258 ILE B O 1
ATOM 5989 N N . GLU B 1 261 ? 49.522 -53.882 49.700 1.00 9.91 259 GLU B N 1
ATOM 5990 C CA . GLU B 1 261 ? 48.674 -55.043 49.459 1.00 11.95 259 GLU B CA 1
ATOM 5991 C C . GLU B 1 261 ? 48.999 -55.592 48.080 1.00 12.32 259 GLU B C 1
ATOM 5992 O O . GLU B 1 261 ? 49.135 -54.820 47.129 1.00 10.95 259 GLU B O 1
ATOM 5998 N N . ILE B 1 262 ? 49.122 -56.917 47.962 1.00 10.24 260 ILE B N 1
ATOM 5999 C CA . ILE B 1 262 ? 49.310 -57.512 46.638 1.00 8.53 260 ILE B CA 1
ATOM 6000 C C . ILE B 1 262 ? 48.064 -57.288 45.791 1.00 11.27 260 ILE B C 1
ATOM 6001 O O . ILE B 1 262 ? 46.933 -57.490 46.254 1.00 13.69 260 ILE B O 1
ATOM 6006 N N . ILE B 1 263 ? 48.262 -56.865 44.538 1.00 8.82 261 ILE B N 1
ATOM 6007 C CA . ILE B 1 263 ? 47.171 -56.810 43.571 1.00 10.48 261 ILE B CA 1
ATOM 6008 C C . ILE B 1 263 ? 47.414 -57.844 42.473 1.00 10.73 261 ILE B C 1
ATOM 6009 O O . ILE B 1 263 ? 48.530 -58.333 42.268 1.00 10.25 261 ILE B O 1
ATOM 6014 N N . TYR B 1 264 ? 46.331 -58.189 41.764 1.00 12.08 262 TYR B N 1
ATOM 6015 C CA . TYR B 1 264 ? 46.300 -59.369 40.907 1.00 12.91 262 TYR B CA 1
ATOM 6016 C C . TYR B 1 264 ? 45.857 -59.093 39.480 1.00 13.32 262 TYR B C 1
ATOM 6017 O O . TYR B 1 264 ? 45.800 -60.033 38.673 1.00 12.46 262 TYR B O 1
ATOM 6026 N N . GLY B 1 265 ? 45.552 -57.847 39.144 1.00 10.81 263 GLY B N 1
ATOM 6027 C CA . GLY B 1 265 ? 44.983 -57.525 37.851 1.00 13.35 263 GLY B CA 1
ATOM 6028 C C . GLY B 1 265 ? 45.803 -58.049 36.692 1.00 12.13 263 GLY B C 1
ATOM 6029 O O . GLY B 1 265 ? 47.014 -57.832 36.635 1.00 10.49 263 GLY B O 1
ATOM 6030 N N . GLN B 1 266 ? 45.134 -58.735 35.766 1.00 11.23 264 GLN B N 1
ATOM 6031 C CA . GLN B 1 266 ? 45.751 -59.324 34.586 1.00 10.33 264 GLN B CA 1
ATOM 6032 C C . GLN B 1 266 ? 44.752 -59.197 33.448 1.00 12.75 264 GLN B C 1
ATOM 6033 O O . GLN B 1 266 ? 43.577 -59.536 33.630 1.00 12.04 264 GLN B O 1
ATOM 6039 N N . THR B 1 267 ? 45.186 -58.685 32.297 1.00 11.73 265 THR B N 1
ATOM 6040 C CA . THR B 1 267 ? 44.255 -58.567 31.180 1.00 11.62 265 THR B CA 1
ATOM 6041 C C . THR B 1 267 ? 43.909 -59.942 30.622 1.00 10.67 265 THR B C 1
ATOM 6042 O O . THR B 1 267 ? 44.723 -60.869 30.635 1.00 11.74 265 THR B O 1
ATOM 6046 N N . GLY B 1 268 ? 42.686 -60.050 30.117 1.00 13.35 266 GLY B N 1
ATOM 6047 C CA . GLY B 1 268 ? 42.178 -61.268 29.520 1.00 12.73 266 GLY B CA 1
ATOM 6048 C C . GLY B 1 268 ? 40.724 -61.039 29.158 1.00 13.30 266 GLY B C 1
ATOM 6049 O O . GLY B 1 268 ? 40.237 -59.916 29.229 1.00 13.20 266 GLY B O 1
ATOM 6050 N N . THR B 1 269 ? 40.033 -62.118 28.786 1.00 13.84 267 THR B N 1
ATOM 6051 C CA . THR B 1 269 ? 38.608 -61.978 28.525 1.00 10.81 267 THR B CA 1
ATOM 6052 C C . THR B 1 269 ? 37.919 -61.393 29.750 1.00 8.08 267 THR B C 1
ATOM 6053 O O . THR B 1 269 ? 38.110 -61.871 30.875 1.00 11.74 267 THR B O 1
ATOM 6057 N N . ASP B 1 270 ? 37.133 -60.340 29.526 1.00 8.90 268 ASP B N 1
ATOM 6058 C CA . ASP B 1 270 ? 36.345 -59.706 30.582 1.00 10.17 268 ASP B CA 1
ATOM 6059 C C . ASP B 1 270 ? 37.209 -59.260 31.749 1.00 12.00 268 ASP B C 1
ATOM 6060 O O . ASP B 1 270 ? 36.795 -59.348 32.910 1.00 13.12 268 ASP B O 1
ATOM 6065 N N . ASN B 1 271 ? 38.409 -58.764 31.457 1.00 9.51 269 ASN B N 1
ATOM 6066 C CA . ASN B 1 271 ? 39.277 -58.312 32.538 1.00 11.59 269 ASN B CA 1
ATOM 6067 C C . ASN B 1 271 ? 40.295 -57.326 31.985 1.00 9.99 269 ASN B C 1
ATOM 6068 O O . ASN B 1 271 ? 41.114 -57.691 31.138 1.00 11.83 269 ASN B O 1
ATOM 6073 N N . ALA B 1 272 ? 40.243 -56.086 32.463 1.00 11.75 270 ALA B N 1
ATOM 6074 C CA . ALA B 1 272 ? 41.224 -55.074 32.106 1.00 12.52 270 ALA B CA 1
ATOM 6075 C C . ALA B 1 272 ? 42.169 -54.766 33.258 1.00 10.88 270 ALA B C 1
ATOM 6076 O O . ALA B 1 272 ? 42.915 -53.782 33.192 1.00 11.00 270 ALA B O 1
ATOM 6078 N N . GLY B 1 273 ? 42.156 -55.579 34.310 1.00 11.22 271 GLY B N 1
ATOM 6079 C CA . GLY B 1 273 ? 43.048 -55.364 35.434 1.00 11.37 271 GLY B CA 1
ATOM 6080 C C . GLY B 1 273 ? 42.460 -54.456 36.496 1.00 11.61 271 GLY B C 1
ATOM 6081 O O . GLY B 1 273 ? 41.256 -54.190 36.560 1.00 13.34 271 GLY B O 1
ATOM 6082 N N . ASP B 1 274 ? 43.359 -53.967 37.350 1.00 10.16 272 ASP B N 1
ATOM 6083 C CA . ASP B 1 274 ? 42.989 -53.123 38.477 1.00 10.79 272 ASP B CA 1
ATOM 6084 C C . ASP B 1 274 ? 42.764 -51.679 38.037 1.00 10.72 272 ASP B C 1
ATOM 6085 O O . ASP B 1 274 ? 43.458 -51.162 37.150 1.00 11.31 272 ASP B O 1
ATOM 6090 N N . LEU B 1 275 ? 41.796 -51.022 38.673 1.00 9.31 273 LEU B N 1
ATOM 6091 C CA . LEU B 1 275 ? 41.478 -49.629 38.369 1.00 9.53 273 LEU B CA 1
ATOM 6092 C C . LEU B 1 275 ? 40.878 -49.019 39.622 1.00 12.39 273 LEU B C 1
ATOM 6093 O O . LEU B 1 275 ? 39.819 -49.466 40.074 1.00 11.51 273 LEU B O 1
ATOM 6098 N N . GLU B 1 276 ? 41.539 -48.007 40.184 1.00 10.24 274 GLU B N 1
ATOM 6099 C CA . GLU B 1 276 ? 41.019 -47.377 41.393 1.00 10.97 274 GLU B CA 1
ATOM 6100 C C . GLU B 1 276 ? 41.382 -45.902 41.413 1.00 10.83 274 GLU B C 1
ATOM 6101 O O . GLU B 1 276 ? 42.455 -45.508 40.955 1.00 9.65 274 GLU B O 1
ATOM 6107 N N . ASP B 1 277 ? 40.480 -45.094 41.977 1.00 12.64 275 ASP B N 1
ATOM 6108 C CA . ASP B 1 277 ? 40.797 -43.702 42.261 1.00 10.38 275 ASP B CA 1
ATOM 6109 C C . ASP B 1 277 ? 42.015 -43.605 43.176 1.00 10.80 275 ASP B C 1
ATOM 6110 O O . ASP B 1 277 ? 42.237 -44.450 44.048 1.00 10.47 275 ASP B O 1
ATOM 6115 N N . ILE B 1 278 ? 42.824 -42.561 42.981 1.00 9.67 276 ILE B N 1
ATOM 6116 C CA . ILE B 1 278 ? 44.089 -42.559 43.707 1.00 11.09 276 ILE B CA 1
ATOM 6117 C C . ILE B 1 278 ? 43.904 -42.295 45.193 1.00 11.15 276 ILE B C 1
ATOM 6118 O O . ILE B 1 278 ? 44.790 -42.643 45.979 1.00 12.91 276 ILE B O 1
ATOM 6123 N N . ASP B 1 279 ? 42.773 -41.720 45.619 1.00 11.79 277 ASP B N 1
ATOM 6124 C CA . ASP B 1 279 ? 42.571 -41.539 47.052 1.00 11.58 277 ASP B CA 1
ATOM 6125 C C . ASP B 1 279 ? 42.117 -42.810 47.764 1.00 12.19 277 ASP B C 1
ATOM 6126 O O . ASP B 1 279 ? 41.948 -42.787 48.992 1.00 14.98 277 ASP B O 1
ATOM 6131 N N . ALA B 1 280 ? 41.935 -43.909 47.036 1.00 12.87 278 ALA B N 1
ATOM 6132 C CA . ALA B 1 280 ? 41.784 -45.227 47.632 1.00 10.46 278 ALA B CA 1
ATOM 6133 C C . ALA B 1 280 ? 43.126 -45.884 47.913 1.00 10.68 278 ALA B C 1
ATOM 6134 O O . ALA B 1 280 ? 43.152 -46.979 48.484 1.00 11.43 278 ALA B O 1
ATOM 6136 N N . THR B 1 281 ? 44.226 -45.243 47.528 1.00 10.15 279 THR B N 1
ATOM 6137 C CA . THR B 1 281 ? 45.573 -45.759 47.717 1.00 9.39 279 THR B CA 1
ATOM 6138 C C . THR B 1 281 ? 46.297 -44.907 48.747 1.00 10.48 279 THR B C 1
ATOM 6139 O O . THR B 1 281 ? 45.748 -43.950 49.291 1.00 12.34 279 THR B O 1
ATOM 6143 N N . GLY B 1 282 ? 47.540 -45.279 49.022 1.00 10.21 280 GLY B N 1
ATOM 6144 C CA . GLY B 1 282 ? 48.448 -44.472 49.804 1.00 9.91 280 GLY B CA 1
ATOM 6145 C C . GLY B 1 282 ? 49.338 -43.590 48.963 1.00 13.22 280 GLY B C 1
ATOM 6146 O O . GLY B 1 282 ? 50.330 -43.062 49.475 1.00 11.33 280 GLY B O 1
ATOM 6147 N N . GLY B 1 283 ? 49.039 -43.441 47.677 1.00 10.44 281 GLY B N 1
ATOM 6148 C CA . GLY B 1 283 ? 49.780 -42.541 46.820 1.00 10.37 281 GLY B CA 1
ATOM 6149 C C . GLY B 1 283 ? 50.764 -43.199 45.878 1.00 9.14 281 GLY B C 1
ATOM 6150 O O . GLY B 1 283 ? 51.448 -42.477 45.141 1.00 9.84 281 GLY B O 1
ATOM 6151 N N . TYR B 1 284 ? 50.884 -44.530 45.895 1.00 10.32 282 TYR B N 1
ATOM 6152 C CA . TYR B 1 284 ? 51.871 -45.189 45.043 1.00 7.81 282 TYR B CA 1
ATOM 6153 C C . TYR B 1 284 ? 51.496 -46.645 44.795 1.00 10.54 282 TYR B C 1
ATOM 6154 O O . TYR B 1 284 ? 50.591 -47.206 45.431 1.00 9.26 282 TYR B O 1
ATOM 6163 N N . VAL B 1 285 ? 52.200 -47.238 43.817 1.00 6.97 283 VAL B N 1
ATOM 6164 C CA . VAL B 1 285 ? 52.246 -48.680 43.588 1.00 7.97 283 VAL B CA 1
ATOM 6165 C C . VAL B 1 285 ? 53.705 -49.099 43.681 1.00 10.27 283 VAL B C 1
ATOM 6166 O O . VAL B 1 285 ? 54.616 -48.285 43.517 1.00 10.40 283 VAL B O 1
ATOM 6170 N N . ILE B 1 286 ? 53.931 -50.377 43.960 1.00 8.24 284 ILE B N 1
ATOM 6171 C CA . ILE B 1 286 ? 55.284 -50.937 43.948 1.00 8.86 284 ILE B CA 1
ATOM 6172 C C . ILE B 1 286 ? 55.270 -52.187 43.086 1.00 10.42 284 ILE B C 1
ATOM 6173 O O . ILE B 1 286 ? 54.440 -53.076 43.301 1.00 9.00 284 ILE B O 1
ATOM 6178 N N . TYR B 1 287 ? 56.195 -52.274 42.133 1.00 8.74 285 TYR B N 1
ATOM 6179 C CA . TYR B 1 287 ? 56.447 -53.530 41.435 1.00 7.71 285 TYR B CA 1
ATOM 6180 C C . TYR B 1 287 ? 57.752 -54.106 41.960 1.00 9.12 285 TYR B C 1
ATOM 6181 O O . TYR B 1 287 ? 58.739 -53.377 42.102 1.00 10.19 285 TYR B O 1
ATOM 6190 N N . ALA B 1 288 ? 57.730 -55.379 42.337 1.00 8.86 286 ALA B N 1
ATOM 6191 C CA . ALA B 1 288 ? 58.887 -56.003 42.964 1.00 8.14 286 ALA B CA 1
ATOM 6192 C C . ALA B 1 288 ? 59.232 -57.304 42.250 1.00 8.77 286 ALA B C 1
ATOM 6193 O O . ALA B 1 288 ? 58.405 -57.896 41.559 1.00 10.29 286 ALA B O 1
ATOM 6195 N N . GLN B 1 289 ? 60.480 -57.743 42.426 1.00 9.24 287 GLN B N 1
ATOM 6196 C CA . GLN B 1 289 ? 60.953 -58.924 41.714 1.00 11.45 287 GLN B CA 1
ATOM 6197 C C . GLN B 1 289 ? 60.075 -60.135 42.019 1.00 12.34 287 GLN B C 1
ATOM 6198 O O . GLN B 1 289 ? 59.745 -60.924 41.121 1.00 14.13 287 GLN B O 1
ATOM 6204 N N . ASP B 1 290 ? 59.670 -60.284 43.278 1.00 8.96 288 ASP B N 1
ATOM 6205 C CA . ASP B 1 290 ? 58.613 -61.216 43.651 1.00 11.05 288 ASP B CA 1
ATOM 6206 C C . ASP B 1 290 ? 57.820 -60.581 44.786 1.00 10.73 288 ASP B C 1
ATOM 6207 O O . ASP B 1 290 ? 58.087 -59.442 45.191 1.00 11.74 288 ASP B O 1
ATOM 6212 N N . THR B 1 291 ? 56.833 -61.311 45.309 1.00 12.85 289 THR B N 1
ATOM 6213 C CA . THR B 1 291 ? 56.057 -60.827 46.444 1.00 11.86 289 THR B CA 1
ATOM 6214 C C . THR B 1 291 ? 56.478 -61.444 47.767 1.00 11.47 289 THR B C 1
ATOM 6215 O O . THR B 1 291 ? 55.767 -61.283 48.759 1.00 14.14 289 THR B O 1
ATOM 6219 N N . LEU B 1 292 ? 57.621 -62.125 47.816 1.00 12.21 290 LEU B N 1
ATOM 6220 C CA . LEU B 1 292 ? 57.921 -62.976 48.960 1.00 12.70 290 LEU B CA 1
ATOM 6221 C C . LEU B 1 292 ? 58.592 -62.261 50.121 1.00 15.12 290 LEU B C 1
ATOM 6222 O O . LEU B 1 292 ? 58.436 -62.695 51.267 1.00 15.01 290 LEU B O 1
ATOM 6227 N N . SER B 1 293 ? 59.350 -61.192 49.867 1.00 15.01 291 SER B N 1
ATOM 6228 C CA . SER B 1 293 ? 60.251 -60.657 50.877 1.00 17.47 291 SER B CA 1
ATOM 6229 C C . SER B 1 293 ? 60.334 -59.144 50.764 1.00 14.76 291 SER B C 1
ATOM 6230 O O . SER B 1 293 ? 60.359 -58.601 49.658 1.00 13.77 291 SER B O 1
ATOM 6233 N N . ALA B 1 294 ? 60.393 -58.477 51.918 1.00 13.60 292 ALA B N 1
ATOM 6234 C CA . ALA B 1 294 ? 60.636 -57.035 51.945 1.00 12.99 292 ALA B CA 1
ATOM 6235 C C . ALA B 1 294 ? 61.986 -56.639 51.353 1.00 13.87 292 ALA B C 1
ATOM 6236 O O . ALA B 1 294 ? 62.179 -55.455 51.040 1.00 13.21 292 ALA B O 1
ATOM 6238 N N . SER B 1 295 ? 62.921 -57.578 51.186 1.00 11.52 293 SER B N 1
ATOM 6239 C CA . SER B 1 295 ? 64.203 -57.258 50.576 1.00 13.72 293 SER B CA 1
ATOM 6240 C C . SER B 1 295 ? 64.192 -57.398 49.053 1.00 13.57 293 SER B C 1
ATOM 6241 O O . SER B 1 295 ? 65.211 -57.123 48.412 1.00 12.06 293 SER B O 1
ATOM 6244 N N . SER B 1 296 ? 63.077 -57.811 48.456 1.00 11.58 294 SER B N 1
ATOM 6245 C CA . SER B 1 296 ? 63.028 -57.993 47.006 1.00 10.41 294 SER B CA 1
ATOM 6246 C C . SER B 1 296 ? 63.290 -56.672 46.278 1.00 11.71 294 SER B C 1
ATOM 6247 O O . SER B 1 296 ? 62.709 -55.640 46.650 1.00 10.80 294 SER B O 1
ATOM 6250 N N . PRO B 1 297 ? 64.146 -56.656 45.245 1.00 12.22 295 PRO B N 1
ATOM 6251 C CA . PRO B 1 297 ? 64.366 -55.415 44.479 1.00 11.23 295 PRO B CA 1
ATOM 6252 C C . PRO B 1 297 ? 63.060 -54.926 43.868 1.00 10.74 295 PRO B C 1
ATOM 6253 O O . PRO B 1 297 ? 62.228 -55.723 43.431 1.00 11.62 295 PRO B O 1
ATOM 6257 N N . ALA B 1 298 ? 62.891 -53.603 43.815 1.00 10.33 296 ALA B N 1
ATOM 6258 C CA . ALA B 1 298 ? 61.573 -53.039 43.546 1.00 8.14 296 ALA B CA 1
ATOM 6259 C C . ALA B 1 298 ? 61.687 -51.681 42.874 1.00 9.30 296 ALA B C 1
ATOM 6260 O O . ALA B 1 298 ? 62.704 -50.987 42.985 1.00 8.30 296 ALA B O 1
ATOM 6262 N N . LEU B 1 299 ? 60.597 -51.317 42.188 1.00 8.43 297 LEU B N 1
ATOM 6263 C CA . LEU B 1 299 ? 60.379 -50.001 41.598 1.00 8.01 297 LEU B CA 1
ATOM 6264 C C . LEU B 1 299 ? 59.062 -49.456 42.125 1.00 9.14 297 LEU B C 1
ATOM 6265 O O . LEU B 1 299 ? 58.010 -50.077 41.927 1.00 9.78 297 LEU B O 1
ATOM 6270 N N . GLY B 1 300 ? 59.105 -48.290 42.755 1.00 8.04 298 GLY B N 1
ATOM 6271 C CA . GLY B 1 300 ? 57.896 -47.603 43.180 1.00 9.03 298 GLY B CA 1
ATOM 6272 C C . GLY B 1 300 ? 57.559 -46.482 42.213 1.00 10.36 298 GLY B C 1
ATOM 6273 O O . GLY B 1 300 ? 58.451 -45.809 41.699 1.00 8.88 298 GLY B O 1
ATOM 6274 N N . ILE B 1 301 ? 56.261 -46.302 41.963 1.00 7.80 299 ILE B N 1
ATOM 6275 C CA . ILE B 1 301 ? 55.760 -45.172 41.183 1.00 8.17 299 ILE B CA 1
ATOM 6276 C C . ILE B 1 301 ? 54.767 -44.424 42.058 1.00 8.73 299 ILE B C 1
ATOM 6277 O O . ILE B 1 301 ? 53.777 -45.000 42.527 1.00 8.73 299 ILE B O 1
ATOM 6282 N N . VAL B 1 302 ? 55.050 -43.151 42.296 1.00 9.85 300 VAL B N 1
ATOM 6283 C CA . VAL B 1 302 ? 54.374 -42.353 43.309 1.00 10.16 300 VAL B CA 1
ATOM 6284 C C . VAL B 1 302 ? 53.589 -41.271 42.593 1.00 10.11 300 VAL B C 1
ATOM 6285 O O . VAL B 1 302 ? 54.169 -40.348 42.012 1.00 10.17 300 VAL B O 1
ATOM 6289 N N . PHE B 1 303 ? 52.271 -41.372 42.663 1.00 7.95 301 PHE B N 1
ATOM 6290 C CA . PHE B 1 303 ? 51.375 -40.454 41.977 1.00 7.76 301 PHE B CA 1
ATOM 6291 C C . PHE B 1 303 ? 50.485 -39.653 42.911 1.00 7.82 301 PHE B C 1
ATOM 6292 O O . PHE B 1 303 ? 49.677 -38.850 42.426 1.00 8.87 301 PHE B O 1
ATOM 6300 N N . GLY B 1 304 ? 50.616 -39.818 44.226 1.00 8.70 302 GLY B N 1
ATOM 6301 C CA . GLY B 1 304 ? 49.839 -39.035 45.165 1.00 9.57 302 GLY B CA 1
ATOM 6302 C C . GLY B 1 304 ? 48.479 -39.647 45.451 1.00 10.24 302 GLY B C 1
ATOM 6303 O O . GLY B 1 304 ? 48.049 -40.619 44.830 1.00 10.63 302 GLY B O 1
ATOM 6304 N N . ASP B 1 305 ? 47.788 -39.058 46.433 1.00 10.89 303 ASP B N 1
ATOM 6305 C CA . ASP B 1 305 ? 46.506 -39.592 46.875 1.00 11.49 303 ASP B CA 1
ATOM 6306 C C . ASP B 1 305 ? 45.441 -38.508 46.998 1.00 11.44 303 ASP B C 1
ATOM 6307 O O . ASP B 1 305 ? 44.398 -38.751 47.613 1.00 12.14 303 ASP B O 1
ATOM 6312 N N . LYS B 1 306 ? 45.670 -37.338 46.404 1.00 11.03 304 LYS B N 1
ATOM 6313 C CA . LYS B 1 306 ? 44.760 -36.202 46.508 1.00 12.31 304 LYS B CA 1
ATOM 6314 C C . LYS B 1 306 ? 44.134 -35.895 45.154 1.00 11.31 304 LYS B C 1
ATOM 6315 O O . LYS B 1 306 ? 44.846 -35.760 44.151 1.00 12.55 304 LYS B O 1
ATOM 6321 N N . ILE B 1 307 ? 42.806 -35.752 45.133 1.00 12.23 305 ILE B N 1
ATOM 6322 C CA . ILE B 1 307 ? 42.073 -35.302 43.947 1.00 11.97 305 ILE B CA 1
ATOM 6323 C C . ILE B 1 307 ? 41.408 -33.979 44.315 1.00 15.12 305 ILE B C 1
ATOM 6324 O O . ILE B 1 307 ? 40.354 -33.958 44.962 1.00 15.61 305 ILE B O 1
ATOM 6329 N N . LEU B 1 308 ? 42.021 -32.867 43.907 1.00 11.90 306 LEU B N 1
ATOM 6330 C CA . LEU B 1 308 ? 41.627 -31.545 44.401 1.00 13.34 306 LEU B CA 1
ATOM 6331 C C . LEU B 1 308 ? 40.508 -30.967 43.531 1.00 13.79 306 LEU B C 1
ATOM 6332 O O . LEU B 1 308 ? 40.679 -29.997 42.787 1.00 12.51 306 LEU B O 1
ATOM 6337 N N . THR B 1 309 ? 39.323 -31.572 43.662 1.00 14.50 307 THR B N 1
ATOM 6338 C CA . THR B 1 309 ? 38.237 -31.261 42.738 1.00 14.94 307 THR B CA 1
ATOM 6339 C C . THR B 1 309 ? 37.780 -29.810 42.872 1.00 12.79 307 THR B C 1
ATOM 6340 O O . THR B 1 309 ? 37.539 -29.139 41.863 1.00 15.45 307 THR B O 1
ATOM 6344 N N . GLU B 1 310 ? 37.681 -29.297 44.096 1.00 13.40 308 GLU B N 1
ATOM 6345 C CA . GLU B 1 310 ? 37.251 -27.911 44.266 1.00 16.84 308 GLU B CA 1
ATOM 6346 C C . GLU B 1 310 ? 38.271 -26.938 43.685 1.00 13.99 308 GLU B C 1
ATOM 6347 O O . GLU B 1 310 ? 37.910 -25.987 42.976 1.00 14.23 308 GLU B O 1
ATOM 6353 N N . GLU B 1 311 ? 39.555 -27.154 43.975 1.00 13.05 309 GLU B N 1
ATOM 6354 C CA . GLU B 1 311 ? 40.574 -26.210 43.534 1.00 12.49 309 GLU B CA 1
ATOM 6355 C C . GLU B 1 311 ? 40.649 -26.133 42.018 1.00 13.78 309 GLU B C 1
ATOM 6356 O O . GLU B 1 311 ? 40.963 -25.078 41.462 1.00 14.70 309 GLU B O 1
ATOM 6362 N N . PHE B 1 312 ? 40.332 -27.223 41.332 1.00 14.52 310 PHE B N 1
ATOM 6363 C CA . PHE B 1 312 ? 40.471 -27.296 39.887 1.00 13.23 310 PHE B CA 1
ATOM 6364 C C . PHE B 1 312 ? 39.114 -27.356 39.201 1.00 15.47 310 PHE B C 1
ATOM 6365 O O . PHE B 1 312 ? 38.997 -27.833 38.073 1.00 14.62 310 PHE B O 1
ATOM 6373 N N . SER B 1 313 ? 38.078 -26.828 39.864 1.00 17.29 311 SER B N 1
ATOM 6374 C CA . SER B 1 313 ? 36.735 -26.910 39.300 1.00 16.64 311 SER B CA 1
ATOM 6375 C C . SER B 1 313 ? 36.622 -26.128 37.996 1.00 14.50 311 SER B C 1
ATOM 6376 O O . SER B 1 313 ? 35.806 -26.476 37.138 1.00 17.02 311 SER B O 1
ATOM 6379 N N . ASP B 1 314 ? 37.432 -25.082 37.819 1.00 14.16 312 ASP B N 1
ATOM 6380 C CA . ASP B 1 314 ? 37.407 -24.348 36.559 1.00 14.99 312 ASP B CA 1
ATOM 6381 C C . ASP B 1 314 ? 37.977 -25.161 35.407 1.00 16.44 312 ASP B C 1
ATOM 6382 O O . ASP B 1 314 ? 37.800 -24.783 34.241 1.00 18.53 312 ASP B O 1
ATOM 6387 N N . HIS B 1 315 ? 38.661 -26.263 35.702 1.00 13.75 313 HIS B N 1
ATOM 6388 C CA . HIS B 1 315 ? 39.224 -27.118 34.673 1.00 13.19 313 HIS B CA 1
ATOM 6389 C C . HIS B 1 315 ? 38.514 -28.459 34.584 1.00 12.76 313 HIS B C 1
ATOM 6390 O O . HIS B 1 315 ? 38.937 -29.314 33.810 1.00 13.59 313 HIS B O 1
ATOM 6397 N N . ASP B 1 316 ? 37.427 -28.645 35.343 1.00 15.23 314 ASP B N 1
ATOM 6398 C CA . ASP B 1 316 ? 36.619 -29.862 35.309 1.00 13.51 314 ASP B CA 1
ATOM 6399 C C . ASP B 1 316 ? 37.465 -31.103 35.604 1.00 13.74 314 ASP B C 1
ATOM 6400 O O . ASP B 1 316 ? 37.406 -32.107 34.887 1.00 13.47 314 ASP B O 1
ATOM 6405 N N . LEU B 1 317 ? 38.237 -31.032 36.685 1.00 12.32 315 LEU B N 1
ATOM 6406 C CA . LEU B 1 317 ? 38.916 -32.215 37.213 1.00 10.67 315 LEU B CA 1
ATOM 6407 C C . LEU B 1 317 ? 37.867 -33.123 37.837 1.00 12.31 315 LEU B C 1
ATOM 6408 O O . LEU B 1 317 ? 37.306 -32.802 38.892 1.00 14.90 315 LEU B O 1
ATOM 6413 N N . THR B 1 318 ? 37.593 -34.256 37.196 1.00 11.88 316 THR B N 1
ATOM 6414 C CA . THR B 1 318 ? 36.563 -35.156 37.703 1.00 11.59 316 THR B CA 1
ATOM 6415 C C . THR B 1 318 ? 37.120 -36.334 38.478 1.00 13.21 316 THR B C 1
ATOM 6416 O O . THR B 1 318 ? 36.456 -36.815 39.402 1.00 17.10 316 THR B O 1
ATOM 6420 N N . ARG B 1 319 ? 38.324 -36.792 38.152 1.00 12.00 317 ARG B N 1
ATOM 6421 C CA . ARG B 1 319 ? 38.895 -37.917 38.879 1.00 11.77 317 ARG B CA 1
ATOM 6422 C C . ARG B 1 319 ? 40.343 -38.095 38.446 1.00 10.57 317 ARG B C 1
ATOM 6423 O O . ARG B 1 319 ? 40.763 -37.618 37.387 1.00 10.50 317 ARG B O 1
ATOM 6431 N N . ILE B 1 320 ? 41.117 -38.736 39.316 1.00 9.97 318 ILE B N 1
ATOM 6432 C CA . ILE B 1 320 ? 42.450 -39.222 38.989 1.00 9.49 318 ILE B CA 1
ATOM 6433 C C . ILE B 1 320 ? 42.504 -40.658 39.476 1.00 9.63 318 ILE B C 1
ATOM 6434 O O . ILE B 1 320 ? 42.172 -40.927 40.634 1.00 9.81 318 ILE B O 1
ATOM 6439 N N . TYR B 1 321 ? 42.898 -41.582 38.599 1.00 9.80 319 TYR B N 1
ATOM 6440 C CA . TYR B 1 321 ? 42.908 -42.990 38.969 1.00 7.65 319 TYR B CA 1
ATOM 6441 C C . TYR B 1 321 ? 44.132 -43.679 38.386 1.00 7.79 319 TYR B C 1
ATOM 6442 O O . TYR B 1 321 ? 44.775 -43.160 37.475 1.00 8.52 319 TYR B O 1
ATOM 6451 N N . TYR B 1 322 ? 44.451 -44.858 38.924 1.00 9.09 320 TYR B N 1
ATOM 6452 C CA . TYR B 1 322 ? 45.497 -45.686 38.340 1.00 7.50 320 TYR B CA 1
ATOM 6453 C C . TYR B 1 322 ? 44.889 -46.931 37.712 1.00 9.80 320 TYR B C 1
ATOM 6454 O O . TYR B 1 322 ? 43.781 -47.361 38.065 1.00 8.82 320 TYR B O 1
ATOM 6463 N N . ARG B 1 323 ? 45.634 -47.486 36.752 1.00 8.31 321 ARG B N 1
ATOM 6464 C CA . ARG B 1 323 ? 45.426 -48.831 36.234 1.00 8.72 321 ARG B CA 1
ATOM 6465 C C . ARG B 1 323 ? 46.698 -49.638 36.444 1.00 8.85 321 ARG B C 1
ATOM 6466 O O . ARG B 1 323 ? 47.805 -49.097 36.385 1.00 9.52 321 ARG B O 1
ATOM 6474 N N . SER B 1 324 ? 46.521 -50.939 36.657 1.00 8.65 322 SER B N 1
ATOM 6475 C CA . SER B 1 324 ? 47.637 -51.887 36.688 1.00 7.75 322 SER B CA 1
ATOM 6476 C C . SER B 1 324 ? 47.143 -53.209 36.132 1.00 10.58 322 SER B C 1
ATOM 6477 O O . SER B 1 324 ? 46.081 -53.670 36.548 1.00 9.52 322 SER B O 1
ATOM 6480 N N . ALA B 1 325 ? 47.908 -53.835 35.236 1.00 8.13 323 ALA B N 1
ATOM 6481 C CA . ALA B 1 325 ? 47.509 -55.151 34.733 1.00 8.82 323 ALA B CA 1
ATOM 6482 C C . ALA B 1 325 ? 48.706 -55.857 34.115 1.00 9.55 323 ALA B C 1
ATOM 6483 O O . ALA B 1 325 ? 49.327 -55.332 33.186 1.00 9.63 323 ALA B O 1
ATOM 6485 N N . GLN B 1 326 ? 49.016 -57.061 34.588 1.00 8.59 324 GLN B N 1
ATOM 6486 C CA . GLN B 1 326 ? 49.876 -57.899 33.771 1.00 9.28 324 GLN B CA 1
ATOM 6487 C C . GLN B 1 326 ? 49.149 -58.209 32.472 1.00 10.32 324 GLN B C 1
ATOM 6488 O O . GLN B 1 326 ? 47.969 -58.579 32.483 1.00 11.08 324 GLN B O 1
ATOM 6494 N N . VAL B 1 327 ? 49.830 -58.010 31.345 1.00 9.98 325 VAL B N 1
ATOM 6495 C CA . VAL B 1 327 ? 49.210 -58.251 30.043 1.00 11.00 325 VAL B CA 1
ATOM 6496 C C . VAL B 1 327 ? 49.315 -59.744 29.747 1.00 11.07 325 VAL B C 1
ATOM 6497 O O . VAL B 1 327 ? 50.401 -60.260 29.482 1.00 11.86 325 VAL B O 1
ATOM 6501 N N . GLY B 1 328 ? 48.187 -60.449 29.827 1.00 10.42 326 GLY B N 1
ATOM 6502 C CA . GLY B 1 328 ? 48.241 -61.881 29.603 1.00 13.56 326 GLY B CA 1
ATOM 6503 C C . GLY B 1 328 ? 48.923 -62.654 30.726 1.00 14.86 326 GLY B C 1
ATOM 6504 O O . GLY B 1 328 ? 49.197 -62.143 31.817 1.00 11.89 326 GLY B O 1
ATOM 6505 N N . GLY B 1 329 ? 49.185 -63.933 30.431 1.00 14.27 327 GLY B N 1
ATOM 6506 C CA . GLY B 1 329 ? 49.797 -64.834 31.388 1.00 17.81 327 GLY B CA 1
ATOM 6507 C C . GLY B 1 329 ? 51.307 -64.649 31.514 1.00 14.66 327 GLY B C 1
ATOM 6508 O O . GLY B 1 329 ? 51.930 -63.853 30.813 1.00 14.57 327 GLY B O 1
ATOM 6509 N N . ASP B 1 330 ? 51.898 -65.443 32.423 1.00 14.07 328 ASP B N 1
ATOM 6510 C CA . ASP B 1 330 ? 53.314 -65.305 32.768 1.00 15.95 328 ASP B CA 1
ATOM 6511 C C . ASP B 1 330 ? 54.255 -65.622 31.613 1.00 18.46 328 ASP B C 1
ATOM 6512 O O . ASP B 1 330 ? 55.438 -65.263 31.684 1.00 20.22 328 ASP B O 1
ATOM 6517 N N . THR B 1 331 ? 53.786 -66.306 30.571 1.00 16.76 329 THR B N 1
ATOM 6518 C CA . THR B 1 331 ? 54.618 -66.625 29.419 1.00 17.08 329 THR B CA 1
ATOM 6519 C C . THR B 1 331 ? 54.298 -65.770 28.197 1.00 17.54 329 THR B C 1
ATOM 6520 O O . THR B 1 331 ? 54.780 -66.074 27.099 1.00 19.90 329 THR B O 1
ATOM 6524 N N . ASN B 1 332 ? 53.526 -64.696 28.355 1.00 16.02 330 ASN B N 1
ATOM 6525 C CA . ASN B 1 332 ? 53.251 -63.821 27.214 1.00 14.88 330 ASN B CA 1
ATOM 6526 C C . ASN B 1 332 ? 54.552 -63.177 26.738 1.00 18.20 330 ASN B C 1
ATOM 6527 O O . ASN B 1 332 ? 55.250 -62.544 27.549 1.00 15.51 330 ASN B O 1
ATOM 6532 N N . PRO B 1 333 ? 54.934 -63.328 25.466 1.00 17.51 331 PRO B N 1
ATOM 6533 C CA . PRO B 1 333 ? 56.151 -62.668 24.976 1.00 15.33 331 PRO B CA 1
ATOM 6534 C C . PRO B 1 333 ? 56.142 -61.155 25.137 1.00 13.19 331 PRO B C 1
ATOM 6535 O O . PRO B 1 333 ? 57.220 -60.548 25.134 1.00 14.92 331 PRO B O 1
ATOM 6539 N N . ARG B 1 334 ? 54.969 -60.530 25.265 1.00 12.36 332 ARG B N 1
ATOM 6540 C CA . ARG B 1 334 ? 54.926 -59.089 25.513 1.00 11.74 332 ARG B CA 1
ATOM 6541 C C . ARG B 1 334 ? 55.696 -58.718 26.771 1.00 11.56 332 ARG B C 1
ATOM 6542 O O . ARG B 1 334 ? 56.325 -57.649 26.820 1.00 10.66 332 ARG B O 1
ATOM 6550 N N . ASP B 1 335 ? 55.672 -59.583 27.788 1.00 9.38 333 ASP B N 1
ATOM 6551 C CA . ASP B 1 335 ? 56.475 -59.403 29.003 1.00 9.35 333 ASP B CA 1
ATOM 6552 C C . ASP B 1 335 ? 56.270 -58.003 29.587 1.00 7.85 333 ASP B C 1
ATOM 6553 O O . ASP B 1 335 ? 57.219 -57.263 29.879 1.00 10.50 333 ASP B O 1
ATOM 6558 N N . TYR B 1 336 ? 54.998 -57.652 29.763 1.00 7.65 334 TYR B N 1
ATOM 6559 C CA . TYR B 1 336 ? 54.576 -56.291 30.080 1.00 8.80 334 TYR B CA 1
ATOM 6560 C C . TYR B 1 336 ? 53.494 -56.316 31.143 1.00 9.83 334 TYR B C 1
ATOM 6561 O O . TYR B 1 336 ? 52.509 -57.049 31.012 1.00 9.58 334 TYR B O 1
ATOM 6570 N N . THR B 1 337 ? 53.685 -55.513 32.186 1.00 8.40 335 THR B N 1
ATOM 6571 C CA . THR B 1 337 ? 52.628 -55.155 33.121 1.00 7.56 335 THR B CA 1
ATOM 6572 C C . THR B 1 337 ? 52.359 -53.670 32.944 1.00 8.74 335 THR B C 1
ATOM 6573 O O . THR B 1 337 ? 53.228 -52.840 33.239 1.00 8.60 335 THR B O 1
ATOM 6577 N N . LEU B 1 338 ? 51.180 -53.339 32.438 1.00 8.55 336 LEU B N 1
ATOM 6578 C CA . LEU B 1 338 ? 50.862 -51.937 32.223 1.00 8.06 336 LEU B CA 1
ATOM 6579 C C . LEU B 1 338 ? 50.572 -51.256 33.552 1.00 8.64 336 LEU B C 1
ATOM 6580 O O . LEU B 1 338 ? 50.066 -51.863 34.500 1.00 8.69 336 LEU B O 1
ATOM 6585 N N . PHE B 1 339 ? 50.974 -49.988 33.631 1.00 7.26 337 PHE B N 1
ATOM 6586 C CA . PHE B 1 339 ? 50.635 -49.110 34.734 1.00 8.41 337 PHE B CA 1
ATOM 6587 C C . PHE B 1 339 ? 50.369 -47.740 34.141 1.00 8.68 337 PHE B C 1
ATOM 6588 O O . PHE B 1 339 ? 51.092 -47.317 33.243 1.00 7.89 337 PHE B O 1
ATOM 6596 N N . THR B 1 340 ? 49.361 -47.031 34.649 1.00 7.93 338 THR B N 1
ATOM 6597 C CA . THR B 1 340 ? 49.205 -45.646 34.238 1.00 8.53 338 THR B CA 1
ATOM 6598 C C . THR B 1 340 ? 48.474 -44.883 35.332 1.00 10.06 338 THR B C 1
ATOM 6599 O O . THR B 1 340 ? 47.655 -45.446 36.063 1.00 8.17 338 THR B O 1
ATOM 6603 N N . THR B 1 341 ? 48.849 -43.619 35.490 1.00 7.61 339 THR B N 1
ATOM 6604 C CA . THR B 1 341 ? 48.055 -42.639 36.219 1.00 11.26 339 THR B CA 1
ATOM 6605 C C . THR B 1 341 ? 47.266 -41.831 35.201 1.00 10.35 339 THR B C 1
ATOM 6606 O O . THR B 1 341 ? 47.844 -41.316 34.241 1.00 10.46 339 THR B O 1
ATOM 6610 N N . ILE B 1 342 ? 45.955 -41.724 35.405 1.00 10.17 340 ILE B N 1
ATOM 6611 C CA . ILE B 1 342 ? 45.066 -41.044 34.467 1.00 10.00 340 ILE B CA 1
ATOM 6612 C C . ILE B 1 342 ? 44.402 -39.877 35.174 1.00 10.76 340 ILE B C 1
ATOM 6613 O O . ILE B 1 342 ? 43.779 -40.056 36.229 1.00 9.81 340 ILE B O 1
ATOM 6618 N N . ALA B 1 343 ? 44.533 -38.688 34.591 1.00 11.08 341 ALA B N 1
ATOM 6619 C CA . ALA B 1 343 ? 43.836 -37.500 35.064 1.00 11.31 341 ALA B CA 1
ATOM 6620 C C . ALA B 1 343 ? 42.725 -37.183 34.077 1.00 8.84 341 ALA B C 1
ATOM 6621 O O . ALA B 1 343 ? 42.982 -37.041 32.877 1.00 10.45 341 ALA B O 1
ATOM 6623 N N . LYS B 1 344 ? 41.494 -37.099 34.576 1.00 9.39 342 LYS B N 1
ATOM 6624 C CA . LYS B 1 344 ? 40.341 -36.661 33.791 1.00 9.96 342 LYS B CA 1
ATOM 6625 C C . LYS B 1 344 ? 40.159 -35.179 34.105 1.00 10.03 342 LYS B C 1
ATOM 6626 O O . LYS B 1 344 ? 39.590 -34.817 35.139 1.00 9.56 342 LYS B O 1
ATOM 6632 N N . ILE B 1 345 ? 40.695 -34.328 33.230 1.00 9.73 343 ILE B N 1
ATOM 6633 C CA . ILE B 1 345 ? 40.718 -32.879 33.433 1.00 8.63 343 ILE B CA 1
ATOM 6634 C C . ILE B 1 345 ? 40.853 -32.246 32.056 1.00 9.89 343 ILE B C 1
ATOM 6635 O O . ILE B 1 345 ? 41.391 -32.860 31.134 1.00 12.52 343 ILE B O 1
ATOM 6640 N N . ASP B 1 346 ? 40.345 -31.021 31.907 1.00 10.25 344 ASP B N 1
ATOM 6641 C CA . ASP B 1 346 ? 40.463 -30.323 30.628 1.00 9.41 344 ASP B CA 1
ATOM 6642 C C . ASP B 1 346 ? 41.797 -29.605 30.512 1.00 12.14 344 ASP B C 1
ATOM 6643 O O . ASP B 1 346 ? 42.171 -28.828 31.391 1.00 12.57 344 ASP B O 1
ATOM 6648 N N . VAL B 1 347 ? 42.502 -29.855 29.415 1.00 11.08 345 VAL B N 1
ATOM 6649 C CA . VAL B 1 347 ? 43.627 -29.036 28.994 1.00 12.06 345 VAL B CA 1
ATOM 6650 C C . VAL B 1 347 ? 43.179 -28.369 27.703 1.00 13.62 345 VAL B C 1
ATOM 6651 O O . VAL B 1 347 ? 43.211 -28.975 26.627 1.00 12.55 345 VAL B O 1
ATOM 6655 N N . LYS B 1 348 ? 42.721 -27.135 27.828 1.00 10.13 346 LYS B N 1
ATOM 6656 C CA . LYS B 1 348 ? 42.143 -26.391 26.728 1.00 14.21 346 LYS B CA 1
ATOM 6657 C C . LYS B 1 348 ? 43.251 -25.779 25.882 1.00 13.89 346 LYS B C 1
ATOM 6658 O O . LYS B 1 348 ? 44.417 -25.741 26.288 1.00 10.95 346 LYS B O 1
ATOM 6664 N N . PRO B 1 349 ? 42.923 -25.303 24.680 1.00 11.90 347 PRO B N 1
ATOM 6665 C CA . PRO B 1 349 ? 43.900 -24.534 23.903 1.00 12.99 347 PRO B CA 1
ATOM 6666 C C . PRO B 1 349 ? 44.529 -23.430 24.736 1.00 11.86 347 PRO B C 1
ATOM 6667 O O . PRO B 1 349 ? 43.838 -22.673 25.425 1.00 13.65 347 PRO B O 1
ATOM 6671 N N . LYS B 1 350 ? 45.857 -23.352 24.679 1.00 12.10 348 LYS B N 1
ATOM 6672 C CA . LYS B 1 350 ? 46.707 -22.412 25.400 1.00 13.37 348 LYS B CA 1
ATOM 6673 C C . LYS B 1 350 ? 46.918 -22.776 26.867 1.00 15.57 348 LYS B C 1
ATOM 6674 O O . LYS B 1 350 ? 47.662 -22.052 27.546 1.00 20.50 348 LYS B O 1
ATOM 6680 N N . ASP B 1 351 ? 46.343 -23.873 27.372 1.00 12.80 349 ASP B N 1
ATOM 6681 C CA . ASP B 1 351 ? 46.669 -24.341 28.716 1.00 9.99 349 ASP B CA 1
ATOM 6682 C C . ASP B 1 351 ? 48.013 -25.061 28.736 1.00 12.76 349 ASP B C 1
ATOM 6683 O O . ASP B 1 351 ? 48.436 -25.671 27.750 1.00 11.35 349 ASP B O 1
ATOM 6688 N N . ILE B 1 352 ? 48.659 -25.020 29.894 1.00 9.64 350 ILE B N 1
ATOM 6689 C CA . ILE B 1 352 ? 49.877 -25.783 30.167 1.00 9.10 350 ILE B CA 1
ATOM 6690 C C . ILE B 1 352 ? 49.652 -26.495 31.494 1.00 11.44 350 ILE B C 1
ATOM 6691 O O . ILE B 1 352 ? 49.571 -25.846 32.541 1.00 12.40 350 ILE B O 1
ATOM 6696 N N . PHE B 1 353 ? 49.547 -27.823 31.457 1.00 9.45 351 PHE B N 1
ATOM 6697 C CA . PHE B 1 353 ? 49.301 -28.633 32.643 1.00 10.04 351 PHE B CA 1
ATOM 6698 C C . PHE B 1 353 ? 50.567 -29.386 33.030 1.00 10.43 351 PHE B C 1
ATOM 6699 O O . PHE B 1 353 ? 51.338 -29.793 32.165 1.00 11.34 351 PHE B O 1
ATOM 6707 N N . TYR B 1 354 ? 50.778 -29.573 34.336 1.00 9.24 352 TYR B N 1
ATOM 6708 C CA . TYR B 1 354 ? 51.887 -30.410 34.781 1.00 7.78 352 TYR B CA 1
ATOM 6709 C C . TYR B 1 354 ? 51.429 -31.347 35.885 1.00 9.50 352 TYR B C 1
ATOM 6710 O O . TYR B 1 354 ? 50.439 -31.105 36.579 1.00 9.06 352 TYR B O 1
ATOM 6719 N N . TYR B 1 355 ? 52.194 -32.424 36.046 1.00 7.92 353 TYR B N 1
ATOM 6720 C CA . TYR B 1 355 ? 51.993 -33.394 37.114 1.00 8.02 353 TYR B CA 1
ATOM 6721 C C . TYR B 1 355 ? 53.371 -33.941 37.454 1.00 9.05 353 TYR B C 1
ATOM 6722 O O . TYR B 1 355 ? 54.067 -34.426 36.557 1.00 9.22 353 TYR B O 1
ATOM 6731 N N . ARG B 1 356 ? 53.782 -33.806 38.718 1.00 7.23 354 ARG B N 1
ATOM 6732 C CA . ARG B 1 356 ? 55.085 -34.269 39.197 1.00 8.76 354 ARG B CA 1
ATOM 6733 C C . ARG B 1 356 ? 54.896 -35.586 39.940 1.00 12.02 354 ARG B C 1
ATOM 6734 O O . ARG B 1 356 ? 54.115 -35.658 40.898 1.00 10.31 354 ARG B O 1
ATOM 6742 N N . ILE B 1 357 ? 55.619 -36.622 39.512 1.00 9.11 355 ILE B N 1
ATOM 6743 C CA . ILE B 1 357 ? 55.567 -37.924 40.143 1.00 8.94 355 ILE B CA 1
ATOM 6744 C C . ILE B 1 357 ? 56.989 -38.349 40.492 1.00 9.04 355 ILE B C 1
ATOM 6745 O O . ILE B 1 357 ? 57.958 -37.643 40.209 1.00 10.02 355 ILE B O 1
ATOM 6750 N N . TYR B 1 358 ? 57.104 -39.499 41.151 1.00 9.00 356 TYR B N 1
ATOM 6751 C CA . TYR B 1 358 ? 58.404 -40.008 41.568 1.00 8.13 356 TYR B CA 1
ATOM 6752 C C . TYR B 1 358 ? 58.511 -41.472 41.191 1.00 9.14 356 TYR B C 1
ATOM 6753 O O . TYR B 1 358 ? 57.544 -42.228 41.328 1.00 9.27 356 TYR B O 1
ATOM 6762 N N . TYR B 1 359 ? 59.694 -41.865 40.728 1.00 8.06 357 TYR B N 1
ATOM 6763 C CA . TYR B 1 359 ? 60.057 -43.269 40.575 1.00 8.76 357 TYR B CA 1
ATOM 6764 C C . TYR B 1 359 ? 61.128 -43.576 41.609 1.00 7.97 357 TYR B C 1
ATOM 6765 O O . TYR B 1 359 ? 62.087 -42.810 41.758 1.00 9.34 357 TYR B O 1
ATOM 6774 N N . ILE B 1 360 ? 60.973 -44.685 42.325 1.00 8.61 358 ILE B N 1
ATOM 6775 C CA . ILE B 1 360 ? 61.871 -45.004 43.433 1.00 9.89 358 ILE B CA 1
ATOM 6776 C C . ILE B 1 360 ? 62.462 -46.395 43.233 1.00 9.92 358 ILE B C 1
ATOM 6777 O O . ILE B 1 360 ? 61.728 -47.369 43.037 1.00 10.77 358 ILE B O 1
ATOM 6782 N N . ASN B 1 361 ? 63.788 -46.487 43.314 1.00 9.46 359 ASN B N 1
ATOM 6783 C CA . ASN B 1 361 ? 64.516 -47.739 43.137 1.00 8.40 359 ASN B CA 1
ATOM 6784 C C . ASN B 1 361 ? 65.142 -48.161 44.458 1.00 8.55 359 ASN B C 1
ATOM 6785 O O . ASN B 1 361 ? 65.892 -47.390 45.062 1.00 10.90 359 ASN B O 1
ATOM 6790 N N . GLY B 1 362 ? 64.846 -49.383 44.887 1.00 8.17 360 GLY B N 1
ATOM 6791 C CA . GLY B 1 362 ? 65.410 -49.900 46.123 1.00 8.84 360 GLY B CA 1
ATOM 6792 C C . GLY B 1 362 ? 64.848 -51.272 46.428 1.00 7.37 360 GLY B C 1
ATOM 6793 O O . GLY B 1 362 ? 64.231 -51.905 45.578 1.00 9.83 360 GLY B O 1
ATOM 6794 N N . THR B 1 363 ? 65.082 -51.746 47.648 1.00 10.44 361 THR B N 1
ATOM 6795 C CA . THR B 1 363 ? 64.334 -52.924 48.073 1.00 9.71 361 THR B CA 1
ATOM 6796 C C . THR B 1 363 ? 62.872 -52.535 48.270 1.00 10.59 361 THR B C 1
ATOM 6797 O O . THR B 1 363 ? 62.541 -51.355 48.411 1.00 11.56 361 THR B O 1
ATOM 6801 N N . ARG B 1 364 ? 61.989 -53.539 48.299 1.00 11.02 362 ARG B N 1
ATOM 6802 C CA . ARG B 1 364 ? 60.573 -53.244 48.510 1.00 10.48 362 ARG B CA 1
ATOM 6803 C C . ARG B 1 364 ? 60.347 -52.431 49.783 1.00 10.87 362 ARG B C 1
ATOM 6804 O O . ARG B 1 364 ? 59.581 -51.461 49.782 1.00 10.16 362 ARG B O 1
ATOM 6812 N N . GLU B 1 365 ? 61.000 -52.809 50.883 1.00 12.21 363 GLU B N 1
ATOM 6813 C CA . GLU B 1 365 ? 60.775 -52.077 52.125 1.00 14.35 363 GLU B CA 1
ATOM 6814 C C . GLU B 1 365 ? 61.364 -50.665 52.074 1.00 13.23 363 GLU B C 1
ATOM 6815 O O . GLU B 1 365 ? 60.761 -49.735 52.621 1.00 13.19 363 GLU B O 1
ATOM 6821 N N . GLU B 1 366 ? 62.524 -50.478 51.420 1.00 12.73 364 GLU B N 1
ATOM 6822 C CA . GLU B 1 366 ? 63.044 -49.125 51.204 1.00 14.26 364 GLU B CA 1
ATOM 6823 C C . GLU B 1 366 ? 62.083 -48.300 50.368 1.00 11.19 364 GLU B C 1
ATOM 6824 O O . GLU B 1 366 ? 61.826 -47.125 50.671 1.00 11.87 364 GLU B O 1
ATOM 6830 N N . VAL B 1 367 ? 61.554 -48.895 49.298 1.00 9.93 365 VAL B N 1
ATOM 6831 C CA . VAL B 1 367 ? 60.661 -48.154 48.418 1.00 11.76 365 VAL B CA 1
ATOM 6832 C C . VAL B 1 367 ? 59.400 -47.747 49.166 1.00 11.83 365 VAL B C 1
ATOM 6833 O O . VAL B 1 367 ? 58.916 -46.626 49.022 1.00 9.44 365 VAL B O 1
ATOM 6837 N N . GLN B 1 368 ? 58.847 -48.654 49.973 1.00 9.89 366 GLN B N 1
ATOM 6838 C CA . GLN B 1 368 ? 57.640 -48.336 50.727 1.00 10.72 366 GLN B CA 1
ATOM 6839 C C . GLN B 1 368 ? 57.885 -47.184 51.700 1.00 11.73 366 GLN B C 1
ATOM 6840 O O . GLN B 1 368 ? 57.074 -46.252 51.789 1.00 11.57 366 GLN B O 1
ATOM 6846 N N . GLU B 1 369 ? 59.012 -47.219 52.420 1.00 11.43 367 GLU B N 1
ATOM 6847 C CA . GLU B 1 369 ? 59.319 -46.148 53.366 1.00 14.60 367 GLU B CA 1
ATOM 6848 C C . GLU B 1 369 ? 59.486 -44.821 52.647 1.00 13.77 367 GLU B C 1
ATOM 6849 O O . GLU B 1 369 ? 58.928 -43.798 53.064 1.00 12.36 367 GLU B O 1
ATOM 6855 N N . LYS B 1 370 ? 60.243 -44.823 51.551 1.00 13.15 368 LYS B N 1
ATOM 6856 C CA . LYS B 1 370 ? 60.499 -43.581 50.829 1.00 12.51 368 LYS B CA 1
ATOM 6857 C C . LYS B 1 370 ? 59.229 -43.060 50.174 1.00 11.59 368 LYS B C 1
ATOM 6858 O O . LYS B 1 370 ? 58.991 -41.846 50.144 1.00 11.61 368 LYS B O 1
ATOM 6864 N N . ALA B 1 371 ? 58.385 -43.964 49.663 1.00 10.53 369 ALA B N 1
ATOM 6865 C CA . ALA B 1 371 ? 57.139 -43.524 49.035 1.00 8.29 369 ALA B CA 1
ATOM 6866 C C . ALA B 1 371 ? 56.162 -42.977 50.060 1.00 11.51 369 ALA B C 1
ATOM 6867 O O . ALA B 1 371 ? 55.483 -41.981 49.795 1.00 10.51 369 ALA B O 1
ATOM 6869 N N . ASN B 1 372 ? 56.070 -43.605 51.237 1.00 12.04 370 ASN B N 1
ATOM 6870 C CA . ASN B 1 372 ? 55.196 -43.051 52.263 1.00 11.01 370 ASN B CA 1
ATOM 6871 C C . ASN B 1 372 ? 55.612 -41.636 52.634 1.00 10.61 370 ASN B C 1
ATOM 6872 O O . ASN B 1 372 ? 54.757 -40.802 52.959 1.00 14.79 370 ASN B O 1
ATOM 6877 N N . LYS B 1 373 ? 56.910 -41.343 52.557 1.00 12.26 371 LYS B N 1
ATOM 6878 C CA . LYS B 1 373 ? 57.413 -40.013 52.887 1.00 13.21 371 LYS B CA 1
ATOM 6879 C C . LYS B 1 373 ? 57.217 -39.019 51.750 1.00 13.23 371 LYS B C 1
ATOM 6880 O O . LYS B 1 373 ? 56.859 -37.862 51.995 1.00 18.02 371 LYS B O 1
ATOM 6886 N N . ILE B 1 374 ? 57.468 -39.433 50.503 1.00 11.11 372 ILE B N 1
ATOM 6887 C CA . ILE B 1 374 ? 57.461 -38.490 49.382 1.00 12.30 372 ILE B CA 1
ATOM 6888 C C . ILE B 1 374 ? 56.087 -38.291 48.752 1.00 11.04 372 ILE B C 1
ATOM 6889 O O . ILE B 1 374 ? 55.904 -37.325 47.993 1.00 11.52 372 ILE B O 1
ATOM 6894 N N . LYS B 1 375 ? 55.109 -39.164 49.030 1.00 11.31 373 LYS B N 1
ATOM 6895 C CA . LYS B 1 375 ? 53.849 -39.062 48.294 1.00 8.24 373 LYS B CA 1
ATOM 6896 C C . LYS B 1 375 ? 53.166 -37.721 48.528 1.00 12.56 373 LYS B C 1
ATOM 6897 O O . LYS B 1 375 ? 52.420 -37.253 47.666 1.00 11.52 373 LYS B O 1
ATOM 6903 N N . SER B 1 376 ? 53.429 -37.077 49.663 1.00 10.98 374 SER B N 1
ATOM 6904 C CA . SER B 1 376 ? 52.835 -35.765 49.918 1.00 10.11 374 SER B CA 1
ATOM 6905 C C . SER B 1 376 ? 53.453 -34.656 49.080 1.00 11.54 374 SER B C 1
ATOM 6906 O O . SER B 1 376 ? 52.903 -33.544 49.062 1.00 11.63 374 SER B O 1
ATOM 6909 N N . GLU B 1 377 ? 54.565 -34.920 48.389 1.00 9.18 375 GLU B N 1
ATOM 6910 C CA . GLU B 1 377 ? 55.245 -33.916 47.582 1.00 12.11 375 GLU B CA 1
ATOM 6911 C C . GLU B 1 377 ? 54.776 -33.917 46.133 1.00 10.69 375 GLU B C 1
ATOM 6912 O O . GLU B 1 377 ? 55.168 -33.031 45.370 1.00 10.71 375 GLU B O 1
ATOM 6918 N N . VAL B 1 378 ? 53.957 -34.898 45.740 1.00 10.38 376 VAL B N 1
ATOM 6919 C CA . VAL B 1 378 ? 53.358 -34.907 44.411 1.00 10.60 376 VAL B CA 1
ATOM 6920 C C . VAL B 1 378 ? 52.439 -33.709 44.274 1.00 11.49 376 VAL B C 1
ATOM 6921 O O . VAL B 1 378 ? 51.712 -33.361 45.209 1.00 10.51 376 VAL B O 1
ATOM 6925 N N . ALA B 1 379 ? 52.446 -33.087 43.098 1.00 8.90 377 ALA B N 1
ATOM 6926 C CA . ALA B 1 379 ? 51.529 -31.995 42.837 1.00 9.99 377 ALA B CA 1
ATOM 6927 C C . ALA B 1 379 ? 51.266 -31.910 41.347 1.00 8.43 377 ALA B C 1
ATOM 6928 O O . ALA B 1 379 ? 52.043 -32.402 40.527 1.00 10.35 377 ALA B O 1
ATOM 6930 N N . TYR B 1 380 ? 50.165 -31.244 41.011 1.00 7.53 378 TYR B N 1
ATOM 6931 C CA . TYR B 1 380 ? 49.793 -30.983 39.630 1.00 8.79 378 TYR B CA 1
ATOM 6932 C C . TYR B 1 380 ? 49.143 -29.609 39.582 1.00 11.80 378 TYR B C 1
ATOM 6933 O O . TYR B 1 380 ? 48.726 -29.072 40.611 1.00 11.52 378 TYR B O 1
ATOM 6942 N N . GLY B 1 381 ? 49.045 -29.048 38.383 1.00 8.69 379 GLY B N 1
ATOM 6943 C CA . GLY B 1 381 ? 48.437 -27.739 38.255 1.00 11.16 379 GLY B CA 1
ATOM 6944 C C . GLY B 1 381 ? 48.655 -27.165 36.872 1.00 11.55 379 GLY B C 1
ATOM 6945 O O . GLY B 1 381 ? 49.146 -27.840 35.964 1.00 10.53 379 GLY B O 1
ATOM 6946 N N . PHE B 1 382 ? 48.268 -25.900 36.725 1.00 11.70 380 PHE B N 1
ATOM 6947 C CA . PHE B 1 382 ? 48.429 -25.211 35.459 1.00 12.74 380 PHE B CA 1
ATOM 6948 C C . PHE B 1 382 ? 49.488 -24.122 35.575 1.00 14.07 380 PHE B C 1
ATOM 6949 O O . PHE B 1 382 ? 49.629 -23.467 36.615 1.00 16.55 380 PHE B O 1
ATOM 6957 N N . ILE B 1 383 ? 50.229 -23.940 34.486 1.00 13.56 381 ILE B N 1
ATOM 6958 C CA . ILE B 1 383 ? 51.343 -23.003 34.413 1.00 16.40 381 ILE B CA 1
ATOM 6959 C C . ILE B 1 383 ? 50.936 -21.831 33.534 1.00 17.74 381 ILE B C 1
ATOM 6960 O O . ILE B 1 383 ? 50.428 -22.026 32.422 1.00 15.90 381 ILE B O 1
ATOM 6965 N N . THR B 1 384 ? 51.201 -20.619 34.015 1.00 17.48 382 THR B N 1
ATOM 6966 C CA . THR B 1 384 ? 50.938 -19.386 33.275 1.00 17.15 382 THR B CA 1
ATOM 6967 C C . THR B 1 384 ? 52.179 -18.506 33.362 1.00 20.88 382 THR B C 1
ATOM 6968 O O . THR B 1 384 ? 52.274 -17.627 34.230 1.00 22.33 382 THR B O 1
ATOM 6972 N N . PRO B 1 385 ? 53.152 -18.722 32.477 1.00 17.93 383 PRO B N 1
ATOM 6973 C CA . PRO B 1 385 ? 54.401 -17.954 32.533 1.00 18.59 383 PRO B CA 1
ATOM 6974 C C . PRO B 1 385 ? 54.168 -16.472 32.256 1.00 21.05 383 PRO B C 1
ATOM 6975 O O . PRO B 1 385 ? 53.276 -16.094 31.493 1.00 22.89 383 PRO B O 1
ATOM 6979 N N . THR B 1 386 ? 54.988 -15.623 32.878 1.00 25.63 384 THR B N 1
ATOM 6980 C CA . THR B 1 386 ? 54.898 -14.185 32.654 1.00 24.77 384 THR B CA 1
ATOM 6981 C C . THR B 1 386 ? 56.075 -13.700 31.816 1.00 23.25 384 THR B C 1
ATOM 6982 O O . THR B 1 386 ? 57.154 -14.300 31.828 1.00 22.75 384 THR B O 1
ATOM 6986 N N . ILE B 1 387 ? 55.851 -12.594 31.092 1.00 23.93 385 ILE B N 1
ATOM 6987 C CA . ILE B 1 387 ? 56.930 -11.961 30.331 1.00 24.97 385 ILE B CA 1
ATOM 6988 C C . ILE B 1 387 ? 58.119 -11.695 31.240 1.00 23.03 385 ILE B C 1
ATOM 6989 O O . ILE B 1 387 ? 59.279 -11.846 30.840 1.00 21.85 385 ILE B O 1
ATOM 6994 N N . GLU B 1 388 ? 57.845 -11.322 32.493 1.00 27.82 386 GLU B N 1
ATOM 6995 C CA . GLU B 1 388 ? 58.905 -10.916 33.405 1.00 26.91 386 GLU B CA 1
ATOM 6996 C C . GLU B 1 388 ? 59.824 -12.079 33.756 1.00 25.64 386 GLU B C 1
ATOM 6997 O O . GLU B 1 388 ? 61.008 -11.869 34.047 1.00 28.39 386 GLU B O 1
ATOM 7003 N N . ASN B 1 389 ? 59.309 -13.307 33.724 1.00 22.75 387 ASN B N 1
ATOM 7004 C CA . ASN B 1 389 ? 60.091 -14.491 34.049 1.00 24.68 387 ASN B CA 1
ATOM 7005 C C . ASN B 1 389 ? 60.521 -15.263 32.804 1.00 23.89 387 ASN B C 1
ATOM 7006 O O . ASN B 1 389 ? 60.834 -16.454 32.899 1.00 25.71 387 ASN B O 1
ATOM 7011 N N . THR B 1 390 ? 60.544 -14.609 31.645 1.00 19.73 388 THR B N 1
ATOM 7012 C CA . THR B 1 390 ? 60.827 -15.252 30.369 1.00 18.09 388 THR B CA 1
ATOM 7013 C C . THR B 1 390 ? 62.022 -14.575 29.710 1.00 17.33 388 THR B C 1
ATOM 7014 O O . THR B 1 390 ? 62.070 -13.344 29.623 1.00 23.85 388 THR B O 1
ATOM 7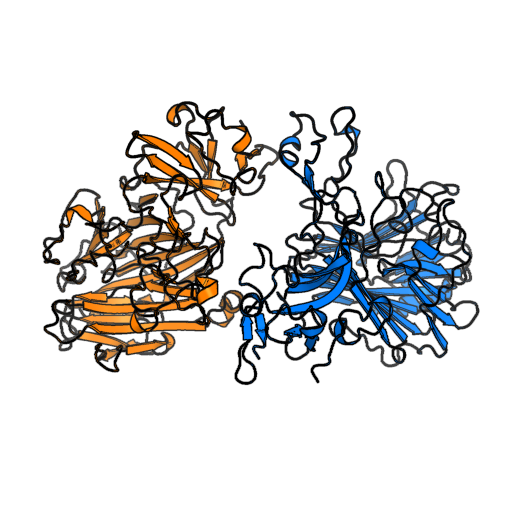018 N N . SER B 1 391 ? 62.965 -15.381 29.237 1.00 15.04 389 SER B N 1
ATOM 7019 C CA . SER B 1 391 ? 64.152 -14.905 28.551 1.00 18.08 389 SER B CA 1
ATOM 7020 C C . SER B 1 391 ? 63.854 -14.737 27.065 1.00 15.97 389 SER B C 1
ATOM 7021 O O . SER B 1 391 ? 62.847 -15.215 26.552 1.00 15.29 389 SER B O 1
ATOM 7024 N N . MET B 1 392 ? 64.755 -14.050 26.372 1.00 14.32 390 MET B N 1
ATOM 7025 C CA . MET B 1 392 ? 64.639 -13.872 24.935 1.00 15.01 390 MET B CA 1
ATOM 7026 C C . MET B 1 392 ? 65.945 -14.302 24.287 1.00 15.39 390 MET B C 1
ATOM 7027 O O . MET B 1 392 ? 66.999 -14.288 24.927 1.00 16.28 390 MET B O 1
ATOM 7032 N N . VAL B 1 393 ? 65.870 -14.725 23.023 1.00 13.26 391 VAL B N 1
ATOM 7033 C CA . VAL B 1 393 ? 67.061 -15.063 22.253 1.00 14.10 391 VAL B CA 1
ATOM 7034 C C . VAL B 1 393 ? 66.990 -14.357 20.908 1.00 10.77 391 VAL B C 1
ATOM 7035 O O . VAL B 1 393 ? 65.913 -13.999 20.427 1.00 13.46 391 VAL B O 1
ATOM 7039 N N . THR B 1 394 ? 68.162 -14.163 20.304 1.00 12.89 392 THR B N 1
ATOM 7040 C CA . THR B 1 394 ? 68.274 -13.591 18.969 1.00 11.76 392 THR B CA 1
ATOM 7041 C C . THR B 1 394 ? 68.545 -14.700 17.961 1.00 11.36 392 THR B C 1
ATOM 7042 O O . THR B 1 394 ? 69.413 -15.555 18.184 1.00 11.75 392 THR B O 1
ATOM 7046 N N . ILE B 1 395 ? 67.789 -14.686 16.866 1.00 13.45 393 ILE B N 1
ATOM 7047 C CA . ILE B 1 395 ? 68.046 -15.508 15.691 1.00 12.55 393 ILE B CA 1
ATOM 7048 C C . ILE B 1 395 ? 68.671 -14.612 14.637 1.00 12.54 393 ILE B C 1
ATOM 7049 O O . ILE B 1 395 ? 68.086 -13.587 14.258 1.00 13.69 393 ILE B O 1
ATOM 7054 N N . LYS B 1 396 ? 69.863 -14.986 14.182 1.00 13.06 394 LYS B N 1
ATOM 7055 C CA . LYS B 1 396 ? 70.643 -14.139 13.288 1.00 14.47 394 LYS B CA 1
ATOM 7056 C C . LYS B 1 396 ? 70.141 -14.244 11.854 1.00 14.57 394 LYS B C 1
ATOM 7057 O O . LYS B 1 396 ? 70.032 -15.342 11.298 1.00 14.36 394 LYS B O 1
ATOM 7063 N N . ASN B 1 397 ? 69.853 -13.086 11.264 1.00 15.42 395 ASN B N 1
ATOM 7064 C CA . ASN B 1 397 ? 69.429 -13.003 9.872 1.00 14.78 395 ASN B CA 1
ATOM 7065 C C . ASN B 1 397 ? 70.430 -13.666 8.934 1.00 15.26 395 ASN B C 1
ATOM 7066 O O . ASN B 1 397 ? 70.034 -14.298 7.944 1.00 16.52 395 ASN B O 1
ATOM 7071 N N . GLU B 1 398 ? 71.731 -13.538 9.225 1.00 16.25 396 GLU B N 1
ATOM 7072 C CA . GLU B 1 398 ? 72.748 -14.152 8.377 1.00 17.93 396 GLU B CA 1
ATOM 7073 C C . GLU B 1 398 ? 72.602 -15.671 8.322 1.00 17.23 396 GLU B C 1
ATOM 7074 O O . GLU B 1 398 ? 72.852 -16.291 7.280 1.00 18.14 396 GLU B O 1
ATOM 7080 N N . GLU B 1 399 ? 72.212 -16.290 9.440 1.00 15.72 397 GLU B N 1
ATOM 7081 C CA . GLU B 1 399 ? 71.985 -17.731 9.465 1.00 15.09 397 GLU B CA 1
ATOM 7082 C C . GLU B 1 399 ? 70.772 -18.148 8.647 1.00 18.73 397 GLU B C 1
ATOM 7083 O O . GLU B 1 399 ? 70.693 -19.312 8.233 1.00 19.72 397 GLU B O 1
ATOM 7089 N N . LEU B 1 400 ? 69.837 -17.226 8.402 1.00 16.33 398 LEU B N 1
ATOM 7090 C CA . LEU B 1 400 ? 68.668 -17.464 7.562 1.00 18.00 398 LEU B CA 1
ATOM 7091 C C . LEU B 1 400 ? 68.865 -16.945 6.138 1.00 17.72 398 LEU B C 1
ATOM 7092 O O . LEU B 1 400 ? 67.892 -16.613 5.459 1.00 21.12 398 LEU B O 1
ATOM 7097 N N . ASP B 1 401 ? 70.116 -16.862 5.691 1.00 18.88 399 ASP B N 1
ATOM 7098 C CA . ASP B 1 401 ? 70.493 -16.437 4.339 1.00 22.22 399 ASP B CA 1
ATOM 7099 C C . ASP B 1 401 ? 69.965 -15.036 4.047 1.00 24.01 399 ASP B C 1
ATOM 7100 O O . ASP B 1 401 ? 69.493 -14.761 2.942 1.00 23.28 399 ASP B O 1
ATOM 7105 N N . ASP B 1 402 ? 69.948 -14.178 5.076 1.00 18.12 400 ASP B N 1
ATOM 7106 C CA . ASP B 1 402 ? 69.456 -12.807 4.935 1.00 19.80 400 ASP B CA 1
ATOM 7107 C C . ASP B 1 402 ? 68.019 -12.774 4.411 1.00 19.48 400 ASP B C 1
ATOM 7108 O O . ASP B 1 402 ? 67.645 -11.921 3.600 1.00 20.98 400 ASP B O 1
ATOM 7113 N N . ALA B 1 403 ? 67.197 -13.714 4.879 1.00 17.19 401 ALA B N 1
ATOM 7114 C CA . ALA B 1 403 ? 65.796 -13.759 4.489 1.00 20.14 401 ALA B CA 1
ATOM 7115 C C . ALA B 1 403 ? 64.952 -12.679 5.155 1.00 19.06 401 ALA B C 1
ATOM 7116 O O . ALA B 1 403 ? 63.787 -12.511 4.784 1.00 19.88 401 ALA B O 1
ATOM 7118 N N . LEU B 1 404 ? 65.499 -11.958 6.127 1.00 17.54 402 LEU B N 1
ATOM 7119 C CA . LEU B 1 404 ? 64.811 -10.871 6.804 1.00 17.26 402 LEU B CA 1
ATOM 7120 C C . LEU B 1 404 ? 65.590 -9.581 6.553 1.00 20.65 402 LEU B C 1
ATOM 7121 O O . LEU B 1 404 ? 66.661 -9.589 5.944 1.00 20.98 402 LEU B O 1
ATOM 7126 N N . ASN B 1 405 ? 65.049 -8.461 7.025 1.00 21.77 403 ASN B N 1
ATOM 7127 C CA . ASN B 1 405 ? 65.797 -7.212 6.999 1.00 25.05 403 ASN B CA 1
ATOM 7128 C C . ASN B 1 405 ? 66.355 -6.842 8.367 1.00 24.56 403 ASN B C 1
ATOM 7129 O O . ASN B 1 405 ? 66.820 -5.716 8.550 1.00 22.88 403 ASN B O 1
ATOM 7134 N N . GLN B 1 406 ? 66.327 -7.769 9.325 1.00 17.48 404 GLN B N 1
ATOM 7135 C CA . GLN B 1 406 ? 66.939 -7.577 10.633 1.00 17.72 404 GLN B CA 1
ATOM 7136 C C . GLN B 1 406 ? 67.044 -8.941 11.296 1.00 17.13 404 GLN B C 1
ATOM 7137 O O . GLN B 1 406 ? 66.344 -9.880 10.913 1.00 17.49 404 GLN B O 1
ATOM 7143 N N . ASP B 1 407 ? 67.935 -9.040 12.283 1.00 16.68 405 ASP B N 1
ATOM 7144 C CA . ASP B 1 407 ? 67.865 -10.147 13.232 1.00 16.26 405 ASP B CA 1
ATOM 7145 C C . ASP B 1 407 ? 66.539 -10.073 13.983 1.00 16.91 405 ASP B C 1
ATOM 7146 O O . ASP B 1 407 ? 65.938 -9.005 14.117 1.00 17.41 405 ASP B O 1
ATOM 7151 N N . ILE B 1 408 ? 66.076 -11.218 14.497 1.00 15.13 406 ILE B N 1
ATOM 7152 C CA . ILE B 1 408 ? 64.837 -11.214 15.260 1.00 15.68 406 ILE B CA 1
ATOM 7153 C C . ILE B 1 408 ? 65.073 -11.807 16.643 1.00 14.34 406 ILE B C 1
ATOM 7154 O O . ILE B 1 408 ? 66.013 -12.577 16.875 1.00 15.45 406 ILE B O 1
ATOM 7159 N N . GLN B 1 409 ? 64.214 -11.401 17.577 1.00 15.24 407 GLN B N 1
ATOM 7160 C CA . GLN B 1 409 ? 64.222 -11.904 18.943 1.00 14.38 407 GLN B CA 1
ATOM 7161 C C . GLN B 1 409 ? 62.949 -12.682 19.224 1.00 13.88 407 GLN B C 1
ATOM 7162 O O . GLN B 1 409 ? 61.863 -12.289 18.795 1.00 14.85 407 GLN B O 1
ATOM 7168 N N . LEU B 1 410 ? 63.091 -13.779 19.964 1.00 11.49 408 LEU B N 1
ATOM 7169 C CA . LEU B 1 410 ? 61.984 -14.656 20.314 1.00 11.24 408 LEU B CA 1
ATOM 7170 C C . LEU B 1 410 ? 62.025 -14.929 21.809 1.00 12.36 408 LEU B C 1
ATOM 7171 O O . LEU B 1 410 ? 63.097 -14.935 22.417 1.00 15.41 408 LEU B O 1
ATOM 7176 N N . PHE B 1 411 ? 60.852 -15.162 22.396 1.00 12.04 409 PHE B N 1
ATOM 7177 C CA . PHE B 1 411 ? 60.775 -15.568 23.795 1.00 13.40 409 PHE B CA 1
ATOM 7178 C C . PHE B 1 411 ? 61.072 -17.054 23.920 1.00 13.08 409 PHE B C 1
ATOM 7179 O O . PHE B 1 411 ? 60.809 -17.829 23.001 1.00 14.09 409 PHE B O 1
ATOM 7187 N N . THR B 1 412 ? 61.616 -17.458 25.070 1.00 15.26 410 THR B N 1
ATOM 7188 C CA . THR B 1 412 ? 61.959 -18.867 25.263 1.00 13.95 410 THR B CA 1
ATOM 7189 C C . THR B 1 412 ? 61.051 -19.578 26.267 1.00 15.10 410 THR B C 1
ATOM 7190 O O . THR B 1 412 ? 61.352 -20.708 26.661 1.00 18.62 410 THR B O 1
ATOM 7194 N N . SER B 1 413 ? 59.950 -18.959 26.678 1.00 18.18 411 SER B N 1
ATOM 7195 C CA . SER B 1 413 ? 58.928 -19.638 27.458 1.00 17.06 411 SER B CA 1
ATOM 7196 C C . SER B 1 413 ? 57.579 -19.451 26.791 1.00 16.76 411 SER B C 1
ATOM 7197 O O . SER B 1 413 ? 57.334 -18.419 26.164 1.00 15.59 411 SER B O 1
ATOM 7200 N N . PRO B 1 414 ? 56.679 -20.427 26.924 1.00 13.26 412 PRO B N 1
ATOM 7201 C CA . PRO B 1 414 ? 55.338 -20.314 26.301 1.00 14.56 412 PRO B CA 1
ATOM 7202 C C . PRO B 1 414 ? 54.369 -19.430 27.077 1.00 17.14 412 PRO B C 1
ATOM 7203 O O . PRO B 1 414 ? 53.372 -19.883 27.660 1.00 15.27 412 PRO B O 1
ATOM 7207 N N . VAL B 1 415 ? 54.651 -18.127 27.090 1.00 14.29 413 VAL B N 1
ATOM 7208 C CA . VAL B 1 415 ? 53.682 -17.196 27.644 1.00 17.37 413 VAL B CA 1
ATOM 7209 C C . VAL B 1 415 ? 52.361 -17.378 26.911 1.00 18.67 413 VAL B C 1
ATOM 7210 O O . VAL B 1 415 ? 52.329 -17.566 25.687 1.00 16.75 413 VAL B O 1
ATOM 7214 N N . LYS B 1 416 ? 51.266 -17.356 27.669 1.00 19.59 414 LYS B N 1
ATOM 7215 C CA . LYS B 1 416 ? 49.944 -17.662 27.132 1.00 24.13 414 LYS B CA 1
ATOM 7216 C C . LYS B 1 416 ? 49.653 -16.878 25.859 1.00 20.49 414 LYS B C 1
ATOM 7217 O O . LYS B 1 416 ? 49.766 -15.650 25.830 1.00 20.71 414 LYS B O 1
ATOM 7223 N N . GLY B 1 417 ? 49.312 -17.603 24.792 1.00 22.71 415 GLY B N 1
ATOM 7224 C CA . GLY B 1 417 ? 48.991 -17.008 23.515 1.00 22.29 415 GLY B CA 1
ATOM 7225 C C . GLY B 1 417 ? 50.145 -16.916 22.534 1.00 23.40 415 GLY B C 1
ATOM 7226 O O . GLY B 1 417 ? 49.908 -16.847 21.320 1.00 20.26 415 GLY B O 1
ATOM 7227 N N . MET B 1 418 ? 51.383 -16.880 23.024 1.00 19.82 416 MET B N 1
ATOM 7228 C CA . MET B 1 418 ? 52.513 -16.763 22.118 1.00 17.24 416 MET B CA 1
ATOM 7229 C C . MET B 1 418 ? 52.679 -18.022 21.273 1.00 14.91 416 MET B C 1
ATOM 7230 O O . MET B 1 418 ? 52.281 -19.128 21.654 1.00 16.19 416 MET B O 1
ATOM 7235 N N . VAL B 1 419 ? 53.269 -17.827 20.103 1.00 14.52 417 VAL B N 1
ATOM 7236 C CA . VAL B 1 419 ? 53.230 -18.793 19.008 1.00 14.82 417 VAL B CA 1
ATOM 7237 C C . VAL B 1 419 ? 54.623 -19.390 18.826 1.00 12.13 417 VAL B C 1
ATOM 7238 O O . VAL B 1 419 ? 55.571 -18.657 18.515 1.00 13.20 417 VAL B O 1
ATOM 7242 N N . PRO B 1 420 ? 54.792 -20.704 18.943 1.00 11.86 418 PRO B N 1
ATOM 7243 C CA . PRO B 1 420 ? 56.134 -21.270 18.756 1.00 9.80 418 PRO B CA 1
ATOM 7244 C C . PRO B 1 420 ? 56.586 -21.226 17.298 1.00 11.13 418 PRO B C 1
ATOM 7245 O O . PRO B 1 420 ? 55.787 -21.368 16.367 1.00 11.24 418 PRO B O 1
ATOM 7249 N N . ILE B 1 421 ? 57.891 -21.009 17.116 1.00 10.62 419 ILE B N 1
ATOM 7250 C CA . ILE B 1 421 ? 58.544 -20.938 15.810 1.00 11.09 419 ILE B CA 1
ATOM 7251 C C . ILE B 1 421 ? 59.539 -22.086 15.700 1.00 10.58 419 ILE B C 1
ATOM 7252 O O . ILE B 1 421 ? 60.425 -22.232 16.552 1.00 13.04 419 ILE B O 1
ATOM 7257 N N . PHE B 1 422 ? 59.422 -22.872 14.630 1.00 8.67 420 PHE B N 1
ATOM 7258 C CA . PHE B 1 422 ? 60.204 -24.089 14.470 1.00 10.53 420 PHE B CA 1
ATOM 7259 C C . PHE B 1 422 ? 61.150 -23.997 13.283 1.00 12.22 420 PHE B C 1
ATOM 7260 O O . PHE B 1 422 ? 60.828 -23.391 12.259 1.00 13.46 420 PHE B O 1
ATOM 7268 N N . LEU B 1 423 ? 62.308 -24.646 13.428 1.00 11.61 421 LEU B N 1
ATOM 7269 C CA . LEU B 1 423 ? 63.243 -24.842 12.329 1.00 11.97 421 LEU B CA 1
ATOM 7270 C C . LEU B 1 423 ? 62.971 -26.192 11.678 1.00 12.86 421 LEU B C 1
ATOM 7271 O O . LEU B 1 423 ? 62.897 -27.216 12.362 1.00 11.33 421 LEU B O 1
ATOM 7276 N N . MET B 1 424 ? 62.804 -26.187 10.359 1.00 11.85 422 MET B N 1
ATOM 7277 C CA . MET B 1 424 ? 62.476 -27.389 9.602 1.00 11.23 422 MET B CA 1
ATOM 7278 C C . MET B 1 424 ? 63.324 -27.438 8.344 1.00 13.77 422 MET B C 1
ATOM 7279 O O . MET B 1 424 ? 63.919 -26.438 7.936 1.00 14.20 422 MET B O 1
ATOM 7284 N N . ARG B 1 425 ? 63.416 -28.628 7.760 1.00 13.35 423 ARG B N 1
ATOM 7285 C CA . ARG B 1 425 ? 64.282 -28.834 6.609 1.00 12.08 423 ARG B CA 1
ATOM 7286 C C . ARG B 1 425 ? 63.585 -29.731 5.603 1.00 15.38 423 ARG B C 1
ATOM 7287 O O . ARG B 1 425 ? 63.003 -30.752 5.973 1.00 13.04 423 ARG B O 1
ATOM 7295 N N . ASN B 1 426 ? 63.625 -29.331 4.341 1.00 15.03 424 ASN B N 1
ATOM 7296 C CA . ASN B 1 426 ? 63.179 -30.193 3.256 1.00 14.44 424 ASN B CA 1
ATOM 7297 C C . ASN B 1 426 ? 64.307 -31.150 2.890 1.00 20.16 424 ASN B C 1
ATOM 7298 O O . ASN B 1 426 ? 65.403 -30.709 2.532 1.00 18.54 424 ASN B O 1
ATOM 7303 N N . THR B 1 427 ? 64.041 -32.457 2.970 1.00 16.54 425 THR B N 1
ATOM 7304 C CA . THR B 1 427 ? 65.105 -33.440 2.792 1.00 17.52 425 THR B CA 1
ATOM 7305 C C . THR B 1 427 ? 65.449 -33.696 1.330 1.00 21.01 425 THR B C 1
ATOM 7306 O O . THR B 1 427 ? 66.505 -34.276 1.057 1.00 26.32 425 THR B O 1
ATOM 7310 N N . THR B 1 428 ? 64.585 -33.293 0.396 1.00 23.38 426 THR B N 1
ATOM 7311 C CA . THR B 1 428 ? 64.902 -33.405 -1.027 1.00 25.14 426 THR B CA 1
ATOM 7312 C C . THR B 1 428 ? 65.889 -32.325 -1.450 1.00 26.96 426 THR B C 1
ATOM 7313 O O . THR B 1 428 ? 66.883 -32.611 -2.128 1.00 29.82 426 THR B O 1
ATOM 7317 N N . THR B 1 429 ? 65.628 -31.079 -1.048 1.00 22.58 427 THR B N 1
ATOM 7318 C CA . THR B 1 429 ? 66.411 -29.930 -1.485 1.00 22.56 427 THR B CA 1
ATOM 7319 C C . THR B 1 429 ? 67.466 -29.497 -0.478 1.00 26.78 427 THR B C 1
ATOM 7320 O O . THR B 1 429 ? 68.368 -28.729 -0.840 1.00 23.58 427 THR B O 1
ATOM 7324 N N . GLY B 1 430 ? 67.370 -29.950 0.770 1.00 22.71 428 GLY B N 1
ATOM 7325 C CA . GLY B 1 430 ? 68.241 -29.480 1.823 1.00 25.79 428 GLY B CA 1
ATOM 7326 C C . GLY B 1 430 ? 67.891 -28.118 2.383 1.00 21.67 428 GLY B C 1
ATOM 7327 O O . GLY B 1 430 ? 68.555 -27.667 3.325 1.00 21.70 428 GLY B O 1
ATOM 7328 N N . LYS B 1 431 ? 66.869 -27.453 1.850 1.00 19.64 429 LYS B N 1
ATOM 7329 C CA . LYS B 1 431 ? 66.536 -26.105 2.291 1.00 22.05 429 LYS B CA 1
ATOM 7330 C C . LYS B 1 431 ? 65.973 -26.113 3.704 1.00 19.39 429 LYS B C 1
ATOM 7331 O O . LYS B 1 431 ? 65.021 -26.840 4.000 1.00 16.80 429 LYS B O 1
ATOM 7337 N N . GLU B 1 432 ? 66.538 -25.272 4.560 1.00 16.44 430 GLU B N 1
ATOM 7338 C CA . GLU B 1 432 ? 66.038 -25.067 5.907 1.00 17.26 430 GLU B CA 1
ATOM 7339 C C . GLU B 1 432 ? 65.277 -23.753 5.972 1.00 19.32 430 GLU B C 1
ATOM 7340 O O . GLU B 1 432 ? 65.582 -22.801 5.251 1.00 17.44 430 GLU B O 1
ATOM 7346 N N . TYR B 1 433 ? 64.267 -23.715 6.833 1.00 14.44 431 TYR B N 1
ATOM 7347 C CA . TYR B 1 433 ? 63.401 -22.551 6.937 1.00 14.64 431 TYR B CA 1
ATOM 7348 C C . TYR B 1 433 ? 62.789 -22.566 8.324 1.00 13.65 431 TYR B C 1
ATOM 7349 O O . TYR B 1 433 ? 62.836 -23.577 9.030 1.00 12.48 431 TYR B O 1
ATOM 7358 N N . ILE B 1 434 ? 62.215 -21.430 8.710 1.00 13.55 432 ILE B N 1
ATOM 7359 C CA . ILE B 1 434 ? 61.573 -21.288 10.012 1.00 11.40 432 ILE B CA 1
ATOM 7360 C C . ILE B 1 434 ? 60.106 -20.953 9.786 1.00 13.09 432 ILE B C 1
ATOM 7361 O O . ILE B 1 434 ? 59.760 -20.247 8.833 1.00 15.29 432 ILE B O 1
ATOM 7366 N N . SER B 1 435 ? 59.235 -21.516 10.623 1.00 12.18 433 SER B N 1
ATOM 7367 C CA . SER B 1 435 ? 57.801 -21.316 10.459 1.00 10.78 433 SER B CA 1
ATOM 7368 C C . SER B 1 435 ? 57.089 -21.720 11.737 1.00 11.48 433 SER B C 1
ATOM 7369 O O . SER B 1 435 ? 57.513 -22.667 12.407 1.00 11.51 433 SER B O 1
ATOM 7372 N N . PRO B 1 436 ? 55.984 -21.050 12.084 1.00 11.77 434 PRO B N 1
ATOM 7373 C CA . PRO B 1 436 ? 55.086 -21.592 13.110 1.00 11.16 434 PRO B CA 1
ATOM 7374 C C . PRO B 1 436 ? 54.212 -22.734 12.608 1.00 9.51 434 PRO B C 1
ATOM 7375 O O . PRO B 1 436 ? 53.584 -23.415 13.431 1.00 13.55 434 PRO B O 1
ATOM 7379 N N . ASP B 1 437 ? 54.160 -22.958 11.294 1.00 11.40 435 ASP B N 1
ATOM 7380 C CA . ASP B 1 437 ? 53.287 -23.968 10.688 1.00 11.05 435 ASP B CA 1
ATOM 7381 C C . ASP B 1 437 ? 54.034 -25.296 10.587 1.00 10.57 435 ASP B C 1
ATOM 7382 O O . ASP B 1 437 ? 54.767 -25.549 9.624 1.00 12.92 435 ASP B O 1
ATOM 7387 N N . LEU B 1 438 ? 53.828 -26.170 11.569 1.00 12.34 436 LEU B N 1
ATOM 7388 C CA . LEU B 1 438 ? 54.458 -27.483 11.523 1.00 9.95 436 LEU B CA 1
ATOM 7389 C C . LEU B 1 438 ? 53.969 -28.326 10.352 1.00 11.94 436 LEU B C 1
ATOM 7390 O O . LEU B 1 438 ? 54.597 -29.340 10.032 1.00 12.13 436 LEU B O 1
ATOM 7395 N N . TYR B 1 439 ? 52.882 -27.932 9.693 1.00 11.22 437 TYR B N 1
ATOM 7396 C CA . TYR B 1 439 ? 52.368 -28.710 8.575 1.00 11.49 437 TYR B CA 1
ATOM 7397 C C . TYR B 1 439 ? 52.524 -27.997 7.240 1.00 13.86 437 TYR B C 1
ATOM 7398 O O . TYR B 1 439 ? 51.947 -28.442 6.247 1.00 13.70 437 TYR B O 1
ATOM 7407 N N . TYR B 1 440 ? 53.324 -26.928 7.188 1.00 12.53 438 TYR B N 1
ATOM 7408 C CA . TYR B 1 440 ? 53.708 -26.350 5.906 1.00 12.87 438 TYR B CA 1
ATOM 7409 C C . TYR B 1 440 ? 54.385 -27.399 5.033 1.00 14.10 438 TYR B C 1
ATOM 7410 O O . TYR B 1 440 ? 55.310 -28.087 5.471 1.00 13.36 438 TYR B O 1
ATOM 7419 N N . ASP B 1 441 ? 53.912 -27.532 3.792 1.00 15.27 439 ASP B N 1
ATOM 7420 C CA . ASP B 1 441 ? 54.512 -28.406 2.788 1.00 15.55 439 ASP B CA 1
ATOM 7421 C C . ASP B 1 441 ? 54.409 -29.881 3.155 1.00 15.63 439 ASP B C 1
ATOM 7422 O O . ASP B 1 441 ? 55.051 -30.718 2.511 1.00 17.26 439 ASP B O 1
ATOM 7427 N N . ILE B 1 442 ? 53.632 -30.226 4.175 1.00 16.03 440 ILE B N 1
ATOM 7428 C CA . ILE B 1 442 ? 53.463 -31.625 4.551 1.00 14.71 440 ILE B CA 1
ATOM 7429 C C . ILE B 1 442 ? 52.439 -32.266 3.625 1.00 14.97 440 ILE B C 1
ATOM 7430 O O . ILE B 1 442 ? 51.367 -31.694 3.376 1.00 14.77 440 ILE B O 1
ATOM 7435 N N . ASP B 1 443 ? 52.776 -33.449 3.105 1.00 12.60 441 ASP B N 1
ATOM 7436 C CA . ASP B 1 443 ? 51.876 -34.175 2.218 1.00 15.68 441 ASP B CA 1
ATOM 7437 C C . ASP B 1 443 ? 50.585 -34.533 2.938 1.00 14.32 441 ASP B C 1
ATOM 7438 O O . ASP B 1 443 ? 50.614 -35.033 4.067 1.00 13.79 441 ASP B O 1
ATOM 7443 N N . THR B 1 444 ? 49.444 -34.268 2.285 1.00 12.35 442 THR B N 1
ATOM 7444 C CA . THR B 1 444 ? 48.142 -34.683 2.783 1.00 13.38 442 THR B CA 1
ATOM 7445 C C . THR B 1 444 ? 47.424 -35.481 1.706 1.00 16.07 442 THR B C 1
ATOM 7446 O O . THR B 1 444 ? 47.684 -35.315 0.512 1.00 14.45 442 THR B O 1
ATOM 7450 N N . PHE B 1 445 ? 46.509 -36.341 2.143 1.00 13.35 443 PHE B N 1
ATOM 7451 C CA . PHE B 1 445 ? 45.728 -37.172 1.247 1.00 13.13 443 PHE B CA 1
ATOM 7452 C C . PHE B 1 445 ? 44.295 -37.222 1.752 1.00 14.94 443 PHE B C 1
ATOM 7453 O O . PHE B 1 445 ? 44.054 -37.171 2.964 1.00 14.13 443 PHE B O 1
ATOM 7461 N N . PRO B 1 446 ? 43.327 -37.314 0.852 1.00 16.78 444 PRO B N 1
ATOM 7462 C CA . PRO B 1 446 ? 41.931 -37.359 1.292 1.00 16.70 444 PRO B CA 1
ATOM 7463 C C . PRO B 1 446 ? 41.647 -38.637 2.069 1.00 16.06 444 PRO B C 1
ATOM 7464 O O . PRO B 1 446 ? 42.239 -39.690 1.828 1.00 14.00 444 PRO B O 1
ATOM 7468 N N . PHE B 1 447 ? 40.744 -38.523 3.041 1.00 15.22 445 PHE B N 1
ATOM 7469 C CA . PHE B 1 447 ? 40.412 -39.630 3.930 1.00 13.35 445 PHE B CA 1
ATOM 7470 C C . PHE B 1 447 ? 39.208 -40.371 3.356 1.00 12.78 445 PHE B C 1
ATOM 7471 O O . PHE B 1 447 ? 38.177 -39.757 3.077 1.00 13.57 445 PHE B O 1
ATOM 7479 N N . SER B 1 448 ? 39.356 -41.675 3.144 1.00 13.98 446 SER B N 1
ATOM 7480 C CA . SER B 1 448 ? 38.232 -42.488 2.702 1.00 14.87 446 SER B CA 1
ATOM 7481 C C . SER B 1 448 ? 37.296 -42.707 3.880 1.00 17.49 446 SER B C 1
ATOM 7482 O O . SER B 1 448 ? 37.697 -43.292 4.892 1.00 21.29 446 SER B O 1
ATOM 7485 N N . ASN B 1 449 ? 36.069 -42.219 3.756 1.00 18.42 447 ASN B N 1
ATOM 7486 C CA . ASN B 1 449 ? 35.094 -42.354 4.830 1.00 18.21 447 ASN B CA 1
ATOM 7487 C C . ASN B 1 449 ? 34.789 -43.835 5.020 1.00 21.05 447 ASN B C 1
ATOM 7488 O O . ASN B 1 449 ? 34.309 -44.483 4.082 1.00 19.97 447 ASN B O 1
ATOM 7493 N N . PRO B 1 450 ? 35.093 -44.418 6.176 1.00 17.19 448 PRO B N 1
ATOM 7494 C CA . PRO B 1 450 ? 34.858 -45.853 6.385 1.00 17.37 448 PRO B CA 1
ATOM 7495 C C . PRO B 1 450 ? 33.453 -46.211 6.848 1.00 17.35 448 PRO B C 1
ATOM 7496 O O . PRO B 1 450 ? 33.200 -47.388 7.121 1.00 19.29 448 PRO B O 1
ATOM 7500 N N . TYR B 1 451 ? 32.541 -45.247 6.932 1.00 16.41 449 TYR B N 1
ATOM 7501 C CA . TYR B 1 451 ? 31.192 -45.508 7.407 1.00 17.18 449 TYR B CA 1
ATOM 7502 C C . TYR B 1 451 ? 30.200 -45.556 6.255 1.00 23.37 449 TYR B C 1
ATOM 7503 O O . TYR B 1 451 ? 30.388 -44.913 5.218 1.00 21.97 449 TYR B O 1
ATOM 7512 N N . GLU B 1 452 ? 29.157 -46.370 6.440 1.00 26.17 450 GLU B N 1
ATOM 7513 C CA . GLU B 1 452 ? 28.036 -46.385 5.514 1.00 30.25 450 GLU B CA 1
ATOM 7514 C C . GLU B 1 452 ? 27.327 -45.038 5.527 1.00 27.88 450 GLU B C 1
ATOM 7515 O O . GLU B 1 452 ? 27.340 -44.310 6.525 1.00 27.18 450 GLU B O 1
ATOM 7521 N N . GLU B 1 453 ? 26.675 -44.726 4.403 1.00 30.31 451 GLU B N 1
ATOM 7522 C CA . GLU B 1 453 ? 26.060 -43.416 4.213 1.00 30.35 451 GLU B CA 1
ATOM 7523 C C . GLU B 1 453 ? 25.003 -43.118 5.271 1.00 31.55 451 GLU B C 1
ATOM 7524 O O . GLU B 1 453 ? 24.744 -41.947 5.570 1.00 32.64 451 GLU B O 1
ATOM 7530 N N . ASP B 1 454 ? 24.382 -44.150 5.842 1.00 33.61 452 ASP B N 1
ATOM 7531 C CA . ASP B 1 454 ? 23.344 -43.982 6.852 1.00 33.66 452 ASP B CA 1
ATOM 7532 C C . ASP B 1 454 ? 23.864 -44.109 8.281 1.00 33.59 452 ASP B C 1
ATOM 7533 O O . ASP B 1 454 ? 23.061 -44.170 9.217 1.00 32.65 452 ASP B O 1
ATOM 7538 N N . SER B 1 455 ? 25.179 -44.162 8.473 1.00 32.37 453 SER B N 1
ATOM 7539 C CA . SER B 1 455 ? 25.722 -44.187 9.823 1.00 29.31 453 SER B CA 1
ATOM 7540 C C . SER B 1 455 ? 25.593 -42.808 10.467 1.00 25.59 453 SER B C 1
ATOM 7541 O O . SER B 1 455 ? 25.728 -41.789 9.785 1.00 26.70 453 SER B O 1
ATOM 7544 N N . PRO B 1 456 ? 25.337 -42.738 11.778 1.00 20.44 454 PRO B N 1
ATOM 7545 C CA . PRO B 1 456 ? 25.343 -41.429 12.450 1.00 21.27 454 PRO B CA 1
ATOM 7546 C C . PRO B 1 456 ? 26.716 -40.779 12.472 1.00 18.47 454 PRO B C 1
ATOM 7547 O O . PRO B 1 456 ? 26.809 -39.579 12.763 1.00 19.74 454 PRO B O 1
ATOM 7551 N N . LYS B 1 457 ? 27.781 -41.520 12.174 1.00 19.23 455 LYS B N 1
ATOM 7552 C CA . LYS B 1 457 ? 29.126 -40.955 12.143 1.00 17.59 455 LYS B CA 1
ATOM 7553 C C . LYS B 1 457 ? 29.572 -40.541 10.746 1.00 21.59 455 LYS B C 1
ATOM 7554 O O . LYS B 1 457 ? 30.673 -39.995 10.598 1.00 17.53 455 LYS B O 1
ATOM 7560 N N . TYR B 1 458 ? 28.750 -40.780 9.722 1.00 18.85 456 TYR B N 1
ATOM 7561 C CA . TYR B 1 458 ? 29.194 -40.598 8.341 1.00 17.52 456 TYR B CA 1
ATOM 7562 C C . TYR B 1 458 ? 29.606 -39.155 8.070 1.00 21.12 456 TYR B C 1
ATOM 7563 O O . TYR B 1 458 ? 30.701 -38.891 7.552 1.00 19.55 456 TYR B O 1
ATOM 7572 N N . GLU B 1 459 ? 28.753 -38.200 8.448 1.00 20.42 457 GLU B N 1
ATOM 7573 C CA . GLU B 1 459 ? 29.033 -36.805 8.145 1.00 22.41 457 GLU B CA 1
ATOM 7574 C C . GLU B 1 459 ? 30.327 -36.336 8.801 1.00 19.21 457 GLU B C 1
ATOM 7575 O O . GLU B 1 459 ? 31.045 -35.514 8.226 1.00 19.13 457 GLU B O 1
ATOM 7581 N N . THR B 1 460 ? 30.647 -36.859 9.992 1.00 16.11 458 THR B N 1
ATOM 7582 C CA . THR B 1 460 ? 31.887 -36.489 10.673 1.00 17.69 458 THR B CA 1
ATOM 7583 C C . THR B 1 460 ? 33.104 -36.716 9.787 1.00 16.86 458 THR B C 1
ATOM 7584 O O . THR B 1 460 ? 34.053 -35.918 9.797 1.00 15.78 458 THR B O 1
ATOM 7588 N N . TYR B 1 461 ? 33.087 -37.779 8.994 1.00 14.48 459 TYR B N 1
ATOM 7589 C CA . TYR B 1 461 ? 34.266 -38.184 8.248 1.00 13.80 459 TYR B CA 1
ATOM 7590 C C . TYR B 1 461 ? 34.193 -37.796 6.779 1.00 16.49 459 TYR B C 1
ATOM 7591 O O . TYR B 1 461 ? 35.035 -38.228 5.992 1.00 17.55 459 TYR B O 1
ATOM 7600 N N . GLN B 1 462 ? 33.223 -36.969 6.409 1.00 16.16 460 GLN B N 1
ATOM 7601 C CA . GLN B 1 462 ? 33.209 -36.345 5.096 1.00 18.53 460 GLN B CA 1
ATOM 7602 C C . GLN B 1 462 ? 34.210 -35.198 5.038 1.00 17.40 460 GLN B C 1
ATOM 7603 O O . GLN B 1 462 ? 34.440 -34.492 6.025 1.00 17.21 460 GLN B O 1
ATOM 7609 N N . ASN B 1 463 ? 34.797 -35.012 3.854 1.00 19.02 461 ASN B N 1
ATOM 7610 C CA . ASN B 1 463 ? 35.660 -33.863 3.571 1.00 19.04 461 ASN B CA 1
ATOM 7611 C C . ASN B 1 463 ? 36.834 -33.799 4.537 1.00 16.84 461 ASN B C 1
ATOM 7612 O O . ASN B 1 463 ? 37.175 -32.735 5.054 1.00 16.83 461 ASN B O 1
ATOM 7617 N N . ARG B 1 464 ? 37.439 -34.953 4.800 1.00 15.21 462 ARG B N 1
ATOM 7618 C CA . ARG B 1 464 ? 38.546 -35.070 5.734 1.00 13.20 462 ARG B CA 1
ATOM 7619 C C . ARG B 1 464 ? 39.832 -35.420 4.994 1.00 11.73 462 ARG B C 1
ATOM 7620 O O . ARG B 1 464 ? 39.814 -35.935 3.873 1.00 14.19 462 ARG B O 1
ATOM 7628 N N . ILE B 1 465 ? 40.960 -35.102 5.630 1.00 11.19 463 ILE B N 1
ATOM 7629 C CA . ILE B 1 465 ? 42.279 -35.432 5.103 1.00 12.07 463 ILE B CA 1
ATOM 7630 C C . ILE B 1 465 ? 43.106 -36.058 6.215 1.00 11.65 463 ILE B C 1
ATOM 7631 O O . ILE B 1 465 ? 42.781 -35.960 7.402 1.00 12.38 463 ILE B O 1
ATOM 7636 N N . THR B 1 466 ? 44.199 -36.693 5.812 1.00 10.91 464 THR B N 1
ATOM 7637 C CA . THR B 1 466 ? 45.213 -37.181 6.734 1.00 11.59 464 THR B CA 1
ATOM 7638 C C . THR B 1 466 ? 46.538 -36.482 6.461 1.00 13.23 464 THR B C 1
ATOM 7639 O O . THR B 1 466 ? 46.795 -36.004 5.354 1.00 13.43 464 THR B O 1
ATOM 7643 N N . TYR B 1 467 ? 47.379 -36.440 7.492 1.00 11.09 465 TYR B N 1
ATOM 7644 C CA . TYR B 1 467 ? 48.641 -35.701 7.488 1.00 10.49 465 TYR B CA 1
ATOM 7645 C C . TYR B 1 467 ? 49.794 -36.691 7.511 1.00 10.14 465 TYR B C 1
ATOM 7646 O O . TYR B 1 467 ? 49.874 -37.534 8.411 1.00 13.67 465 TYR B O 1
ATOM 7655 N N . ARG B 1 468 ? 50.675 -36.601 6.518 1.00 10.17 466 ARG B N 1
ATOM 7656 C CA . ARG B 1 468 ? 51.761 -37.571 6.421 1.00 11.27 466 ARG B CA 1
ATOM 7657 C C . ARG B 1 468 ? 53.096 -36.962 6.848 1.00 11.91 466 ARG B C 1
ATOM 7658 O O . ARG B 1 468 ? 54.102 -37.094 6.142 1.00 11.62 466 ARG B O 1
ATOM 7666 N N . GLN B 1 469 ? 53.134 -36.313 8.012 1.00 11.15 467 GLN B N 1
ATOM 7667 C CA . GLN B 1 469 ? 54.355 -35.610 8.387 1.00 10.83 467 GLN B CA 1
ATOM 7668 C C . GLN B 1 469 ? 55.483 -36.563 8.741 1.00 10.59 467 GLN B C 1
ATOM 7669 O O . GLN B 1 469 ? 56.635 -36.122 8.831 1.00 14.03 467 GLN B O 1
ATOM 7675 N N . TYR B 1 470 ? 55.172 -37.845 8.922 1.00 11.23 468 TYR B N 1
ATOM 7676 C CA . TYR B 1 470 ? 56.137 -38.885 9.237 1.00 12.75 468 TYR B CA 1
ATOM 7677 C C . TYR B 1 470 ? 56.828 -39.463 8.008 1.00 13.09 468 TYR B C 1
ATOM 7678 O O . TYR B 1 470 ? 57.646 -40.373 8.155 1.00 13.92 468 TYR B O 1
ATOM 7687 N N . ASN B 1 471 ? 56.524 -38.986 6.800 1.00 10.53 469 ASN B N 1
ATOM 7688 C CA . ASN B 1 471 ? 56.938 -39.722 5.610 1.00 14.31 469 ASN B CA 1
ATOM 7689 C C . ASN B 1 471 ? 58.341 -39.357 5.133 1.00 17.72 469 ASN B C 1
ATOM 7690 O O . ASN B 1 471 ? 58.745 -39.794 4.053 1.00 15.07 469 ASN B O 1
ATOM 7695 N N . GLY B 1 472 ? 59.082 -38.567 5.906 1.00 14.80 470 GLY B N 1
ATOM 7696 C CA . GLY B 1 472 ? 60.468 -38.268 5.595 1.00 13.64 470 GLY B CA 1
ATOM 7697 C C . GLY B 1 472 ? 60.696 -37.101 4.659 1.00 15.29 470 GLY B C 1
ATOM 7698 O O . GLY B 1 472 ? 61.855 -36.752 4.411 1.00 19.45 470 GLY B O 1
ATOM 7699 N N . LYS B 1 473 ? 59.637 -36.498 4.125 1.00 12.73 471 LYS B N 1
ATOM 7700 C CA . LYS B 1 473 ? 59.800 -35.342 3.244 1.00 13.77 471 LYS B CA 1
ATOM 7701 C C . LYS B 1 473 ? 60.416 -34.175 3.996 1.00 12.99 471 LYS B C 1
ATOM 7702 O O . LYS B 1 473 ? 61.320 -33.496 3.492 1.00 13.89 471 LYS B O 1
ATOM 7708 N N . ILE B 1 474 ? 59.937 -33.932 5.208 1.00 13.30 472 ILE B N 1
ATOM 7709 C CA . ILE B 1 474 ? 60.353 -32.807 6.031 1.00 14.60 472 ILE B CA 1
ATOM 7710 C C . ILE B 1 474 ? 60.957 -33.358 7.312 1.00 12.49 472 ILE B C 1
ATOM 7711 O O . ILE B 1 474 ? 60.456 -34.341 7.869 1.00 14.11 472 ILE B O 1
ATOM 7716 N N . GLU B 1 475 ? 62.028 -32.731 7.775 1.00 13.25 473 GLU B N 1
ATOM 7717 C CA . GLU B 1 475 ? 62.608 -33.080 9.057 1.00 14.59 473 GLU B CA 1
ATOM 7718 C C . GLU B 1 475 ? 62.411 -31.906 10.005 1.00 13.74 473 GLU B C 1
ATOM 7719 O O . GLU B 1 475 ? 62.500 -30.743 9.600 1.00 12.37 473 GLU B O 1
ATOM 7725 N N . TYR B 1 476 ? 62.093 -32.220 11.258 1.00 11.65 474 TYR B N 1
ATOM 7726 C CA . TYR B 1 476 ? 61.817 -31.224 12.288 1.00 10.67 474 TYR B CA 1
ATOM 7727 C C . TYR B 1 476 ? 63.076 -31.045 13.127 1.00 11.99 474 TYR B C 1
ATOM 7728 O O . TYR B 1 476 ? 63.544 -32.002 13.750 1.00 14.11 474 TYR B O 1
ATOM 7737 N N . ILE B 1 477 ? 63.653 -29.840 13.109 1.00 11.36 475 ILE B N 1
ATOM 7738 C CA . ILE B 1 477 ? 64.991 -29.680 13.671 1.00 11.09 475 ILE B CA 1
ATOM 7739 C C . ILE B 1 477 ? 64.945 -29.229 15.127 1.00 9.79 475 ILE B C 1
ATOM 7740 O O . ILE B 1 477 ? 65.538 -29.881 15.993 1.00 11.83 475 ILE B O 1
ATOM 7745 N N . ARG B 1 478 ? 64.293 -28.101 15.408 1.00 10.90 476 ARG B N 1
ATOM 7746 C CA . ARG B 1 478 ? 64.244 -27.612 16.785 1.00 8.43 476 ARG B CA 1
ATOM 7747 C C . ARG B 1 478 ? 63.193 -26.514 16.919 1.00 10.66 476 ARG B C 1
ATOM 7748 O O . ARG B 1 478 ? 62.680 -25.981 15.933 1.00 10.57 476 ARG B O 1
ATOM 7756 N N . LEU B 1 479 ? 62.882 -26.192 18.173 1.00 9.31 477 LEU B N 1
ATOM 7757 C CA . LEU B 1 479 ? 62.097 -25.018 18.535 1.00 9.71 477 LEU B CA 1
ATOM 7758 C C . LEU B 1 479 ? 63.038 -23.837 18.726 1.00 10.50 477 LEU B C 1
ATOM 7759 O O . LEU B 1 479 ? 64.011 -23.945 19.474 1.00 10.59 477 LEU B O 1
ATOM 7764 N N . LEU B 1 480 ? 62.759 -22.723 18.040 1.00 10.21 478 LEU B N 1
ATOM 7765 C CA . LEU B 1 480 ? 63.625 -21.555 18.165 1.00 9.09 478 LEU B CA 1
ATOM 7766 C C . LEU B 1 480 ? 63.132 -20.565 19.205 1.00 10.36 478 LEU B C 1
ATOM 7767 O O . LEU B 1 480 ? 63.906 -19.702 19.634 1.00 10.90 478 LEU B O 1
ATOM 7772 N N . GLY B 1 481 ? 61.875 -20.650 19.604 1.00 12.08 479 GLY B N 1
ATOM 7773 C CA . GLY B 1 481 ? 61.318 -19.723 20.554 1.00 12.03 479 GLY B CA 1
ATOM 7774 C C . GLY B 1 481 ? 59.896 -19.396 20.180 1.00 13.22 479 GLY B C 1
ATOM 7775 O O . GLY B 1 481 ? 59.296 -20.047 19.333 1.00 13.39 479 GLY B O 1
ATOM 7776 N N . TYR B 1 482 ? 59.368 -18.357 20.815 1.00 11.58 480 TYR B N 1
ATOM 7777 C CA . TYR B 1 482 ? 57.975 -17.954 20.681 1.00 11.34 480 TYR B CA 1
ATOM 7778 C C . TYR B 1 482 ? 57.881 -16.498 20.246 1.00 15.21 480 TYR B C 1
ATOM 7779 O O . TYR B 1 482 ? 58.584 -15.635 20.781 1.00 12.24 480 TYR B O 1
ATOM 7788 N N . ALA B 1 483 ? 56.996 -16.229 19.290 1.00 11.24 481 ALA B N 1
ATOM 7789 C CA . ALA B 1 483 ? 56.644 -14.868 18.905 1.00 15.50 481 ALA B CA 1
ATOM 7790 C C . ALA B 1 483 ? 55.379 -14.448 19.634 1.00 13.59 481 ALA B C 1
ATOM 7791 O O . ALA B 1 483 ? 54.415 -15.213 19.717 1.00 17.34 481 ALA B O 1
ATOM 7793 N N . SER B 1 484 ? 55.373 -13.215 20.136 1.00 17.53 482 SER B N 1
ATOM 7794 C CA . SER B 1 484 ? 54.176 -12.689 20.779 1.00 20.23 482 SER B CA 1
ATOM 7795 C C . SER B 1 484 ? 53.001 -12.639 19.812 1.00 20.42 482 SER B C 1
ATOM 7796 O O . SER B 1 484 ? 53.155 -12.298 18.635 1.00 20.89 482 SER B O 1
ATOM 7799 N N . ASN B 1 485 ? 51.821 -12.993 20.320 1.00 22.41 483 ASN B N 1
ATOM 7800 C CA . ASN B 1 485 ? 50.570 -12.849 19.587 1.00 23.03 483 ASN B CA 1
ATOM 7801 C C . ASN B 1 485 ? 49.973 -11.455 19.730 1.00 25.76 483 ASN B C 1
ATOM 7802 O O . ASN B 1 485 ? 48.857 -11.215 19.255 1.00 23.20 483 ASN B O 1
ATOM 7807 N N . GLU B 1 486 ? 50.673 -10.541 20.393 1.00 23.87 484 GLU B N 1
ATOM 7808 C CA . GLU B 1 486 ? 50.168 -9.190 20.559 1.00 26.34 484 GLU B CA 1
ATOM 7809 C C . GLU B 1 486 ? 51.338 -8.219 20.611 1.00 26.57 484 GLU B C 1
ATOM 7810 O O . GLU B 1 486 ? 52.470 -8.582 20.944 1.00 25.84 484 GLU B O 1
ATOM 7816 N N . ASP B 1 487 ? 51.043 -6.980 20.236 1.00 22.84 485 ASP B N 1
ATOM 7817 C CA . ASP B 1 487 ? 52.026 -5.906 20.194 1.00 22.26 485 ASP B CA 1
ATOM 7818 C C . ASP B 1 487 ? 52.492 -5.566 21.607 1.00 25.75 485 ASP B C 1
ATOM 7819 O O . ASP B 1 487 ? 51.694 -5.120 22.441 1.00 26.43 485 ASP B O 1
ATOM 7824 N N . LEU B 1 488 ? 53.785 -5.774 21.875 1.00 20.20 486 LEU B N 1
ATOM 7825 C CA . LEU B 1 488 ? 54.374 -5.559 23.190 1.00 22.82 486 LEU B CA 1
ATOM 7826 C C . LEU B 1 488 ? 55.161 -4.261 23.258 1.00 24.39 486 LEU B C 1
ATOM 7827 O O . LEU B 1 488 ? 55.998 -4.092 24.154 1.00 26.85 486 LEU B O 1
ATOM 7832 N N . SER B 1 489 ? 54.915 -3.351 22.318 1.00 24.65 487 SER B N 1
ATOM 7833 C CA . SER B 1 489 ? 55.589 -2.062 22.299 1.00 24.93 487 SER B CA 1
ATOM 7834 C C . SER B 1 489 ? 55.462 -1.366 23.647 1.00 30.77 487 SER B C 1
ATOM 7835 O O . SER B 1 489 ? 54.407 -1.393 24.286 1.00 31.83 487 SER B O 1
ATOM 7838 N N . ASN B 1 490 ? 56.555 -0.751 24.077 1.00 30.74 488 ASN B N 1
ATOM 7839 C CA . ASN B 1 490 ? 56.569 0.063 25.288 1.00 32.05 488 ASN B CA 1
ATOM 7840 C C . ASN B 1 490 ? 57.430 1.290 25.003 1.00 34.53 488 ASN B C 1
ATOM 7841 O O . ASN B 1 490 ? 57.659 1.656 23.844 1.00 34.37 488 ASN B O 1
ATOM 7846 N N . GLU B 1 491 ? 57.914 1.940 26.064 1.00 39.18 489 GLU B N 1
ATOM 7847 C CA . GLU B 1 491 ? 58.671 3.177 25.900 1.00 42.27 489 GLU B CA 1
ATOM 7848 C C . GLU B 1 491 ? 60.055 2.945 25.314 1.00 40.23 489 GLU B C 1
ATOM 7849 O O . GLU B 1 491 ? 60.646 3.881 24.764 1.00 44.11 489 GLU B O 1
ATOM 7851 N N . GLU B 1 492 ? 60.580 1.725 25.409 1.00 37.23 490 GLU B N 1
ATOM 7852 C CA . GLU B 1 492 ? 61.945 1.425 24.995 1.00 40.41 490 GLU B CA 1
ATOM 7853 C C . GLU B 1 492 ? 62.005 0.698 23.658 1.00 42.36 490 GLU B C 1
ATOM 7854 O O . GLU B 1 492 ? 62.685 1.155 22.736 1.00 44.08 490 GLU B O 1
ATOM 7856 N N . THR B 1 493 ? 61.306 -0.428 23.535 1.00 38.54 491 THR B N 1
ATOM 7857 C CA . THR B 1 493 ? 61.348 -1.260 22.340 1.00 35.46 491 THR B CA 1
ATOM 7858 C C . THR B 1 493 ? 59.993 -1.243 21.651 1.00 28.44 491 THR B C 1
ATOM 7859 O O . THR B 1 493 ? 58.971 -1.537 22.277 1.00 31.05 491 THR B O 1
ATOM 7863 N N . GLN B 1 494 ? 59.990 -0.908 20.365 1.00 29.65 492 GLN B N 1
ATOM 7864 C CA . GLN B 1 494 ? 58.793 -1.034 19.552 1.00 27.35 492 GLN B CA 1
ATOM 7865 C C . GLN B 1 494 ? 58.734 -2.424 18.931 1.00 26.27 492 GLN B C 1
ATOM 7866 O O . GLN B 1 494 ? 59.762 -3.013 18.586 1.00 25.10 492 GLN B O 1
ATOM 7872 N N . TYR B 1 495 ? 57.518 -2.949 18.805 1.00 25.82 493 TYR B N 1
ATOM 7873 C CA . TYR B 1 495 ? 57.271 -4.240 18.182 1.00 26.28 493 TYR B CA 1
ATOM 7874 C C . TYR B 1 495 ? 56.615 -4.045 16.820 1.00 26.37 493 TYR B C 1
ATOM 7875 O O . TYR B 1 495 ? 55.871 -3.087 16.599 1.00 28.46 493 TYR B O 1
ATOM 7884 N N . THR B 1 496 ? 56.913 -4.959 15.903 1.00 22.49 494 THR B N 1
ATOM 7885 C CA . THR B 1 496 ? 56.351 -4.944 14.564 1.00 25.62 494 THR B CA 1
ATOM 7886 C C . THR B 1 496 ? 55.886 -6.347 14.200 1.00 26.25 494 THR B C 1
ATOM 7887 O O . THR B 1 496 ? 56.237 -7.328 14.859 1.00 20.61 494 THR B O 1
ATOM 7891 N N . LEU B 1 497 ? 55.081 -6.432 13.146 1.00 24.09 495 LEU B N 1
ATOM 7892 C CA . LEU B 1 497 ? 54.671 -7.731 12.628 1.00 23.55 495 LEU B CA 1
ATOM 7893 C C . LEU B 1 497 ? 55.850 -8.403 11.933 1.00 23.69 495 LEU B C 1
ATOM 7894 O O . LEU B 1 497 ? 56.570 -7.767 11.153 1.00 20.32 495 LEU B O 1
ATOM 7899 N N . LEU B 1 498 ? 56.069 -9.688 12.240 1.00 20.12 496 LEU B N 1
ATOM 7900 C CA . LEU B 1 498 ? 57.114 -10.447 11.559 1.00 18.83 496 LEU B CA 1
ATOM 7901 C C . LEU B 1 498 ? 56.954 -10.362 10.046 1.00 21.31 496 LEU B C 1
ATOM 7902 O O . LEU B 1 498 ? 57.946 -10.329 9.310 1.00 20.92 496 LEU B O 1
ATOM 7907 N N . ASP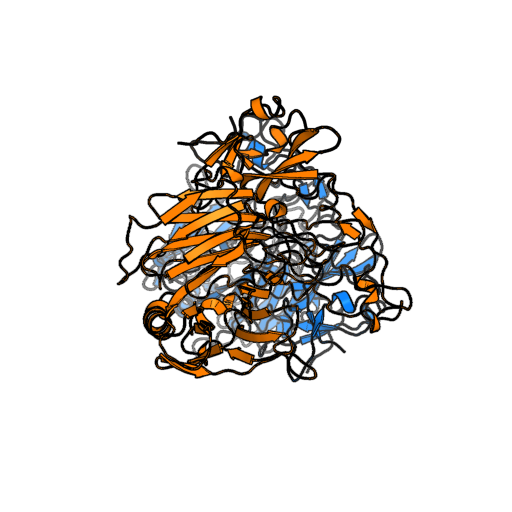 B 1 499 ? 55.702 -10.345 9.575 1.00 19.24 497 ASP B N 1
ATOM 7908 C CA . ASP B 1 499 ? 55.396 -10.173 8.156 1.00 22.46 497 ASP B CA 1
ATOM 7909 C C . ASP B 1 499 ? 56.195 -9.038 7.523 1.00 19.82 497 ASP B C 1
ATOM 7910 O O . ASP B 1 499 ? 56.665 -9.160 6.387 1.00 22.47 497 ASP B O 1
ATOM 7915 N N . ASN B 1 500 ? 56.339 -7.916 8.234 1.00 22.90 498 ASN B N 1
ATOM 7916 C CA . ASN B 1 500 ? 56.980 -6.723 7.679 1.00 19.20 498 ASN B CA 1
ATOM 7917 C C . ASN B 1 500 ? 58.471 -6.893 7.471 1.00 25.10 498 ASN B C 1
ATOM 7918 O O . ASN B 1 500 ? 59.092 -6.054 6.802 1.00 23.42 498 ASN B O 1
ATOM 7923 N N . LEU B 1 501 ? 59.058 -7.936 8.044 1.00 17.40 499 LEU B N 1
ATOM 7924 C CA . LEU B 1 501 ? 60.496 -8.119 8.061 1.00 19.60 499 LEU B CA 1
ATOM 7925 C C . LEU B 1 501 ? 60.974 -9.111 7.017 1.00 19.17 499 LEU B C 1
ATOM 7926 O O . LEU B 1 501 ? 62.184 -9.221 6.803 1.00 21.16 499 LEU B O 1
ATOM 7931 N N . ILE B 1 502 ? 60.060 -9.828 6.368 1.00 18.92 500 ILE B N 1
ATOM 7932 C CA . ILE B 1 502 ? 60.417 -10.957 5.517 1.00 19.63 500 ILE B CA 1
ATOM 7933 C C . ILE B 1 502 ? 60.763 -10.481 4.112 1.00 21.45 500 ILE B C 1
ATOM 7934 O O . ILE B 1 502 ? 59.945 -9.849 3.433 1.00 24.89 500 ILE B O 1
ATOM 7939 N N . VAL B 1 503 ? 61.969 -10.821 3.667 1.00 21.12 501 VAL B N 1
ATOM 7940 C CA . VAL B 1 503 ? 62.426 -10.526 2.316 1.00 22.44 501 VAL B CA 1
ATOM 7941 C C . VAL B 1 503 ? 62.323 -11.786 1.466 1.00 24.52 501 VAL B C 1
ATOM 7942 O O . VAL B 1 503 ? 62.003 -11.720 0.275 1.00 24.12 501 VAL B O 1
ATOM 7946 N N . ASP B 1 504 ? 62.572 -12.943 2.076 1.00 22.35 502 ASP B N 1
ATOM 7947 C CA . ASP B 1 504 ? 62.552 -14.225 1.377 1.00 18.90 502 ASP B CA 1
ATOM 7948 C C . ASP B 1 504 ? 61.549 -15.130 2.087 1.00 20.76 502 ASP B C 1
ATOM 7949 O O . ASP B 1 504 ? 61.882 -15.770 3.093 1.00 17.87 502 ASP B O 1
ATOM 7954 N N . ASN B 1 505 ? 60.333 -15.206 1.543 1.00 21.33 503 ASN B N 1
ATOM 7955 C CA . ASN B 1 505 ? 59.255 -15.979 2.150 1.00 18.15 503 ASN B CA 1
ATOM 7956 C C . ASN B 1 505 ? 59.390 -17.483 1.926 1.00 19.43 503 ASN B C 1
ATOM 7957 O O . ASN B 1 505 ? 58.468 -18.226 2.285 1.00 23.08 503 ASN B O 1
ATOM 7962 N N . THR B 1 506 ? 60.496 -17.950 1.341 1.00 20.39 504 THR B N 1
ATOM 7963 C CA . THR B 1 506 ? 60.780 -19.379 1.313 1.00 23.62 504 THR B CA 1
ATOM 7964 C C . THR B 1 506 ? 61.620 -19.811 2.504 1.00 22.50 504 THR B C 1
ATOM 7965 O O . THR B 1 506 ? 61.714 -21.012 2.777 1.00 21.43 504 THR B O 1
ATOM 7969 N N . LYS B 1 507 ? 62.240 -18.857 3.204 1.00 16.01 505 LYS B N 1
ATOM 7970 C CA . LYS B 1 507 ? 63.067 -19.141 4.367 1.00 16.75 505 LYS B CA 1
ATOM 7971 C C . LYS B 1 507 ? 62.380 -18.778 5.673 1.00 15.00 505 LYS B C 1
ATOM 7972 O O . LYS B 1 507 ? 62.733 -19.338 6.718 1.00 15.04 505 LYS B O 1
ATOM 7978 N N . VAL B 1 508 ? 61.429 -17.847 5.643 1.00 14.81 506 VAL B N 1
ATOM 7979 C CA . VAL B 1 508 ? 60.623 -17.484 6.803 1.00 13.63 506 VAL B CA 1
ATOM 7980 C C . VAL B 1 508 ? 59.180 -17.584 6.336 1.00 16.11 506 VAL B C 1
ATOM 7981 O O . VAL B 1 508 ? 58.724 -16.751 5.542 1.00 15.14 506 VAL B O 1
ATOM 7985 N N . VAL B 1 509 ? 58.474 -18.612 6.791 1.00 14.62 507 VAL B N 1
ATOM 7986 C CA . VAL B 1 509 ? 57.252 -19.073 6.134 1.00 13.56 507 VAL B CA 1
ATOM 7987 C C . VAL B 1 509 ? 56.055 -18.784 7.031 1.00 13.40 507 VAL B C 1
ATOM 7988 O O . VAL B 1 509 ? 55.881 -19.401 8.089 1.00 13.86 507 VAL B O 1
ATOM 7992 N N . LEU B 1 510 ? 55.214 -17.850 6.606 1.00 14.82 508 LEU B N 1
ATOM 7993 C CA . LEU B 1 510 ? 53.939 -17.593 7.264 1.00 15.39 508 LEU B CA 1
ATOM 7994 C C . LEU B 1 510 ? 52.822 -17.972 6.299 1.00 20.10 508 LEU B C 1
ATOM 7995 O O . LEU B 1 510 ? 52.623 -17.313 5.272 1.00 19.63 508 LEU B O 1
ATOM 8000 N N . THR B 1 511 ? 52.109 -19.046 6.615 1.00 19.32 509 THR B N 1
ATOM 8001 C CA . THR B 1 511 ? 50.970 -19.461 5.816 1.00 22.06 509 THR B CA 1
ATOM 8002 C C . THR B 1 511 ? 49.718 -18.700 6.263 1.00 21.80 509 THR B C 1
ATOM 8003 O O . THR B 1 511 ? 49.748 -17.920 7.216 1.00 20.60 509 THR B O 1
ATOM 8007 N N . THR B 1 512 ? 48.600 -18.949 5.569 1.00 19.69 510 THR B N 1
ATOM 8008 C CA . THR B 1 512 ? 47.396 -18.126 5.706 1.00 22.27 510 THR B CA 1
ATOM 8009 C C . THR B 1 512 ? 47.006 -17.886 7.160 1.00 24.61 510 THR B C 1
ATOM 8010 O O . THR B 1 512 ? 46.724 -16.751 7.561 1.00 24.43 510 THR B O 1
ATOM 8014 N N . GLU B 1 513 ? 46.966 -18.949 7.966 1.00 26.44 511 GLU B N 1
ATOM 8015 C CA . GLU B 1 513 ? 46.479 -18.812 9.336 1.00 27.72 511 GLU B CA 1
ATOM 8016 C C . GLU B 1 513 ? 47.435 -18.049 10.245 1.00 21.79 511 GLU B C 1
ATOM 8017 O O . GLU B 1 513 ? 47.049 -17.707 11.367 1.00 22.24 511 GLU B O 1
ATOM 8023 N N . TYR B 1 514 ? 48.653 -17.756 9.794 1.00 18.94 512 TYR B N 1
ATOM 8024 C CA . TYR B 1 514 ? 49.628 -17.056 10.619 1.00 19.13 512 TYR B CA 1
ATOM 8025 C C . TYR B 1 514 ? 49.956 -15.664 10.101 1.00 21.18 512 TYR B C 1
ATOM 8026 O O . TYR B 1 514 ? 50.863 -15.016 10.633 1.00 23.12 512 TYR B O 1
ATOM 8035 N N . LEU B 1 515 ? 49.249 -15.192 9.078 1.00 21.99 513 LEU B N 1
ATOM 8036 C CA . LEU B 1 515 ? 49.481 -13.848 8.571 1.00 24.37 513 LEU B CA 1
ATOM 8037 C C . LEU B 1 515 ? 48.987 -12.807 9.567 1.00 21.79 513 LEU B C 1
ATOM 8038 O O . LEU B 1 515 ? 47.908 -12.947 10.152 1.00 25.22 513 LEU B O 1
ATOM 8043 N N . ASN B 1 516 ? 49.794 -11.765 9.767 1.00 25.47 514 ASN B N 1
ATOM 8044 C CA . ASN B 1 516 ? 49.403 -10.591 10.547 1.00 26.23 514 ASN B CA 1
ATOM 8045 C C . ASN B 1 516 ? 49.077 -10.941 11.992 1.00 29.35 514 ASN B C 1
ATOM 8046 O O . ASN B 1 516 ? 48.220 -10.309 12.615 1.00 30.97 514 ASN B O 1
ATOM 8051 N N . LYS B 1 517 ? 49.751 -11.951 12.544 1.00 24.42 515 LYS B N 1
ATOM 8052 C CA . LYS B 1 517 ? 49.486 -12.384 13.906 1.00 23.90 515 LYS B CA 1
ATOM 8053 C C . LYS B 1 517 ? 50.699 -12.360 14.824 1.00 25.27 515 LYS B C 1
ATOM 8054 O O . LYS B 1 517 ? 50.515 -12.283 16.043 1.00 26.68 515 LYS B O 1
ATOM 8060 N N . LEU B 1 518 ? 51.918 -12.422 14.293 1.00 17.44 516 LEU B N 1
ATOM 8061 C CA . LEU B 1 518 ? 53.115 -12.628 15.100 1.00 19.73 516 LEU B CA 1
ATOM 8062 C C . LEU B 1 518 ? 53.906 -11.332 15.198 1.00 19.56 516 LEU B C 1
ATOM 8063 O O . LEU B 1 518 ? 54.192 -10.697 14.177 1.00 22.37 516 LEU B O 1
ATOM 8068 N N . TRP B 1 519 ? 54.269 -10.952 16.423 1.00 20.98 517 TRP B N 1
ATOM 8069 C CA . TRP B 1 519 ? 54.971 -9.703 16.693 1.00 21.45 517 TRP B CA 1
ATOM 8070 C C . TRP B 1 519 ? 56.352 -9.976 17.276 1.00 20.22 517 TRP B C 1
ATOM 8071 O O . TRP B 1 519 ? 56.505 -10.841 18.143 1.00 21.43 517 TRP B O 1
ATOM 8082 N N . VAL B 1 520 ? 57.346 -9.226 16.806 1.00 19.50 518 VAL B N 1
ATOM 8083 C CA . VAL B 1 520 ? 58.709 -9.263 17.340 1.00 18.08 518 VAL B CA 1
ATOM 8084 C C . VAL B 1 520 ? 59.236 -7.840 17.456 1.00 21.19 518 VAL B C 1
ATOM 8085 O O . VAL B 1 520 ? 58.702 -6.913 16.831 1.00 23.14 518 VAL B O 1
ATOM 8089 N N . PRO B 1 521 ? 60.289 -7.634 18.254 1.00 21.08 519 PRO B N 1
ATOM 8090 C CA . PRO B 1 521 ? 60.885 -6.294 18.352 1.00 17.42 519 PRO B CA 1
ATOM 8091 C C . PRO B 1 521 ? 61.345 -5.765 17.002 1.00 22.12 519 PRO B C 1
ATOM 8092 O O . PRO B 1 521 ? 61.904 -6.493 16.177 1.00 19.62 519 PRO B O 1
ATOM 8096 N N . LEU B 1 522 ? 61.085 -4.481 16.783 1.00 20.17 520 LEU B N 1
ATOM 8097 C CA . LEU B 1 522 ? 61.510 -3.784 15.576 1.00 23.70 520 LEU B CA 1
ATOM 8098 C C . LEU B 1 522 ? 62.896 -3.194 15.783 1.00 25.15 520 LEU B C 1
ATOM 8099 O O . LEU B 1 522 ? 63.152 -2.530 16.793 1.00 25.40 520 LEU B O 1
ATOM 8104 N N . TYR B 1 523 ? 63.787 -3.436 14.832 1.00 25.32 521 TYR B N 1
ATOM 8105 C CA . TYR B 1 523 ? 65.112 -2.833 14.877 1.00 27.21 521 TYR B CA 1
ATOM 8106 C C . TYR B 1 523 ? 65.059 -1.383 14.407 1.00 32.07 521 TYR B C 1
ATOM 8107 O O . TYR B 1 523 ? 65.713 -0.510 14.974 1.00 39.68 521 TYR B O 1
#

Sequence (1020 aa):
NIENLSIHQSPTEALDSTFFHHVPLKDYGNLITPSNNTTFTTNYEPSGSSWGEVLDEQNVYLARLKHISNSNNTWDLRIGKGGQIYSFIGPYGEGVPPSSKSHSQWNDEVWQPVSVSGSLNNGDQNDELKEGATNAGLKYFIHGAGTYLTEGLDTPFYSPLMASYYNPTEKAYYVTNWGAQAHLPSLFKSGVLYTTKYKDIGEGILEVTYVIENFGTDTLDHLNIPWGGVRSSSLRGKFVSRPGGDIEIIYGQTGTDNAGDLEDIDATGGYVIYAQDTLSASSPALGIVFGDKILTEEFSDHDLTRIYYRSAQVGGDTNPRDYTLFTTIAKIDVKPKDIFYYRIYYINGTREEVQEKANKIKSEVAYGFITPTIENTSMVTIKNEELDDALNQDIQLFTSPVKGMVPIFLMRNTTTGKEYISPDLYYDIDTFPFSNPYEEDSPKYETYQNRITYRQYNGKIEYIRLLGYASNEDLSNEETQYTLLDNLIVDNTKVVLTTEYLNKLWVPLYNIENLSIHQSPTEALDSTFFHHVPLKDYGNLITPSNNTTFTTNYEPSGSSWGEVLDEQNVYLARLKHISNSNNTWDLRIGKGGQIYSFIGPYGEGVPPSSKSHSQWNDEVWQPVSVSGSLNNGDQNDELKEGATNAGLKYFIHGAGTYLTEGLDTPFYSPLMASYYNPTEKAYYVTNWGAQAHLPSLFKSGVLYTTKYKDIGEGILEVTYVIENFGTDTLDHLNIPWGGVRSSSLRGKFVSRPGGDIEIIYGQTGTDNAGDLEDIDATGGYVIYAQDTLSASSPALGIVFGDKILTEEFSDHDLTRIYYRSAQVGGDTNPRDYTLFTTIAKIDVKPKDIFYYRIYYINGTREEVQEKANKIKSEVAYGFITPTIENTSMVTIKNEELDDALNQDIQLFTSPVKGMVPIFLMRNTTTGKEYISPDLYYDIDTFPFSNPYEEDSPKYETYQNRITYRQYNGKIEYIRLLGYASNEDLSNEETQYTLLDNLIVDNTKVVLTTEYLNKLWVPLY

Organism: Wenyingzhuangia aestuarii (NCBI:txid1647582)

Solvent-accessible surface area: 39768 Å² total; per-residue (Å²): 178,80,116,96,10,48,13,115,40,36,5,70,85,9,106,3,44,37,9,9,101,18,10,37,127,60,121,31,65,154,63,14,95,103,20,150,66,25,63,43,29,61,104,93,62,65,19,76,26,77,42,12,172,99,27,72,15,117,65,0,16,13,0,45,1,55,8,64,56,79,103,54,13,35,0,10,0,6,0,0,89,4,4,1,0,0,0,1,43,11,43,12,30,17,2,0,0,15,1,42,71,66,88,0,10,2,0,20,0,1,1,1,6,6,0,8,1,44,105,65,46,8,46,25,130,78,120,103,17,83,148,85,22,82,32,43,0,0,48,3,58,0,10,1,0,0,0,36,40,37,176,85,27,123,53,14,29,20,0,17,21,0,0,0,44,32,36,86,123,34,64,0,1,17,1,5,2,2,1,2,6,0,41,11,27,2,9,16,97,5,12,2,0,6,1,4,1,1,26,5,11,0,39,0,0,0,2,0,1,0,0,0,6,4,54,19,129,44,49,1,45,38,0,9,0,0,41,0,2,0,16,2,70,18,0,74,2,23,7,0,0,58,91,89,10,105,31,92,65,10,167,9,70,33,49,130,149,78,62,23,32,86,40,46,0,85,41,1,4,0,0,0,0,0,0,86,47,47,155,49,35,80,7,24,0,2,0,0,0,0,4,23,123,36,74,63,146,114,29,68,121,32,89,8,97,85,0,21,0,49,0,0,6,25,20,40,93,130,48,108,37,26,3,1,13,0,0,0,4,0,63,2,31,0,76,45,119,16,6,1,30,0,11,0,0,0,0,0,0,19,42,112,48,0,36,89,21,0,60,65,0,51,76,31,23,32,25,5,50,20,82,23,60,63,153,116,15,34,29,8,12,0,83,21,139,62,2,99,90,0,5,93,19,53,1,34,0,8,1,1,8,16,108,16,15,33,4,3,0,1,0,73,15,48,103,98,41,83,37,8,1,1,6,17,6,28,67,73,16,41,56,99,117,30,94,27,3,5,79,75,100,23,97,79,54,15,51,10,36,88,61,75,2,35,62,9,18,70,44,50,5,74,17,34,0,4,0,0,6,1,1,68,84,74,31,57,94,194,162,41,114,24,17,24,2,35,89,5,39,104,49,109,58,19,2,8,23,39,105,135,57,83,82,112,1,58,1,13,75,103,185,90,114,95,10,46,7,128,41,38,5,65,81,7,106,3,54,36,8,11,91,18,9,33,126,44,126,35,84,83,45,149,63,50,70,133,45,23,67,44,37,58,95,80,54,68,22,76,25,81,41,10,173,86,27,74,16,114,64,0,16,13,0,46,0,58,3,72,46,82,102,52,11,35,1,12,0,8,0,0,90,5,6,1,0,0,0,1,43,12,36,13,32,18,3,0,0,15,1,41,74,67,84,0,10,2,0,19,0,1,1,1,7,7,0,8,1,46,86,55,48,10,42,30,93,74,128,103,18,69,174,76,22,79,40,35,1,1,62,4,53,0,10,2,0,0,0,36,40,18,168,86,27,122,60,14,28,22,0,15,20,0,0,1,38,29,34,85,122,33,32,0,2,17,1,5,2,2,1,2,8,0,41,12,24,2,7,15,97,5,12,2,0,5,1,4,1,1,23,5,2,1,105,0,12,0,1,0,0,0,1,0,7,5,55,19,127,42,47,1,43,39,0,9,0,0,40,0,2,0,15,2,68,20,0,74,2,24,8,0,0,56,90,89,12,103,30,86,67,10,167,9,73,33,50,134,150,80,64,24,33,86,43,47,0,81,42,0,5,0,0,0,0,0,0,84,50,46,151,47,35,70,6,27,0,2,0,0,0,0,5,22,117,33,76,67,146,123,13,62,126,43,76,8,98,86,1,22,0,50,0,0,7,25,20,37,96,129,47,108,34,27,4,1,12,0,0,0,4,0,61,2,30,0,81,47,111,19,7,1,31,0,10,0,0,0,0,0,0,16,41,84,47,0,34,116,39,0,57,154,5,50,82,37,22,35,21,6,46,19,84,22,62,71,153,111,18,36,30,8,13,0,82,20,143,54,0,99,91,0,5,93,20,52,0,32,0,8,1,1,8,14,99,16,16,30,5,2,0,1,0,66,21,70,121,101,44,85,31,6,1,1,6,17,6,27,68,64,13,43,60,103,114,29,98,20,3,6,82,115,131,28,135,80,43,129,74,10,61,158,56,70,6,33,55,12,22,69,47,57,7,70,17,29,0,5,0,0,4,1,1,60,102,54,44,47,107,120,97,55,53,14,2,4,2,32,57,5,40,107,48,110,58,16,2,8,26,38,106,120,54,84,63,106,0,28,1,13,71,112

Radius of gyration: 33.66 Å; Cα contacts (8 Å, |Δi|>4): 2729; chains: 2; bounding box: 80×97×58 Å

Secondary structure (DSSP, 8-state):
--EE--TT--GGG-B-GGGGTTS-----TTSSPPPS-EEEE-S---------TT--GGGTEEEEEEE--STTT-EEEEEETTS-EEEEEETTEE-S----STT-SSSSSSBEEEEE-TTT-----GGGS-TT---TT---EEESSBPPPBTTBSS--B--EEEEEEETTTTEEEEEEE-EE-SSSBSS---EEEEEEEEEEETTEEEEEEEEEE-SSS-B-EEEEEEEEE-TTT--EEEEE-TTS-EEE---EEBTTB--EEEEGGGSSSEEEEES-SS-TTSEEEEEE--S---TTTTGGGT--EEEEEEEEESSTT-TT--EEEEEEEE--B-TT-EEEEEEEEEEEEHHHHHHHHHHHGGG-EEEE----GGG--EEEEPGGGGTT-BSS-EEEESS--TT-EEEEEEEETTT--EEEES-TTTT--EEE----S-TTSTTGGGGTT-EEE-TTSSSEEEEEEEEEEBSS----SS--EEEGGGGBS-TTTB---GGGTT--EEE--/--EE--TT--GGG-B-TTTTTTS--PPPSS----SS-EEEE-S---------TT--GGGTEEEEEEE---TTT-EEEEEETTS-EEEEEETTEE-S----STT-SSSSSSBEEEEE-TTT-----GGGS-TT---TT----EESSBPPPBTTBSS--B--EEEEEEETTTTEEEEEEE-EE-SSSBSS---EEEEEEEEEEETTEEEEEEEEEE-SSS-B-EEEEEEEEE-TTT--EEEEE-TTS-EEE---EEETTEE-EEEEGGGSSSEEEEES-SS-TTSEEEEEE--S---TTTTGGGT--EEEEEEEEESSTT-TT--EEEEEEEE--B-TT-EEEEEEEEEEEEHHHHHHHHHHHGGG-EEEE----GGG--EEEEPGGGGTT-BSS-EEEESS--TT-EEEEEEEETTT--EEEES-TTTT--EEEPPP-S-TTSTTTGGGTT-EEE-TTSSSEEEEEEEEEEBSS----SS--EEEGGGGBS-TTTB---GGGTT--EEE--